Protein AF-E7NB14-F1 (afdb_monomer_lite)

Radius of gyration: 41.32 Å; chains: 1; bounding box: 110×65×131 Å

Sequence (1074 aa):
GRRSGSALALAYVPGRRSQLPILDAPDRLLNGSVAPPSTYLGAEEILRRQFLASVIDTLARENHPAIPSGGHGGGTAKTALGATGEGSLITTLCERIERDGALLAQAFTAAFQERTPALDRLSAWVTQDSGAGPREMLQRAAAEHRAESEQLHRQERQIREALPDLKVAAERPNATEEDLRAHRSAEGARKAAESRIFDLDREHWVSALERHGVLPNYTLIDDSVRLSARVSWRDPDSDEFHSEPCDVDRASVHALHEFAPGATFYTRGLEMEIEGIDASDLSNQAQWWFCCKACGYIDAREPQETRPAAPTECPRCRDTDIAEVGRARRVLRLSRVFADVSQDDARIGDSSDERLRTHFEVLPLADFDPTRAVRQWNVEASGFGVTRYRGMHLRWLNTGRPLAGQSVDRISGNALSSRDFRLCEACGKLDTDTRASSAREHRPWCRYRSDSAEHVIAVDLMRELSTEALAFVLPLGFATDRVGVDSLASAILLGLEITTGGSPDHLGIASVPHPVAGGAPGETRPALLLHDTVPGGTGYLTDHDDSSRLWNLLIHTGQHLENCPCRAEGKDMCPDCLRPHAVSAEVTRAAALHAIGQLLGLETTGNQDTEGVFAELDPEVPLWEVTDEAVRAGTGESPLEVRFRAALAELLSKQMAVRTTSDPSGAPALEIDGGRWRIRPQLDARGTRPDFTCLRPGGRSPIAVFTDGRNFHASRKYNRLTDDADKRARLRAAGYRVISVSVEDLDGPWNPAWLNEDTVAQLKNGSLGASRAGGVTDQAIDAWRGGPMALLETMLSDDNEDPETSPTTAALAALADSAWGPLIVGAAGHLPLGQNASLRYSSTQGAGADPLWEALRVLRPETELPEPAGAADAAGAPAASTHSGSVFAIPHLALAVQLTGTSTTGMALVLDDSDEALGSPEHSEAWLAWLRLSNVLALTQVPVDITTTSRALAELRARAQAEVTVADVAGSPAAMSDLGWDDVDQDLTPEPILTLLPHLAAAGLPHEGDGVEVGGIMTDLSWAAPKVAVLAEPLDGDEEALTAAGWRVIVTGDDPARTATDICALIPELLEGH

Foldseek 3Di:
DVVVPPDDDDDDQPPAPLRVQVVVCVCCRRVNDDQDFQDDPLALLQLQQVLLVLLLVVCVVVVQQQNQPNDDDFDWQCQAQVDDDPSHNLVVSLVCLLVCQLVSLVVSQVVDPDDDVSSVVNNCCSPPPSNPNLSVLSNQLSVVLNVVLVLLVVVLVLLVVLLVVLVVLCPDPPRDPVSVVQNVLSVLSNVASVVVNVCSGGHRNQVSCCQSSNHDDPVLLNAWAKEFEKEWEADPPPRDIDIDTDIDIDRPVCCLQQQAQQHWHDDPQFTWHFFFAQDFQLQQQWWKWQFDQFFGDTDIGGRDPDDDQFDCADPFQRARCSRPPVRIFGEHERRYTYTYHYPVPTGDDPPPPDDPRQDWDKDKRKDPDPVQWDFKKAQLLLLKIKTKGFQIKIKIKTQGHFDPDAQPGGGLNDGDRHHFFKAQSGRGGGDPDPDWQALVSHRSSGPCSPPRDGRIDGHIYMDIAGFIKMKTFGGQLCVPVPQLVLQQQLLLQQLCCVVSVHHPVQKDKDWGWHHAAADDRSDTTIIIMITGSRHRYRCPCVVVNDPLSVLLSLLVSLVQLLPPPCVVVVDQDHPSHRSVRRPDPSHGSVSNNVSSCLRLLHFDDDDDDPHCSSVPDDSRDRPGDMDRDHSHPNRHDDPLLSLLVVLLQVVLVVPWDWDWGHDSSSDIWIATRRQQWIWHAQDDDQNDTARIKIAGVVRAAIEGEHEDECVQDQALVHPCFFVVLVRVVSCLVVRYQYAYHYPVLSVWWQQFPLLDPVLLVCLCVCVLVAPLSVLADPLLSVLLRSFRSSVVSLVSPFPDPDLVPGSSLSNLQSCLFRVVSSLVVQQVVQGDLGHPWGKHKDKFADPQLDQLQVFLCVQCVPDDFDGDPPPVVCPPDPDGGQKMKMWIDTHQWIKMFIDRRNGTAEIEIEGESDNVLSPDPCNVRRVVSLSRSVSRNSSHPHYYHSRYNVVSRVVRVVVVVVVVVLVVLQPDPVLCVVQVVVVDDPVPADPLVVSLSSLLSSLNHHADDAQDQDQNDGFRGADVVLQEGEAADDDVCRCVRSVVSVHHYDYRDPDSNVSSVVVCVSPVVRVVPD

Secondary structure (DSSP, 8-state):
-GGGT-----------TTTGGGGG-HHHHHH---PPP---TT-HHHHHHHHHHHHHHHHHHTT-TTSTTSSSS--BHIIIII--STT-HHHHHHHHHHHHHHHHHHHHHTT-SSPPHHHHHHHHHHHGGGTHHHHHHHHHHHHHHHHHHHHHHHHHHHHHHHHHHHHHHHTSTT--HHHHHHHHHHHHHHHHHHHHHHHHHHSBHHHHHHHTTSS--TT---SEEEEEEEEEEE-TTT--EEEEEEEEEEEHHHHHHHSSTT-EEEETTEEEE--EE--S-GGGT-EEEEE-TTT--EEEE---SSPPPPPSS-TTT--GGGGSGGGEEEEEE--EEEEEEETTT-BPPTT-SS-------EEEEE---GGGEEEEEEETTTTEEEEEEEEEEEEEEE--SB-SS---EEETTEEE-B--EEEETTT-BB---SSS--TTSS-TT-TTTT-SS--EEEEEEEEEEEEEEEEEE--GGGGG-HHHHHHHHHHHHHHHHHHHSS--TTEEEEEEEEEPBTPPTT-EEEEEEEEESSTT--SGGGGGG-HHHHHHHHHHHHHHHHT-GGGTTT-S--TTTTGGG-SSTT--HHHHHHHHHHHHT----SSS-S-STTTTS-TTS-----BSS--BTTSS--HHHHHHHHHHHHHHTTTS-EEEE--TTSSPEEEETTTTEEEEET--BTTB--SEEEE-TT--S-EEEEE--HHHHBSSS-B-HHHHHHHHHHHHHTT-EEEEE-GGGGTS----GGG-HHHHHHHHTTTT--TTGGG--HHHHHHHHHHHHHHHHHHHS---SSGGG-HHHHHHHHHHHTTHHHHHHHHHTT-BSSSSSB-EEEEEESTT--HHHHHHHHH-TTS-PPPPTTTTGGGS-----SEEEEEEEETTEEEEEEEETTEEEEEEEEE--SHHHHTSTTHHHHHHHHHHHHHHHTT-SS-EEEEEHHHHHHHHHHHHHHHHHHHHHS--HHHHHHTTGGGS-TTTS-HHHHTTHHHHHHTTPPP-BSSEEETTEEESEEETTTTEEEESS--TTHHHHHHHTT-EEEE--S-HHHHHHHHHHH-HHHHTT-

pLDDT: mean 84.0, std 12.17, range [32.53, 98.25]

Structure (mmCIF, N/CA/C/O backbone):
data_AF-E7NB14-F1
#
_entry.id   AF-E7NB14-F1
#
loop_
_atom_site.group_PDB
_atom_site.id
_atom_site.type_symbol
_atom_site.label_atom_id
_atom_site.label_alt_id
_atom_site.label_comp_id
_atom_site.label_asym_id
_atom_site.label_entity_id
_atom_site.label_seq_id
_atom_site.pdbx_PDB_ins_code
_atom_site.Cartn_x
_atom_site.Cartn_y
_atom_site.Cartn_z
_atom_site.occupancy
_atom_site.B_iso_or_equiv
_atom_site.auth_seq_id
_atom_site.auth_comp_id
_atom_site.auth_asym_id
_atom_site.auth_atom_id
_atom_site.pdbx_PDB_model_num
ATOM 1 N N . GLY A 1 1 ? -46.573 4.011 6.810 1.00 56.25 1 GLY A N 1
ATOM 2 C CA . GLY A 1 1 ? -45.987 5.328 7.109 1.00 56.25 1 GLY A CA 1
ATOM 3 C C . GLY A 1 1 ? -45.936 6.188 5.862 1.00 56.25 1 GLY A C 1
ATOM 4 O O . GLY A 1 1 ? -46.963 6.748 5.504 1.00 56.25 1 GLY A O 1
ATOM 5 N N . ARG A 1 2 ? -44.785 6.236 5.167 1.00 61.09 2 ARG A N 1
ATOM 6 C CA . ARG A 1 2 ? -44.580 7.046 3.944 1.00 61.09 2 ARG A CA 1
ATOM 7 C C . ARG A 1 2 ? -45.608 6.750 2.835 1.00 61.09 2 ARG A C 1
ATOM 9 O O . ARG A 1 2 ? -46.317 7.648 2.409 1.00 61.09 2 ARG A O 1
ATOM 16 N N . ARG A 1 3 ? -45.792 5.475 2.458 1.00 52.41 3 ARG A N 1
ATOM 17 C CA . ARG A 1 3 ? -46.753 5.054 1.407 1.00 52.41 3 ARG A CA 1
ATOM 18 C C . ARG A 1 3 ? -48.233 5.298 1.752 1.00 52.41 3 ARG A C 1
ATOM 20 O O . ARG A 1 3 ? -49.060 5.391 0.860 1.00 52.41 3 ARG A O 1
ATOM 27 N N . SER A 1 4 ? -48.574 5.360 3.040 1.00 71.44 4 SER A N 1
ATOM 28 C CA . SER A 1 4 ? -49.952 5.520 3.533 1.00 71.44 4 SER A CA 1
ATOM 29 C C . SER A 1 4 ? -50.303 6.967 3.901 1.00 71.44 4 SER A C 1
ATOM 31 O O . SER A 1 4 ? -51.386 7.196 4.428 1.00 71.44 4 SER A O 1
ATOM 33 N N . GLY A 1 5 ? -49.385 7.923 3.694 1.00 66.62 5 GLY A N 1
ATOM 34 C CA . GLY A 1 5 ? -49.571 9.340 4.040 1.00 66.62 5 GLY A CA 1
ATOM 35 C C . GLY A 1 5 ? -49.633 9.642 5.543 1.00 66.62 5 GLY A C 1
ATOM 36 O O . GLY A 1 5 ? -49.941 10.760 5.932 1.00 66.62 5 GLY A O 1
ATOM 37 N N . SER A 1 6 ? -49.349 8.657 6.400 1.00 78.12 6 SER A N 1
ATOM 38 C CA . SER A 1 6 ? -49.509 8.755 7.858 1.00 78.12 6 SER A CA 1
ATOM 39 C C . SER A 1 6 ? -48.197 8.985 8.616 1.00 78.12 6 SER A C 1
ATOM 41 O O . SER A 1 6 ? -48.172 8.875 9.838 1.00 78.12 6 SER A O 1
ATOM 43 N N . ALA A 1 7 ? -47.097 9.260 7.908 1.00 73.19 7 ALA A N 1
ATOM 44 C CA . ALA A 1 7 ? -45.797 9.545 8.510 1.00 73.19 7 ALA A CA 1
ATOM 45 C C . ALA A 1 7 ? -45.381 10.996 8.255 1.00 73.19 7 ALA A C 1
ATOM 47 O O . ALA A 1 7 ? -45.379 11.447 7.113 1.00 73.19 7 ALA A O 1
ATOM 48 N N . LEU A 1 8 ? -44.967 11.683 9.319 1.00 79.19 8 LEU A N 1
ATOM 49 C CA . LEU A 1 8 ? -44.209 12.926 9.243 1.00 79.19 8 LEU A CA 1
ATOM 50 C C . LEU A 1 8 ? -42.723 12.563 9.111 1.00 79.19 8 LEU A C 1
ATOM 52 O O . LEU A 1 8 ? -42.175 11.906 9.994 1.00 79.19 8 LEU A O 1
ATOM 56 N N . ALA A 1 9 ? -42.087 12.958 8.008 1.00 67.31 9 ALA A N 1
ATOM 57 C CA . ALA A 1 9 ? -40.650 12.798 7.810 1.00 67.31 9 ALA A CA 1
ATOM 58 C C . ALA A 1 9 ? -39.963 14.144 8.062 1.00 67.31 9 ALA A C 1
ATOM 60 O O . ALA A 1 9 ? -40.207 15.111 7.345 1.00 67.31 9 ALA A O 1
ATOM 61 N N . LEU A 1 10 ? -39.123 14.197 9.093 1.00 74.44 10 LEU A N 1
ATOM 62 C CA . LEU A 1 10 ? -38.267 15.339 9.396 1.00 74.44 10 LEU A CA 1
ATOM 63 C C . LEU A 1 10 ? -36.828 14.900 9.163 1.00 74.44 10 LEU A C 1
ATOM 65 O O . LEU A 1 10 ? -36.425 13.840 9.640 1.00 74.44 10 LEU A O 1
ATOM 69 N N . ALA A 1 11 ? -36.069 15.703 8.429 1.00 68.06 11 ALA A N 1
ATOM 70 C CA . ALA A 1 11 ? -34.672 15.432 8.158 1.00 68.06 11 ALA A CA 1
ATOM 71 C C . ALA A 1 11 ? -33.842 16.628 8.626 1.00 68.06 11 ALA A C 1
ATOM 73 O O . ALA A 1 11 ? -34.057 17.760 8.195 1.00 68.06 11 ALA A O 1
ATOM 74 N N . TYR A 1 12 ? -32.933 16.370 9.562 1.00 68.62 12 TYR A N 1
ATOM 75 C CA . TYR A 1 12 ? -32.076 17.381 10.164 1.00 68.62 12 TYR A CA 1
ATOM 76 C C . TYR A 1 12 ? -30.683 17.236 9.569 1.00 68.62 12 TYR A C 1
ATOM 78 O O . TYR A 1 12 ? -30.005 16.242 9.822 1.00 68.62 12 TYR A O 1
ATOM 86 N N . VAL A 1 13 ? -30.258 18.219 8.778 1.00 61.84 13 VAL A N 1
ATOM 87 C CA . VAL A 1 13 ? -28.885 18.286 8.273 1.00 61.84 13 VAL A CA 1
ATOM 88 C C . VAL A 1 13 ? -28.084 19.166 9.229 1.00 61.84 13 VAL A C 1
ATOM 90 O O . VAL A 1 13 ? -28.411 20.344 9.383 1.00 61.84 13 VAL A O 1
ATOM 93 N N . PRO A 1 14 ? -27.057 18.631 9.908 1.00 52.34 14 PRO A N 1
ATOM 94 C CA . PRO A 1 14 ? -26.165 19.456 10.707 1.00 52.34 14 PRO A CA 1
ATOM 95 C C . PRO A 1 14 ? -25.468 20.485 9.805 1.00 52.34 14 PRO A C 1
ATOM 97 O O . PRO A 1 14 ? -25.011 20.134 8.720 1.00 52.34 14 PRO A O 1
ATOM 100 N N . GLY A 1 15 ? -25.336 21.738 10.254 1.00 51.84 15 GLY A N 1
ATOM 101 C CA . GLY A 1 15 ? -24.670 22.829 9.521 1.00 51.84 15 GLY A CA 1
ATOM 102 C C . GLY A 1 15 ? -23.146 22.674 9.401 1.00 51.84 15 GLY A C 1
ATOM 103 O O . GLY A 1 15 ? -22.404 23.607 9.676 1.00 51.84 15 GLY A O 1
ATOM 104 N N . ARG A 1 16 ? -22.652 21.481 9.055 1.00 53.53 16 ARG A N 1
ATOM 105 C CA . ARG A 1 16 ? -21.227 21.192 8.859 1.00 53.53 16 ARG A CA 1
ATOM 106 C C . ARG A 1 16 ? -20.858 21.433 7.404 1.00 53.53 16 ARG A C 1
ATOM 108 O O . ARG A 1 16 ? -21.546 20.939 6.516 1.00 53.53 16 ARG A O 1
ATOM 115 N N . ARG A 1 17 ? -19.717 22.073 7.143 1.00 45.81 17 ARG A N 1
ATOM 116 C CA . ARG A 1 17 ? -19.237 22.389 5.783 1.00 45.81 17 ARG A CA 1
ATOM 117 C C . ARG A 1 17 ? -19.176 21.176 4.836 1.00 45.81 17 ARG A C 1
ATOM 119 O O . ARG A 1 17 ? -19.467 21.315 3.655 1.00 45.81 17 ARG A O 1
ATOM 126 N N . SER A 1 18 ? -18.881 19.979 5.352 1.00 46.56 18 SER A N 1
ATOM 127 C CA . SER A 1 18 ? -18.876 18.721 4.582 1.00 46.56 18 SER A CA 1
ATOM 128 C C . SER A 1 18 ? -20.270 18.174 4.245 1.00 46.56 18 SER A C 1
ATOM 130 O O . SER A 1 18 ? -20.413 17.434 3.270 1.00 46.56 18 SER A O 1
ATOM 132 N N . GLN A 1 19 ? -21.284 18.548 5.031 1.00 52.44 19 GLN A N 1
ATOM 133 C CA . GLN A 1 19 ? -22.680 18.120 4.908 1.00 52.44 19 GLN A CA 1
ATOM 134 C C . GLN A 1 19 ? -23.566 19.185 4.251 1.00 52.44 19 GLN A C 1
ATOM 136 O O . GLN A 1 19 ? -24.655 18.854 3.798 1.00 52.44 19 GLN A O 1
ATOM 141 N N . LEU A 1 20 ? -23.096 20.434 4.132 1.00 63.34 20 LEU A N 1
ATOM 142 C CA . LEU A 1 20 ? -23.796 21.493 3.398 1.00 63.34 20 LEU A CA 1
ATOM 143 C C . LEU A 1 20 ? -24.161 21.082 1.963 1.00 63.34 20 LEU A C 1
ATOM 145 O O . LEU A 1 20 ? -25.287 21.360 1.574 1.00 63.34 20 LEU A O 1
ATOM 149 N N . PRO A 1 21 ? -23.329 20.339 1.206 1.00 64.19 21 PRO A N 1
ATOM 150 C CA . PRO A 1 21 ? -23.711 19.914 -0.145 1.00 64.19 21 PRO A CA 1
ATOM 151 C C . PRO A 1 21 ? -24.853 18.890 -0.197 1.00 64.19 21 PRO A C 1
ATOM 153 O O . PRO A 1 21 ? -25.400 18.630 -1.260 1.00 64.19 21 PRO A O 1
ATOM 156 N N . ILE A 1 22 ? -25.260 18.314 0.942 1.00 63.72 22 ILE A N 1
ATOM 157 C CA . ILE A 1 22 ? -26.489 17.508 1.037 1.00 63.72 22 ILE A CA 1
ATOM 158 C C . ILE A 1 22 ? -27.731 18.410 0.890 1.00 63.72 22 ILE A C 1
ATOM 160 O O . ILE A 1 22 ? -28.777 17.962 0.423 1.00 63.72 22 ILE A O 1
ATOM 164 N N . LEU A 1 23 ? -27.616 19.698 1.241 1.00 68.81 23 LEU A N 1
ATOM 165 C CA . LEU A 1 23 ? -28.669 20.699 1.052 1.00 68.81 23 LEU A CA 1
ATOM 166 C C . LEU A 1 23 ? -28.837 21.125 -0.410 1.00 68.81 23 LEU A C 1
ATOM 168 O O . LEU A 1 23 ? -29.846 21.750 -0.722 1.00 68.81 23 LEU A O 1
ATOM 172 N N . ASP A 1 24 ? -27.908 20.764 -1.299 1.00 67.94 24 ASP A N 1
ATOM 173 C CA . ASP A 1 24 ? -28.032 21.048 -2.732 1.00 67.94 24 ASP A CA 1
ATOM 174 C C . ASP A 1 24 ? -29.129 20.181 -3.393 1.00 67.94 24 ASP A C 1
ATOM 176 O O . ASP A 1 24 ? -29.610 20.518 -4.472 1.00 67.94 24 ASP A O 1
ATOM 180 N N . ALA A 1 25 ? -29.566 19.091 -2.738 1.00 66.12 25 ALA A N 1
ATOM 181 C CA . ALA A 1 25 ? -30.616 18.180 -3.217 1.00 66.12 25 ALA A CA 1
ATOM 182 C C . ALA A 1 25 ? -31.580 17.723 -2.087 1.00 66.12 25 ALA A C 1
ATOM 184 O O . ALA A 1 25 ? -31.650 16.533 -1.756 1.00 66.12 25 ALA A O 1
ATOM 185 N N . PRO A 1 26 ? -32.368 18.638 -1.486 1.00 71.00 26 PRO A N 1
ATOM 186 C CA . PRO A 1 26 ? -33.194 18.350 -0.307 1.00 71.00 26 PRO A CA 1
ATOM 187 C C . PRO A 1 26 ? -34.323 17.343 -0.581 1.00 71.00 26 PRO A C 1
ATOM 189 O O . PRO A 1 26 ? -34.709 16.587 0.314 1.00 71.00 26 PRO A O 1
ATOM 192 N N . ASP A 1 27 ? -34.814 17.263 -1.822 1.00 70.50 27 ASP A N 1
ATOM 193 C CA . ASP A 1 27 ? -35.806 16.262 -2.227 1.00 70.50 27 ASP A CA 1
ATOM 194 C C . ASP A 1 27 ? -35.282 14.833 -2.072 1.00 70.50 27 ASP A C 1
ATOM 196 O O . ASP A 1 27 ? -36.045 13.938 -1.720 1.00 70.50 27 ASP A O 1
ATOM 200 N N . ARG A 1 28 ? -33.978 14.602 -2.250 1.00 65.81 28 ARG A N 1
ATOM 201 C CA . ARG A 1 28 ? -33.374 13.276 -2.068 1.00 65.81 28 ARG A CA 1
ATOM 202 C C . ARG A 1 28 ? -33.299 12.888 -0.589 1.00 65.81 28 ARG A C 1
ATOM 204 O O . ARG A 1 28 ? -33.490 11.728 -0.245 1.00 65.81 28 ARG A O 1
ATOM 211 N N . LEU A 1 29 ? -33.120 13.859 0.303 1.00 68.62 29 LEU A N 1
ATOM 212 C CA . LEU A 1 29 ? -33.138 13.649 1.753 1.00 68.62 29 LEU A CA 1
ATOM 213 C C . LEU A 1 29 ? -34.545 13.271 2.262 1.00 68.62 29 LEU A C 1
ATOM 215 O O . LEU A 1 29 ? -34.706 12.430 3.149 1.00 68.62 29 LEU A O 1
ATOM 219 N N . LEU A 1 30 ? -35.579 13.896 1.692 1.00 72.44 30 LEU A N 1
ATOM 220 C CA . LEU A 1 30 ? -36.971 13.738 2.126 1.00 72.44 30 LEU A CA 1
ATOM 221 C C . LEU A 1 30 ? -37.693 12.585 1.413 1.00 72.44 30 LEU A C 1
ATOM 223 O O . LEU A 1 30 ? -38.384 11.796 2.064 1.00 72.44 30 LEU A O 1
ATOM 227 N N . ASN A 1 31 ? -37.501 12.471 0.098 1.00 66.31 31 ASN A N 1
ATOM 228 C CA . ASN A 1 31 ? -38.183 11.536 -0.801 1.00 66.31 31 ASN A CA 1
ATOM 229 C C . ASN A 1 31 ? -37.259 10.455 -1.387 1.00 66.31 31 ASN A C 1
ATOM 231 O O . ASN A 1 31 ? -37.726 9.634 -2.175 1.00 66.31 31 ASN A O 1
ATOM 235 N N . GLY A 1 32 ? -35.976 10.422 -1.013 1.00 63.91 32 GLY A N 1
ATOM 236 C CA . GLY A 1 32 ? -35.043 9.394 -1.469 1.00 63.91 32 GLY A CA 1
ATOM 237 C C . GLY A 1 32 ? -35.474 7.984 -1.073 1.00 63.91 32 GLY A C 1
ATOM 238 O O . GLY A 1 32 ? -36.121 7.761 -0.037 1.00 63.91 32 GLY A O 1
ATOM 239 N N . SER A 1 33 ? -35.107 7.024 -1.920 1.00 58.66 33 SER A N 1
ATOM 240 C CA . SER A 1 33 ? -35.269 5.601 -1.650 1.00 58.66 33 SER A CA 1
ATOM 241 C C . SER A 1 33 ? -34.450 5.219 -0.421 1.00 58.66 33 SER A C 1
ATOM 243 O O . SER A 1 33 ? -33.235 5.378 -0.403 1.00 58.66 33 SER A O 1
ATOM 245 N N . VAL A 1 34 ? -35.118 4.699 0.607 1.00 58.88 34 VAL A N 1
ATOM 246 C CA . VAL A 1 34 ? -34.434 4.005 1.701 1.00 58.88 34 VAL A CA 1
ATOM 247 C C . VAL A 1 34 ? -34.209 2.585 1.207 1.00 58.88 34 VAL A C 1
ATOM 249 O O . VAL A 1 34 ? -35.164 1.805 1.155 1.00 58.88 34 VAL A O 1
ATOM 252 N N . ALA A 1 35 ? -32.987 2.279 0.778 1.00 52.00 35 ALA A N 1
ATOM 253 C CA . ALA A 1 35 ? -32.615 0.908 0.468 1.00 52.00 35 ALA A CA 1
ATOM 254 C C . ALA A 1 35 ? -32.636 0.106 1.782 1.00 52.00 35 ALA A C 1
ATOM 256 O O . ALA A 1 35 ? -32.053 0.554 2.775 1.00 52.00 35 ALA A O 1
ATOM 257 N N . PRO A 1 36 ? -33.362 -1.022 1.856 1.00 48.84 36 PRO A N 1
ATOM 258 C CA . PRO A 1 36 ? -33.254 -1.896 3.012 1.00 48.84 36 PRO A CA 1
ATOM 259 C C . PRO A 1 36 ? -31.812 -2.426 3.097 1.00 48.84 36 PRO A C 1
ATOM 261 O O . PRO A 1 36 ? -31.196 -2.650 2.054 1.00 48.84 36 PRO A O 1
ATOM 264 N N . PRO A 1 37 ? -31.265 -2.647 4.305 1.00 52.16 37 PRO A N 1
ATOM 265 C CA . PRO A 1 37 ? -29.973 -3.309 4.432 1.00 52.16 37 PRO A CA 1
ATOM 266 C C . PRO A 1 37 ? -30.040 -4.676 3.742 1.00 52.16 37 PRO A C 1
ATOM 268 O O . PRO A 1 37 ? -31.024 -5.412 3.898 1.00 52.16 37 PRO A O 1
ATOM 271 N N . SER A 1 38 ? -29.011 -5.011 2.965 1.00 51.97 38 SER A N 1
ATOM 272 C CA . SER A 1 38 ? -28.899 -6.322 2.333 1.00 51.97 38 SER A CA 1
ATOM 273 C C . SER A 1 38 ? -28.796 -7.382 3.436 1.00 51.97 38 SER A C 1
ATOM 275 O O . SER A 1 38 ? -27.882 -7.388 4.255 1.00 51.97 38 SER A O 1
ATOM 277 N N . THR A 1 39 ? -29.798 -8.258 3.532 1.00 51.19 39 THR A N 1
ATOM 278 C CA . THR A 1 39 ? -29.815 -9.349 4.516 1.00 51.19 39 THR A CA 1
ATOM 279 C C . THR A 1 39 ? -29.269 -10.602 3.851 1.00 51.19 39 THR A C 1
ATOM 281 O O . THR A 1 39 ? -29.949 -11.238 3.050 1.00 51.19 39 THR A O 1
ATOM 284 N N . TYR A 1 40 ? -28.020 -10.950 4.162 1.00 59.69 40 TYR A N 1
ATOM 285 C CA . TYR A 1 40 ? -27.358 -12.121 3.595 1.00 59.69 40 TYR A CA 1
ATOM 286 C C . TYR A 1 40 ? -27.550 -13.344 4.502 1.00 59.69 40 TYR A C 1
ATOM 288 O O . TYR A 1 40 ? -27.015 -13.415 5.609 1.00 59.69 40 TYR A O 1
ATOM 296 N N . LEU A 1 41 ? -28.307 -14.342 4.031 1.00 57.94 41 LEU A N 1
ATOM 297 C CA . LEU A 1 41 ? -28.562 -15.605 4.750 1.00 57.94 41 LEU A CA 1
ATOM 298 C C . LEU A 1 41 ? -27.297 -16.477 4.933 1.00 57.94 41 LEU A C 1
ATOM 300 O O . LEU A 1 41 ? -27.351 -17.513 5.596 1.00 57.94 41 LEU A O 1
ATOM 304 N N . GLY A 1 42 ? -26.160 -16.076 4.355 1.00 60.59 42 GLY A N 1
ATOM 305 C CA . GLY A 1 42 ? -24.861 -16.742 4.483 1.00 60.59 42 GLY A CA 1
ATOM 306 C C . GLY A 1 42 ? -23.974 -16.242 5.632 1.00 60.59 42 GLY A C 1
ATOM 307 O O . GLY A 1 42 ? -22.838 -16.703 5.739 1.00 60.59 42 GLY A O 1
ATOM 308 N N . ALA A 1 43 ? -24.463 -15.335 6.484 1.00 68.56 43 ALA A N 1
ATOM 309 C CA . ALA A 1 43 ? -23.691 -14.779 7.594 1.00 68.56 43 ALA A CA 1
ATOM 310 C C . ALA A 1 43 ? -23.442 -15.785 8.719 1.00 68.56 43 ALA A C 1
ATOM 312 O O . ALA A 1 43 ? -24.288 -16.002 9.587 1.00 68.56 43 ALA A O 1
ATOM 313 N N . GLU A 1 44 ? -22.249 -16.386 8.708 1.00 75.12 44 GLU A N 1
ATOM 314 C CA . GLU A 1 44 ? -21.855 -17.454 9.629 1.00 75.12 44 GLU A CA 1
ATOM 315 C C . GLU A 1 44 ? -21.986 -17.019 11.095 1.00 75.12 44 GLU A C 1
ATOM 317 O O . GLU A 1 44 ? -22.570 -17.745 11.896 1.00 75.12 44 GLU A O 1
ATOM 322 N N . GLU A 1 45 ? -21.532 -15.816 11.446 1.00 75.62 45 GLU A N 1
ATOM 323 C CA . GLU A 1 45 ? -21.597 -15.328 12.826 1.00 75.62 45 GLU A CA 1
ATOM 324 C C . GLU A 1 45 ? -23.038 -15.043 13.292 1.00 75.62 45 GLU A C 1
ATOM 326 O O . GLU A 1 45 ? -23.416 -15.385 14.415 1.00 75.62 45 GLU A O 1
ATOM 331 N N . ILE A 1 46 ? -23.893 -14.524 12.403 1.00 77.75 46 ILE A N 1
ATOM 332 C CA . ILE A 1 46 ? -25.325 -14.349 12.693 1.00 77.75 46 ILE A CA 1
ATOM 333 C C . ILE A 1 46 ? -25.975 -15.715 12.936 1.00 77.75 46 ILE A C 1
ATOM 335 O O . ILE A 1 46 ? -26.715 -15.886 13.908 1.00 77.75 46 ILE A O 1
ATOM 339 N N . LEU A 1 47 ? -25.666 -16.709 12.099 1.00 83.69 47 LEU A N 1
ATOM 340 C CA . LEU A 1 47 ? -26.171 -18.072 12.251 1.00 83.69 47 LEU A CA 1
ATOM 341 C C . LEU A 1 47 ? -25.719 -18.715 13.570 1.00 83.69 47 LEU A C 1
ATOM 343 O O . LEU A 1 47 ? -26.531 -19.372 14.221 1.00 83.69 47 LEU A O 1
ATOM 347 N N . ARG A 1 48 ? -24.473 -18.494 14.008 1.00 88.31 48 ARG A N 1
ATOM 348 C CA . ARG A 1 48 ? -23.956 -18.990 15.300 1.00 88.31 48 ARG A CA 1
ATOM 349 C C . ARG A 1 48 ? -24.724 -18.416 16.491 1.00 88.31 48 ARG A C 1
ATOM 351 O O . ARG A 1 48 ? -25.122 -19.168 17.381 1.00 88.31 48 ARG A O 1
ATOM 358 N N . ARG A 1 49 ? -24.997 -17.109 16.485 1.00 87.94 49 ARG A N 1
ATOM 359 C CA . ARG A 1 49 ? -25.770 -16.440 17.548 1.00 87.94 49 ARG A CA 1
ATOM 360 C C . ARG A 1 49 ? -27.229 -16.881 17.560 1.00 87.94 49 ARG A C 1
ATOM 362 O O . ARG A 1 49 ? -27.782 -17.163 18.620 1.00 87.94 49 ARG A O 1
ATOM 369 N N . GLN A 1 50 ? -27.846 -17.002 16.384 1.00 90.06 50 GLN A N 1
ATOM 370 C CA . GLN A 1 50 ? -29.208 -17.532 16.245 1.00 90.06 50 GLN A CA 1
ATOM 371 C C . GLN A 1 50 ? -29.294 -18.995 16.703 1.00 90.06 50 GLN A C 1
ATOM 373 O O . GLN A 1 50 ? -30.264 -19.386 17.355 1.00 90.06 50 GLN A O 1
ATOM 378 N N . PHE A 1 51 ? -28.258 -19.795 16.439 1.00 93.81 51 PHE A N 1
ATOM 379 C CA . PHE A 1 51 ? -28.156 -21.152 16.959 1.00 93.81 51 PHE A CA 1
ATOM 380 C C . PHE A 1 51 ? -28.122 -21.158 18.494 1.00 93.81 51 PHE A C 1
ATOM 382 O O . PHE A 1 51 ? -28.952 -21.832 19.103 1.00 93.81 51 PHE A O 1
ATOM 389 N N . LEU A 1 52 ? -27.250 -20.373 19.137 1.00 95.25 52 LEU A N 1
ATOM 390 C CA . LEU A 1 52 ? -27.196 -20.289 20.606 1.00 95.25 52 LEU A CA 1
ATOM 391 C C . LEU A 1 52 ? -28.517 -19.790 21.212 1.00 95.25 52 LEU A C 1
ATOM 393 O O . LEU A 1 52 ? -28.993 -20.361 22.198 1.00 95.25 52 LEU A O 1
ATOM 397 N N . ALA A 1 53 ? -29.163 -18.806 20.581 1.00 93.75 53 ALA A N 1
ATOM 398 C CA . ALA A 1 53 ? -30.504 -18.363 20.954 1.00 93.75 53 ALA A CA 1
ATOM 399 C C . ALA A 1 53 ? -31.528 -19.512 20.881 1.00 93.75 53 ALA A C 1
ATOM 401 O O . ALA A 1 53 ? -32.335 -19.676 21.795 1.00 93.75 53 ALA A O 1
ATOM 402 N N . SER A 1 54 ? -31.458 -20.361 19.849 1.00 95.00 54 SER A N 1
ATOM 403 C CA . SER A 1 54 ? -32.342 -21.527 19.702 1.00 95.00 54 SER A CA 1
ATOM 404 C C . SER A 1 54 ? -32.112 -22.606 20.772 1.00 95.00 54 SER A C 1
ATOM 406 O O . SER A 1 54 ? -33.065 -23.258 21.212 1.00 95.00 54 SER A O 1
ATOM 408 N N . VAL A 1 55 ? -30.868 -22.773 21.242 1.00 95.44 55 VAL A N 1
ATOM 409 C CA . VAL A 1 55 ? -30.541 -23.682 22.353 1.00 95.44 55 VAL A CA 1
ATOM 410 C C . VAL A 1 55 ? -31.130 -23.149 23.660 1.00 95.44 55 VAL A C 1
ATOM 412 O O . VAL A 1 55 ? -31.768 -23.904 24.397 1.00 95.44 55 VAL A O 1
ATOM 415 N N . ILE A 1 56 ? -30.990 -21.846 23.917 1.00 93.81 56 ILE A N 1
ATOM 416 C CA . ILE A 1 56 ? -31.598 -21.172 25.074 1.00 93.81 56 ILE A CA 1
ATOM 417 C C . ILE A 1 56 ? -33.127 -21.291 25.031 1.00 93.81 56 ILE A C 1
ATOM 419 O O . ILE A 1 56 ? -33.734 -21.647 26.039 1.00 93.81 56 ILE A O 1
ATOM 423 N N . ASP A 1 57 ? -33.749 -21.066 23.872 1.00 92.00 57 ASP A N 1
ATOM 424 C CA . ASP A 1 57 ? -35.202 -21.191 23.700 1.00 92.00 57 ASP A CA 1
ATOM 425 C C . ASP A 1 57 ? -35.683 -22.635 23.929 1.00 92.00 57 ASP A C 1
ATOM 427 O O . ASP A 1 57 ? -36.728 -22.872 24.535 1.00 92.00 57 ASP A O 1
ATOM 431 N N . THR A 1 58 ? -34.883 -23.629 23.531 1.00 92.12 58 THR A N 1
ATOM 432 C CA . THR A 1 58 ? -35.166 -25.044 23.819 1.00 92.12 58 THR A CA 1
ATOM 433 C C . THR A 1 58 ? -35.160 -25.320 25.324 1.00 92.12 58 THR A C 1
ATOM 435 O O . THR A 1 58 ? -36.116 -25.896 25.841 1.00 92.12 58 THR A O 1
ATOM 438 N N . LEU A 1 59 ? -34.140 -24.853 26.051 1.00 91.31 59 LEU A N 1
ATOM 439 C CA . LEU A 1 59 ? -34.072 -24.993 27.512 1.00 91.31 59 LEU A CA 1
ATOM 440 C C . LEU A 1 59 ? -35.192 -24.220 28.229 1.00 91.31 59 LEU A C 1
ATOM 442 O O . LEU A 1 59 ? -35.723 -24.693 29.236 1.00 91.31 59 LEU A O 1
ATOM 446 N N . ALA A 1 60 ? -35.580 -23.053 27.709 1.00 89.50 60 ALA A N 1
ATOM 447 C CA . ALA A 1 60 ? -36.689 -22.267 28.241 1.00 89.50 60 ALA A CA 1
ATOM 448 C C . ALA A 1 60 ? -38.028 -23.006 28.075 1.00 89.50 60 ALA A C 1
ATOM 450 O O . ALA A 1 60 ? -38.807 -23.083 29.024 1.00 89.50 60 ALA A O 1
ATOM 451 N N . ARG A 1 61 ? -38.268 -23.628 26.911 1.00 89.38 61 ARG A N 1
ATOM 452 C CA . ARG A 1 61 ? -39.446 -24.483 26.664 1.00 89.38 61 ARG A CA 1
ATOM 453 C C . ARG A 1 61 ? -39.471 -25.732 27.551 1.00 89.38 61 ARG A C 1
ATOM 455 O O . ARG A 1 61 ? -40.550 -26.186 27.926 1.00 89.38 61 ARG A O 1
ATOM 462 N N . GLU A 1 62 ? -38.304 -26.258 27.920 1.00 90.19 62 GLU A N 1
ATOM 463 C CA . GLU A 1 62 ? -38.149 -27.355 28.889 1.00 90.19 62 GLU A CA 1
ATOM 464 C C . GLU A 1 62 ? -38.368 -26.906 30.354 1.00 90.19 62 GLU A C 1
ATOM 466 O O . GLU A 1 62 ? -38.371 -27.749 31.251 1.00 90.19 62 GLU A O 1
ATOM 471 N N . ASN A 1 63 ? -38.585 -25.607 30.619 1.00 85.19 63 ASN A N 1
ATOM 472 C CA . ASN A 1 63 ? -38.604 -25.007 31.962 1.00 85.19 63 ASN A CA 1
ATOM 473 C C . ASN A 1 63 ? -37.352 -25.367 32.787 1.00 85.19 63 ASN A C 1
ATOM 475 O O . ASN A 1 63 ? -37.439 -25.642 33.987 1.00 85.19 63 ASN A O 1
ATOM 479 N N . HIS A 1 64 ? -36.182 -25.403 32.141 1.00 88.25 64 HIS A N 1
ATOM 480 C CA . HIS A 1 64 ? -34.938 -25.794 32.795 1.00 88.25 64 HIS A CA 1
ATOM 481 C C . HIS A 1 64 ? -34.558 -24.790 33.907 1.00 88.25 64 HIS A C 1
ATOM 483 O O . HIS A 1 64 ? -34.557 -23.584 33.652 1.00 88.25 64 HIS A O 1
ATOM 489 N N . PRO A 1 65 ? -34.169 -25.239 35.120 1.00 84.38 65 PRO A N 1
ATOM 490 C CA . PRO A 1 65 ? -33.930 -24.355 36.271 1.00 84.38 65 PRO A CA 1
ATOM 491 C C . PRO A 1 65 ? -32.773 -23.364 36.083 1.00 84.38 65 PRO A C 1
ATOM 493 O O . PRO A 1 65 ? -32.719 -22.348 36.767 1.00 84.38 65 PRO A O 1
ATOM 496 N N . ALA A 1 66 ? -31.857 -23.644 35.152 1.00 86.81 66 ALA A N 1
ATOM 497 C CA . ALA A 1 66 ? -30.766 -22.734 34.798 1.00 86.81 66 ALA A CA 1
ATOM 498 C C . ALA A 1 66 ? -31.224 -21.502 33.989 1.00 86.81 66 ALA A C 1
ATOM 500 O O . ALA A 1 66 ? -30.460 -20.546 33.858 1.00 86.81 66 ALA A O 1
ATOM 501 N N . ILE A 1 67 ? -32.444 -21.511 33.427 1.00 87.62 67 ILE A N 1
ATOM 502 C CA . ILE A 1 67 ? -32.995 -20.365 32.698 1.00 87.62 67 ILE A CA 1
ATOM 503 C C . ILE A 1 67 ? -33.569 -19.349 33.699 1.00 87.62 67 ILE A C 1
ATOM 505 O O . ILE A 1 67 ? -34.469 -19.694 34.467 1.00 87.62 67 ILE A O 1
ATOM 509 N N . PRO A 1 68 ? -33.126 -18.077 33.682 1.00 77.06 68 PRO A N 1
ATOM 510 C CA . PRO A 1 68 ? -33.474 -17.111 34.729 1.00 77.06 68 PRO A CA 1
ATOM 511 C C . PRO A 1 68 ? -34.939 -16.606 34.815 1.00 77.06 68 PRO A C 1
ATOM 513 O O . PRO A 1 68 ? -35.176 -15.595 35.473 1.00 77.06 68 PRO A O 1
ATOM 516 N N . SER A 1 69 ? -35.929 -17.230 34.163 1.00 66.06 69 SER A N 1
ATOM 517 C CA . SER A 1 69 ? -37.303 -16.694 34.003 1.00 66.06 69 SER A CA 1
ATOM 518 C C . SER A 1 69 ? -38.416 -17.409 34.798 1.00 66.06 69 SER A C 1
ATOM 520 O O . SER A 1 69 ? -39.591 -17.073 34.657 1.00 66.06 69 SER A O 1
ATOM 522 N N . GLY A 1 70 ? -38.091 -18.357 35.678 1.00 49.84 70 GLY A N 1
ATOM 523 C CA . GLY A 1 70 ? -39.063 -19.276 36.295 1.00 49.84 70 GLY A CA 1
ATOM 524 C C . GLY A 1 70 ? -39.780 -18.853 37.592 1.00 49.84 70 GLY A C 1
ATOM 525 O O . GLY A 1 70 ? -40.179 -19.742 38.338 1.00 49.84 70 GLY A O 1
ATOM 526 N N . GLY A 1 71 ? -39.956 -17.559 37.900 1.00 49.00 71 GLY A N 1
ATOM 527 C CA . GLY A 1 71 ? -40.823 -17.119 39.014 1.00 49.00 71 GLY A CA 1
ATOM 528 C C . GLY A 1 71 ? -40.265 -15.989 39.892 1.00 49.00 71 GLY A C 1
ATOM 529 O O . GLY A 1 71 ? -39.369 -16.187 40.698 1.00 49.00 71 GLY A O 1
ATOM 530 N N . HIS A 1 72 ? -40.862 -14.799 39.778 1.00 42.41 72 HIS A N 1
ATOM 531 C CA . HIS A 1 72 ? -40.758 -13.654 40.707 1.00 42.41 72 HIS A CA 1
ATOM 532 C C . HIS A 1 72 ? -39.399 -12.953 40.920 1.00 42.41 72 HIS A C 1
ATOM 534 O O . HIS A 1 72 ? -39.294 -12.096 41.797 1.00 42.41 72 HIS A O 1
ATOM 540 N N . GLY A 1 73 ? -38.415 -13.172 40.050 1.00 55.31 73 GLY A N 1
ATOM 541 C CA . GLY A 1 73 ? -37.270 -12.273 39.870 1.00 55.31 73 GLY A CA 1
ATOM 542 C C . GLY A 1 73 ? -36.822 -12.282 38.411 1.00 55.31 73 GLY A C 1
ATOM 543 O O . GLY A 1 73 ? -36.751 -13.347 37.809 1.00 55.31 73 GLY A O 1
ATOM 544 N N . GLY A 1 74 ? -36.574 -11.110 37.821 1.00 66.38 74 GLY A N 1
ATOM 545 C CA . GLY A 1 74 ? -35.951 -11.027 36.499 1.00 66.38 74 GLY A CA 1
ATOM 546 C C . GLY A 1 74 ? -34.483 -11.429 36.607 1.00 66.38 74 GLY A C 1
ATOM 547 O O . GLY A 1 74 ? -33.768 -10.883 37.445 1.00 66.38 74 GLY A O 1
ATOM 548 N N . GLY A 1 75 ? -34.043 -12.397 35.803 1.00 78.75 75 GLY A N 1
ATOM 549 C CA . GLY A 1 75 ? -32.637 -12.786 35.730 1.00 78.75 75 GLY A CA 1
ATOM 550 C C . GLY A 1 75 ? -31.711 -11.621 35.411 1.00 78.75 75 GLY A C 1
ATOM 551 O O . GLY A 1 75 ? -32.042 -10.775 34.578 1.00 78.75 75 GLY A O 1
ATOM 552 N N . THR A 1 76 ? -30.534 -11.606 36.031 1.00 88.75 76 THR A N 1
ATOM 553 C CA . THR A 1 76 ? -29.543 -10.548 35.817 1.00 88.75 76 THR A CA 1
ATOM 554 C C . THR A 1 76 ? -28.261 -11.091 35.195 1.00 88.75 76 THR A C 1
ATOM 556 O O . THR A 1 76 ? -28.000 -12.300 35.205 1.00 88.75 76 THR A O 1
ATOM 559 N N . ALA A 1 77 ? -27.434 -10.198 34.656 1.00 88.75 77 ALA A N 1
ATOM 560 C CA . ALA A 1 77 ? -26.123 -10.529 34.110 1.00 88.75 77 ALA A CA 1
ATOM 561 C C . ALA A 1 77 ? -25.257 -11.278 35.134 1.00 88.75 77 ALA A C 1
ATOM 563 O O . ALA A 1 77 ? -24.674 -12.313 34.813 1.00 88.75 77 ALA A O 1
ATOM 564 N N . LYS A 1 78 ? -25.291 -10.852 36.405 1.00 87.75 78 LYS A N 1
ATOM 565 C CA . LYS A 1 78 ? -24.597 -11.534 37.504 1.00 87.75 78 LYS A CA 1
ATOM 566 C C . LYS A 1 78 ? -24.993 -13.004 37.641 1.00 87.75 78 LYS A C 1
ATOM 568 O O . LYS A 1 78 ? -24.127 -13.850 37.846 1.00 87.75 78 LYS A O 1
ATOM 573 N N . THR A 1 79 ? -26.282 -13.329 37.530 1.00 87.31 79 THR A N 1
ATOM 574 C CA . THR A 1 79 ? -26.749 -14.719 37.666 1.00 87.31 79 THR A CA 1
ATOM 575 C C . THR A 1 79 ? -26.470 -15.557 36.420 1.00 87.31 79 THR A C 1
ATOM 577 O O . THR A 1 79 ? -26.277 -16.762 36.536 1.00 87.31 79 THR A O 1
ATOM 580 N N . ALA A 1 80 ? -26.439 -14.937 35.237 1.00 88.69 80 ALA A N 1
ATOM 581 C CA . ALA A 1 80 ? -26.231 -15.631 33.968 1.00 88.69 80 ALA A CA 1
ATOM 582 C C . ALA A 1 80 ? -24.749 -15.833 33.611 1.00 88.69 80 ALA A C 1
ATOM 584 O O . ALA A 1 80 ? -24.368 -16.933 33.223 1.00 88.69 80 ALA A O 1
ATOM 585 N N . LEU A 1 81 ? -23.923 -14.792 33.751 1.00 89.50 81 LEU A N 1
ATOM 586 C CA . LEU A 1 81 ? -22.510 -14.757 33.344 1.00 89.50 81 LEU A CA 1
ATOM 587 C C . LEU A 1 81 ? -21.538 -14.785 34.533 1.00 89.50 81 LEU A C 1
ATOM 589 O O . LEU A 1 81 ? -20.421 -15.295 34.415 1.00 89.50 81 LEU A O 1
ATOM 593 N N . GLY A 1 82 ? -21.952 -14.241 35.681 1.00 83.94 82 GLY A N 1
ATOM 594 C CA . GLY A 1 82 ? -21.128 -14.181 36.892 1.00 83.94 82 GLY A CA 1
ATOM 595 C C . GLY A 1 82 ? -21.118 -15.474 37.716 1.00 83.94 82 GLY A C 1
ATOM 596 O O . GLY A 1 82 ? -20.118 -15.770 38.368 1.00 83.94 82 GLY A O 1
ATOM 597 N N . ALA A 1 83 ? -22.202 -16.256 37.690 1.00 83.56 83 ALA A N 1
ATOM 598 C CA . ALA A 1 83 ? -22.307 -17.508 38.438 1.00 83.56 83 ALA A CA 1
ATOM 599 C C . ALA A 1 83 ? -21.392 -18.601 37.857 1.00 83.56 83 ALA A C 1
ATOM 601 O O . ALA A 1 83 ? -21.345 -18.809 36.646 1.00 83.56 83 ALA A O 1
ATOM 602 N N . THR A 1 84 ? -20.693 -19.329 38.730 1.00 80.12 84 THR A N 1
ATOM 603 C CA . THR A 1 84 ? -19.823 -20.455 38.366 1.00 80.12 84 THR A CA 1
ATOM 604 C C . THR A 1 84 ? -20.298 -21.743 39.039 1.00 80.12 84 THR A C 1
ATOM 606 O O . THR A 1 84 ? -20.839 -21.714 40.143 1.00 80.12 84 THR A O 1
ATOM 609 N N . GLY A 1 85 ? -20.094 -22.880 38.370 1.00 79.31 85 GLY A N 1
ATOM 610 C CA . GLY A 1 85 ? -20.435 -24.207 38.890 1.00 79.31 85 GLY A CA 1
ATOM 611 C C . GLY A 1 85 ? -21.657 -24.855 38.235 1.00 79.31 85 GLY A C 1
ATOM 612 O O . GLY A 1 85 ? -22.273 -24.298 37.318 1.00 79.31 85 GLY A O 1
ATOM 613 N N . GLU A 1 86 ? -21.969 -26.067 38.703 1.00 78.50 86 GLU A N 1
ATOM 614 C CA . GLU A 1 86 ? -23.107 -26.870 38.243 1.00 78.50 86 GLU A CA 1
ATOM 615 C C . GLU A 1 86 ? -24.426 -26.097 38.395 1.00 78.50 86 GLU A C 1
ATOM 617 O O . GLU A 1 86 ? -24.676 -25.445 39.410 1.00 78.50 86 GLU A O 1
ATOM 622 N N . GLY A 1 87 ? -25.275 -26.154 37.365 1.00 80.06 87 GLY A N 1
ATOM 623 C CA . GLY A 1 87 ? -26.571 -25.468 37.343 1.00 80.06 87 GLY A CA 1
ATOM 624 C C . GLY A 1 87 ? -26.534 -23.986 36.945 1.00 80.06 87 GLY A C 1
ATOM 625 O O . GLY A 1 87 ? -27.599 -23.382 36.815 1.00 80.06 87 GLY A O 1
ATOM 626 N N . SER A 1 88 ? -25.357 -23.394 36.699 1.00 89.94 88 SER A N 1
ATOM 627 C CA . SER A 1 88 ? -25.264 -22.069 36.062 1.00 89.94 88 SER A CA 1
ATOM 628 C C . SER A 1 88 ? -25.707 -22.122 34.590 1.00 89.94 88 SER A C 1
ATOM 630 O O . SER A 1 88 ? -25.633 -23.176 33.948 1.00 89.94 88 SER A O 1
ATOM 632 N N . LEU A 1 89 ? -26.151 -20.987 34.033 1.00 91.75 89 LEU A N 1
ATOM 633 C CA . LEU A 1 89 ? -26.611 -20.909 32.639 1.00 91.75 89 LEU A CA 1
ATOM 634 C C . LEU A 1 89 ? -25.514 -21.346 31.656 1.00 91.75 89 LEU A C 1
ATOM 636 O O . LEU A 1 89 ? -25.758 -22.194 30.802 1.00 91.75 89 LEU A O 1
ATOM 640 N N . ILE A 1 90 ? -24.304 -20.800 31.801 1.00 94.19 90 ILE A N 1
ATOM 641 C CA . ILE A 1 90 ? -23.176 -21.072 30.899 1.00 94.19 90 ILE A CA 1
ATOM 642 C C . ILE A 1 90 ? -22.734 -22.535 30.969 1.00 94.19 90 ILE A C 1
ATOM 644 O O . ILE A 1 90 ? -22.542 -23.157 29.925 1.00 94.19 90 ILE A O 1
ATOM 648 N N . THR A 1 91 ? -22.620 -23.112 32.171 1.00 93.56 91 THR A N 1
ATOM 649 C CA . THR A 1 91 ? -22.286 -24.537 32.327 1.00 93.56 91 THR A CA 1
ATOM 650 C C . THR A 1 91 ? -23.365 -25.425 31.707 1.00 93.56 91 THR A C 1
ATOM 652 O O . THR A 1 91 ? -23.038 -26.306 30.918 1.00 93.56 91 THR A O 1
ATOM 655 N N . THR A 1 92 ? -24.644 -25.131 31.962 1.00 94.31 92 THR A N 1
ATOM 656 C CA . THR A 1 92 ? -25.777 -25.891 31.402 1.00 94.31 92 THR A CA 1
ATOM 657 C C . THR A 1 92 ? -25.803 -25.840 29.873 1.00 94.31 92 THR A C 1
ATOM 659 O O . THR A 1 92 ? -26.038 -26.856 29.219 1.00 94.31 92 THR A O 1
ATOM 662 N N . LEU A 1 93 ? -25.566 -24.664 29.280 1.00 95.12 93 LEU A N 1
ATOM 663 C CA . LEU A 1 93 ? -25.496 -24.516 27.825 1.00 95.12 93 LEU A CA 1
ATOM 664 C C . LEU A 1 93 ? -24.332 -25.324 27.247 1.00 95.12 93 LEU A C 1
ATOM 666 O O . LEU A 1 93 ? -24.526 -26.042 26.268 1.00 95.12 93 LEU A O 1
ATOM 670 N N . CYS A 1 94 ? -23.154 -25.260 27.875 1.00 95.25 94 CYS A N 1
ATOM 671 C CA . CYS A 1 94 ? -21.997 -26.045 27.456 1.00 95.25 94 CYS A CA 1
ATOM 672 C C . CYS A 1 94 ? -22.274 -27.556 27.503 1.00 95.25 94 CYS A C 1
ATOM 674 O O . CYS A 1 94 ? -22.032 -28.240 26.512 1.00 95.25 94 CYS A O 1
ATOM 676 N N . GLU A 1 95 ? -22.831 -28.063 28.606 1.00 94.50 95 GLU A N 1
ATOM 677 C CA . GLU A 1 95 ? -23.195 -29.478 28.771 1.00 94.50 95 GLU A CA 1
ATOM 678 C C . GLU A 1 95 ? -24.250 -29.922 27.749 1.00 94.50 95 GLU A C 1
ATOM 680 O O . GLU A 1 95 ? -24.164 -31.013 27.179 1.00 94.50 95 GLU A O 1
ATOM 685 N N . ARG A 1 96 ? -25.247 -29.067 27.477 1.00 95.12 96 ARG A N 1
ATOM 686 C CA . ARG A 1 96 ? -26.295 -29.359 26.493 1.00 95.12 96 ARG A CA 1
ATOM 687 C C . ARG A 1 96 ? -25.730 -29.443 25.077 1.00 95.12 96 ARG A C 1
ATOM 689 O O . ARG A 1 96 ? -26.138 -30.322 24.320 1.00 95.12 96 ARG A O 1
ATOM 696 N N . ILE A 1 97 ? -24.803 -28.555 24.728 1.00 95.88 97 ILE A N 1
ATOM 697 C CA . ILE A 1 97 ? -24.127 -28.552 23.425 1.00 95.88 97 ILE A CA 1
ATOM 698 C C . ILE A 1 97 ? -23.212 -29.772 23.289 1.00 95.88 97 ILE A C 1
ATOM 700 O O . ILE A 1 97 ? -23.233 -30.426 22.251 1.00 95.88 97 ILE A O 1
ATOM 704 N N . GLU A 1 98 ? -22.463 -30.119 24.334 1.00 95.25 98 GLU A N 1
ATOM 705 C CA . GLU A 1 98 ? -21.579 -31.287 24.334 1.00 95.25 98 GLU A CA 1
ATOM 706 C C . GLU A 1 98 ? -22.360 -32.598 24.146 1.00 95.25 98 GLU A C 1
ATOM 708 O O . GLU A 1 98 ? -21.944 -33.466 23.378 1.00 95.25 98 GLU A O 1
ATOM 713 N N . ARG A 1 99 ? -23.523 -32.727 24.800 1.00 94.88 99 ARG A N 1
ATOM 714 C CA . ARG A 1 99 ? -24.363 -33.931 24.727 1.00 94.88 99 ARG A CA 1
ATOM 715 C C . ARG A 1 99 ? -25.188 -34.023 23.441 1.00 94.88 99 ARG A C 1
ATOM 717 O O . ARG A 1 99 ? -25.226 -35.082 22.820 1.00 94.88 99 ARG A O 1
ATOM 724 N N . ASP A 1 100 ? -25.869 -32.938 23.064 1.00 95.06 100 ASP A N 1
ATOM 725 C CA . ASP A 1 100 ? -26.929 -32.951 22.043 1.00 95.06 100 ASP A CA 1
ATOM 726 C C . ASP A 1 100 ? -26.609 -32.077 20.813 1.00 95.06 100 ASP A C 1
ATOM 728 O O . ASP A 1 100 ? -27.474 -31.883 19.956 1.00 95.06 100 ASP A O 1
ATOM 732 N N . GLY A 1 101 ? -25.386 -31.546 20.690 1.00 93.44 101 GLY A N 1
ATOM 733 C CA . GLY A 1 101 ? -25.007 -30.557 19.672 1.00 93.44 101 GLY A CA 1
ATOM 734 C C . GLY A 1 101 ? -25.359 -30.956 18.237 1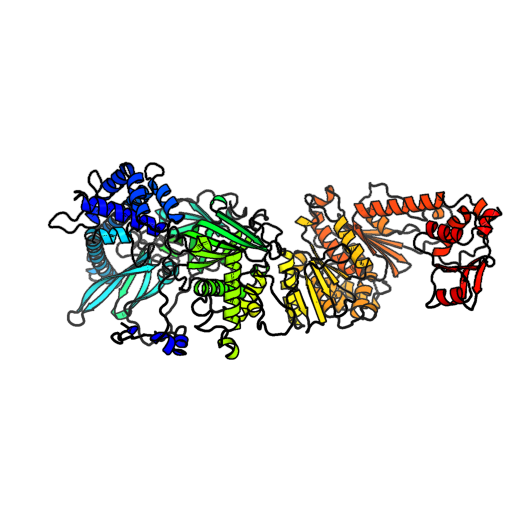.00 93.44 101 GLY A C 1
ATOM 735 O O . GLY A 1 101 ? -25.943 -30.158 17.507 1.00 93.44 101 GLY A O 1
ATOM 736 N N . ALA A 1 102 ? -25.102 -32.210 17.846 1.00 93.56 102 ALA A N 1
ATOM 737 C CA . ALA A 1 102 ? -25.442 -32.708 16.510 1.00 93.56 102 ALA A CA 1
ATOM 738 C C . ALA A 1 102 ? -26.956 -32.683 16.228 1.00 93.56 102 ALA A C 1
ATOM 740 O O . ALA A 1 102 ? -27.379 -32.283 15.143 1.00 93.56 102 ALA A O 1
ATOM 741 N N . LEU A 1 103 ? -27.778 -33.064 17.212 1.00 94.88 103 LEU A N 1
ATOM 742 C CA . LEU A 1 103 ? -29.239 -33.051 17.093 1.00 94.88 103 LEU A CA 1
ATOM 743 C C . LEU A 1 103 ? -29.778 -31.617 17.055 1.00 94.88 103 LEU A C 1
ATOM 745 O O . LEU A 1 103 ? -30.660 -31.310 16.254 1.00 94.88 103 LEU A O 1
ATOM 749 N N . LEU A 1 104 ? -29.224 -30.732 17.888 1.00 94.94 104 LEU A N 1
ATOM 750 C CA . LEU A 1 104 ? -29.589 -29.316 17.927 1.00 94.94 104 LEU A CA 1
ATOM 751 C C . LEU A 1 104 ? -29.243 -28.617 16.606 1.00 94.94 104 LEU A C 1
ATOM 753 O O . LEU A 1 104 ? -30.083 -27.905 16.058 1.00 94.94 104 LEU A O 1
ATOM 757 N N . ALA A 1 105 ? -28.048 -28.857 16.056 1.00 94.38 105 ALA A N 1
ATOM 758 C CA . ALA A 1 105 ? -27.631 -28.302 14.768 1.00 94.38 105 ALA A CA 1
ATOM 759 C C . ALA A 1 105 ? -28.505 -28.819 13.619 1.00 94.38 105 ALA A C 1
ATOM 761 O O . ALA A 1 105 ? -28.933 -28.040 12.764 1.00 94.38 105 ALA A O 1
ATOM 762 N N . GLN A 1 106 ? -28.834 -30.114 13.614 1.00 94.31 106 GLN A N 1
ATOM 763 C CA . GLN A 1 106 ? -29.734 -30.690 12.617 1.00 94.31 106 GLN A CA 1
ATOM 764 C C . GLN A 1 106 ? -31.132 -30.060 12.685 1.00 94.31 106 GLN A C 1
ATOM 766 O O . GLN A 1 106 ? -31.686 -29.690 11.651 1.00 94.31 106 GLN A O 1
ATOM 771 N N . ALA A 1 107 ? -31.695 -29.908 13.887 1.00 94.12 107 ALA A N 1
ATOM 772 C CA . ALA A 1 107 ? -33.004 -29.289 14.075 1.00 94.12 107 ALA A CA 1
ATOM 773 C C . ALA A 1 107 ? -33.012 -27.813 13.645 1.00 94.12 107 ALA A C 1
ATOM 775 O O . ALA A 1 107 ? -33.949 -27.376 12.979 1.00 94.12 107 ALA A O 1
ATOM 776 N N . PHE A 1 108 ? -31.958 -27.065 13.981 1.00 93.81 108 PHE A N 1
ATOM 777 C CA . PHE A 1 108 ? -31.813 -25.660 13.606 1.00 93.81 108 PHE A CA 1
ATOM 778 C C . PHE A 1 108 ? -31.672 -25.482 12.088 1.00 93.81 108 PHE A C 1
ATOM 780 O O . PHE A 1 108 ? -32.411 -24.714 11.479 1.00 93.81 108 PHE A O 1
ATOM 787 N N . THR A 1 109 ? -30.768 -26.231 11.452 1.00 92.25 109 THR A N 1
ATOM 788 C CA . THR A 1 109 ? -30.525 -26.129 10.002 1.00 92.25 109 THR A CA 1
ATOM 789 C C . THR A 1 109 ? -31.713 -26.605 9.165 1.00 92.25 109 THR A C 1
ATOM 791 O O . THR A 1 109 ? -31.941 -26.075 8.081 1.00 92.25 109 THR A O 1
ATOM 794 N N . ALA A 1 110 ? -32.521 -27.544 9.669 1.00 92.06 110 ALA A N 1
ATOM 795 C CA . ALA A 1 110 ? -33.742 -27.996 9.002 1.00 92.06 110 ALA A CA 1
ATOM 796 C C . ALA A 1 110 ? -34.848 -26.924 8.923 1.00 92.06 110 ALA A C 1
ATOM 798 O O . ALA A 1 110 ? -35.785 -27.087 8.143 1.00 92.06 110 ALA A O 1
ATOM 799 N N . ALA A 1 111 ? -34.756 -25.837 9.699 1.00 89.31 111 ALA A N 1
ATOM 800 C CA . ALA A 1 111 ? -35.711 -24.730 9.636 1.00 89.31 111 ALA A CA 1
ATOM 801 C C . ALA A 1 111 ? -35.528 -23.833 8.393 1.00 89.31 111 ALA A C 1
ATOM 803 O O . ALA A 1 111 ? -36.423 -23.050 8.070 1.00 89.31 111 ALA A O 1
ATOM 804 N N . PHE A 1 112 ? -34.397 -23.945 7.686 1.00 86.19 112 PHE A N 1
ATOM 805 C CA . PHE A 1 112 ? -34.078 -23.135 6.510 1.00 86.19 112 PHE A CA 1
ATOM 806 C C . PHE A 1 112 ? -34.544 -23.830 5.223 1.00 86.19 112 PHE A C 1
ATOM 808 O O . PHE A 1 112 ? -34.215 -24.990 4.978 1.00 86.19 112 PHE A O 1
ATOM 815 N N . GLN A 1 113 ? -35.308 -23.112 4.391 1.00 81.00 113 GLN A N 1
ATOM 816 C CA . GLN A 1 113 ? -35.806 -23.632 3.108 1.00 81.00 113 GLN A CA 1
ATOM 817 C C . GLN A 1 113 ? -34.690 -23.770 2.062 1.00 81.00 113 GLN A C 1
ATOM 819 O O . GLN A 1 113 ? -34.673 -24.739 1.307 1.00 81.00 113 GLN A O 1
ATOM 824 N N . GLU A 1 114 ? -33.748 -22.825 2.044 1.00 78.00 114 GLU A N 1
ATOM 825 C CA . GLU A 1 114 ? -32.580 -22.832 1.164 1.00 78.00 114 GLU A CA 1
ATOM 826 C C . GLU A 1 114 ? -31.331 -23.254 1.938 1.00 78.00 114 GLU A C 1
ATOM 828 O O . GLU A 1 114 ? -31.029 -22.723 3.009 1.00 78.00 114 GLU A O 1
ATOM 833 N N . ARG A 1 115 ? -30.585 -24.217 1.388 1.00 76.19 115 ARG A N 1
ATOM 834 C CA . ARG A 1 115 ? -29.312 -24.654 1.962 1.00 76.19 115 ARG A CA 1
ATOM 835 C C . ARG A 1 115 ? -28.176 -23.792 1.431 1.00 76.19 115 ARG A C 1
ATOM 837 O O . ARG A 1 115 ? -27.871 -23.843 0.244 1.00 76.19 115 ARG A O 1
ATOM 844 N N . THR A 1 116 ? -27.525 -23.054 2.323 1.00 73.88 116 THR A N 1
ATOM 845 C CA . THR A 1 116 ? -26.300 -22.304 2.023 1.00 73.88 116 THR A CA 1
ATOM 846 C C . THR A 1 116 ? -25.074 -23.037 2.588 1.00 73.88 116 THR A C 1
ATOM 848 O O . THR A 1 116 ? -25.191 -23.711 3.617 1.00 73.88 116 THR A O 1
ATOM 851 N N . PRO A 1 117 ? -23.871 -22.873 2.001 1.00 74.81 117 PRO A N 1
ATOM 852 C CA . PRO A 1 117 ? -22.633 -23.437 2.556 1.00 74.81 117 PRO A CA 1
ATOM 853 C C . PRO A 1 117 ? -22.340 -23.009 4.006 1.00 74.81 117 PRO A C 1
ATOM 855 O O . PRO A 1 117 ? -21.613 -23.689 4.728 1.00 74.81 117 PRO A O 1
ATOM 858 N N . ALA A 1 118 ? -22.902 -21.881 4.454 1.00 76.00 118 ALA A N 1
ATOM 859 C CA . ALA A 1 118 ? -22.768 -21.401 5.826 1.00 76.00 118 ALA A CA 1
ATOM 860 C C . ALA A 1 118 ? -23.457 -22.322 6.853 1.00 76.00 118 ALA A C 1
ATOM 862 O O . ALA A 1 118 ? -22.957 -22.463 7.968 1.00 76.00 118 ALA A O 1
ATOM 863 N N . LEU A 1 119 ? -24.549 -23.003 6.483 1.00 85.75 119 LEU A N 1
ATOM 864 C CA . LEU A 1 119 ? -25.238 -23.956 7.365 1.00 85.75 119 LEU A CA 1
ATOM 865 C C . LEU A 1 119 ? -24.411 -25.228 7.603 1.00 85.75 119 LEU A C 1
ATOM 867 O O . LEU A 1 119 ? -24.417 -25.774 8.710 1.00 85.75 119 LEU A O 1
ATOM 871 N N . ASP A 1 120 ? -23.664 -25.679 6.594 1.00 84.81 120 ASP A N 1
ATOM 872 C CA . ASP A 1 120 ? -22.754 -26.820 6.737 1.00 84.81 120 ASP A CA 1
ATOM 873 C C . ASP A 1 120 ? -21.569 -26.454 7.641 1.00 84.81 120 ASP A C 1
ATOM 875 O O . ASP A 1 120 ? -21.192 -27.229 8.523 1.00 84.81 120 ASP A O 1
ATOM 879 N N . ARG A 1 121 ? -21.037 -25.230 7.506 1.00 83.19 121 ARG A N 1
ATOM 880 C CA . ARG A 1 121 ? -19.994 -24.704 8.404 1.00 83.19 121 ARG A CA 1
ATOM 881 C C . ARG A 1 121 ? -20.483 -24.530 9.837 1.00 83.19 121 ARG A C 1
ATOM 883 O O . ARG A 1 121 ? -19.765 -24.911 10.758 1.00 83.19 121 ARG A O 1
ATOM 890 N N . LEU A 1 122 ? -21.700 -24.022 10.036 1.00 89.06 122 LEU A N 1
ATOM 891 C CA . LEU A 1 122 ? -22.333 -23.964 11.355 1.00 89.06 122 LEU A CA 1
ATOM 892 C C . LEU A 1 122 ? -22.425 -25.366 11.965 1.00 89.06 122 LEU A C 1
ATOM 894 O O . LEU A 1 122 ? -22.046 -25.566 13.116 1.00 89.06 122 LEU A O 1
ATOM 898 N N . SER A 1 123 ? -22.888 -26.346 11.187 1.00 91.44 123 SER A N 1
ATOM 899 C CA . SER A 1 123 ? -22.997 -27.734 11.643 1.00 91.44 123 SER A CA 1
ATOM 900 C C . SER A 1 123 ? -21.635 -28.303 12.043 1.00 91.44 123 SER A C 1
ATOM 902 O O . SER A 1 123 ? -21.523 -28.928 13.098 1.00 91.44 123 SER A O 1
ATOM 904 N N . ALA A 1 124 ? -20.588 -28.041 11.255 1.00 89.69 124 ALA A N 1
ATOM 905 C CA . ALA A 1 124 ? -19.218 -28.418 11.594 1.00 89.69 124 ALA A CA 1
ATOM 906 C C . ALA A 1 124 ? -18.747 -27.742 12.894 1.00 89.69 124 ALA A C 1
ATOM 908 O O . ALA A 1 124 ? -18.273 -28.430 13.790 1.00 89.69 124 ALA A O 1
ATOM 909 N N . TRP A 1 125 ? -18.963 -26.432 13.053 1.00 90.12 125 TRP A N 1
ATOM 910 C CA . TRP A 1 125 ? -18.607 -25.681 14.265 1.00 90.12 125 TRP A CA 1
ATOM 911 C C . TRP A 1 125 ? -19.284 -26.224 15.535 1.00 90.12 125 TRP A C 1
ATOM 913 O O . TRP A 1 125 ? -18.651 -26.293 16.588 1.00 90.12 125 TRP A O 1
ATOM 923 N N . VAL A 1 126 ? -20.548 -26.655 15.443 1.00 94.00 126 VAL A N 1
ATOM 924 C CA . VAL A 1 126 ? -21.290 -27.233 16.579 1.00 94.00 126 VAL A CA 1
ATOM 925 C C . VAL A 1 126 ? -20.871 -28.673 16.886 1.00 94.00 126 VAL A C 1
ATOM 927 O O . VAL A 1 126 ? -20.948 -29.097 18.035 1.00 94.00 126 VAL A O 1
ATOM 930 N N . THR A 1 127 ? -20.467 -29.453 15.883 1.00 91.62 127 THR A N 1
ATOM 931 C CA . THR A 1 127 ? -20.204 -30.895 16.053 1.00 91.62 127 THR A CA 1
ATOM 932 C C . THR A 1 127 ? -18.732 -31.228 16.265 1.00 91.62 127 THR A C 1
ATOM 934 O O . THR A 1 127 ? -18.424 -32.262 16.861 1.00 91.62 127 THR A O 1
ATOM 937 N N . GLN A 1 128 ? -17.822 -30.358 15.829 1.00 90.50 128 GLN A N 1
ATOM 938 C CA . GLN A 1 128 ? -16.386 -30.530 15.999 1.00 90.50 128 GLN A CA 1
ATOM 939 C C . GLN A 1 128 ? -15.999 -30.533 17.485 1.00 90.50 128 GLN A C 1
ATOM 941 O O . GLN A 1 128 ? -16.455 -29.688 18.260 1.00 90.50 128 GLN A O 1
ATOM 946 N N . ASP A 1 129 ? -15.154 -31.495 17.871 1.00 88.06 129 ASP A N 1
ATOM 947 C CA . ASP A 1 129 ? -14.592 -31.646 19.221 1.00 88.06 129 ASP A CA 1
ATOM 948 C C . ASP A 1 129 ? -15.652 -31.528 20.335 1.00 88.06 129 ASP A C 1
ATOM 950 O O . ASP A 1 129 ? -15.489 -30.814 21.330 1.00 88.06 129 ASP A O 1
ATOM 954 N N . SER A 1 130 ? -16.788 -32.204 20.127 1.00 85.75 130 SER A N 1
ATOM 955 C CA . SER A 1 130 ? -17.956 -32.170 21.018 1.00 85.75 130 SER A CA 1
ATOM 956 C C . SER A 1 130 ? -18.445 -30.738 21.294 1.00 85.75 130 SER A C 1
ATOM 958 O O . SER A 1 130 ? -18.649 -30.325 22.438 1.00 85.75 130 SER A O 1
ATOM 960 N N . GLY A 1 131 ? -18.561 -29.936 20.235 1.00 86.56 131 GLY A N 1
ATOM 961 C CA . GLY A 1 131 ? -19.027 -28.553 20.293 1.00 86.56 131 GLY A CA 1
ATOM 962 C C . GLY A 1 131 ? -18.063 -27.604 20.989 1.00 86.56 131 GLY A C 1
ATOM 963 O O . GLY A 1 131 ? -18.499 -26.742 21.751 1.00 86.56 131 GLY A O 1
ATOM 964 N N . ALA A 1 132 ? -16.757 -27.758 20.757 1.00 89.94 132 ALA A N 1
ATOM 965 C CA . ALA A 1 132 ? -15.740 -26.870 21.324 1.00 89.94 132 ALA A CA 1
ATOM 966 C C . ALA A 1 132 ? -15.989 -25.393 20.973 1.00 89.94 132 ALA A C 1
ATOM 968 O O . ALA A 1 132 ? -15.935 -24.542 21.856 1.00 89.94 132 ALA A O 1
ATOM 969 N N . GLY A 1 133 ? -16.356 -25.101 19.722 1.00 88.81 133 GLY A N 1
ATOM 970 C CA . GLY A 1 133 ? -16.581 -23.736 19.245 1.00 88.81 133 GLY A CA 1
ATOM 971 C C . GLY A 1 133 ? -17.666 -22.961 20.015 1.00 88.81 133 GLY A C 1
ATOM 972 O O . GLY A 1 133 ? -17.371 -21.906 20.581 1.00 88.81 133 GLY A O 1
ATOM 973 N N . PRO A 1 134 ? -18.916 -23.458 20.095 1.00 93.19 134 PRO A N 1
ATOM 974 C CA . PRO A 1 134 ? -19.962 -22.804 20.881 1.00 93.19 134 PRO A CA 1
ATOM 975 C C . PRO A 1 134 ? -19.615 -22.678 22.371 1.00 93.19 134 PRO A C 1
ATOM 977 O O . PRO A 1 134 ? -19.939 -21.670 23.001 1.00 93.19 134 PRO A O 1
ATOM 980 N N . ARG A 1 135 ? -18.945 -23.689 22.942 1.00 94.06 135 ARG A N 1
ATOM 981 C CA . ARG A 1 135 ? -18.524 -23.683 24.351 1.00 94.06 135 ARG A CA 1
ATOM 982 C C . ARG A 1 135 ? -17.485 -22.599 24.623 1.00 94.06 135 ARG A C 1
ATOM 984 O O . ARG A 1 135 ? -17.618 -21.878 25.607 1.00 94.06 135 ARG A O 1
ATOM 991 N N . GLU A 1 136 ? -16.507 -22.436 23.737 1.00 91.19 136 GLU A N 1
ATOM 992 C CA . GLU A 1 136 ? -15.494 -21.383 23.831 1.00 91.19 136 GLU A CA 1
ATOM 993 C C . GLU A 1 136 ? -16.131 -19.986 23.794 1.00 91.19 136 GLU A C 1
ATOM 995 O O . GLU A 1 136 ? -15.817 -19.144 24.636 1.00 91.19 136 GLU A O 1
ATOM 1000 N N . MET A 1 137 ? -17.097 -19.757 22.894 1.00 89.62 137 MET A N 1
ATOM 1001 C CA . MET A 1 137 ? -17.830 -18.486 22.809 1.00 89.62 137 MET A CA 1
ATOM 1002 C C . MET A 1 137 ? -18.556 -18.149 24.123 1.00 89.62 137 MET A C 1
ATOM 1004 O O . MET A 1 137 ? -18.445 -17.027 24.623 1.00 89.62 137 MET A O 1
ATOM 1008 N N . LEU A 1 138 ? -19.250 -19.124 24.719 1.00 93.75 138 LEU A N 1
ATOM 1009 C CA . LEU A 1 138 ? -19.951 -18.959 25.998 1.00 93.75 138 LEU A CA 1
ATOM 1010 C C . LEU A 1 138 ? -18.984 -18.720 27.170 1.00 93.75 138 LEU A C 1
ATOM 1012 O O . LEU A 1 138 ? -19.222 -17.861 28.023 1.00 93.75 138 LEU A O 1
ATOM 1016 N N . GLN A 1 139 ? -17.881 -19.468 27.218 1.00 92.81 139 GLN A N 1
ATOM 1017 C CA . GLN A 1 139 ? -16.869 -19.348 28.269 1.00 92.81 139 GLN A CA 1
ATOM 1018 C C . GLN A 1 139 ? -16.137 -18.005 28.209 1.00 92.81 139 GLN A C 1
ATOM 1020 O O . GLN A 1 139 ? -15.910 -17.398 29.260 1.00 92.81 139 GLN A O 1
ATOM 1025 N N . ARG A 1 140 ? -15.821 -17.522 27.000 1.00 89.56 140 ARG A N 1
ATOM 1026 C CA . ARG A 1 140 ? -15.212 -16.208 26.770 1.00 89.56 140 ARG A CA 1
ATOM 1027 C C . ARG A 1 140 ? -16.111 -15.086 27.279 1.00 89.56 140 ARG A C 1
ATOM 1029 O O . ARG A 1 140 ? -15.655 -14.296 28.099 1.00 89.56 140 ARG A O 1
ATOM 1036 N N . ALA A 1 141 ? -17.389 -15.077 26.893 1.00 88.81 141 ALA A N 1
ATOM 1037 C CA . ALA A 1 141 ? -18.359 -14.084 27.365 1.00 88.81 141 ALA A CA 1
ATOM 1038 C C . ALA A 1 141 ? -18.433 -14.031 28.902 1.00 88.81 141 ALA A C 1
ATOM 1040 O O . ALA A 1 141 ? -18.414 -12.963 29.515 1.00 88.81 141 ALA A O 1
ATOM 1041 N N . ALA A 1 142 ? -18.452 -15.199 29.549 1.00 91.75 142 ALA A N 1
ATOM 1042 C CA . ALA A 1 142 ? -18.473 -15.284 31.004 1.00 91.75 142 ALA A CA 1
ATOM 1043 C C . ALA A 1 142 ? -17.156 -14.794 31.644 1.00 91.75 142 ALA A C 1
ATOM 1045 O O . ALA A 1 142 ? -17.178 -14.160 32.700 1.00 91.75 142 ALA A O 1
ATOM 1046 N N . ALA A 1 143 ? -16.005 -15.084 31.030 1.00 89.56 143 ALA A N 1
ATOM 1047 C CA . ALA A 1 143 ? -14.699 -14.627 31.505 1.00 89.56 143 ALA A CA 1
ATOM 1048 C C . ALA A 1 143 ? -14.539 -13.104 31.387 1.00 89.56 143 ALA A C 1
ATOM 1050 O O . ALA A 1 143 ? -14.101 -12.472 32.346 1.00 89.56 143 ALA A O 1
ATOM 1051 N N . GLU A 1 144 ? -14.955 -12.518 30.264 1.00 85.25 144 GLU A N 1
ATOM 1052 C CA . GLU A 1 144 ? -14.942 -11.069 30.035 1.00 85.25 144 GLU A CA 1
ATOM 1053 C C . GLU A 1 144 ? -15.821 -10.326 31.046 1.00 85.25 144 GLU A C 1
ATOM 1055 O O . GLU A 1 144 ? -15.365 -9.367 31.668 1.00 85.25 144 GLU A O 1
ATOM 1060 N N . HIS A 1 145 ? -17.049 -10.806 31.276 1.00 88.62 145 HIS A N 1
ATOM 1061 C CA . HIS A 1 145 ? -17.956 -10.218 32.263 1.00 88.62 145 HIS A CA 1
ATOM 1062 C C . HIS A 1 145 ? -17.355 -10.225 33.679 1.00 88.62 145 HIS A C 1
ATOM 1064 O O . HIS A 1 145 ? -17.427 -9.232 34.408 1.00 88.62 145 HIS A O 1
ATOM 1070 N N . ARG A 1 146 ? -16.721 -11.338 34.076 1.00 89.75 146 ARG A N 1
ATOM 1071 C CA . ARG A 1 146 ? -16.047 -11.443 35.379 1.00 89.75 146 ARG A CA 1
ATOM 1072 C C . ARG A 1 146 ? -14.853 -10.501 35.482 1.00 89.75 146 ARG A C 1
ATOM 1074 O O . ARG A 1 146 ? -14.727 -9.818 36.494 1.00 89.75 146 ARG A O 1
ATOM 1081 N N . ALA A 1 147 ? -14.025 -10.422 34.443 1.00 85.50 147 ALA A N 1
ATOM 1082 C CA . ALA A 1 147 ? -12.881 -9.517 34.413 1.00 85.50 147 ALA A CA 1
ATOM 1083 C C . ALA A 1 147 ? -13.314 -8.043 34.540 1.00 85.50 147 ALA A C 1
ATOM 1085 O O . ALA A 1 147 ? -12.706 -7.292 35.307 1.00 85.50 147 ALA A O 1
ATOM 1086 N N . GLU A 1 148 ? -14.397 -7.643 33.860 1.00 85.06 148 GLU A N 1
ATOM 1087 C CA . GLU A 1 148 ? -14.981 -6.298 33.975 1.00 85.06 148 GLU A CA 1
ATOM 1088 C C . GLU A 1 148 ? -15.472 -6.018 35.405 1.00 85.06 148 GLU A C 1
ATOM 1090 O O . GLU A 1 148 ? -15.144 -4.978 35.988 1.00 85.06 148 GLU A O 1
ATOM 1095 N N . SER A 1 149 ? -16.197 -6.967 36.006 1.00 89.44 149 SER A N 1
ATOM 1096 C CA . SER A 1 149 ? -16.672 -6.851 37.389 1.00 89.44 149 SER A CA 1
ATOM 1097 C C . SER A 1 149 ? -15.508 -6.730 38.380 1.00 89.44 149 SER A C 1
ATOM 1099 O O . SER A 1 149 ? -15.488 -5.819 39.213 1.00 89.44 149 SER A O 1
ATOM 1101 N N . GLU A 1 150 ? -14.490 -7.585 38.272 1.00 89.31 150 GLU A N 1
ATOM 1102 C CA . GLU A 1 150 ? -13.299 -7.546 39.128 1.00 89.31 150 GLU A CA 1
ATOM 1103 C C . GLU A 1 150 ? -12.513 -6.239 38.975 1.00 89.31 150 GLU A C 1
ATOM 1105 O O . GLU A 1 150 ? -12.003 -5.700 39.962 1.00 89.31 150 GLU A O 1
ATOM 1110 N N . GLN A 1 151 ? -12.414 -5.697 37.759 1.00 84.31 151 GLN A N 1
ATOM 1111 C CA . GLN A 1 151 ? -11.765 -4.413 37.506 1.00 84.31 151 GLN A CA 1
ATOM 1112 C C . GLN A 1 151 ? -12.501 -3.258 38.199 1.00 84.31 151 GLN A C 1
ATOM 1114 O O . GLN A 1 151 ? -11.859 -2.480 38.910 1.00 84.31 151 GLN A O 1
ATOM 1119 N N . LEU A 1 152 ? -13.828 -3.166 38.056 1.00 86.44 152 LEU A N 1
ATOM 1120 C CA . LEU A 1 152 ? -14.625 -2.114 38.699 1.00 86.44 152 LEU A CA 1
ATOM 1121 C C . LEU A 1 152 ? -14.546 -2.191 40.231 1.00 86.44 152 LEU A C 1
ATOM 1123 O O . LEU A 1 152 ? -14.353 -1.170 40.892 1.00 86.44 152 LEU A O 1
ATOM 1127 N N . HIS A 1 153 ? -14.611 -3.395 40.807 1.00 90.94 153 HIS A N 1
ATOM 1128 C CA . HIS A 1 153 ? -14.474 -3.584 42.256 1.00 90.94 153 HIS A CA 1
ATOM 1129 C C . HIS A 1 153 ? -13.069 -3.236 42.771 1.00 90.94 153 HIS A C 1
ATOM 1131 O O . HIS A 1 153 ? -12.924 -2.722 43.884 1.00 90.94 153 HIS A O 1
ATOM 1137 N N . ARG A 1 154 ? -12.016 -3.506 41.987 1.00 88.44 154 ARG A N 1
ATOM 1138 C CA . ARG A 1 154 ? -10.653 -3.060 42.320 1.00 88.44 154 ARG A CA 1
ATOM 1139 C C . ARG A 1 154 ? -10.545 -1.537 42.291 1.00 88.44 154 ARG A C 1
ATOM 1141 O O . ARG A 1 154 ? -9.972 -0.965 43.215 1.00 88.44 154 ARG A O 1
ATOM 1148 N N . GLN A 1 155 ? -11.123 -0.889 41.282 1.00 87.06 155 GLN A N 1
ATOM 1149 C CA . GLN A 1 155 ? -11.136 0.569 41.158 1.00 87.06 155 GLN A CA 1
ATOM 1150 C C . GLN A 1 155 ? -11.900 1.239 42.311 1.00 87.06 155 GLN A C 1
ATOM 1152 O O . GLN A 1 155 ? -11.364 2.156 42.929 1.00 87.06 155 GLN A O 1
ATOM 1157 N N . GLU A 1 156 ? -13.106 0.764 42.652 1.00 92.62 156 GLU A N 1
ATOM 1158 C CA . GLU A 1 156 ? -13.879 1.272 43.801 1.00 92.62 156 GLU A CA 1
ATOM 1159 C C . GLU A 1 156 ? -13.062 1.190 45.090 1.00 92.62 156 GLU A C 1
ATOM 1161 O O . GLU A 1 156 ? -12.973 2.171 45.829 1.00 92.62 156 GLU A O 1
ATOM 1166 N N . ARG A 1 157 ? -12.399 0.052 45.318 1.00 92.81 157 ARG A N 1
ATOM 1167 C CA . ARG A 1 157 ? -11.559 -0.152 46.498 1.00 92.81 157 ARG A CA 1
ATOM 1168 C C . ARG A 1 157 ? -10.404 0.846 46.559 1.00 92.81 157 ARG A C 1
ATOM 1170 O O . ARG A 1 157 ? -10.206 1.447 47.609 1.00 92.81 157 ARG A O 1
ATOM 1177 N N . GLN A 1 158 ? -9.690 1.051 45.451 1.00 90.12 158 GLN A N 1
ATOM 1178 C CA . GLN A 1 158 ? -8.592 2.023 45.374 1.00 90.12 158 GLN A CA 1
ATOM 1179 C C . GLN A 1 158 ? -9.070 3.445 45.692 1.00 90.12 158 GLN A C 1
ATOM 1181 O O . GLN A 1 158 ? -8.431 4.156 46.466 1.00 90.12 158 GLN A O 1
ATOM 1186 N N . ILE A 1 159 ? -10.217 3.852 45.137 1.00 91.25 159 ILE A N 1
ATOM 1187 C CA . ILE A 1 159 ? -10.799 5.172 45.408 1.00 91.25 159 ILE A CA 1
ATOM 1188 C C . ILE A 1 159 ? -11.186 5.284 46.887 1.00 91.25 159 ILE A C 1
ATOM 1190 O O . ILE A 1 159 ? -10.865 6.277 47.541 1.00 91.25 159 ILE A O 1
ATOM 1194 N N . ARG A 1 160 ? -11.849 4.259 47.435 1.00 94.56 160 ARG A N 1
ATOM 1195 C CA . ARG A 1 160 ? -12.276 4.220 48.838 1.00 94.56 160 ARG A CA 1
ATOM 1196 C C . ARG A 1 160 ? -11.100 4.302 49.808 1.00 94.56 160 ARG A C 1
ATOM 1198 O O . ARG A 1 160 ? -11.222 4.964 50.834 1.00 94.56 160 ARG A O 1
ATOM 1205 N N . GLU A 1 161 ? -9.990 3.645 49.494 1.00 93.88 161 GLU A N 1
ATOM 1206 C CA . GLU A 1 161 ? -8.773 3.663 50.310 1.00 93.88 161 GLU A CA 1
ATOM 1207 C C . GLU A 1 161 ? -8.058 5.025 50.265 1.00 93.88 161 GLU A C 1
ATOM 1209 O O . GLU A 1 161 ? -7.545 5.456 51.293 1.00 93.88 161 GLU A O 1
ATOM 1214 N N . ALA A 1 162 ? -8.080 5.736 49.130 1.00 91.81 162 ALA A N 1
ATOM 1215 C CA . ALA A 1 162 ? -7.443 7.053 48.982 1.00 91.81 162 ALA A CA 1
ATOM 1216 C C . ALA A 1 162 ? -8.286 8.234 49.513 1.00 91.81 162 ALA A C 1
ATOM 1218 O O . ALA A 1 162 ? -7.748 9.292 49.849 1.00 91.81 162 ALA A O 1
ATOM 1219 N N . LEU A 1 163 ? -9.613 8.082 49.582 1.00 93.62 163 LEU A N 1
ATOM 1220 C CA . LEU A 1 163 ? -10.548 9.148 49.966 1.00 93.62 163 LEU A CA 1
ATOM 1221 C C . LEU A 1 163 ? -10.257 9.828 51.320 1.00 93.62 163 LEU A C 1
ATOM 1223 O O . LEU A 1 163 ? -10.344 11.057 51.370 1.00 93.62 163 LEU A O 1
ATOM 1227 N N . PRO A 1 164 ? -9.916 9.107 52.411 1.00 94.69 164 PRO A N 1
ATOM 1228 C CA . PRO A 1 164 ? -9.638 9.731 53.705 1.00 94.69 164 PRO A CA 1
ATOM 1229 C C . PRO A 1 164 ? -8.505 10.761 53.652 1.00 94.69 164 PRO A C 1
ATOM 1231 O O . PRO A 1 164 ? -8.652 11.858 54.190 1.00 94.69 164 PRO A O 1
ATOM 1234 N N . ASP A 1 165 ? -7.409 10.446 52.960 1.00 91.44 165 ASP A N 1
ATOM 1235 C CA . ASP A 1 165 ? -6.246 11.334 52.859 1.00 91.44 165 ASP A CA 1
ATOM 1236 C C . ASP A 1 165 ? -6.557 12.574 52.010 1.00 91.44 165 ASP A C 1
ATOM 1238 O O . ASP A 1 165 ? -6.179 13.693 52.372 1.00 91.44 165 ASP A O 1
ATOM 1242 N N . LEU A 1 166 ? -7.315 12.397 50.922 1.00 91.69 166 LEU A N 1
ATOM 1243 C CA . LEU A 1 166 ? -7.790 13.500 50.080 1.00 91.69 166 LEU A CA 1
ATOM 1244 C C . LEU A 1 166 ? -8.730 14.437 50.846 1.00 91.69 166 LEU A C 1
ATOM 1246 O O . LEU A 1 166 ? -8.619 15.657 50.721 1.00 91.69 166 LEU A O 1
ATOM 1250 N N . LYS A 1 167 ? -9.617 13.884 51.681 1.00 92.94 167 LYS A N 1
ATOM 1251 C CA . LYS A 1 167 ? -10.502 14.670 52.545 1.00 92.94 167 LYS A CA 1
ATOM 1252 C C . LYS A 1 167 ? -9.708 15.497 53.553 1.00 92.94 167 LYS A C 1
ATOM 1254 O O . LYS A 1 167 ? -9.934 16.698 53.681 1.00 92.94 167 LYS A O 1
ATOM 1259 N N . VAL A 1 168 ? -8.732 14.876 54.219 1.00 92.94 168 VAL A N 1
ATOM 1260 C CA . VAL A 1 168 ? -7.846 15.578 55.158 1.00 92.94 168 VAL A CA 1
ATOM 1261 C C . VAL A 1 168 ? -7.077 16.696 54.458 1.00 92.94 168 VAL A C 1
ATOM 1263 O O . VAL A 1 168 ? -6.900 17.750 55.059 1.00 92.94 168 VAL A O 1
ATOM 1266 N N . ALA A 1 169 ? -6.618 16.502 53.217 1.00 88.94 169 ALA A N 1
ATOM 1267 C CA . ALA A 1 169 ? -5.942 17.543 52.441 1.00 88.94 169 ALA A CA 1
ATOM 1268 C C . ALA A 1 169 ? -6.871 18.724 52.099 1.00 88.94 169 ALA A C 1
ATOM 1270 O O . ALA A 1 169 ? -6.470 19.876 52.267 1.00 88.94 169 ALA A O 1
ATOM 1271 N N . ALA A 1 170 ? -8.112 18.440 51.696 1.00 90.44 170 ALA A N 1
ATOM 1272 C CA . ALA A 1 170 ? -9.128 19.435 51.353 1.00 90.44 170 ALA A CA 1
ATOM 1273 C C . ALA A 1 170 ? -9.607 20.279 52.553 1.00 90.44 170 ALA A C 1
ATOM 1275 O O . ALA A 1 170 ? -9.972 21.438 52.379 1.00 90.44 170 ALA A O 1
ATOM 1276 N N . GLU A 1 171 ? -9.587 19.727 53.770 1.00 92.25 171 GLU A N 1
ATOM 1277 C CA . GLU A 1 171 ? -10.019 20.418 54.998 1.00 92.25 171 GLU A CA 1
ATOM 1278 C C . GLU A 1 171 ? -8.901 21.248 55.670 1.00 92.25 171 GLU A C 1
ATOM 1280 O O . GLU A 1 171 ? -9.126 21.881 56.706 1.00 92.25 171 GLU A O 1
ATOM 1285 N N . ARG A 1 172 ? -7.679 21.273 55.112 1.00 91.50 172 ARG A N 1
ATOM 1286 C CA . ARG A 1 172 ? -6.566 22.056 55.681 1.00 91.50 172 ARG A CA 1
ATOM 1287 C C . ARG A 1 172 ? -6.848 23.564 55.599 1.00 91.50 172 ARG A C 1
ATOM 1289 O O . ARG A 1 172 ? -7.383 24.028 54.596 1.00 91.50 172 ARG A O 1
ATOM 1296 N N . PRO A 1 173 ? -6.383 24.375 56.575 1.00 86.12 173 PRO A N 1
ATOM 1297 C CA . PRO A 1 173 ? -6.565 25.833 56.553 1.00 86.12 173 PRO A CA 1
ATOM 1298 C C . PRO A 1 173 ? -6.000 26.534 55.307 1.00 86.12 173 PRO A C 1
ATOM 1300 O O . PRO A 1 173 ? -6.410 27.643 54.983 1.00 86.12 173 PRO A O 1
ATOM 1303 N N . ASN A 1 174 ? -5.034 25.905 54.636 1.00 88.69 174 ASN A N 1
ATOM 1304 C CA . ASN A 1 174 ? -4.374 26.376 53.423 1.00 88.69 174 ASN A CA 1
ATOM 1305 C C . ASN A 1 174 ? -4.540 25.391 52.249 1.00 88.69 174 ASN A C 1
ATOM 1307 O O . ASN A 1 174 ? -3.623 25.265 51.437 1.00 88.69 174 ASN A O 1
ATOM 1311 N N . ALA A 1 175 ? -5.662 24.664 52.192 1.00 87.44 175 ALA A N 1
ATOM 1312 C CA . ALA A 1 175 ? -5.964 23.754 51.091 1.00 87.44 175 ALA A CA 1
ATOM 1313 C C . ALA A 1 175 ? -5.881 24.481 49.741 1.00 87.44 175 ALA A C 1
ATOM 1315 O O . ALA A 1 175 ? -6.401 25.589 49.575 1.00 87.44 175 ALA A O 1
ATOM 1316 N N . THR A 1 176 ? -5.209 23.859 48.776 1.00 87.62 176 THR A N 1
ATOM 1317 C CA . THR A 1 176 ? -5.144 24.392 47.416 1.00 87.62 176 THR A CA 1
ATOM 1318 C C . THR A 1 176 ? -6.445 24.093 46.669 1.00 87.62 176 THR A C 1
ATOM 1320 O O . THR A 1 176 ? -7.191 23.177 47.016 1.00 87.62 176 THR A O 1
ATOM 1323 N N . GLU A 1 177 ? -6.719 24.830 45.591 1.00 83.94 177 GLU A N 1
ATOM 1324 C CA . GLU A 1 177 ? -7.858 24.527 44.711 1.00 83.94 177 GLU A CA 1
ATOM 1325 C C . GLU A 1 177 ? -7.768 23.104 44.126 1.00 83.94 177 GLU A C 1
ATOM 1327 O O . GLU A 1 177 ? -8.780 22.439 43.913 1.00 83.94 177 GLU A O 1
ATOM 1332 N N . GLU A 1 178 ? -6.543 22.615 43.926 1.00 84.12 178 GLU A N 1
ATOM 1333 C CA . GLU A 1 178 ? -6.260 21.255 43.478 1.00 84.12 178 GLU A CA 1
ATOM 1334 C C . GLU A 1 178 ? -6.613 20.204 44.542 1.00 84.12 178 GLU A C 1
ATOM 1336 O O . GLU A 1 178 ? -7.163 19.165 44.192 1.00 84.12 178 GLU A O 1
ATOM 1341 N N . ASP A 1 179 ? -6.386 20.471 45.833 1.00 87.12 179 ASP A N 1
ATOM 1342 C CA . ASP A 1 179 ? -6.799 19.563 46.917 1.00 87.12 179 ASP A CA 1
ATOM 1343 C C . ASP A 1 179 ? -8.331 19.444 46.986 1.00 87.12 179 ASP A C 1
ATOM 1345 O O . ASP A 1 179 ? -8.883 18.342 47.059 1.00 87.12 179 ASP A O 1
ATOM 1349 N N . LEU A 1 180 ? -9.032 20.580 46.874 1.00 86.19 180 LEU A N 1
ATOM 1350 C CA . LEU A 1 180 ? -10.497 20.627 46.827 1.00 86.19 180 LEU A CA 1
ATOM 1351 C C . LEU A 1 180 ? -11.055 19.927 45.578 1.00 86.19 180 LEU A C 1
ATOM 1353 O O . LEU A 1 180 ? -12.086 19.251 45.644 1.00 86.19 180 LEU A O 1
ATOM 1357 N N . ARG A 1 181 ? -10.405 20.091 44.419 1.00 83.88 181 ARG A N 1
ATOM 1358 C CA . ARG A 1 181 ? -10.768 19.415 43.163 1.00 83.88 181 ARG A CA 1
ATOM 1359 C C . ARG A 1 181 ? -10.538 17.907 43.263 1.00 83.88 181 ARG A C 1
ATOM 1361 O O . ARG A 1 181 ? -11.432 17.145 42.905 1.00 83.88 181 ARG A O 1
ATOM 1368 N N . ALA A 1 182 ? -9.397 17.477 43.797 1.00 86.88 182 ALA A N 1
ATOM 1369 C CA . ALA A 1 182 ? -9.034 16.070 43.928 1.00 86.88 182 ALA A CA 1
ATOM 1370 C C . ALA A 1 182 ? -9.991 15.304 44.853 1.00 86.88 182 ALA A C 1
ATOM 1372 O O . ALA A 1 182 ? -10.460 14.228 44.479 1.00 86.88 182 ALA A O 1
ATOM 1373 N N . HIS A 1 183 ? -10.342 15.871 46.015 1.00 89.88 183 HIS A N 1
ATOM 1374 C CA . HIS A 1 183 ? -11.320 15.268 46.927 1.00 89.88 183 HIS A CA 1
ATOM 1375 C C . HIS A 1 183 ? -12.697 15.106 46.263 1.00 89.88 183 HIS A C 1
ATOM 1377 O O . HIS A 1 183 ? -13.238 13.999 46.234 1.00 89.88 183 HIS A O 1
ATOM 1383 N N . ARG A 1 184 ? -13.226 16.173 45.643 1.00 85.19 184 ARG A N 1
ATOM 1384 C CA . ARG A 1 184 ? -14.516 16.129 44.927 1.00 85.19 184 ARG A CA 1
ATOM 1385 C C . ARG A 1 184 ? -14.503 15.134 43.767 1.00 85.19 184 ARG A C 1
ATOM 1387 O O . ARG A 1 184 ? -15.446 14.361 43.607 1.00 85.19 184 ARG A O 1
ATOM 1394 N N . SER A 1 185 ? -13.423 15.124 42.986 1.00 84.88 185 SER A N 1
ATOM 1395 C CA . SER A 1 185 ? -13.266 14.220 41.846 1.00 84.88 185 SER A CA 1
ATOM 1396 C C . SER A 1 185 ? -13.237 12.753 42.289 1.00 84.88 185 SER A C 1
ATOM 1398 O O . SER A 1 185 ? -13.905 11.919 41.672 1.00 84.88 185 SER A O 1
ATOM 1400 N N . ALA A 1 186 ? -12.559 12.442 43.401 1.00 89.38 186 ALA A N 1
ATOM 1401 C CA . ALA A 1 186 ? -12.544 11.106 43.998 1.00 89.38 186 ALA A CA 1
ATOM 1402 C C . ALA A 1 186 ? -13.913 10.681 44.559 1.00 89.38 186 ALA A C 1
ATOM 1404 O O . ALA A 1 186 ? -14.335 9.547 44.333 1.00 89.38 186 ALA A O 1
ATOM 1405 N N . GLU A 1 187 ? -14.643 11.567 45.247 1.00 88.62 187 GLU A N 1
ATOM 1406 C CA . GLU A 1 187 ? -15.990 11.249 45.747 1.00 88.62 187 GLU A CA 1
ATOM 1407 C C . GLU A 1 187 ? -16.971 10.967 44.604 1.00 88.62 187 GLU A C 1
ATOM 1409 O O . GLU A 1 187 ? -17.707 9.975 44.649 1.00 88.62 187 GLU A O 1
ATOM 1414 N N . GLY A 1 188 ? -16.951 11.804 43.562 1.00 84.31 188 GLY A N 1
ATOM 1415 C CA . GLY A 1 188 ? -17.747 11.600 42.354 1.00 84.31 188 GLY A CA 1
ATOM 1416 C C . GLY A 1 188 ? -17.379 10.297 41.639 1.00 84.31 188 GLY A C 1
ATOM 1417 O O . GLY A 1 188 ? -18.264 9.536 41.247 1.00 84.31 188 GLY A O 1
ATOM 1418 N N . ALA A 1 189 ? -16.083 9.989 41.530 1.00 85.50 189 ALA A N 1
ATOM 1419 C CA . ALA A 1 189 ? -15.607 8.742 40.936 1.00 85.50 189 ALA A CA 1
ATOM 1420 C C . ALA A 1 189 ? -16.043 7.500 41.730 1.00 85.50 189 ALA A C 1
ATOM 1422 O O . ALA A 1 189 ? -16.420 6.503 41.114 1.00 85.50 189 ALA A O 1
ATOM 1423 N N . ARG A 1 190 ? -16.060 7.555 43.072 1.00 90.38 190 ARG A N 1
ATOM 1424 C CA . ARG A 1 190 ? -16.575 6.453 43.903 1.00 90.38 190 ARG A CA 1
ATOM 1425 C C . ARG A 1 190 ? -18.053 6.198 43.628 1.00 90.38 190 ARG A C 1
ATOM 1427 O O . ARG A 1 190 ? -18.422 5.063 43.351 1.00 90.38 190 ARG A O 1
ATOM 1434 N N . LYS A 1 191 ? -18.885 7.248 43.660 1.00 87.31 191 LYS A N 1
ATOM 1435 C CA . LYS A 1 191 ? -20.330 7.133 43.384 1.00 87.31 191 LYS A CA 1
ATOM 1436 C C . LYS A 1 191 ? -20.589 6.576 41.980 1.00 87.31 191 LYS A C 1
ATOM 1438 O O . LYS A 1 191 ? -21.440 5.707 41.813 1.00 87.31 191 LYS A O 1
ATOM 1443 N N . ALA A 1 192 ? -19.827 7.033 40.984 1.00 84.25 192 ALA A N 1
ATOM 1444 C CA . ALA A 1 192 ? -19.913 6.519 39.619 1.00 84.25 192 ALA A CA 1
ATOM 1445 C C . ALA A 1 192 ? -19.506 5.037 39.529 1.00 84.25 192 ALA A C 1
ATOM 1447 O O . ALA A 1 192 ? -20.198 4.256 38.880 1.00 84.25 192 ALA A O 1
ATOM 1448 N N . ALA A 1 193 ? -18.425 4.627 40.202 1.00 86.88 193 ALA A N 1
ATOM 1449 C CA . ALA A 1 193 ? -18.003 3.227 40.251 1.00 86.88 193 ALA A CA 1
ATOM 1450 C C . ALA A 1 193 ? -19.055 2.331 40.931 1.00 86.88 193 ALA A C 1
ATOM 1452 O O . ALA A 1 193 ? -19.380 1.271 40.402 1.00 86.88 193 ALA A O 1
ATOM 1453 N N . GLU A 1 194 ? -19.638 2.774 42.050 1.00 90.38 194 GLU A N 1
ATOM 1454 C CA . GLU A 1 194 ? -20.727 2.071 42.746 1.00 90.38 194 GLU A CA 1
ATOM 1455 C C . GLU A 1 194 ? -21.971 1.917 41.854 1.00 90.38 194 GLU A C 1
ATOM 1457 O O . GLU A 1 194 ? -22.531 0.822 41.773 1.00 90.38 194 GLU A O 1
ATOM 1462 N N . SER A 1 195 ? -22.366 2.977 41.135 1.00 86.94 195 SER A N 1
ATOM 1463 C CA . SER A 1 195 ? -23.471 2.924 40.166 1.00 86.94 195 SER A CA 1
ATOM 1464 C C . SER A 1 195 ? -23.188 1.928 39.043 1.00 86.94 195 SER A C 1
ATOM 1466 O O . SER A 1 195 ? -24.030 1.092 38.740 1.00 86.94 195 SER A O 1
ATOM 1468 N N . ARG A 1 196 ? -21.979 1.946 38.468 1.00 85.62 196 ARG A N 1
ATOM 1469 C CA . ARG A 1 196 ? -21.597 1.023 37.387 1.00 85.62 196 ARG A CA 1
ATOM 1470 C C . ARG A 1 196 ? -21.582 -0.432 37.834 1.00 85.62 196 ARG A C 1
ATOM 1472 O O . ARG A 1 196 ? -22.021 -1.295 37.085 1.00 85.62 196 ARG A O 1
ATOM 1479 N N . ILE A 1 197 ? -21.087 -0.712 39.041 1.00 90.44 197 ILE A N 1
ATOM 1480 C CA . ILE A 1 197 ? -21.143 -2.061 39.620 1.00 90.44 197 ILE A CA 1
ATOM 1481 C C . ILE A 1 197 ? -22.603 -2.509 39.744 1.00 90.44 197 ILE A C 1
ATOM 1483 O O . ILE A 1 197 ? -22.932 -3.639 39.390 1.00 90.44 197 ILE A O 1
ATOM 1487 N N . PHE A 1 198 ? -23.484 -1.621 40.212 1.00 89.69 198 PHE A N 1
ATOM 1488 C CA . PHE A 1 198 ? -24.911 -1.907 40.324 1.00 89.69 198 PHE A CA 1
ATOM 1489 C C . PHE A 1 198 ? -25.561 -2.183 38.961 1.00 89.69 198 PHE A C 1
ATOM 1491 O O . PHE A 1 198 ? -26.294 -3.167 38.838 1.00 89.69 198 PHE A O 1
ATOM 1498 N N . ASP A 1 199 ? -25.269 -1.362 37.951 1.00 87.44 199 ASP A N 1
ATOM 1499 C CA . ASP A 1 199 ? -25.804 -1.509 36.596 1.00 87.44 199 ASP A CA 1
ATOM 1500 C C . ASP A 1 199 ? -25.293 -2.792 35.928 1.00 87.44 199 ASP A C 1
ATOM 1502 O O . ASP A 1 199 ? -26.096 -3.558 35.402 1.00 87.44 199 ASP A O 1
ATOM 1506 N N . LEU A 1 200 ? -23.992 -3.093 36.032 1.00 86.56 200 LEU A N 1
ATOM 1507 C CA . LEU A 1 200 ? -23.393 -4.328 35.512 1.00 86.56 200 LEU A CA 1
ATOM 1508 C C . LEU A 1 200 ? -24.012 -5.578 36.157 1.00 86.56 200 LEU A C 1
ATOM 1510 O O . LEU A 1 200 ? -24.301 -6.551 35.465 1.00 86.56 200 LEU A O 1
ATOM 1514 N N . ASP A 1 201 ? -24.239 -5.559 37.473 1.00 87.88 201 ASP A N 1
ATOM 1515 C CA . ASP A 1 201 ? -24.789 -6.705 38.204 1.00 87.88 201 ASP A CA 1
ATOM 1516 C C . ASP A 1 201 ? -26.287 -6.929 37.924 1.00 87.88 201 ASP A C 1
ATOM 1518 O O . ASP A 1 201 ? -26.759 -8.075 37.977 1.00 87.88 201 ASP A O 1
ATOM 1522 N N . ARG A 1 202 ? -27.044 -5.846 37.685 1.00 88.12 202 ARG A N 1
ATOM 1523 C CA . ARG A 1 202 ? -28.510 -5.855 37.516 1.00 88.12 202 ARG A CA 1
ATOM 1524 C C . ARG A 1 202 ? -28.990 -5.731 36.075 1.00 88.12 202 ARG A C 1
ATOM 1526 O O . ARG A 1 202 ? -30.195 -5.861 35.855 1.00 88.12 202 ARG A O 1
ATOM 1533 N N . GLU A 1 203 ? -28.083 -5.525 35.122 1.00 88.44 203 GLU A N 1
ATOM 1534 C CA . GLU A 1 203 ? -28.362 -5.593 33.689 1.00 88.44 203 GLU A CA 1
ATOM 1535 C C . GLU A 1 203 ? -29.175 -6.858 33.385 1.00 88.44 203 GLU A C 1
ATOM 1537 O O . GLU A 1 203 ? -28.915 -7.938 33.930 1.00 88.44 203 GLU A O 1
ATOM 1542 N N . HIS A 1 204 ? -30.197 -6.729 32.537 1.00 88.88 204 HIS A N 1
ATOM 1543 C CA . HIS A 1 204 ? -31.007 -7.876 32.151 1.00 88.88 204 HIS A CA 1
ATOM 1544 C C . HIS A 1 204 ? -30.127 -8.900 31.425 1.00 88.88 204 HIS A C 1
ATOM 1546 O O . HIS A 1 204 ? -29.394 -8.555 30.500 1.00 88.88 204 HIS A O 1
ATOM 1552 N N . TRP A 1 205 ? -30.205 -10.170 31.826 1.00 89.31 205 TRP A N 1
ATOM 1553 C CA . TRP A 1 205 ? -29.268 -11.200 31.364 1.00 89.31 205 TRP A CA 1
ATOM 1554 C C . TRP A 1 205 ? -29.211 -11.372 29.835 1.00 89.31 205 TRP A C 1
ATOM 1556 O O . TRP A 1 205 ? -28.146 -11.671 29.305 1.00 89.31 205 TRP A O 1
ATOM 1566 N N . VAL A 1 206 ? -30.327 -11.150 29.124 1.00 89.44 206 VAL A N 1
ATOM 1567 C CA . VAL A 1 206 ? -30.360 -11.178 27.648 1.00 89.44 206 VAL A CA 1
ATOM 1568 C C . VAL A 1 206 ? -29.510 -10.051 27.066 1.00 89.44 206 VAL A C 1
ATOM 1570 O O . VAL A 1 206 ? -28.675 -10.320 26.214 1.00 89.44 206 VAL A O 1
ATOM 1573 N N . SER A 1 207 ? -29.649 -8.825 27.579 1.00 86.19 207 SER A N 1
ATOM 1574 C CA . SER A 1 207 ? -28.873 -7.668 27.115 1.00 86.19 207 SER A CA 1
ATOM 1575 C C . SER A 1 207 ? -27.378 -7.844 27.380 1.00 86.19 207 SER A C 1
ATOM 1577 O O . SER A 1 207 ? -26.556 -7.506 26.534 1.00 86.19 207 SER A O 1
ATOM 1579 N N . ALA A 1 208 ? -27.015 -8.482 28.496 1.00 87.62 208 ALA A N 1
ATOM 1580 C CA . ALA A 1 208 ? -25.624 -8.829 28.766 1.00 87.62 208 ALA A CA 1
ATOM 1581 C C . ALA A 1 208 ? -25.076 -9.868 27.767 1.00 87.62 208 ALA A C 1
ATOM 1583 O O . ALA A 1 208 ? -23.955 -9.731 27.283 1.00 87.62 208 ALA A O 1
ATOM 1584 N N . LEU A 1 209 ? -25.859 -10.894 27.415 1.00 89.56 209 LEU A N 1
ATOM 1585 C CA . LEU A 1 209 ? -25.463 -11.876 26.398 1.00 89.56 209 LEU A CA 1
ATOM 1586 C C . LEU A 1 209 ? -25.389 -11.276 24.986 1.00 89.56 209 LEU A C 1
ATOM 1588 O O . LEU A 1 209 ? -24.531 -11.687 24.207 1.00 89.56 209 LEU A O 1
ATOM 1592 N N . GLU A 1 210 ? -26.249 -10.311 24.656 1.00 85.81 210 GLU A N 1
ATOM 1593 C CA . GLU A 1 210 ? -26.163 -9.523 23.418 1.00 85.81 210 GLU A CA 1
ATOM 1594 C C . GLU A 1 210 ? -24.870 -8.697 23.393 1.00 85.81 210 GLU A C 1
ATOM 1596 O O . GLU A 1 210 ? -24.121 -8.753 22.421 1.00 85.81 210 GLU A O 1
ATOM 1601 N N . ARG A 1 211 ? -24.556 -7.995 24.491 1.00 81.94 211 ARG A N 1
ATOM 1602 C CA . ARG A 1 211 ? -23.340 -7.178 24.629 1.00 81.94 211 ARG A CA 1
ATOM 1603 C C . ARG A 1 211 ? -22.049 -7.991 24.518 1.00 81.94 211 ARG A C 1
ATOM 1605 O O . ARG A 1 211 ? -21.068 -7.486 23.987 1.00 81.94 211 ARG A O 1
ATOM 1612 N N . HIS A 1 212 ? -22.044 -9.232 25.004 1.00 82.88 212 HIS A N 1
ATOM 1613 C CA . HIS A 1 212 ? -20.905 -10.150 24.879 1.00 82.88 212 HIS A CA 1
ATOM 1614 C C . HIS A 1 212 ? -20.942 -11.009 23.595 1.00 82.88 212 HIS A C 1
ATOM 1616 O O . HIS A 1 212 ? -20.190 -11.978 23.478 1.00 82.88 212 HIS A O 1
ATOM 1622 N N . GLY A 1 213 ? -21.818 -10.693 22.632 1.00 80.75 213 GLY A N 1
ATOM 1623 C CA . GLY A 1 213 ? -21.848 -11.327 21.308 1.00 80.75 213 GLY A CA 1
ATOM 1624 C C . GLY A 1 213 ? -22.347 -12.778 21.281 1.00 80.75 213 GLY A C 1
ATOM 1625 O O . GLY A 1 213 ? -22.153 -13.468 20.281 1.00 80.75 213 GLY A O 1
ATOM 1626 N N . VAL A 1 214 ? -22.984 -13.256 22.356 1.00 89.12 214 VAL A N 1
ATOM 1627 C CA . VAL A 1 214 ? -23.588 -14.600 22.433 1.00 89.12 214 VAL A CA 1
ATOM 1628 C C . VAL A 1 214 ? -24.950 -14.620 21.743 1.00 89.12 214 VAL A C 1
ATOM 1630 O O . VAL A 1 214 ? -25.282 -15.580 21.045 1.00 89.12 214 VAL A O 1
ATOM 1633 N N . LEU A 1 215 ? -25.747 -13.567 21.947 1.00 88.75 215 LEU A N 1
ATOM 1634 C CA . LEU A 1 215 ? -27.073 -13.416 21.352 1.00 88.75 215 LEU A CA 1
ATOM 1635 C C . LEU A 1 215 ? -27.072 -12.373 20.223 1.00 88.75 215 LEU A C 1
ATOM 1637 O O . LEU A 1 215 ? -26.232 -11.473 20.220 1.00 88.75 215 LEU A O 1
ATOM 1641 N N . PRO A 1 216 ? -27.996 -12.478 19.250 1.00 78.38 216 PRO A N 1
ATOM 1642 C CA . PRO A 1 216 ? -28.104 -11.504 18.170 1.00 78.38 216 PRO A CA 1
ATOM 1643 C C . PRO A 1 216 ? -28.453 -10.105 18.692 1.00 78.38 216 PRO A C 1
ATOM 1645 O O . PRO A 1 216 ? -29.429 -9.949 19.417 1.00 78.38 216 PRO A O 1
ATOM 1648 N N . ASN A 1 217 ? -27.715 -9.086 18.247 1.00 71.06 217 ASN A N 1
ATOM 1649 C CA . ASN A 1 217 ? -28.025 -7.679 18.491 1.00 71.06 217 ASN A CA 1
ATOM 1650 C C . ASN A 1 217 ? -28.336 -6.976 17.160 1.00 71.06 217 ASN A C 1
ATOM 1652 O O . ASN A 1 217 ? -27.545 -7.037 16.220 1.00 71.06 217 ASN A O 1
ATOM 1656 N N . TYR A 1 218 ? -29.472 -6.277 17.083 1.00 57.38 218 TYR A N 1
ATOM 1657 C CA . TYR A 1 218 ? -29.887 -5.536 15.886 1.00 57.38 218 TYR A CA 1
ATOM 1658 C C . TYR A 1 218 ? -28.969 -4.358 15.534 1.00 57.38 218 TYR A C 1
ATOM 1660 O O . TYR A 1 218 ? -29.023 -3.886 14.401 1.00 57.38 218 TYR A O 1
ATOM 1668 N N . THR A 1 219 ? -28.139 -3.873 16.466 1.00 54.00 219 THR A N 1
ATOM 1669 C CA . THR A 1 219 ? -27.174 -2.806 16.164 1.00 54.00 219 THR A CA 1
ATOM 1670 C C . THR A 1 219 ? -25.889 -3.318 15.513 1.00 54.00 219 THR A C 1
ATOM 1672 O O . THR A 1 219 ? -25.164 -2.496 14.964 1.00 54.00 219 THR A O 1
ATOM 1675 N N . LEU A 1 220 ? -25.603 -4.631 15.556 1.00 55.38 220 LEU A N 1
ATOM 1676 C CA . LEU A 1 220 ? -24.381 -5.269 15.022 1.00 55.38 220 LEU A CA 1
ATOM 1677 C C . LEU A 1 220 ? -23.051 -4.643 15.504 1.00 55.38 220 LEU A C 1
ATOM 1679 O O . LEU A 1 220 ? -21.990 -4.922 14.950 1.00 55.38 220 LEU A O 1
ATOM 1683 N N . ILE A 1 221 ? -23.077 -3.804 16.547 1.00 52.84 221 ILE A N 1
ATOM 1684 C CA . ILE A 1 221 ? -21.869 -3.243 17.162 1.00 52.84 221 ILE A CA 1
ATOM 1685 C C . ILE A 1 221 ? -21.337 -4.288 18.142 1.00 52.84 221 ILE A C 1
ATOM 1687 O O . ILE A 1 221 ? -21.619 -4.231 19.335 1.00 52.84 221 ILE A O 1
ATOM 1691 N N . ASP A 1 222 ? -20.596 -5.260 17.621 1.00 54.75 222 ASP A N 1
ATOM 1692 C CA . ASP A 1 222 ? -20.046 -6.357 18.428 1.00 54.75 222 ASP A CA 1
ATOM 1693 C C . ASP A 1 222 ? -18.745 -5.974 19.148 1.00 54.75 222 ASP A C 1
ATOM 1695 O O . ASP A 1 222 ? -18.270 -6.707 20.012 1.00 54.75 222 ASP A O 1
ATOM 1699 N N . ASP A 1 223 ? -18.152 -4.829 18.794 1.00 68.81 223 ASP A N 1
ATOM 1700 C CA . ASP A 1 223 ? -16.870 -4.399 19.335 1.00 68.81 223 ASP A CA 1
ATOM 1701 C C . ASP A 1 223 ? -16.786 -2.872 19.514 1.00 68.81 223 ASP A C 1
ATOM 1703 O O . ASP A 1 223 ? -16.631 -2.109 18.550 1.00 68.81 223 ASP A O 1
ATOM 1707 N N . SER A 1 224 ? -16.859 -2.399 20.762 1.00 77.62 224 SER A N 1
ATOM 1708 C CA . SER A 1 224 ? -16.876 -0.972 21.115 1.00 77.62 224 SER A CA 1
ATOM 1709 C C . SER A 1 224 ? -15.806 -0.583 22.134 1.00 77.62 224 SER A C 1
ATOM 1711 O O . SER A 1 224 ? -15.381 -1.388 22.962 1.00 77.62 224 SER A O 1
ATOM 1713 N N . VAL A 1 225 ? -15.431 0.693 22.124 1.00 85.62 225 VAL A N 1
ATOM 1714 C CA . VAL A 1 225 ? -14.650 1.337 23.184 1.00 85.62 225 VAL A CA 1
ATOM 1715 C C . VAL A 1 225 ? -15.588 2.186 24.024 1.00 85.62 225 VAL A C 1
ATOM 1717 O O . VAL A 1 225 ? -16.421 2.914 23.478 1.00 85.62 225 VAL A O 1
ATOM 1720 N N . ARG A 1 226 ? -15.435 2.110 25.345 1.00 87.50 226 ARG A N 1
ATOM 1721 C CA . ARG A 1 226 ? -16.252 2.871 26.292 1.00 87.50 226 ARG A CA 1
ATOM 1722 C C . ARG A 1 226 ? -15.525 4.117 26.777 1.00 87.50 226 ARG A C 1
ATOM 1724 O O . ARG A 1 226 ? -14.456 4.011 27.380 1.00 87.50 226 ARG A O 1
ATOM 1731 N N . LEU A 1 227 ? -16.137 5.281 26.592 1.00 90.88 227 LEU A N 1
ATOM 1732 C CA . LEU A 1 227 ? -15.779 6.506 27.296 1.00 90.88 227 LEU A CA 1
ATOM 1733 C C . LEU A 1 227 ? -16.541 6.555 28.619 1.00 90.88 227 LEU A C 1
ATOM 1735 O O . LEU A 1 227 ? -17.760 6.692 28.643 1.00 90.88 227 LEU A O 1
ATOM 1739 N N . SER A 1 228 ? -15.798 6.460 29.714 1.00 88.44 228 SER A N 1
ATOM 1740 C CA . SER A 1 228 ? -16.270 6.648 31.081 1.00 88.44 228 SER A CA 1
ATOM 1741 C C . SER A 1 228 ? -16.133 8.118 31.478 1.00 88.44 228 SER A C 1
ATOM 1743 O O . SER A 1 228 ? -15.181 8.480 32.176 1.00 88.44 228 SER A O 1
ATOM 1745 N N . ALA A 1 229 ? -17.045 8.977 31.016 1.00 87.62 229 ALA A N 1
ATOM 1746 C CA . ALA A 1 229 ? -17.013 10.393 31.372 1.00 87.62 229 ALA A CA 1
ATOM 1747 C C . ALA A 1 229 ? -17.747 10.657 32.694 1.00 87.62 229 ALA A C 1
ATOM 1749 O O . ALA A 1 229 ? -18.756 10.019 33.008 1.00 87.62 229 ALA A O 1
ATOM 1750 N N . ARG A 1 230 ? -17.263 11.629 33.465 1.00 85.69 230 ARG A N 1
ATOM 1751 C CA . ARG A 1 230 ? -17.996 12.202 34.598 1.00 85.69 230 ARG A CA 1
ATOM 1752 C C . ARG A 1 230 ? -18.285 13.662 34.300 1.00 85.69 230 ARG A C 1
ATOM 1754 O O . ARG A 1 230 ? -17.359 14.413 34.022 1.00 85.69 230 ARG A O 1
ATOM 1761 N N . VAL A 1 231 ? -19.551 14.053 34.392 1.00 85.50 231 VAL A N 1
ATOM 1762 C CA . VAL A 1 231 ? -19.971 15.445 34.210 1.00 85.50 231 VAL A CA 1
ATOM 1763 C C . VAL A 1 231 ? -20.316 16.020 35.575 1.00 85.50 231 VAL A C 1
ATOM 1765 O O . VAL A 1 231 ? -21.134 15.444 36.292 1.00 85.50 231 VAL A O 1
ATOM 1768 N N . SER A 1 232 ? -19.680 17.125 35.952 1.00 83.75 232 SER A N 1
ATOM 1769 C CA . SER A 1 232 ? -19.967 17.856 37.188 1.00 83.75 232 SER A CA 1
ATOM 1770 C C . SER A 1 232 ? -20.454 19.268 36.906 1.00 83.75 232 SER A C 1
ATOM 1772 O O . SER A 1 232 ? -19.917 19.926 36.022 1.00 83.75 232 SER A O 1
ATOM 1774 N N . TRP A 1 233 ? -21.419 19.749 37.679 1.00 84.75 233 TRP A N 1
ATOM 1775 C CA . TRP A 1 233 ? -21.939 21.113 37.590 1.00 84.75 233 TRP A CA 1
ATOM 1776 C C . TRP A 1 233 ? -22.204 21.667 38.981 1.00 84.75 233 TRP A C 1
ATOM 1778 O O . TRP A 1 233 ? -22.321 20.913 39.956 1.00 84.75 233 TRP A O 1
ATOM 1788 N N . ARG A 1 234 ? -22.290 22.991 39.073 1.00 82.06 234 ARG A N 1
ATOM 1789 C CA . ARG A 1 234 ? -22.660 23.667 40.311 1.00 82.06 234 ARG A CA 1
ATOM 1790 C C . ARG A 1 234 ? -24.126 24.077 40.260 1.00 82.06 234 ARG A C 1
ATOM 1792 O O . ARG A 1 234 ? -24.551 24.737 39.315 1.00 82.06 234 ARG A O 1
ATOM 1799 N N . ASP A 1 235 ? -24.895 23.677 41.265 1.00 77.31 235 ASP A N 1
ATOM 1800 C CA . ASP A 1 235 ? -26.274 24.127 41.423 1.00 77.31 235 ASP A CA 1
ATOM 1801 C C . ASP A 1 235 ? -26.280 25.648 41.701 1.00 77.31 235 ASP A C 1
ATOM 1803 O O . ASP A 1 235 ? -25.653 26.090 42.669 1.00 77.31 235 ASP A O 1
ATOM 1807 N N . PRO A 1 236 ? -26.947 26.468 40.865 1.00 74.69 236 PRO A N 1
ATOM 1808 C CA . PRO A 1 236 ? -26.976 27.920 41.036 1.00 74.69 236 PRO A CA 1
ATOM 1809 C C . PRO A 1 236 ? -27.653 28.391 42.331 1.00 74.69 236 PRO A C 1
ATOM 1811 O O . PRO A 1 236 ? -27.337 29.484 42.805 1.00 74.69 236 PRO A O 1
ATOM 1814 N N . ASP A 1 237 ? -28.586 27.606 42.875 1.00 81.25 237 ASP A N 1
ATOM 1815 C CA . ASP A 1 237 ? -29.422 27.992 44.014 1.00 81.25 237 ASP A CA 1
ATOM 1816 C C . ASP A 1 237 ? -28.827 27.527 45.351 1.00 81.25 237 ASP A C 1
ATOM 1818 O O . ASP A 1 237 ? -28.919 28.241 46.354 1.00 81.25 237 ASP A O 1
ATOM 1822 N N . SER A 1 238 ? -28.217 26.338 45.380 1.00 80.00 238 SER A N 1
ATOM 1823 C CA . SER A 1 238 ? -27.640 25.746 46.597 1.00 80.00 238 SER A CA 1
ATOM 1824 C C . SER A 1 238 ? -26.117 25.896 46.708 1.00 80.00 238 SER A C 1
ATOM 1826 O O . SER A 1 238 ? -25.568 25.671 47.786 1.00 80.00 238 SER A O 1
ATOM 1828 N N . ASP A 1 239 ? -25.434 26.292 45.624 1.00 71.50 239 ASP A N 1
ATOM 1829 C CA . ASP A 1 239 ? -23.966 26.273 45.474 1.00 71.50 239 ASP A CA 1
ATOM 1830 C C . ASP A 1 239 ? -23.352 24.870 45.709 1.00 71.50 239 ASP A C 1
ATOM 1832 O O . ASP A 1 239 ? -22.133 24.721 45.839 1.00 71.50 239 ASP A O 1
ATOM 1836 N N . GLU A 1 240 ? -24.185 23.817 45.738 1.00 77.25 240 GLU A N 1
ATOM 1837 C CA . GLU A 1 240 ? -23.752 22.427 45.863 1.00 77.25 240 GLU A CA 1
ATOM 1838 C C . GLU A 1 240 ? -23.256 21.887 44.515 1.00 77.25 240 GLU A C 1
ATOM 1840 O O . GLU A 1 240 ? -23.805 22.160 43.446 1.00 77.25 240 GLU A O 1
ATOM 1845 N N . PHE A 1 241 ? -22.187 21.091 44.557 1.00 71.38 241 PHE A N 1
ATOM 1846 C CA . PHE A 1 241 ? -21.651 20.430 43.371 1.00 71.38 241 PHE A CA 1
ATOM 1847 C C . PHE A 1 241 ? -22.337 19.085 43.157 1.00 71.38 241 PHE A C 1
ATOM 1849 O O . PHE A 1 241 ? -22.270 18.194 44.007 1.00 71.38 241 PHE A O 1
ATOM 1856 N N . HIS A 1 242 ? -22.914 18.914 41.976 1.00 78.88 242 HIS A N 1
ATOM 1857 C CA . HIS A 1 242 ? -23.471 17.652 41.519 1.00 78.88 242 HIS A CA 1
ATOM 1858 C C . HIS A 1 242 ? -22.534 17.002 40.501 1.00 78.88 242 HIS A C 1
ATOM 1860 O O . HIS A 1 242 ? -21.798 17.677 39.782 1.00 78.88 242 HIS A O 1
ATOM 1866 N N . SER A 1 243 ? -22.538 15.670 40.458 1.00 79.25 243 SER A N 1
ATOM 1867 C CA . SER A 1 243 ? -21.788 14.906 39.464 1.00 79.25 243 SER A CA 1
ATOM 1868 C C . SER A 1 243 ? -22.553 13.659 39.059 1.00 79.25 243 SER A C 1
ATOM 1870 O O . SER A 1 243 ? -22.988 12.910 39.938 1.00 79.25 243 SER A O 1
ATOM 1872 N N . GLU A 1 244 ? -22.621 13.388 37.763 1.00 80.44 244 GLU A N 1
ATOM 1873 C CA . GLU A 1 244 ? -23.254 12.189 37.218 1.00 80.44 244 GLU A CA 1
ATOM 1874 C C . GLU A 1 244 ? -22.335 11.484 36.207 1.00 80.44 244 GLU A C 1
ATOM 1876 O O . GLU A 1 244 ? -21.562 12.140 35.494 1.00 80.44 244 GLU A O 1
ATOM 1881 N N . PRO A 1 245 ? -22.376 10.139 36.144 1.00 81.50 245 PRO A N 1
ATOM 1882 C CA . PRO A 1 245 ? -21.695 9.392 35.097 1.00 81.50 245 PRO A CA 1
ATOM 1883 C C . PRO A 1 245 ? -22.376 9.628 33.741 1.00 81.50 245 PRO A C 1
ATOM 1885 O O . PRO A 1 245 ? -23.601 9.623 33.625 1.00 81.50 245 PRO A O 1
ATOM 1888 N N . CYS A 1 246 ? -21.575 9.805 32.694 1.00 83.19 246 CYS A N 1
ATOM 1889 C CA . CYS A 1 246 ? -22.031 9.937 31.316 1.00 83.19 246 CYS A CA 1
ATOM 1890 C C . CYS A 1 246 ? -21.227 8.988 30.426 1.00 83.19 246 CYS A C 1
ATOM 1892 O O . CYS A 1 246 ? -20.294 9.397 29.737 1.00 83.19 246 CYS A O 1
ATOM 1894 N N . ASP A 1 247 ? -21.599 7.712 30.439 1.00 83.44 247 ASP A N 1
ATOM 1895 C CA . ASP A 1 247 ? -20.897 6.705 29.651 1.00 83.44 247 ASP A CA 1
ATOM 1896 C C . ASP A 1 247 ? -21.356 6.745 28.184 1.00 83.44 247 ASP A C 1
ATOM 1898 O O . ASP A 1 247 ? -22.546 6.904 27.882 1.00 83.44 247 ASP A O 1
ATOM 1902 N N . VAL A 1 248 ? -20.396 6.639 27.264 1.00 85.88 248 VAL A N 1
ATOM 1903 C CA . VAL A 1 248 ? -20.645 6.624 25.818 1.00 85.88 248 VAL A CA 1
ATOM 1904 C C . VAL A 1 248 ? -19.853 5.496 25.181 1.00 85.88 248 VAL A C 1
ATOM 1906 O O . VAL A 1 248 ? -18.628 5.467 25.266 1.00 85.88 248 VAL A O 1
ATOM 1909 N N . ASP A 1 249 ? -20.554 4.595 24.501 1.00 83.62 249 ASP A N 1
ATOM 1910 C CA . ASP A 1 249 ? -19.933 3.535 23.715 1.00 83.62 249 ASP A CA 1
ATOM 1911 C C . ASP A 1 249 ? -19.766 3.993 22.259 1.00 83.62 249 ASP A C 1
ATOM 1913 O O . ASP A 1 249 ? -20.654 4.619 21.666 1.00 83.62 249 ASP A O 1
ATOM 1917 N N . ARG A 1 250 ? -18.604 3.693 21.675 1.00 82.75 250 ARG A N 1
ATOM 1918 C CA . ARG A 1 250 ? -18.277 4.027 20.286 1.00 82.75 250 ARG A CA 1
ATOM 1919 C C . ARG A 1 250 ? -17.710 2.812 19.573 1.00 82.75 250 ARG A C 1
ATOM 1921 O O . ARG A 1 250 ? -16.883 2.100 20.133 1.00 82.75 250 ARG A O 1
ATOM 1928 N N . ALA A 1 251 ? -18.138 2.583 18.333 1.00 76.94 251 ALA A N 1
ATOM 1929 C CA . ALA A 1 251 ? -17.615 1.495 17.513 1.00 76.94 251 ALA A CA 1
ATOM 1930 C C . ALA A 1 251 ? -16.085 1.589 17.392 1.00 76.94 251 ALA A C 1
ATOM 1932 O O . ALA A 1 251 ? -15.537 2.679 17.185 1.00 76.94 251 ALA A O 1
ATOM 1933 N N . SER A 1 252 ? -15.407 0.445 17.505 1.00 73.25 252 SER A N 1
ATOM 1934 C CA . SER A 1 252 ? -13.941 0.374 17.582 1.00 73.25 252 SER A CA 1
ATOM 1935 C C . SER A 1 252 ? -13.229 1.042 16.404 1.00 73.25 252 SER A C 1
ATOM 1937 O O . SER A 1 252 ? -12.185 1.660 16.602 1.00 73.25 252 SER A O 1
ATOM 1939 N N . VAL A 1 253 ? -13.834 0.998 15.211 1.00 68.62 253 VAL A N 1
ATOM 1940 C CA . VAL A 1 253 ? -13.315 1.622 13.981 1.00 68.62 253 VAL A CA 1
ATOM 1941 C C . VAL A 1 253 ? -13.126 3.139 14.133 1.00 68.62 253 VAL A C 1
ATOM 1943 O O . VAL A 1 253 ? -12.167 3.702 13.617 1.00 68.62 253 VAL A O 1
ATOM 1946 N N . HIS A 1 254 ? -13.999 3.820 14.880 1.00 78.88 254 HIS A N 1
ATOM 1947 C CA . HIS A 1 254 ? -13.896 5.268 15.103 1.00 78.88 254 HIS A CA 1
ATOM 1948 C C . HIS A 1 254 ? -13.172 5.624 16.400 1.00 78.88 254 HIS A C 1
ATOM 1950 O O . HIS A 1 254 ? -12.560 6.690 16.503 1.00 78.88 254 HIS A O 1
ATOM 1956 N N . ALA A 1 255 ? -13.234 4.739 17.393 1.00 85.94 255 ALA A N 1
ATOM 1957 C CA . ALA A 1 255 ? -12.718 5.005 18.725 1.00 85.94 255 ALA A CA 1
ATOM 1958 C C . ALA A 1 255 ? -11.206 5.265 18.755 1.00 85.94 255 ALA A C 1
ATOM 1960 O O . ALA A 1 255 ? -10.759 6.098 19.536 1.00 85.94 255 ALA A O 1
ATOM 1961 N N . LEU A 1 256 ? -10.419 4.630 17.878 1.00 87.88 256 LEU A N 1
ATOM 1962 C CA . LEU A 1 256 ? -8.982 4.916 17.800 1.00 87.88 256 LEU A CA 1
ATOM 1963 C C . LEU A 1 256 ? -8.673 6.368 17.434 1.00 87.88 256 LEU A C 1
ATOM 1965 O O . LEU A 1 256 ? -7.594 6.832 17.769 1.00 87.88 256 LEU A O 1
ATOM 1969 N N . HIS A 1 257 ? -9.589 7.088 16.787 1.00 86.62 257 HIS A N 1
ATOM 1970 C CA . HIS A 1 257 ? -9.412 8.506 16.477 1.00 86.62 257 HIS A CA 1
ATOM 1971 C C . HIS A 1 257 ? -10.120 9.408 17.491 1.00 86.62 257 HIS A C 1
ATOM 1973 O O . HIS A 1 257 ? -9.552 10.391 17.954 1.00 86.62 257 HIS A O 1
ATOM 1979 N N . GLU A 1 258 ? -11.376 9.094 17.813 1.00 88.75 258 GLU A N 1
ATOM 1980 C CA . GLU A 1 258 ? -12.242 9.968 18.614 1.00 88.75 258 GLU A CA 1
ATOM 1981 C C . GLU A 1 258 ? -12.022 9.811 20.124 1.00 88.75 258 GLU A C 1
ATOM 1983 O O . GLU A 1 258 ? -12.236 10.763 20.867 1.00 88.75 258 GLU A O 1
ATOM 1988 N N . PHE A 1 259 ? -11.614 8.620 20.574 1.00 92.81 259 PHE A N 1
ATOM 1989 C CA . PHE A 1 259 ? -11.406 8.263 21.982 1.00 92.81 259 PHE A CA 1
ATOM 1990 C C . PHE A 1 259 ? -9.921 8.081 22.325 1.00 92.81 259 PHE A C 1
ATOM 1992 O O . PHE A 1 259 ? -9.601 7.570 23.391 1.00 92.81 259 PHE A O 1
ATOM 1999 N N . ALA A 1 260 ? -8.990 8.477 21.455 1.00 93.19 260 ALA A N 1
ATOM 2000 C CA . ALA A 1 260 ? -7.575 8.486 21.819 1.00 93.19 260 ALA A CA 1
ATOM 2001 C C . ALA A 1 260 ? -7.306 9.532 22.924 1.00 93.19 260 ALA A C 1
ATOM 2003 O O . ALA A 1 260 ? -7.923 10.597 22.906 1.00 93.19 260 ALA A O 1
ATOM 2004 N N . PRO A 1 261 ? -6.383 9.286 23.871 1.00 93.56 261 PRO A N 1
ATOM 2005 C CA . PRO A 1 261 ? -5.965 10.287 24.848 1.00 93.56 261 PRO A CA 1
ATOM 2006 C C . PRO A 1 261 ? -5.542 11.607 24.184 1.00 93.56 261 PRO A C 1
ATOM 2008 O O . PRO A 1 261 ? -4.798 11.623 23.199 1.00 93.56 261 PRO A O 1
ATOM 2011 N N . GLY A 1 262 ? -6.053 12.721 24.706 1.00 90.31 262 GLY A N 1
ATOM 2012 C CA . GLY A 1 262 ? -5.913 14.060 24.134 1.00 90.31 262 GLY A CA 1
ATOM 2013 C C . GLY A 1 262 ? -6.839 14.336 22.941 1.00 90.31 262 GLY A C 1
ATOM 2014 O O . GLY A 1 262 ? -6.739 15.392 22.321 1.00 90.31 262 GLY A O 1
ATOM 2015 N N . ALA A 1 263 ? -7.711 13.416 22.534 1.00 90.88 263 ALA A N 1
ATOM 2016 C CA . ALA A 1 263 ? -8.782 13.745 21.600 1.00 90.88 263 ALA A CA 1
ATOM 2017 C C . ALA A 1 263 ? -9.867 14.566 22.307 1.00 90.88 263 ALA A C 1
ATOM 2019 O O . ALA A 1 263 ? -10.076 14.431 23.511 1.00 90.88 263 ALA A O 1
ATOM 2020 N N . THR A 1 264 ? -10.603 15.361 21.535 1.00 88.62 264 THR A N 1
ATOM 2021 C CA . THR A 1 264 ? -11.801 16.048 22.015 1.00 88.62 264 THR A CA 1
ATOM 2022 C C . THR A 1 264 ? -13.032 15.399 21.397 1.00 88.62 264 THR A C 1
ATOM 2024 O O . THR A 1 264 ? -13.210 15.400 20.175 1.00 88.62 264 THR A O 1
ATOM 2027 N N . PHE A 1 265 ? -13.896 14.839 22.239 1.00 86.94 265 PHE A N 1
ATOM 2028 C CA . PHE A 1 265 ? -15.125 14.177 21.831 1.00 86.94 265 PHE A CA 1
ATOM 2029 C C . PHE A 1 265 ? -16.351 15.035 22.149 1.00 86.94 265 PHE A C 1
ATOM 2031 O O . PHE A 1 265 ? -16.571 15.453 23.282 1.00 86.94 265 PHE A O 1
ATOM 2038 N N . TYR A 1 266 ? -17.187 15.273 21.140 1.00 82.62 266 TYR A N 1
ATOM 2039 C CA . TYR A 1 266 ? -18.362 16.132 21.263 1.00 82.62 266 TYR A CA 1
ATOM 2040 C C . TYR A 1 266 ? -19.639 15.296 21.348 1.00 82.62 266 TYR A C 1
ATOM 2042 O O . TYR A 1 266 ? -20.034 14.652 20.371 1.00 82.62 266 TYR A O 1
ATOM 2050 N N . THR A 1 267 ? -20.330 15.346 22.485 1.00 82.81 267 THR A N 1
ATOM 2051 C CA . THR A 1 267 ? -21.583 14.609 22.703 1.00 82.81 267 THR A CA 1
ATOM 2052 C C . THR A 1 267 ? -22.500 15.344 23.672 1.00 82.81 267 THR A C 1
ATOM 2054 O O . THR A 1 267 ? -22.036 16.047 24.561 1.00 82.81 267 THR A O 1
ATOM 2057 N N . ARG A 1 268 ? -23.822 15.208 23.502 1.00 76.81 268 ARG A N 1
ATOM 2058 C CA . ARG A 1 268 ? -24.845 15.815 24.385 1.00 76.81 268 ARG A CA 1
ATOM 2059 C C . ARG A 1 268 ? -24.678 17.329 24.637 1.00 76.81 268 ARG A C 1
ATOM 2061 O O . ARG A 1 268 ? -25.075 17.825 25.683 1.00 76.81 268 ARG A O 1
ATOM 2068 N N . GLY A 1 269 ? -24.111 18.069 23.681 1.00 75.38 269 GLY A N 1
ATOM 2069 C CA . GLY A 1 269 ? -23.856 19.508 23.837 1.00 75.38 269 GLY A CA 1
ATOM 2070 C C . GLY A 1 269 ? -22.631 19.853 24.695 1.00 75.38 269 GLY A C 1
ATOM 2071 O O . GLY A 1 269 ? -22.474 21.015 25.066 1.00 75.38 269 GLY A O 1
ATOM 2072 N N . LEU A 1 270 ? -21.792 18.861 25.005 1.00 81.44 270 LEU A N 1
ATOM 2073 C CA . LEU A 1 270 ? -20.575 18.986 25.799 1.00 81.44 270 LEU A CA 1
ATOM 2074 C C . LEU A 1 270 ? -19.338 18.680 24.955 1.00 81.44 270 LEU A C 1
ATOM 2076 O O . LEU A 1 270 ? -19.354 17.790 24.097 1.00 81.44 270 LEU A O 1
ATOM 2080 N N . GLU A 1 271 ? -18.271 19.407 25.250 1.00 85.44 271 GLU A N 1
ATOM 2081 C CA . GLU A 1 271 ? -16.910 19.132 24.812 1.00 85.44 271 GLU A CA 1
ATOM 2082 C C . GLU A 1 271 ? -16.196 18.275 25.868 1.00 85.44 271 GLU A C 1
ATOM 2084 O O . GLU A 1 271 ? -16.024 18.699 27.007 1.00 85.44 271 GLU A O 1
ATOM 2089 N N . MET A 1 272 ? -15.828 17.040 25.521 1.00 87.88 272 MET A N 1
ATOM 2090 C CA . MET A 1 272 ? -15.181 16.102 26.442 1.00 87.88 272 MET A CA 1
ATOM 2091 C C . MET A 1 272 ? -13.754 15.817 25.976 1.00 87.88 272 MET A C 1
ATOM 2093 O O . MET A 1 272 ? -13.555 15.081 25.009 1.00 87.88 272 MET A O 1
ATOM 2097 N N . GLU A 1 273 ? -12.757 16.378 26.659 1.00 90.94 273 GLU A N 1
ATOM 2098 C CA . GLU A 1 273 ? -11.359 16.006 26.433 1.00 90.94 273 GLU A CA 1
ATOM 2099 C C . GLU A 1 273 ? -11.080 14.627 27.044 1.00 90.94 273 GLU A C 1
ATOM 2101 O O . GLU A 1 273 ? -11.359 14.369 28.218 1.00 90.94 273 GLU A O 1
ATOM 2106 N N . ILE A 1 274 ? -10.545 13.719 26.233 1.00 93.19 274 ILE A N 1
ATOM 2107 C CA . ILE A 1 274 ? -10.185 12.375 26.670 1.00 93.19 274 ILE A CA 1
ATOM 2108 C C . ILE A 1 274 ? -8.885 12.457 27.473 1.00 93.19 274 ILE A C 1
ATOM 2110 O O . ILE A 1 274 ? -7.802 12.602 26.908 1.00 93.19 274 ILE A O 1
ATOM 2114 N N . GLU A 1 275 ? -8.977 12.323 28.793 1.00 92.44 275 GLU A N 1
ATOM 2115 C CA . GLU A 1 275 ? -7.828 12.487 29.690 1.00 92.44 275 GLU A CA 1
ATOM 2116 C C . GLU A 1 275 ? -6.871 11.286 29.687 1.00 92.44 275 GLU A C 1
ATOM 2118 O O . GLU A 1 275 ? -5.719 11.420 30.093 1.00 92.44 275 GLU A O 1
ATOM 2123 N N . GLY A 1 276 ? -7.323 10.093 29.291 1.00 93.44 276 GLY A N 1
ATOM 2124 C CA . GLY A 1 276 ? -6.493 8.890 29.343 1.00 93.44 276 GLY A CA 1
ATOM 2125 C C . GLY A 1 276 ? -7.262 7.577 29.238 1.00 93.44 276 GLY A C 1
ATOM 2126 O O . GLY A 1 276 ? -8.453 7.545 28.924 1.00 93.44 276 GLY A O 1
ATOM 2127 N N . ILE A 1 277 ? -6.566 6.477 29.521 1.00 93.12 277 ILE A N 1
ATOM 2128 C CA . ILE A 1 277 ? -7.084 5.105 29.452 1.00 93.12 277 ILE A CA 1
ATOM 2129 C C . ILE A 1 277 ? -7.538 4.652 30.836 1.00 93.12 277 ILE A C 1
ATOM 2131 O O . ILE A 1 277 ? -6.799 4.754 31.814 1.00 93.12 277 ILE A O 1
ATOM 2135 N N . ASP A 1 278 ? -8.752 4.111 30.926 1.00 87.00 278 ASP A N 1
ATOM 2136 C CA . ASP A 1 278 ? -9.326 3.629 32.187 1.00 87.00 278 ASP A CA 1
ATOM 2137 C C . ASP A 1 278 ? -8.885 2.185 32.468 1.00 87.00 278 ASP A C 1
ATOM 2139 O O . ASP A 1 278 ? -9.682 1.245 32.454 1.00 87.00 278 ASP A O 1
ATOM 2143 N N . ALA A 1 279 ? -7.585 2.012 32.696 1.00 80.44 279 ALA A N 1
ATOM 2144 C CA . ALA A 1 279 ? -6.963 0.737 33.023 1.00 80.44 279 ALA A CA 1
ATOM 2145 C C . ALA A 1 279 ? -5.912 0.915 34.130 1.00 80.44 279 ALA A C 1
ATOM 2147 O O . ALA A 1 279 ? -5.292 1.967 34.268 1.00 80.44 279 ALA A O 1
ATOM 2148 N N . SER A 1 280 ? -5.740 -0.120 34.951 1.00 75.81 280 SER A N 1
ATOM 2149 C CA . SER A 1 280 ? -4.759 -0.151 36.040 1.00 75.81 280 SER A CA 1
ATOM 2150 C C . SER A 1 280 ? -3.578 -1.036 35.670 1.00 75.81 280 SER A C 1
ATOM 2152 O O . SER A 1 280 ? -3.812 -2.116 35.138 1.00 75.81 280 SER A O 1
ATOM 2154 N N . ASP A 1 281 ? -2.358 -0.659 36.054 1.00 80.06 281 ASP A N 1
ATOM 2155 C CA . ASP A 1 281 ? -1.154 -1.469 35.805 1.00 80.06 281 ASP A CA 1
ATOM 2156 C C . ASP A 1 281 ? -0.910 -1.695 34.302 1.00 80.06 281 ASP A C 1
ATOM 2158 O O . ASP A 1 281 ? -0.910 -2.814 33.784 1.00 80.06 281 ASP A O 1
ATOM 2162 N N . LEU A 1 282 ? -0.759 -0.581 33.580 1.00 85.25 282 LEU A N 1
ATOM 2163 C CA . LEU A 1 282 ? -0.590 -0.569 32.126 1.00 85.25 282 LEU A CA 1
ATOM 2164 C C . LEU A 1 282 ? 0.650 -1.346 31.683 1.00 85.25 282 LEU A C 1
ATOM 2166 O O . LEU A 1 282 ? 0.650 -1.954 30.613 1.00 85.25 282 LEU A O 1
ATOM 2170 N N . SER A 1 283 ? 1.693 -1.368 32.514 1.00 82.25 283 SER A N 1
ATOM 2171 C CA . SER A 1 283 ? 2.939 -2.061 32.198 1.00 82.25 283 SER A CA 1
ATOM 2172 C C . SER A 1 283 ? 2.758 -3.566 32.002 1.00 82.25 283 SER A C 1
ATOM 2174 O O . SER A 1 283 ? 3.385 -4.119 31.101 1.00 82.25 283 SER A O 1
ATOM 2176 N N . ASN A 1 284 ? 1.850 -4.190 32.758 1.00 85.50 284 ASN A N 1
ATOM 2177 C CA . ASN A 1 284 ? 1.514 -5.613 32.650 1.00 85.50 284 ASN A CA 1
ATOM 2178 C C . ASN A 1 284 ? 0.406 -5.913 31.626 1.00 85.50 284 ASN A C 1
ATOM 2180 O O . ASN A 1 284 ? 0.010 -7.064 31.471 1.00 85.50 284 ASN A O 1
ATOM 2184 N N . GLN A 1 285 ? -0.098 -4.894 30.926 1.00 87.25 285 GLN A N 1
ATOM 2185 C CA . GLN A 1 285 ? -1.076 -5.041 29.842 1.00 87.25 285 GLN A CA 1
ATOM 2186 C C . GLN A 1 285 ? -0.488 -4.708 28.469 1.00 87.25 285 GLN A C 1
ATOM 2188 O O . GLN A 1 285 ? -0.989 -5.186 27.454 1.00 87.25 285 GLN A O 1
ATOM 2193 N N . ALA A 1 286 ? 0.556 -3.877 28.428 1.00 92.44 286 ALA A N 1
ATOM 2194 C CA . ALA A 1 286 ? 1.197 -3.462 27.191 1.00 92.44 286 ALA A CA 1
ATOM 2195 C C . ALA A 1 286 ? 1.949 -4.637 26.557 1.00 92.44 286 ALA A C 1
ATOM 2197 O O . ALA A 1 286 ? 2.949 -5.114 27.095 1.00 92.44 286 ALA A O 1
ATOM 2198 N N . GLN A 1 287 ? 1.467 -5.076 25.398 1.00 95.44 287 GLN A N 1
ATOM 2199 C CA . GLN A 1 287 ? 2.097 -6.110 24.588 1.00 95.44 287 GLN A CA 1
ATOM 2200 C C . GLN A 1 287 ? 3.338 -5.562 23.886 1.00 95.44 287 GLN A C 1
ATOM 2202 O O . GLN A 1 287 ? 3.456 -4.357 23.649 1.00 95.44 287 GLN A O 1
ATOM 2207 N N . TRP A 1 288 ? 4.237 -6.461 23.496 1.00 95.25 288 TRP A N 1
ATOM 2208 C CA . TRP A 1 288 ? 5.342 -6.133 22.599 1.00 95.25 288 TRP A CA 1
ATOM 2209 C C . TRP A 1 288 ? 4.982 -6.531 21.175 1.00 95.25 288 TRP A C 1
ATOM 2211 O O . TRP A 1 288 ? 4.719 -7.702 20.911 1.00 95.25 288 TRP A O 1
ATOM 2221 N N . TRP A 1 289 ? 4.967 -5.572 20.257 1.00 95.62 289 TRP A N 1
ATOM 2222 C CA . TRP A 1 289 ? 4.740 -5.820 18.835 1.00 95.62 289 TRP A CA 1
ATOM 2223 C C . TRP A 1 289 ? 6.029 -5.585 18.059 1.00 95.62 289 TRP A C 1
ATOM 2225 O O . TRP A 1 289 ? 6.636 -4.523 18.191 1.00 95.62 289 TRP A O 1
ATOM 2235 N N . PHE A 1 290 ? 6.428 -6.556 17.238 1.00 95.44 290 PHE A N 1
ATOM 2236 C CA . PHE A 1 290 ? 7.453 -6.358 16.214 1.00 95.44 290 PHE A CA 1
ATOM 2237 C C . PHE A 1 290 ? 6.770 -6.108 14.874 1.00 95.44 290 PHE A C 1
ATOM 2239 O O . PHE A 1 290 ? 6.159 -7.017 14.306 1.00 95.44 290 PHE A O 1
ATOM 2246 N N . CYS A 1 291 ? 6.853 -4.869 14.393 1.00 94.12 291 CYS A N 1
ATOM 2247 C CA . CYS A 1 291 ? 6.152 -4.431 13.190 1.00 94.12 291 CYS A CA 1
ATOM 2248 C C . CYS A 1 291 ? 7.061 -4.516 11.959 1.00 94.12 291 CYS A C 1
ATOM 2250 O O . CYS A 1 291 ? 8.109 -3.870 11.909 1.00 94.12 291 CYS A O 1
ATOM 2252 N N . CYS A 1 292 ? 6.652 -5.261 10.933 1.00 94.88 292 CYS A N 1
ATOM 2253 C CA . CYS A 1 292 ? 7.359 -5.279 9.657 1.00 94.88 292 CYS A CA 1
ATOM 2254 C C . CYS A 1 292 ? 7.236 -3.920 8.949 1.00 94.88 292 CYS A C 1
ATOM 2256 O O . CYS A 1 292 ? 6.131 -3.427 8.700 1.00 94.88 292 CYS A O 1
ATOM 2258 N N . LYS A 1 293 ? 8.378 -3.339 8.561 1.00 92.81 293 LYS A N 1
ATOM 2259 C CA . LYS A 1 293 ? 8.417 -2.059 7.842 1.00 92.81 293 LYS A CA 1
ATOM 2260 C C . LYS A 1 293 ? 7.794 -2.125 6.444 1.00 92.81 293 LYS A C 1
ATOM 2262 O O . LYS A 1 293 ? 7.287 -1.114 5.974 1.00 92.81 293 LYS A O 1
ATOM 2267 N N . ALA A 1 294 ? 7.834 -3.291 5.793 1.00 92.56 294 ALA A N 1
ATOM 2268 C CA . ALA A 1 294 ? 7.404 -3.475 4.409 1.00 92.56 294 ALA A CA 1
ATOM 2269 C C . ALA A 1 294 ? 5.917 -3.841 4.304 1.00 92.56 294 ALA A C 1
ATOM 2271 O O . ALA A 1 294 ? 5.135 -3.044 3.807 1.00 92.56 294 ALA A O 1
ATOM 2272 N N . CYS A 1 295 ? 5.513 -5.015 4.806 1.00 93.62 295 CYS A N 1
ATOM 2273 C CA . CYS A 1 295 ? 4.151 -5.544 4.617 1.00 93.62 295 CYS A CA 1
ATOM 2274 C C . CYS A 1 295 ? 3.193 -5.313 5.799 1.00 93.62 295 CYS A C 1
ATOM 2276 O O . CYS A 1 295 ? 2.038 -5.712 5.735 1.00 93.62 295 CYS A O 1
ATOM 2278 N N . GLY A 1 296 ? 3.667 -4.739 6.911 1.00 93.25 296 GLY A N 1
ATOM 2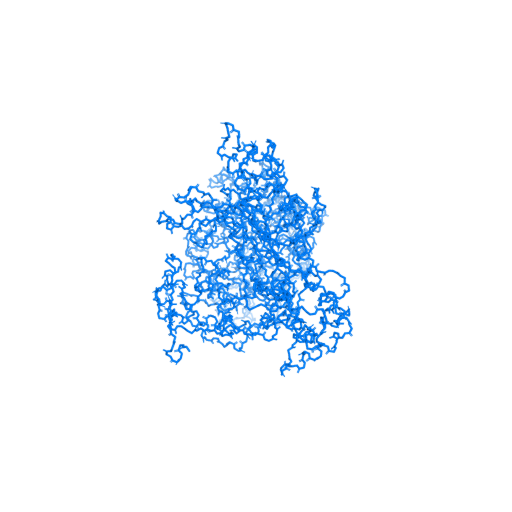279 C CA . GLY A 1 296 ? 2.820 -4.475 8.079 1.00 93.25 296 GLY A CA 1
ATOM 2280 C C . GLY A 1 296 ? 2.497 -5.692 8.958 1.00 93.25 296 GLY A C 1
ATOM 2281 O O . GLY A 1 296 ? 1.740 -5.545 9.913 1.00 93.25 296 GLY A O 1
ATOM 2282 N N . TYR A 1 297 ? 3.086 -6.869 8.701 1.00 96.06 297 TYR A N 1
ATOM 2283 C CA . TYR A 1 297 ? 2.981 -8.028 9.601 1.00 96.06 297 TYR A CA 1
ATOM 2284 C C . TYR A 1 297 ? 3.400 -7.679 11.038 1.00 96.06 297 TYR A C 1
ATOM 2286 O O . TYR A 1 297 ? 4.395 -6.979 11.248 1.00 96.06 297 TYR A O 1
ATOM 2294 N N . ILE A 1 298 ? 2.674 -8.232 12.014 1.00 95.94 298 ILE A N 1
ATOM 2295 C CA . ILE A 1 298 ? 2.912 -8.041 13.445 1.00 95.94 298 ILE A CA 1
ATOM 2296 C C . ILE A 1 298 ? 3.184 -9.385 14.118 1.00 95.94 298 ILE A C 1
ATOM 2298 O O . ILE A 1 298 ? 2.315 -10.257 14.135 1.00 95.94 298 ILE A O 1
ATOM 2302 N N . ASP A 1 299 ? 4.348 -9.502 14.755 1.00 95.62 299 ASP A N 1
ATOM 2303 C CA . ASP A 1 299 ? 4.616 -10.537 15.756 1.00 95.62 299 ASP A CA 1
ATOM 2304 C C . ASP A 1 299 ? 4.309 -9.976 17.152 1.00 95.62 299 ASP A C 1
ATOM 2306 O O . ASP A 1 299 ? 5.067 -9.161 17.685 1.00 95.62 299 ASP A O 1
ATOM 2310 N N . ALA A 1 300 ? 3.161 -10.362 17.715 1.00 94.88 300 ALA A N 1
ATOM 2311 C CA . ALA A 1 300 ? 2.701 -9.905 19.024 1.00 94.88 300 ALA A CA 1
ATOM 2312 C C . ALA A 1 300 ? 3.178 -10.853 20.135 1.00 94.88 300 ALA A C 1
ATOM 2314 O O . ALA A 1 300 ? 3.015 -12.071 20.051 1.00 94.88 300 ALA A O 1
ATOM 2315 N N . ARG A 1 301 ? 3.748 -10.290 21.200 1.00 94.75 301 ARG A N 1
ATOM 2316 C CA . ARG A 1 301 ? 4.223 -11.003 22.388 1.00 94.75 301 ARG A CA 1
ATOM 2317 C C . ARG A 1 301 ? 3.510 -10.490 23.631 1.00 94.75 301 ARG A C 1
ATOM 2319 O O . ARG A 1 301 ? 3.175 -9.307 23.723 1.00 94.75 301 ARG A O 1
ATOM 2326 N N . GLU A 1 302 ? 3.313 -11.396 24.583 1.00 92.75 302 GLU A N 1
ATOM 2327 C CA . GLU A 1 302 ? 2.673 -11.093 25.861 1.00 92.75 302 GLU A CA 1
ATOM 2328 C C . GLU A 1 302 ? 3.405 -9.979 26.632 1.00 92.75 302 GLU A C 1
ATOM 2330 O O . GLU A 1 302 ? 4.607 -9.764 26.423 1.00 92.75 302 GLU A O 1
ATOM 2335 N N . PRO A 1 303 ? 2.705 -9.263 27.529 1.00 91.50 303 PRO A N 1
ATOM 2336 C CA . PRO A 1 303 ? 3.312 -8.233 28.360 1.00 91.50 303 PRO A CA 1
ATOM 2337 C C . PRO A 1 303 ? 4.452 -8.781 29.223 1.00 91.50 303 PRO A C 1
ATOM 2339 O O . PRO A 1 303 ? 4.301 -9.757 29.957 1.00 91.50 303 PRO A O 1
ATOM 2342 N N . GLN A 1 304 ? 5.604 -8.119 29.151 1.00 90.06 304 GLN A N 1
ATOM 2343 C CA . GLN A 1 304 ? 6.769 -8.386 29.991 1.00 90.06 304 GLN A CA 1
ATOM 2344 C C . GLN A 1 304 ? 7.641 -7.131 30.093 1.00 90.06 304 GLN A C 1
ATOM 2346 O O . GLN A 1 304 ? 7.663 -6.300 29.183 1.00 90.06 304 GLN A O 1
ATOM 2351 N N . GLU A 1 305 ? 8.368 -6.995 31.202 1.00 85.31 305 GLU A N 1
ATOM 2352 C CA . GLU A 1 305 ? 9.169 -5.803 31.507 1.00 85.31 305 GLU A CA 1
ATOM 2353 C C . GLU A 1 305 ? 10.329 -5.607 30.519 1.00 85.31 305 GLU A C 1
ATOM 2355 O O . GLU A 1 305 ? 10.583 -4.500 30.046 1.00 85.31 305 GLU A O 1
ATOM 2360 N N . THR A 1 306 ? 11.013 -6.695 30.163 1.00 88.69 306 THR A N 1
ATOM 2361 C CA . THR A 1 306 ? 12.119 -6.673 29.205 1.00 88.69 306 THR A CA 1
ATOM 2362 C C . THR A 1 306 ? 11.628 -6.965 27.796 1.00 88.69 306 THR A C 1
ATOM 2364 O O . THR A 1 306 ? 10.750 -7.799 27.582 1.00 88.69 306 THR A O 1
ATOM 2367 N N . ARG A 1 307 ? 12.231 -6.309 26.803 1.00 90.00 307 ARG A N 1
ATOM 2368 C CA . ARG A 1 307 ? 11.948 -6.576 25.389 1.00 90.00 307 ARG A CA 1
ATOM 2369 C C . ARG A 1 307 ? 12.240 -8.056 25.052 1.00 90.00 307 ARG A C 1
ATOM 2371 O O . ARG A 1 307 ? 13.363 -8.503 25.297 1.00 90.00 307 ARG A O 1
ATOM 2378 N N . PRO A 1 308 ? 11.286 -8.800 24.459 1.00 93.06 308 PRO A N 1
ATOM 2379 C CA . PRO A 1 308 ? 11.520 -10.154 23.955 1.00 93.06 308 PRO A CA 1
ATOM 2380 C C . PRO A 1 308 ? 12.563 -10.208 22.825 1.00 93.06 308 PRO A C 1
ATOM 2382 O O . PRO A 1 308 ? 12.889 -9.195 22.201 1.00 93.06 308 PRO A O 1
ATOM 2385 N N . ALA A 1 309 ? 13.053 -11.409 22.507 1.00 92.06 309 ALA A N 1
ATOM 2386 C CA . ALA A 1 309 ? 13.855 -11.623 21.304 1.00 92.06 309 ALA A CA 1
ATOM 2387 C C . ALA A 1 309 ? 12.999 -11.401 20.044 1.00 92.06 309 ALA A C 1
ATOM 2389 O O . ALA A 1 309 ? 11.893 -11.932 19.947 1.00 92.06 309 ALA A O 1
ATOM 2390 N N . ALA A 1 310 ? 13.516 -10.615 19.096 1.00 91.19 310 ALA A N 1
ATOM 2391 C CA . ALA A 1 310 ? 12.837 -10.337 17.835 1.00 91.19 310 ALA A CA 1
ATOM 2392 C C . ALA A 1 310 ? 12.938 -11.536 16.870 1.00 91.19 310 ALA A C 1
ATOM 2394 O O . ALA A 1 310 ? 13.940 -12.259 16.910 1.00 91.19 310 ALA A O 1
ATOM 2395 N N . PRO A 1 311 ? 11.952 -11.740 15.978 1.00 94.19 311 PRO A N 1
ATOM 2396 C CA . PRO A 1 311 ? 12.110 -12.657 14.853 1.00 94.19 311 PRO A CA 1
ATOM 2397 C C . PRO A 1 311 ? 13.243 -12.182 13.929 1.00 94.19 311 PRO A C 1
ATOM 2399 O O . PRO A 1 311 ? 13.447 -10.982 13.762 1.00 94.19 311 PRO A O 1
ATOM 2402 N N . THR A 1 312 ? 13.982 -13.117 13.326 1.00 94.25 312 THR A N 1
ATOM 2403 C CA . THR A 1 312 ? 15.114 -12.802 12.430 1.00 94.25 312 THR A CA 1
ATOM 2404 C C . THR A 1 312 ? 14.675 -12.303 11.057 1.00 94.25 312 THR A C 1
ATOM 2406 O O . THR A 1 312 ? 15.410 -11.568 10.409 1.00 94.25 312 THR A O 1
ATOM 2409 N N . GLU A 1 313 ? 13.491 -12.714 10.608 1.00 95.25 313 GLU A N 1
ATOM 2410 C CA . GLU A 1 313 ? 12.884 -12.286 9.351 1.00 95.25 313 GLU A CA 1
ATOM 2411 C C . GLU A 1 313 ? 11.357 -12.305 9.459 1.00 95.25 313 GLU A C 1
ATOM 2413 O O . GLU A 1 313 ? 10.773 -13.017 10.281 1.00 95.25 313 GLU A O 1
ATOM 2418 N N . CYS A 1 314 ? 10.697 -11.501 8.630 1.00 95.31 314 CYS A N 1
ATOM 2419 C CA . CYS A 1 314 ? 9.246 -11.470 8.547 1.00 95.31 314 CYS A CA 1
ATOM 2420 C C . CYS A 1 314 ? 8.718 -12.746 7.857 1.00 95.31 314 CYS A C 1
ATOM 2422 O O . CYS A 1 314 ? 9.086 -13.003 6.712 1.00 95.31 314 CYS A O 1
ATOM 2424 N N . PRO A 1 315 ? 7.773 -13.498 8.451 1.00 94.69 315 PRO A N 1
ATOM 2425 C CA . PRO A 1 315 ? 7.236 -14.721 7.847 1.00 94.69 315 PRO A CA 1
ATOM 2426 C C . PRO A 1 315 ? 6.330 -14.474 6.629 1.00 94.69 315 PRO A C 1
ATOM 2428 O O . PRO A 1 315 ? 5.856 -15.432 6.023 1.00 94.69 315 PRO A O 1
ATOM 2431 N N . ARG A 1 316 ? 6.037 -13.209 6.287 1.00 93.94 316 ARG A N 1
ATOM 2432 C CA . ARG A 1 316 ? 5.198 -12.835 5.137 1.00 93.94 316 ARG A CA 1
ATOM 2433 C C . ARG A 1 316 ? 6.037 -12.411 3.938 1.00 93.94 316 ARG A C 1
ATOM 2435 O O . ARG A 1 316 ? 6.012 -13.081 2.915 1.00 93.94 316 ARG A O 1
ATOM 2442 N N . CYS A 1 317 ? 6.813 -11.336 4.074 1.00 93.38 317 CYS A N 1
ATOM 2443 C CA . CYS A 1 317 ? 7.636 -10.798 2.984 1.00 93.38 317 CYS A CA 1
ATOM 2444 C C . CYS A 1 317 ? 9.135 -11.116 3.102 1.00 93.38 317 CYS A C 1
ATOM 2446 O O . CYS A 1 317 ? 9.902 -10.688 2.247 1.00 93.38 317 CYS A O 1
ATOM 2448 N N . ARG A 1 318 ? 9.579 -11.835 4.144 1.00 93.88 318 ARG A N 1
ATOM 2449 C CA . ARG A 1 318 ? 10.993 -12.187 4.406 1.00 93.88 318 ARG A CA 1
ATOM 2450 C C . ARG A 1 318 ? 11.929 -11.007 4.677 1.00 93.88 318 ARG A C 1
ATOM 2452 O O . ARG A 1 318 ? 13.139 -11.180 4.693 1.00 93.88 318 ARG A O 1
ATOM 2459 N N . ASP A 1 319 ? 11.384 -9.815 4.912 1.00 93.06 319 ASP A N 1
ATOM 2460 C CA . ASP A 1 319 ? 12.162 -8.643 5.324 1.00 93.06 319 ASP A CA 1
ATOM 2461 C C . ASP A 1 319 ? 12.866 -8.915 6.667 1.00 93.06 319 ASP A C 1
ATOM 2463 O O . ASP A 1 319 ? 12.220 -9.308 7.646 1.00 93.06 319 ASP A O 1
ATOM 2467 N N . THR A 1 320 ? 14.185 -8.736 6.703 1.00 94.00 320 THR A N 1
ATOM 2468 C CA . THR A 1 320 ? 15.035 -8.985 7.878 1.00 94.00 320 THR A CA 1
ATOM 2469 C C . THR A 1 320 ? 15.034 -7.833 8.877 1.00 94.00 320 THR A C 1
ATOM 2471 O O . THR A 1 320 ? 15.369 -8.024 10.046 1.00 94.00 320 THR A O 1
ATOM 2474 N N . ASP A 1 321 ? 14.603 -6.642 8.464 1.00 91.56 321 ASP A N 1
ATOM 2475 C CA . ASP A 1 321 ? 14.678 -5.439 9.290 1.00 91.56 321 ASP A CA 1
ATOM 2476 C C . ASP A 1 321 ? 13.622 -5.443 10.393 1.00 91.56 321 ASP A C 1
ATOM 2478 O O . ASP A 1 321 ? 13.691 -4.619 11.298 1.00 91.56 321 ASP A O 1
ATOM 2482 N N . ILE A 1 322 ? 12.692 -6.410 10.394 1.00 91.94 322 ILE A N 1
ATOM 2483 C CA . ILE A 1 322 ? 11.802 -6.684 11.534 1.00 91.94 322 ILE A CA 1
ATOM 2484 C C . ILE A 1 322 ? 12.584 -6.951 12.836 1.00 91.94 322 ILE A C 1
ATOM 2486 O O . ILE A 1 322 ? 12.067 -6.706 13.928 1.00 91.94 322 ILE A O 1
ATOM 2490 N N . ALA A 1 323 ? 13.836 -7.411 12.728 1.00 90.25 323 ALA A N 1
ATOM 2491 C CA . ALA A 1 323 ? 14.720 -7.657 13.861 1.00 90.25 323 ALA A CA 1
ATOM 2492 C C . ALA A 1 323 ? 15.308 -6.369 14.475 1.00 90.25 323 ALA A C 1
ATOM 2494 O O . ALA A 1 323 ? 15.835 -6.406 15.592 1.00 90.25 323 ALA A O 1
ATOM 2495 N N . GLU A 1 324 ? 15.237 -5.229 13.775 1.00 88.31 324 GLU A N 1
ATOM 2496 C CA . GLU A 1 324 ? 15.837 -3.972 14.222 1.00 88.31 324 GLU A CA 1
ATOM 2497 C C . GLU A 1 324 ? 15.250 -3.473 15.551 1.00 88.31 324 GLU A C 1
ATOM 2499 O O . GLU A 1 324 ? 14.103 -3.732 15.937 1.00 88.31 324 GLU A O 1
ATOM 2504 N N . VAL A 1 325 ? 16.044 -2.683 16.280 1.00 79.44 325 VAL A N 1
ATOM 2505 C CA . VAL A 1 325 ? 15.636 -2.179 17.595 1.00 79.44 325 VAL A CA 1
ATOM 2506 C C . VAL A 1 325 ? 14.392 -1.282 17.492 1.00 79.44 325 VAL A C 1
ATOM 2508 O O . VAL A 1 325 ? 13.490 -1.420 18.315 1.00 79.44 325 VAL A O 1
ATOM 2511 N N . GLY A 1 326 ? 14.280 -0.445 16.458 1.00 78.50 326 GLY A N 1
ATOM 2512 C CA . GLY A 1 326 ? 13.136 0.459 16.268 1.00 78.50 326 GLY A CA 1
ATOM 2513 C C . GLY A 1 326 ? 11.791 -0.231 15.996 1.00 78.50 326 GLY A C 1
ATOM 2514 O O . GLY A 1 326 ? 10.750 0.400 16.132 1.00 78.50 326 GLY A O 1
ATOM 2515 N N . ARG A 1 327 ? 11.783 -1.530 15.661 1.00 86.94 327 ARG A N 1
ATOM 2516 C CA . ARG A 1 327 ? 10.556 -2.264 15.297 1.00 86.94 327 ARG A CA 1
ATOM 2517 C C . ARG A 1 327 ? 9.759 -2.783 16.478 1.00 86.94 327 ARG A C 1
ATOM 2519 O O . ARG A 1 327 ? 8.606 -3.156 16.286 1.00 86.94 327 ARG A O 1
ATOM 2526 N N . ALA A 1 328 ? 10.370 -2.852 17.661 1.00 91.25 328 ALA A N 1
ATOM 2527 C CA . ALA A 1 328 ? 9.688 -3.303 18.864 1.00 91.25 328 ALA A CA 1
ATOM 2528 C C . ALA A 1 328 ? 8.956 -2.138 19.516 1.00 91.25 328 ALA A C 1
ATOM 2530 O O . ALA A 1 328 ? 9.578 -1.167 19.950 1.00 91.25 328 ALA A O 1
ATOM 2531 N N . ARG A 1 329 ? 7.641 -2.269 19.618 1.00 92.06 329 ARG A N 1
ATOM 2532 C CA . ARG A 1 329 ? 6.751 -1.231 20.123 1.00 92.06 329 ARG A CA 1
ATOM 2533 C C . ARG A 1 329 ? 5.956 -1.783 21.293 1.00 92.06 329 ARG A C 1
ATOM 2535 O O . ARG A 1 329 ? 5.562 -2.950 21.278 1.00 92.06 329 ARG A O 1
ATOM 2542 N N . ARG A 1 330 ? 5.742 -0.956 22.316 1.00 94.44 330 ARG A N 1
ATOM 2543 C CA . ARG A 1 330 ? 4.806 -1.280 23.395 1.00 94.44 330 ARG A CA 1
ATOM 2544 C C . ARG A 1 330 ? 3.425 -0.838 22.954 1.00 94.44 330 ARG A C 1
ATOM 254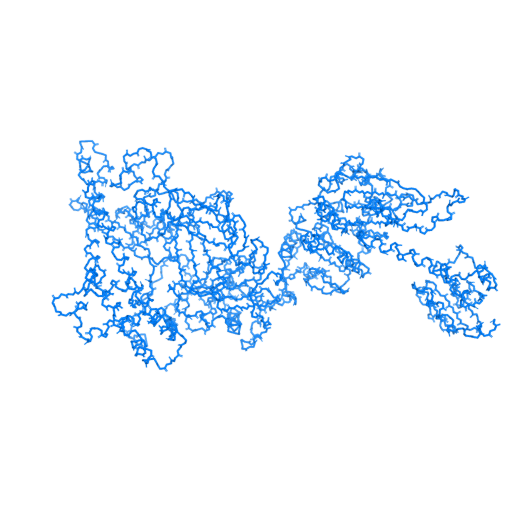6 O O . ARG A 1 330 ? 3.242 0.324 22.607 1.00 94.44 330 ARG A O 1
ATOM 2553 N N . VAL A 1 331 ? 2.469 -1.755 22.947 1.00 95.31 331 VAL A N 1
ATOM 2554 C CA . VAL A 1 331 ? 1.150 -1.511 22.361 1.00 95.31 331 VAL A CA 1
ATOM 2555 C C . VAL A 1 331 ? 0.057 -1.905 23.348 1.00 95.31 331 VAL A C 1
ATOM 2557 O O . VAL A 1 331 ? 0.092 -2.988 23.933 1.00 95.31 331 VAL A O 1
ATOM 2560 N N . LEU A 1 332 ? -0.924 -1.022 23.536 1.00 94.12 332 LEU A N 1
ATOM 2561 C CA . LEU A 1 332 ? -2.079 -1.242 24.405 1.00 94.12 332 LEU A CA 1
ATOM 2562 C C . LEU A 1 332 ? -3.371 -1.362 23.601 1.00 94.12 332 LEU A C 1
ATOM 2564 O O . LEU A 1 332 ? -3.670 -0.538 22.737 1.00 94.12 332 LEU A O 1
ATOM 2568 N N . ARG A 1 333 ? -4.187 -2.369 23.930 1.00 91.25 333 ARG A N 1
ATOM 2569 C CA . ARG A 1 333 ? -5.534 -2.501 23.367 1.00 91.25 333 ARG A CA 1
ATOM 2570 C C . ARG A 1 333 ? -6.428 -1.396 23.923 1.00 91.25 333 ARG A C 1
ATOM 2572 O O . ARG A 1 333 ? -6.661 -1.340 25.130 1.00 91.25 333 ARG A O 1
ATOM 2579 N N . LEU A 1 334 ? -6.973 -0.546 23.057 1.00 91.50 334 LEU A N 1
ATOM 2580 C CA . LEU A 1 334 ? -7.875 0.522 23.485 1.00 91.50 334 LEU A CA 1
ATOM 2581 C C . LEU A 1 334 ? -9.270 -0.051 23.759 1.00 91.50 334 LEU A C 1
ATOM 2583 O O . LEU A 1 334 ? -10.023 -0.296 22.822 1.00 91.50 334 LEU A O 1
ATOM 2587 N N . SER A 1 335 ? -9.621 -0.275 25.025 1.00 86.38 335 SER A N 1
ATOM 2588 C CA . SER A 1 335 ? -10.933 -0.809 25.434 1.00 86.38 335 SER A CA 1
ATOM 2589 C C . SER A 1 335 ? -11.790 0.212 26.183 1.00 86.38 335 SER A C 1
ATOM 2591 O O . SER A 1 335 ? -13.000 0.290 25.966 1.00 86.38 335 SER A O 1
ATOM 2593 N N . ARG A 1 336 ? -11.172 1.014 27.054 1.00 88.94 336 ARG A N 1
ATOM 2594 C CA . ARG A 1 336 ? -11.856 1.987 27.909 1.00 88.94 336 ARG A CA 1
ATOM 2595 C C . ARG A 1 336 ? -11.020 3.241 28.087 1.00 88.94 336 ARG A C 1
ATOM 2597 O O . ARG A 1 336 ? -9.823 3.160 28.352 1.00 88.94 336 ARG A O 1
ATOM 2604 N N . VAL A 1 337 ? -11.669 4.391 28.022 1.00 93.50 337 VAL A N 1
ATOM 2605 C CA . VAL A 1 337 ? -11.065 5.701 28.284 1.00 93.50 337 VAL A CA 1
ATOM 2606 C C . VAL A 1 337 ? -11.905 6.484 29.273 1.00 93.50 337 VAL A C 1
ATOM 2608 O O . VAL A 1 337 ? -13.040 6.102 29.561 1.00 93.50 337 VAL A O 1
ATOM 2611 N N . PHE A 1 338 ? -11.365 7.563 29.825 1.00 92.06 338 PHE A N 1
ATOM 2612 C CA . PHE A 1 338 ? -12.098 8.409 30.762 1.00 92.06 338 PHE A CA 1
ATOM 2613 C C . PHE A 1 338 ? -11.932 9.894 30.449 1.00 92.06 338 PHE A C 1
ATOM 2615 O O . PHE A 1 338 ? -10.952 10.313 29.835 1.00 92.06 338 PHE A O 1
ATOM 2622 N N . ALA A 1 339 ? -12.909 10.671 30.908 1.00 91.56 339 ALA A N 1
ATOM 2623 C CA . ALA A 1 339 ? -12.900 12.128 30.872 1.00 91.56 339 ALA A CA 1
ATOM 2624 C C . ALA A 1 339 ? -13.549 12.678 32.151 1.00 91.56 339 ALA A C 1
ATOM 2626 O O . ALA A 1 339 ? -14.516 12.102 32.661 1.00 91.56 339 ALA A O 1
ATOM 2627 N N . ASP A 1 340 ? -13.032 13.790 32.663 1.00 86.00 340 ASP A N 1
ATOM 2628 C CA . ASP A 1 340 ? -13.602 14.532 33.790 1.00 86.00 340 ASP A CA 1
ATOM 2629 C C . ASP A 1 340 ? -14.007 15.920 33.291 1.00 86.00 340 ASP A C 1
ATOM 2631 O O . ASP A 1 340 ? -13.163 16.702 32.863 1.00 86.00 340 ASP A O 1
ATOM 2635 N N . VAL A 1 341 ? -15.310 16.195 33.260 1.00 83.88 341 VAL A N 1
ATOM 2636 C CA . VAL A 1 341 ? -15.886 17.321 32.520 1.00 83.88 341 VAL A CA 1
ATOM 2637 C C . VAL A 1 341 ? -16.667 18.222 33.471 1.00 83.88 341 VAL A C 1
ATOM 2639 O O . VAL A 1 341 ? -17.631 17.796 34.108 1.00 83.88 341 VAL A O 1
ATOM 2642 N N . SER A 1 342 ? -16.292 19.496 33.528 1.00 82.00 342 SER A N 1
ATOM 2643 C CA . SER A 1 342 ? -17.078 20.549 34.176 1.00 82.00 342 SER A CA 1
ATOM 2644 C C . SER A 1 342 ? -18.129 21.068 33.192 1.00 82.00 342 SER A C 1
ATOM 2646 O O . SER A 1 342 ? -17.777 21.623 32.155 1.00 82.00 342 SER A O 1
ATOM 2648 N N . GLN A 1 343 ? -19.421 20.876 33.472 1.00 78.31 343 GLN A N 1
ATOM 2649 C CA . GLN A 1 343 ? -20.516 21.291 32.586 1.00 78.31 343 GLN A CA 1
ATOM 2650 C C . GLN A 1 343 ? -20.496 22.798 32.318 1.00 78.31 343 GLN A C 1
ATOM 2652 O O . GLN A 1 343 ? -20.825 23.216 31.212 1.00 78.31 343 GLN A O 1
ATOM 2657 N N . ASP A 1 344 ? -20.116 23.599 33.311 1.00 73.06 344 ASP A N 1
ATOM 2658 C CA . ASP A 1 344 ? -20.081 25.057 33.197 1.00 73.06 344 ASP A CA 1
ATOM 2659 C C . ASP A 1 344 ? -18.983 25.528 32.228 1.00 73.06 344 ASP A C 1
ATOM 2661 O O . ASP A 1 344 ? -19.186 26.503 31.505 1.00 73.06 344 ASP A O 1
ATOM 2665 N N . ASP A 1 345 ? -17.876 24.782 32.143 1.00 69.88 345 ASP A N 1
ATOM 2666 C CA . ASP A 1 345 ? -16.727 25.094 31.283 1.00 69.88 345 ASP A CA 1
ATOM 2667 C C . ASP A 1 345 ? -16.814 24.421 29.899 1.00 69.88 345 ASP A C 1
ATOM 2669 O O . ASP A 1 345 ? -16.239 24.908 28.930 1.00 69.88 345 ASP A O 1
ATOM 2673 N N . ALA A 1 346 ? -17.545 23.306 29.792 1.00 63.59 346 ALA A N 1
ATOM 2674 C CA . ALA A 1 346 ? -17.562 22.428 28.618 1.00 63.59 346 ALA A CA 1
ATOM 2675 C C . ALA A 1 346 ? -18.766 22.621 27.677 1.00 63.59 346 ALA A C 1
ATOM 2677 O O . ALA A 1 346 ? -18.953 21.834 26.741 1.00 63.59 346 ALA A O 1
ATOM 2678 N N . ARG A 1 347 ? -19.633 23.615 27.919 1.00 70.31 347 ARG A N 1
ATOM 2679 C CA . ARG A 1 347 ? -20.759 23.911 27.016 1.00 70.31 347 ARG A CA 1
ATOM 2680 C C . ARG A 1 347 ? -20.238 24.427 25.680 1.00 70.31 347 ARG A C 1
ATOM 2682 O O . ARG A 1 347 ? -19.481 25.389 25.631 1.00 70.31 347 ARG A O 1
ATOM 2689 N N . ILE A 1 348 ? -20.717 23.819 24.596 1.00 62.00 348 ILE A N 1
ATOM 2690 C CA . ILE A 1 348 ? -20.397 24.252 23.231 1.00 62.00 348 ILE A CA 1
ATOM 2691 C C . ILE A 1 348 ? -20.857 25.708 23.049 1.00 62.00 348 ILE A C 1
ATOM 2693 O O . ILE A 1 348 ? -22.053 25.992 23.134 1.00 62.00 348 ILE A O 1
ATOM 2697 N N . GLY A 1 349 ? -19.912 26.619 22.813 1.00 57.81 349 GLY A N 1
ATOM 2698 C CA . GLY A 1 349 ? -20.182 28.016 22.469 1.00 57.81 349 GLY A CA 1
ATOM 2699 C C . GLY A 1 349 ? -20.178 28.256 20.956 1.00 57.81 349 GLY A C 1
ATOM 2700 O O . GLY A 1 349 ? -19.492 27.554 20.218 1.00 57.81 349 GLY A O 1
ATOM 2701 N N . ASP A 1 350 ? -20.880 29.299 20.502 1.00 55.59 350 ASP A N 1
ATOM 2702 C CA . ASP A 1 350 ? -20.900 29.747 19.092 1.00 55.59 350 ASP A CA 1
ATOM 2703 C C . ASP A 1 350 ? -19.540 30.307 18.608 1.00 55.59 350 ASP A C 1
ATOM 2705 O O . ASP A 1 350 ? -19.390 30.691 17.453 1.00 55.59 350 ASP A O 1
ATOM 2709 N N . SER A 1 351 ? -18.530 30.397 19.481 1.00 50.19 351 SER A N 1
ATOM 2710 C CA . SER A 1 351 ? -17.231 31.009 19.171 1.00 50.19 351 SER A CA 1
ATOM 2711 C C . SER A 1 351 ? -16.241 30.087 18.449 1.00 50.19 351 SER A C 1
ATOM 2713 O O . SER A 1 351 ? -15.189 30.565 18.030 1.00 50.19 351 SER A O 1
ATOM 2715 N N . SER A 1 352 ? -16.546 28.793 18.301 1.00 46.06 352 SER A N 1
ATOM 2716 C CA . SER A 1 352 ? -15.704 27.832 17.573 1.00 46.06 352 SER A CA 1
ATOM 2717 C C . SER A 1 352 ? -16.527 27.115 16.504 1.00 46.06 352 SER A C 1
ATOM 2719 O O . SER A 1 352 ? -16.950 25.974 16.682 1.00 46.06 352 SER A O 1
ATOM 2721 N N . ASP A 1 353 ? -16.754 27.791 15.373 1.00 43.09 353 ASP A N 1
ATOM 2722 C CA . ASP A 1 353 ? -17.417 27.204 14.193 1.00 43.09 353 ASP A CA 1
ATOM 2723 C C . ASP A 1 353 ? -16.645 25.991 13.622 1.00 43.09 353 ASP A C 1
ATOM 2725 O O . ASP A 1 353 ? -17.214 25.149 12.920 1.00 43.09 353 ASP A O 1
ATOM 2729 N N . GLU A 1 354 ? -15.363 25.837 13.974 1.00 47.69 354 GLU A N 1
ATOM 2730 C CA . GLU A 1 354 ? -14.577 24.629 13.726 1.00 47.69 354 GLU A CA 1
ATOM 2731 C C . GLU A 1 354 ? -14.465 23.793 15.005 1.00 47.69 354 GLU A C 1
ATOM 2733 O O . GLU A 1 354 ? -13.871 24.194 16.003 1.00 47.69 354 GLU A O 1
ATOM 2738 N N . ARG A 1 355 ? -15.044 22.589 14.976 1.00 59.72 355 ARG A N 1
ATOM 2739 C CA . ARG A 1 355 ? -14.800 21.569 16.001 1.00 59.72 355 ARG A CA 1
ATOM 2740 C C . ARG A 1 355 ? -13.329 21.175 15.922 1.00 59.72 355 ARG A C 1
ATOM 2742 O O . ARG A 1 355 ? -12.898 20.717 14.861 1.00 59.72 355 ARG A O 1
ATOM 2749 N N . LEU A 1 356 ? -12.584 21.320 17.016 1.00 57.56 356 LEU A N 1
ATOM 2750 C CA . LEU A 1 356 ? -11.185 20.904 17.093 1.00 57.56 356 LEU A CA 1
ATOM 2751 C C . LEU A 1 356 ? -11.121 19.386 16.893 1.00 57.56 356 LEU A C 1
ATOM 2753 O O . LEU A 1 356 ? -11.433 18.605 17.790 1.00 57.56 356 LEU A O 1
ATOM 2757 N N . ARG A 1 357 ? -10.773 18.945 15.682 1.00 65.00 357 ARG A N 1
ATOM 2758 C CA . ARG A 1 357 ? -10.569 17.528 15.387 1.00 65.00 357 ARG A CA 1
ATOM 2759 C C . ARG A 1 357 ? -9.082 17.238 15.494 1.00 65.00 357 ARG A C 1
ATOM 2761 O O . ARG A 1 357 ? -8.325 17.522 14.569 1.00 65.00 357 ARG A O 1
ATOM 2768 N N . THR A 1 358 ? -8.672 16.678 16.625 1.00 76.62 358 THR A N 1
ATOM 2769 C CA . THR A 1 358 ? -7.301 16.198 16.808 1.00 76.62 358 THR A CA 1
ATOM 2770 C C . THR A 1 358 ? -7.004 15.122 15.765 1.00 76.62 358 THR A C 1
ATOM 2772 O O . THR A 1 358 ? -7.720 14.123 15.672 1.00 76.62 358 THR A O 1
ATOM 2775 N N . HIS A 1 359 ? -5.976 15.341 14.948 1.00 82.44 359 HIS A N 1
ATOM 2776 C CA . HIS A 1 359 ? -5.538 14.368 13.955 1.00 82.44 359 HIS A CA 1
ATOM 2777 C C . HIS A 1 359 ? -4.531 13.398 14.582 1.00 82.44 359 HIS A C 1
ATOM 2779 O O . HIS A 1 359 ? -3.581 13.820 15.243 1.00 82.44 359 HIS A O 1
ATOM 2785 N N . PHE A 1 360 ? -4.757 12.104 14.366 1.00 88.69 360 PHE A N 1
ATOM 2786 C CA . PHE A 1 360 ? -3.892 11.015 14.810 1.00 88.69 360 PHE A CA 1
ATOM 2787 C C . PHE A 1 360 ? -3.468 10.185 13.602 1.00 88.69 360 PHE A C 1
ATOM 2789 O O . PHE A 1 360 ? -4.275 9.972 12.692 1.00 88.69 360 PHE A O 1
ATOM 2796 N N . GLU A 1 361 ? -2.230 9.702 13.626 1.00 89.69 361 GLU A N 1
ATOM 2797 C CA . GLU A 1 361 ? -1.698 8.775 12.630 1.00 89.69 361 GLU A CA 1
ATOM 2798 C C . GLU A 1 361 ? -2.141 7.348 12.998 1.00 89.69 361 GLU A C 1
ATOM 2800 O O . GLU A 1 361 ? -1.755 6.818 14.039 1.00 89.69 361 GLU A O 1
ATOM 2805 N N . VAL A 1 362 ? -3.022 6.750 12.183 1.00 91.19 362 VAL A N 1
ATOM 2806 C CA . VAL A 1 362 ? -3.568 5.400 12.407 1.00 91.19 362 VAL A CA 1
ATOM 2807 C C . VAL A 1 362 ? -3.313 4.534 11.183 1.00 91.19 362 VAL A C 1
ATOM 2809 O O . VAL A 1 362 ? -3.790 4.839 10.092 1.00 91.19 362 VAL A O 1
ATOM 2812 N N . LEU A 1 363 ? -2.578 3.442 11.377 1.00 91.44 363 LEU A N 1
ATOM 2813 C CA . LEU A 1 363 ? -2.156 2.546 10.306 1.00 91.44 363 LEU A CA 1
ATOM 2814 C C . LEU A 1 363 ? -2.967 1.243 10.314 1.00 91.44 363 LEU A C 1
ATOM 2816 O O . LEU A 1 363 ? -2.984 0.569 11.348 1.00 91.44 363 LEU A O 1
ATOM 2820 N N . PRO A 1 364 ? -3.595 0.847 9.191 1.00 92.94 364 PRO A N 1
ATOM 2821 C CA . PRO A 1 364 ? -4.124 -0.499 9.013 1.00 92.94 364 PRO A CA 1
ATOM 2822 C C . PRO A 1 364 ? -2.979 -1.482 8.722 1.00 92.94 364 PRO A C 1
ATOM 2824 O O . PRO A 1 364 ? -2.158 -1.273 7.829 1.00 92.94 364 PRO A O 1
ATOM 2827 N N . LEU A 1 365 ? -2.927 -2.565 9.490 1.00 95.00 365 LEU A N 1
ATOM 2828 C CA . LEU A 1 365 ? -1.889 -3.591 9.478 1.00 95.00 365 LEU A CA 1
ATOM 2829 C C . LEU A 1 365 ? -2.557 -4.952 9.268 1.00 95.00 365 LEU A C 1
ATOM 2831 O O . LEU A 1 365 ? -3.142 -5.527 10.190 1.00 95.00 365 LEU A O 1
ATOM 2835 N N . ALA A 1 366 ? -2.515 -5.433 8.029 1.00 95.38 366 ALA A N 1
ATOM 2836 C CA . ALA A 1 366 ? -3.156 -6.673 7.616 1.00 95.38 366 ALA A CA 1
ATOM 2837 C C . ALA A 1 366 ? -2.178 -7.852 7.681 1.00 95.38 366 ALA A C 1
ATOM 2839 O O . ALA A 1 366 ? -1.073 -7.788 7.144 1.00 95.38 366 ALA A O 1
ATOM 2840 N N . ASP A 1 367 ? -2.591 -8.949 8.316 1.00 95.81 367 ASP A N 1
ATOM 2841 C CA . ASP A 1 367 ? -1.817 -10.187 8.326 1.00 95.81 367 ASP A CA 1
ATOM 2842 C C . ASP A 1 367 ? -2.201 -11.101 7.150 1.00 95.81 367 ASP A C 1
ATOM 2844 O O . ASP A 1 367 ? -3.147 -11.889 7.229 1.00 95.81 367 ASP A O 1
ATOM 2848 N N . PHE A 1 368 ? -1.436 -11.010 6.062 1.00 95.19 368 PHE A N 1
ATOM 2849 C CA . PHE A 1 368 ? -1.596 -11.832 4.858 1.00 95.19 368 PHE A CA 1
ATOM 2850 C C . PHE A 1 368 ? -1.042 -13.251 5.034 1.00 95.19 368 PHE A C 1
ATOM 2852 O O . PHE A 1 368 ? -0.087 -13.646 4.367 1.00 95.19 368 PHE A O 1
ATOM 2859 N N . ASP A 1 369 ? -1.626 -14.024 5.948 1.00 93.94 369 ASP A N 1
ATOM 2860 C CA . ASP A 1 369 ? -1.244 -15.417 6.181 1.00 93.94 369 ASP A CA 1
ATOM 2861 C C . ASP A 1 369 ? -1.623 -16.311 4.983 1.00 93.94 369 ASP A C 1
ATOM 2863 O O . ASP A 1 369 ? -2.818 -16.520 4.738 1.00 93.94 369 ASP A O 1
ATOM 2867 N N . PRO A 1 370 ? -0.649 -16.902 4.260 1.00 90.69 370 PRO A N 1
ATOM 2868 C CA . PRO A 1 370 ? -0.944 -17.773 3.123 1.00 90.69 370 PRO A CA 1
ATOM 2869 C C . PRO A 1 370 ? -1.785 -18.999 3.501 1.00 90.69 370 PRO A C 1
ATOM 2871 O O . PRO A 1 370 ? -2.519 -19.517 2.667 1.00 90.69 370 PRO A O 1
ATOM 2874 N N . THR A 1 371 ? -1.731 -19.452 4.759 1.00 90.94 371 THR A N 1
ATOM 2875 C CA . THR A 1 371 ? -2.522 -20.600 5.240 1.00 90.94 371 THR A CA 1
ATOM 2876 C C . THR A 1 371 ? -4.011 -20.285 5.394 1.00 90.94 371 THR A C 1
ATOM 2878 O O . THR A 1 371 ? -4.829 -21.201 5.483 1.00 90.94 371 THR A O 1
ATOM 2881 N N . ARG A 1 372 ? -4.372 -18.995 5.418 1.00 90.56 372 ARG A N 1
ATOM 2882 C CA . ARG A 1 372 ? -5.755 -18.506 5.516 1.00 90.56 372 ARG A CA 1
ATOM 2883 C C . ARG A 1 372 ? -6.340 -18.083 4.171 1.00 90.56 372 ARG A C 1
ATOM 2885 O O . ARG A 1 372 ? -7.519 -17.723 4.123 1.00 90.56 372 ARG A O 1
ATOM 2892 N N . ALA A 1 373 ? -5.544 -18.112 3.101 1.00 92.12 373 ALA A N 1
ATOM 2893 C CA . ALA A 1 373 ? -6.017 -17.859 1.748 1.00 92.12 373 ALA A CA 1
ATOM 2894 C C . ALA A 1 373 ? -6.937 -19.006 1.300 1.00 92.12 373 ALA A C 1
ATOM 2896 O O . ALA A 1 373 ? -6.578 -20.179 1.387 1.00 92.12 373 ALA A O 1
ATOM 2897 N N . VAL A 1 374 ? -8.146 -18.666 0.851 1.00 89.62 374 VAL A N 1
ATOM 2898 C CA . VAL A 1 374 ? -9.168 -19.645 0.441 1.00 89.62 374 VAL A CA 1
ATOM 2899 C C . VAL A 1 374 ? -9.298 -19.720 -1.077 1.00 89.62 374 VAL A C 1
ATOM 2901 O O . VAL A 1 374 ? -9.509 -20.800 -1.620 1.00 89.62 374 VAL A O 1
ATOM 2904 N N . ARG A 1 375 ? -9.180 -18.578 -1.759 1.00 90.44 375 ARG A N 1
ATOM 2905 C CA . ARG A 1 375 ? -9.190 -18.466 -3.221 1.00 90.44 375 ARG A CA 1
ATOM 2906 C C . ARG A 1 375 ? -8.240 -17.349 -3.626 1.00 90.44 375 ARG A C 1
ATOM 2908 O O . ARG A 1 375 ? -8.175 -16.329 -2.937 1.00 90.44 375 ARG A O 1
ATOM 2915 N N . GLN A 1 376 ? -7.524 -17.546 -4.723 1.00 94.25 376 GLN A N 1
ATOM 2916 C CA . GLN A 1 376 ? -6.610 -16.559 -5.280 1.00 94.25 376 GLN A CA 1
ATOM 2917 C C . GLN A 1 376 ? -6.543 -16.702 -6.793 1.00 94.25 376 GLN A C 1
ATOM 2919 O O . GLN A 1 376 ? -6.573 -17.823 -7.299 1.00 94.25 376 GLN A O 1
ATOM 2924 N N . TRP A 1 377 ? -6.458 -15.575 -7.484 1.00 94.88 377 TRP A N 1
ATOM 2925 C CA . TRP A 1 377 ? -6.247 -15.529 -8.920 1.00 94.88 377 TRP A CA 1
ATOM 2926 C C . TRP A 1 377 ? -5.596 -14.208 -9.328 1.00 94.88 377 TRP A C 1
ATOM 2928 O O . TRP A 1 377 ? -5.650 -13.221 -8.586 1.00 94.88 377 TRP A O 1
ATOM 2938 N N . ASN A 1 378 ? -4.985 -14.174 -10.509 1.00 93.81 378 ASN A N 1
ATOM 2939 C CA . ASN A 1 378 ? -4.383 -12.967 -11.066 1.00 93.81 378 ASN A CA 1
ATOM 2940 C C . ASN A 1 378 ? -4.577 -12.860 -12.585 1.00 93.81 378 ASN A C 1
ATOM 2942 O O . ASN A 1 378 ? -4.847 -13.851 -13.263 1.00 93.81 378 ASN A O 1
ATOM 2946 N N . VAL A 1 379 ? -4.411 -11.641 -13.093 1.00 90.38 379 VAL A N 1
ATOM 2947 C CA . VAL A 1 379 ? -4.302 -11.301 -14.512 1.00 90.38 379 VAL A CA 1
ATOM 2948 C C . VAL A 1 379 ? -2.835 -10.972 -14.778 1.00 90.38 379 VAL A C 1
ATOM 2950 O O . VAL A 1 379 ? -2.363 -9.888 -14.429 1.00 90.38 379 VAL A O 1
ATOM 2953 N N . GLU A 1 380 ? -2.089 -11.913 -15.365 1.00 82.38 380 GLU A N 1
ATOM 2954 C CA . GLU A 1 380 ? -0.623 -11.806 -15.477 1.00 82.38 380 GLU A CA 1
ATOM 2955 C C . GLU A 1 380 ? -0.177 -10.546 -16.236 1.00 82.38 380 GLU A C 1
ATOM 2957 O O . GLU A 1 380 ? 0.815 -9.922 -15.850 1.00 82.38 380 GLU A O 1
ATOM 2962 N N . ALA A 1 381 ? -0.937 -10.150 -17.265 1.00 74.19 381 ALA A N 1
ATOM 2963 C CA . ALA A 1 381 ? -0.638 -9.004 -18.122 1.00 74.19 381 ALA A CA 1
ATOM 2964 C C . ALA A 1 381 ? -0.654 -7.663 -17.368 1.00 74.19 381 ALA A C 1
ATOM 2966 O O . ALA A 1 381 ? 0.265 -6.865 -17.520 1.00 74.19 381 ALA A O 1
ATOM 2967 N N . SER A 1 382 ? -1.666 -7.416 -16.528 1.00 75.88 382 SER A N 1
ATOM 2968 C CA . SER A 1 382 ? -1.760 -6.173 -15.748 1.00 75.88 382 SER A CA 1
ATOM 2969 C C . SER A 1 382 ? -1.062 -6.271 -14.389 1.00 75.88 382 SER A C 1
ATOM 2971 O O . SER A 1 382 ? -0.768 -5.258 -13.759 1.00 75.88 382 SER A O 1
ATOM 2973 N N . GLY A 1 383 ? -0.797 -7.486 -13.899 1.00 83.06 383 GLY A N 1
ATOM 2974 C CA . GLY A 1 383 ? -0.308 -7.716 -12.541 1.00 83.06 383 GLY A CA 1
ATOM 2975 C C . GLY A 1 383 ? -1.369 -7.477 -11.458 1.00 83.06 383 GLY A C 1
ATOM 2976 O O . GLY A 1 383 ? -1.015 -7.462 -10.275 1.00 83.06 383 GLY A O 1
ATOM 2977 N N . PHE A 1 384 ? -2.638 -7.302 -11.852 1.00 92.19 384 PHE A N 1
ATOM 2978 C CA . PHE A 1 384 ? -3.789 -7.259 -10.956 1.00 92.19 384 PHE A CA 1
ATOM 2979 C C . PHE A 1 384 ? -4.119 -8.660 -10.438 1.00 92.19 384 PHE A C 1
ATOM 2981 O O . PHE A 1 384 ? -4.015 -9.645 -11.169 1.00 92.19 384 PHE A O 1
ATOM 2988 N N . GLY A 1 385 ? -4.572 -8.772 -9.196 1.00 94.06 385 GLY A N 1
ATOM 2989 C CA . GLY A 1 385 ? -5.092 -10.033 -8.690 1.00 94.06 385 GLY A CA 1
ATOM 2990 C C . GLY A 1 385 ? -5.955 -9.880 -7.457 1.00 94.06 385 GLY A C 1
ATOM 2991 O O . GLY A 1 385 ? -6.037 -8.816 -6.844 1.00 94.06 385 GLY A O 1
ATOM 2992 N N . VAL A 1 386 ? -6.606 -10.974 -7.088 1.00 96.19 386 VAL A N 1
ATOM 2993 C CA . VAL A 1 386 ? -7.512 -11.031 -5.946 1.00 96.19 386 VAL A CA 1
ATOM 2994 C C . VAL A 1 386 ? -7.147 -12.216 -5.081 1.00 96.19 386 VAL A C 1
ATOM 2996 O O . VAL A 1 386 ? -6.881 -13.311 -5.570 1.00 96.19 386 VAL A O 1
ATOM 2999 N N . THR A 1 387 ? -7.129 -12.013 -3.769 1.00 95.56 387 THR A N 1
ATOM 3000 C CA . THR A 1 387 ? -7.001 -13.102 -2.798 1.00 95.56 387 THR A CA 1
ATOM 3001 C C . THR A 1 387 ? -8.026 -12.936 -1.690 1.00 95.56 387 THR A C 1
ATOM 3003 O O . THR A 1 387 ? -8.089 -11.885 -1.049 1.00 95.56 387 THR A O 1
ATOM 3006 N N . ARG A 1 388 ? -8.816 -13.984 -1.437 1.00 94.19 388 ARG A N 1
ATOM 3007 C CA . ARG A 1 388 ? -9.749 -14.036 -0.310 1.00 94.19 388 ARG A CA 1
ATOM 3008 C C . ARG A 1 388 ? -9.120 -14.741 0.878 1.00 94.19 388 ARG A C 1
ATOM 3010 O O . ARG A 1 388 ? -8.684 -15.887 0.767 1.00 94.19 388 ARG A O 1
ATOM 3017 N N . TYR A 1 389 ? -9.176 -14.088 2.030 1.00 92.88 389 TYR A N 1
ATOM 3018 C CA . TYR A 1 389 ? -8.717 -14.620 3.305 1.00 92.88 389 TYR A CA 1
ATOM 3019 C C . TYR A 1 389 ? -9.898 -14.884 4.234 1.00 92.88 389 TYR A C 1
ATOM 3021 O O . TYR A 1 389 ? -10.811 -14.062 4.357 1.00 92.88 389 TYR A O 1
ATOM 3029 N N . ARG A 1 390 ? -9.858 -16.021 4.934 1.00 84.44 390 ARG A N 1
ATOM 3030 C CA . ARG A 1 390 ? -10.801 -16.326 6.015 1.00 84.44 390 ARG A CA 1
ATOM 3031 C C . ARG A 1 390 ? -10.156 -16.063 7.369 1.00 84.44 390 ARG A C 1
ATOM 3033 O O . ARG A 1 390 ? -9.079 -16.578 7.656 1.00 84.44 390 ARG A O 1
ATOM 3040 N N . GLY A 1 391 ? -10.844 -15.306 8.223 1.00 83.44 391 GLY A N 1
ATOM 3041 C CA . GLY A 1 391 ? -10.351 -14.986 9.562 1.00 83.44 391 GLY A CA 1
ATOM 3042 C C . GLY A 1 391 ? -9.017 -14.239 9.530 1.00 83.44 391 GLY A C 1
ATOM 3043 O O . GLY A 1 391 ? -8.141 -14.530 10.332 1.00 83.44 391 GLY A O 1
ATOM 3044 N N . MET A 1 392 ? -8.818 -13.328 8.583 1.00 91.94 392 MET A N 1
ATOM 3045 C CA . MET A 1 392 ? -7.641 -12.467 8.541 1.00 91.94 392 MET A CA 1
ATOM 3046 C C . MET A 1 392 ? -7.572 -11.609 9.808 1.00 91.94 392 MET A C 1
ATOM 3048 O O . MET A 1 392 ? -8.582 -11.038 10.221 1.00 91.94 392 MET A O 1
ATOM 3052 N N . HIS A 1 393 ? -6.383 -11.503 10.404 1.00 93.00 393 HIS A N 1
ATOM 3053 C CA . HIS A 1 393 ? -6.134 -10.575 11.505 1.00 93.00 393 HIS A CA 1
ATOM 3054 C C . HIS A 1 393 ? -5.827 -9.191 10.926 1.00 93.00 393 HIS A C 1
ATOM 3056 O O . HIS A 1 393 ? -4.772 -8.979 10.328 1.00 93.00 393 HIS A O 1
ATOM 3062 N N . LEU A 1 394 ? -6.756 -8.254 11.099 1.00 93.31 394 LEU A N 1
ATOM 3063 C CA . LEU A 1 394 ? -6.590 -6.850 10.747 1.00 93.31 394 LEU A CA 1
ATOM 3064 C C . LEU A 1 394 ? -6.418 -6.033 12.025 1.00 93.31 394 LEU A C 1
ATOM 3066 O O . LEU A 1 394 ? -7.282 -6.035 12.905 1.00 93.31 394 LEU A O 1
ATOM 3070 N N . ARG A 1 395 ? -5.284 -5.348 12.140 1.00 93.62 395 ARG A N 1
ATOM 3071 C CA . ARG A 1 395 ? -4.945 -4.518 13.295 1.00 93.62 395 ARG A CA 1
ATOM 3072 C C . ARG A 1 395 ? -4.862 -3.065 12.870 1.00 93.62 395 ARG A C 1
ATOM 3074 O O . ARG A 1 395 ? -4.307 -2.765 11.825 1.00 93.62 395 ARG A O 1
ATOM 3081 N N . TRP A 1 396 ? -5.366 -2.160 13.692 1.00 93.25 396 TRP A N 1
ATOM 3082 C CA . TRP A 1 396 ? -5.135 -0.728 13.520 1.00 93.25 396 TRP A CA 1
ATOM 3083 C C . TRP A 1 396 ? -4.225 -0.254 14.631 1.00 93.25 396 TRP A C 1
ATOM 3085 O O . TRP A 1 396 ? -4.499 -0.533 15.799 1.00 93.25 396 TRP A O 1
ATOM 3095 N N . LEU A 1 397 ? -3.162 0.450 14.263 1.00 93.81 397 LEU A N 1
ATOM 3096 C CA . LEU A 1 397 ? -2.179 0.995 15.187 1.00 93.81 397 LEU A CA 1
ATOM 3097 C C . LEU A 1 397 ? -2.253 2.519 15.148 1.00 93.81 397 LEU A C 1
ATOM 3099 O O . LEU A 1 397 ? -1.896 3.121 14.141 1.00 93.81 397 LEU A O 1
ATOM 3103 N N . ASN A 1 398 ? -2.719 3.134 16.231 1.00 94.25 398 ASN A N 1
ATOM 3104 C CA . ASN A 1 398 ? -2.622 4.570 16.442 1.00 94.25 398 ASN A CA 1
ATOM 3105 C C . ASN A 1 398 ? -1.275 4.878 17.100 1.00 94.25 398 ASN A C 1
ATOM 3107 O O . ASN A 1 398 ? -1.056 4.536 18.267 1.00 94.25 398 ASN A O 1
ATOM 3111 N N . THR A 1 399 ? -0.401 5.534 16.345 1.00 91.50 399 THR A N 1
ATOM 3112 C CA . THR A 1 399 ? 0.955 5.898 16.762 1.00 91.50 399 THR A CA 1
ATOM 3113 C C . THR A 1 399 ? 1.034 7.302 17.359 1.00 91.50 399 THR A C 1
ATOM 3115 O O . THR A 1 399 ? 2.132 7.817 17.547 1.00 91.50 399 THR A O 1
ATOM 3118 N N . GLY A 1 400 ? -0.111 7.937 17.630 1.00 91.12 400 GLY A N 1
ATOM 3119 C CA . GLY A 1 400 ? -0.243 9.232 18.287 1.00 91.12 400 GLY A CA 1
ATOM 3120 C C . GLY A 1 400 ? -0.349 10.422 17.335 1.00 91.12 400 GLY A C 1
ATOM 3121 O O . GLY A 1 400 ? -0.770 10.307 16.181 1.00 91.12 400 GLY A O 1
ATOM 3122 N N . ARG A 1 401 ? -0.043 11.616 17.853 1.00 87.88 401 ARG A N 1
ATOM 3123 C CA . ARG A 1 401 ? -0.168 12.873 17.098 1.00 87.88 401 ARG A CA 1
ATOM 3124 C C . ARG A 1 401 ? 1.050 13.074 16.184 1.00 87.88 401 ARG A C 1
ATOM 3126 O O . ARG A 1 401 ? 2.173 12.925 16.675 1.00 87.88 401 ARG A O 1
ATOM 3133 N N . PRO A 1 402 ? 0.863 13.454 14.906 1.00 84.25 402 PRO A N 1
ATOM 3134 C CA . PRO A 1 402 ? 1.969 13.799 14.015 1.00 84.25 402 PRO A CA 1
ATOM 3135 C C . PRO A 1 402 ? 2.785 14.980 14.547 1.00 84.25 402 PRO A C 1
ATOM 3137 O O . PRO A 1 402 ? 2.226 15.938 15.090 1.00 84.25 402 PRO A O 1
ATOM 3140 N N . LEU A 1 403 ? 4.102 14.939 14.361 1.00 78.75 403 LEU A N 1
ATOM 3141 C CA . LEU A 1 403 ? 5.004 16.042 14.680 1.00 78.75 403 LEU A CA 1
ATOM 3142 C C . LEU A 1 403 ? 5.495 16.730 13.408 1.00 78.75 403 LEU A C 1
ATOM 3144 O O . LEU A 1 403 ? 5.772 16.088 12.399 1.00 78.75 403 LEU A O 1
ATOM 3148 N N . ALA A 1 404 ? 5.669 18.051 13.474 1.00 69.44 404 ALA A N 1
ATOM 3149 C CA . ALA A 1 404 ? 6.336 18.797 12.414 1.00 69.44 404 ALA A CA 1
ATOM 3150 C C . ALA A 1 404 ? 7.841 18.455 12.404 1.00 69.44 404 ALA A C 1
ATOM 3152 O O . ALA A 1 404 ? 8.566 18.819 13.332 1.00 69.44 404 ALA A O 1
ATOM 3153 N N . GLY A 1 405 ? 8.313 17.741 11.378 1.00 66.06 405 GLY A N 1
ATOM 3154 C CA . GLY A 1 405 ? 9.707 17.298 11.253 1.00 66.06 405 GLY A CA 1
ATOM 3155 C C . GLY A 1 405 ? 9.890 16.165 10.236 1.00 66.06 405 GLY A C 1
ATOM 3156 O O . GLY A 1 405 ? 8.943 15.780 9.556 1.00 66.06 405 GLY A O 1
ATOM 3157 N N . GLN A 1 406 ? 11.116 15.646 10.108 1.00 58.31 406 GLN A N 1
ATOM 3158 C CA . GLN A 1 406 ? 11.417 14.511 9.223 1.00 58.31 406 GLN A CA 1
ATOM 3159 C C . GLN A 1 406 ? 10.902 13.187 9.807 1.00 58.31 406 GLN A C 1
ATOM 3161 O O . GLN A 1 406 ? 11.004 12.955 11.011 1.00 58.31 406 GLN A O 1
ATOM 3166 N N . SER A 1 407 ? 10.391 12.319 8.927 1.00 61.44 407 SER A N 1
ATOM 3167 C CA . SER A 1 407 ? 10.003 10.939 9.241 1.00 61.44 407 SER A CA 1
ATOM 3168 C C . SER A 1 407 ? 11.168 10.184 9.878 1.00 61.44 407 SER A C 1
ATOM 3170 O O . SER A 1 407 ? 12.255 10.134 9.303 1.00 61.44 407 SER A O 1
ATOM 3172 N N . VAL A 1 408 ? 10.936 9.576 11.042 1.00 64.38 408 VAL A N 1
ATOM 3173 C CA . VAL A 1 408 ? 11.979 8.860 11.805 1.00 64.38 408 VAL A CA 1
ATOM 3174 C C . VAL A 1 408 ? 11.914 7.349 11.562 1.00 64.38 408 VAL A C 1
ATOM 3176 O O . VAL A 1 408 ? 12.887 6.643 11.811 1.00 64.38 408 VAL A O 1
ATOM 3179 N N . ASP A 1 409 ? 10.782 6.843 11.059 1.00 76.56 409 ASP A N 1
ATOM 3180 C CA . ASP A 1 409 ? 10.535 5.406 10.926 1.00 76.56 409 ASP A CA 1
ATOM 3181 C C . ASP A 1 409 ? 9.582 5.070 9.757 1.00 76.56 409 ASP A C 1
ATOM 3183 O O . ASP A 1 409 ? 9.022 5.965 9.122 1.00 76.56 409 ASP A O 1
ATOM 3187 N N . ARG A 1 410 ? 9.402 3.779 9.453 1.00 86.38 410 ARG A N 1
ATOM 3188 C CA . ARG A 1 410 ? 8.428 3.250 8.488 1.00 86.38 410 ARG A CA 1
ATOM 3189 C C . ARG A 1 410 ? 7.704 2.013 9.020 1.00 86.38 410 ARG A C 1
ATOM 3191 O O . ARG A 1 410 ? 8.345 1.071 9.474 1.00 86.38 410 ARG A O 1
ATOM 3198 N N . ILE A 1 411 ? 6.382 1.957 8.884 1.00 89.62 411 ILE A N 1
ATOM 3199 C CA . ILE A 1 411 ? 5.579 0.756 9.169 1.00 89.62 411 ILE A CA 1
ATOM 3200 C C . ILE A 1 411 ? 4.601 0.533 8.021 1.00 89.62 411 ILE A C 1
ATOM 3202 O O . ILE A 1 411 ? 3.907 1.462 7.615 1.00 89.62 411 ILE A O 1
ATOM 3206 N N . SER A 1 412 ? 4.514 -0.705 7.520 1.00 89.31 412 SER A N 1
ATOM 3207 C CA . SER A 1 412 ? 3.597 -1.049 6.422 1.00 89.31 412 SER A CA 1
ATOM 3208 C C . SER A 1 412 ? 3.775 -0.123 5.203 1.00 89.31 412 SER A C 1
ATOM 3210 O O . SER A 1 412 ? 2.816 0.444 4.687 1.00 89.31 412 SER A O 1
ATOM 3212 N N . GLY A 1 413 ? 5.026 0.137 4.807 1.00 84.06 413 GLY A N 1
ATOM 3213 C CA . GLY A 1 413 ? 5.391 1.038 3.705 1.00 84.06 413 GLY A CA 1
ATOM 3214 C C . GLY A 1 413 ? 5.235 2.540 3.999 1.00 84.06 413 GLY A C 1
ATOM 3215 O O . GLY A 1 413 ? 5.838 3.364 3.305 1.00 84.06 413 GLY A O 1
ATOM 3216 N N . ASN A 1 414 ? 4.502 2.909 5.052 1.00 84.38 414 ASN A N 1
ATOM 3217 C CA . ASN A 1 414 ? 4.187 4.292 5.399 1.00 84.38 414 ASN A CA 1
ATOM 3218 C C . ASN A 1 414 ? 5.269 4.915 6.279 1.00 84.38 414 ASN A C 1
ATOM 3220 O O . ASN A 1 414 ? 5.706 4.315 7.259 1.00 84.38 414 ASN A O 1
ATOM 3224 N N . ALA A 1 415 ? 5.695 6.123 5.915 1.00 83.94 415 ALA A N 1
ATOM 3225 C CA . ALA A 1 415 ? 6.592 6.958 6.707 1.00 83.94 415 ALA A CA 1
ATOM 3226 C C . ALA A 1 415 ? 5.869 7.448 7.970 1.00 83.94 415 ALA A C 1
ATOM 3228 O O . ALA A 1 415 ? 4.795 8.028 7.853 1.00 83.94 415 ALA A O 1
ATOM 3229 N N . LEU A 1 416 ? 6.451 7.210 9.146 1.00 84.50 416 LEU A N 1
ATOM 3230 C CA . LEU A 1 416 ? 5.881 7.596 10.434 1.00 84.50 416 LEU A CA 1
ATOM 3231 C C . LEU A 1 416 ? 6.421 8.943 10.904 1.00 84.50 416 LEU A C 1
ATOM 3233 O O . LEU A 1 416 ? 7.639 9.161 10.972 1.00 84.50 416 LEU A O 1
ATOM 3237 N N . SER A 1 417 ? 5.502 9.816 11.307 1.00 83.81 417 SER A N 1
ATOM 3238 C CA . SER A 1 417 ? 5.804 11.175 11.774 1.00 83.81 417 SER A CA 1
ATOM 3239 C C . SER A 1 417 ? 5.328 11.455 13.203 1.00 83.81 417 SER A C 1
ATOM 3241 O O . SER A 1 417 ? 5.611 12.525 13.748 1.00 83.81 417 SER A O 1
ATOM 3243 N N . SER A 1 418 ? 4.611 10.522 13.826 1.00 82.94 418 SER A N 1
ATOM 3244 C CA . SER A 1 418 ? 4.035 10.683 15.160 1.00 82.94 418 SER A CA 1
ATOM 3245 C C . SER A 1 418 ? 4.915 10.163 16.309 1.00 82.94 418 SER A C 1
ATOM 3247 O O . SER A 1 418 ? 5.934 9.496 16.108 1.00 82.94 418 SER A O 1
ATOM 3249 N N . ARG A 1 419 ? 4.501 10.473 17.546 1.00 77.56 419 ARG A N 1
ATOM 3250 C CA . ARG A 1 419 ? 5.040 9.895 18.790 1.00 77.56 419 ARG A CA 1
ATOM 3251 C C . ARG A 1 419 ? 3.980 9.132 19.563 1.00 77.56 419 ARG A C 1
ATOM 3253 O O . ARG A 1 419 ? 2.821 9.534 19.574 1.00 77.56 419 ARG A O 1
ATOM 3260 N N . ASP A 1 420 ? 4.452 8.123 20.278 1.00 88.69 420 ASP A N 1
ATOM 3261 C CA . ASP A 1 420 ? 3.727 7.334 21.264 1.00 88.69 420 ASP A CA 1
ATOM 3262 C C . ASP A 1 420 ? 2.933 8.184 22.274 1.00 88.69 420 ASP A C 1
ATOM 3264 O O . ASP A 1 420 ? 3.249 9.340 22.575 1.00 88.69 420 ASP A O 1
ATOM 3268 N N . PHE A 1 421 ? 1.895 7.573 22.838 1.00 92.69 421 PHE A N 1
ATOM 3269 C CA . PHE A 1 421 ? 1.149 8.114 23.961 1.00 92.69 421 PHE A CA 1
ATOM 3270 C C . PHE A 1 421 ? 1.938 7.897 25.251 1.00 92.69 421 PHE A C 1
ATOM 3272 O O . PHE A 1 421 ? 2.216 6.763 25.648 1.00 92.69 421 PHE A O 1
ATOM 3279 N N . ARG A 1 422 ? 2.243 8.997 25.938 1.00 92.75 422 ARG A N 1
ATOM 3280 C CA . ARG A 1 422 ? 2.849 8.992 27.270 1.00 92.75 422 ARG A CA 1
ATOM 3281 C C . ARG A 1 422 ? 1.753 8.915 28.323 1.00 92.75 422 ARG A C 1
ATOM 3283 O O . ARG A 1 422 ? 1.024 9.880 28.528 1.00 92.75 422 ARG A O 1
ATOM 3290 N N . LEU A 1 423 ? 1.605 7.769 28.976 1.00 93.19 423 LEU A N 1
ATOM 3291 C CA . LEU A 1 423 ? 0.567 7.551 29.987 1.00 93.19 423 LEU A CA 1
ATOM 3292 C C . LEU A 1 423 ? 1.198 7.274 31.349 1.00 93.19 423 LEU A C 1
ATOM 3294 O O . LEU A 1 423 ? 2.238 6.625 31.427 1.00 93.19 423 LEU A O 1
ATOM 3298 N N . CYS A 1 424 ? 0.551 7.682 32.439 1.00 91.69 424 CYS A N 1
ATOM 3299 C CA . CYS A 1 424 ? 0.937 7.209 33.764 1.00 91.69 424 CYS A CA 1
ATOM 3300 C C . CYS A 1 424 ? 0.785 5.680 33.838 1.00 91.69 424 CYS A C 1
ATOM 3302 O O . CYS A 1 424 ? -0.320 5.159 33.670 1.00 91.69 424 CYS A O 1
ATOM 3304 N N . GLU A 1 425 ? 1.856 4.955 34.171 1.00 91.00 425 GLU A N 1
ATOM 3305 C CA . GLU A 1 425 ? 1.864 3.483 34.189 1.00 91.00 425 GLU A CA 1
ATOM 3306 C C . GLU A 1 425 ? 0.847 2.870 35.175 1.00 91.00 425 GLU A C 1
ATOM 3308 O O . GLU A 1 425 ? 0.398 1.736 34.991 1.00 91.00 425 GLU A O 1
ATOM 3313 N N . ALA A 1 426 ? 0.457 3.619 36.216 1.00 89.69 426 ALA A N 1
ATOM 3314 C CA . ALA A 1 426 ? -0.482 3.161 37.239 1.00 89.69 426 ALA A CA 1
ATOM 3315 C C . ALA A 1 426 ? -1.938 3.560 36.972 1.00 89.69 426 ALA A C 1
ATOM 3317 O O . ALA A 1 426 ? -2.826 2.730 37.172 1.00 89.69 426 ALA A O 1
ATOM 3318 N N . CYS A 1 427 ? -2.197 4.817 36.586 1.00 88.94 427 CYS A N 1
ATOM 3319 C CA . CYS A 1 427 ? -3.562 5.355 36.488 1.00 88.94 427 CYS A CA 1
ATOM 3320 C C . CYS A 1 427 ? -4.041 5.671 35.065 1.00 88.94 427 CYS A C 1
ATOM 3322 O O . CYS A 1 427 ? -5.206 6.035 34.906 1.00 88.94 427 CYS A O 1
ATOM 3324 N N . GLY A 1 428 ? -3.163 5.557 34.063 1.00 91.75 428 GLY A N 1
ATOM 3325 C CA . GLY A 1 428 ? -3.484 5.691 32.643 1.00 91.75 428 GLY A CA 1
ATOM 3326 C C . GLY A 1 428 ? -3.846 7.091 32.155 1.00 91.75 428 GLY A C 1
ATOM 3327 O O . GLY A 1 428 ? -4.232 7.231 30.996 1.00 91.75 428 GLY A O 1
ATOM 3328 N N . LYS A 1 429 ? -3.715 8.120 33.002 1.00 92.44 429 LYS A N 1
ATOM 3329 C CA . LYS A 1 429 ? -3.871 9.524 32.605 1.00 92.44 429 LYS A CA 1
ATOM 3330 C C . LYS A 1 429 ? -2.723 9.957 31.683 1.00 92.44 429 LYS A C 1
ATOM 3332 O O . LYS A 1 429 ? -1.593 9.498 31.861 1.00 92.44 429 LYS A O 1
ATOM 3337 N N . LEU A 1 430 ? -3.043 10.777 30.685 1.00 91.88 430 LEU A N 1
ATOM 3338 C CA . LEU A 1 430 ? -2.100 11.332 29.720 1.00 91.88 430 LEU A CA 1
ATOM 3339 C C . LEU A 1 430 ? -1.126 12.282 30.421 1.00 91.88 430 LEU A C 1
ATOM 3341 O O . LEU A 1 430 ? -1.544 13.196 31.130 1.00 91.88 430 LEU A O 1
ATOM 3345 N N . ASP A 1 431 ? 0.161 12.055 30.186 1.00 88.25 431 ASP A N 1
ATOM 3346 C CA . ASP A 1 431 ? 1.245 12.937 30.596 1.00 88.25 431 ASP A CA 1
ATOM 3347 C C . ASP A 1 431 ? 1.551 13.925 29.459 1.00 88.25 431 ASP A C 1
ATOM 3349 O O . ASP A 1 431 ? 1.966 13.529 28.365 1.00 88.25 431 ASP A O 1
ATOM 3353 N N . THR A 1 432 ? 1.291 15.210 29.703 1.00 77.81 432 THR A N 1
ATOM 3354 C CA . THR A 1 432 ? 1.463 16.289 28.718 1.00 77.81 432 THR A CA 1
ATOM 3355 C C . THR A 1 432 ? 2.769 17.062 28.878 1.00 77.81 432 THR A C 1
ATOM 3357 O O . THR A 1 432 ? 3.183 17.730 27.927 1.00 77.81 432 THR A O 1
ATOM 3360 N N . ASP A 1 433 ? 3.414 16.983 30.043 1.00 70.38 433 ASP A N 1
ATOM 3361 C CA . ASP A 1 433 ? 4.639 17.718 30.350 1.00 70.38 433 ASP A CA 1
ATOM 3362 C C . ASP A 1 433 ? 5.865 16.799 30.252 1.00 70.38 433 ASP A C 1
ATOM 3364 O O . ASP A 1 433 ? 5.790 15.576 30.218 1.00 70.38 433 ASP A O 1
ATOM 3368 N N . THR A 1 434 ? 7.050 17.394 30.115 1.00 63.59 434 THR A N 1
ATOM 3369 C CA . THR A 1 434 ? 8.302 16.629 30.121 1.00 63.59 434 THR A CA 1
ATOM 3370 C C . THR A 1 434 ? 9.221 17.197 31.194 1.00 63.59 434 THR A C 1
ATOM 3372 O O . THR A 1 434 ? 9.473 18.404 31.211 1.00 63.59 434 THR A O 1
ATOM 3375 N N . ARG A 1 435 ? 9.790 16.314 32.023 1.00 64.75 435 ARG A N 1
ATOM 3376 C CA . ARG A 1 435 ? 10.816 16.502 33.072 1.00 64.75 435 ARG A CA 1
ATOM 3377 C C . ARG A 1 435 ? 10.329 16.686 34.517 1.00 64.75 435 ARG A C 1
ATOM 3379 O O . ARG A 1 435 ? 11.192 16.778 35.392 1.00 64.75 435 ARG A O 1
ATOM 3386 N N . ALA A 1 436 ? 9.027 16.749 34.799 1.00 66.44 436 ALA A N 1
ATOM 3387 C CA . ALA A 1 436 ? 8.517 16.809 36.173 1.00 66.44 436 ALA A CA 1
ATOM 3388 C C . ALA A 1 436 ? 7.083 16.271 36.268 1.00 66.44 436 ALA A C 1
ATOM 3390 O O . ALA A 1 436 ? 6.207 16.793 35.594 1.00 66.44 436 ALA A O 1
ATOM 3391 N N . SER A 1 437 ? 6.858 15.291 37.151 1.00 78.31 437 SER A N 1
ATOM 3392 C CA . SER A 1 437 ? 5.520 14.771 37.464 1.00 78.31 437 SER A CA 1
ATOM 3393 C C . SER A 1 437 ? 4.726 15.808 38.261 1.00 78.31 437 SER A C 1
ATOM 3395 O O . SER A 1 437 ? 5.183 16.282 39.312 1.00 78.31 437 SER A O 1
ATOM 3397 N N . SER A 1 438 ? 3.534 16.163 37.784 1.00 83.12 438 SER A N 1
ATOM 3398 C CA . SER A 1 438 ? 2.606 17.044 38.496 1.00 83.12 438 SER A CA 1
ATOM 3399 C C . SER A 1 438 ? 1.381 16.282 38.993 1.00 83.12 438 SER A C 1
ATOM 3401 O O . SER A 1 438 ? 0.872 15.373 38.347 1.00 83.12 438 SER A O 1
ATOM 3403 N N . ALA A 1 439 ? 0.813 16.695 40.130 1.00 83.81 439 ALA A N 1
ATOM 3404 C CA . ALA A 1 439 ? -0.377 16.045 40.689 1.00 83.81 439 ALA A CA 1
ATOM 3405 C C . ALA A 1 439 ? -1.610 16.059 39.751 1.00 83.81 439 ALA A C 1
ATOM 3407 O O . ALA A 1 439 ? -2.565 15.321 40.006 1.00 83.81 439 ALA A O 1
ATOM 3408 N N . ARG A 1 440 ? -1.591 16.889 38.693 1.00 82.44 440 ARG A N 1
ATOM 3409 C CA . ARG A 1 440 ? -2.644 17.022 37.672 1.00 82.44 440 ARG A CA 1
ATOM 3410 C C . ARG A 1 440 ? -2.550 15.972 36.562 1.00 82.44 440 ARG A C 1
ATOM 3412 O O . ARG A 1 440 ? -3.583 15.619 35.997 1.00 82.44 440 ARG A O 1
ATOM 3419 N N . GLU A 1 441 ? -1.360 15.433 36.302 1.00 86.31 441 GLU A N 1
ATOM 3420 C CA . GLU A 1 441 ? -1.119 14.317 35.365 1.00 86.31 441 GLU A CA 1
ATOM 3421 C C . GLU A 1 441 ? -1.565 12.965 35.935 1.00 86.31 441 GLU A C 1
ATOM 3423 O O . GLU A 1 441 ? -1.461 11.933 35.281 1.00 86.31 441 GLU A O 1
ATOM 3428 N N . HIS A 1 442 ? -2.093 12.948 37.160 1.00 89.62 442 HIS A N 1
ATOM 3429 C CA . HIS A 1 442 ? -2.540 11.738 37.833 1.00 89.62 442 HIS A CA 1
ATOM 3430 C C . HIS A 1 442 ? -4.012 11.820 38.207 1.00 89.62 442 HIS A C 1
ATOM 3432 O O . HIS A 1 442 ? -4.560 12.885 38.495 1.00 89.62 442 HIS A O 1
ATOM 3438 N N . ARG A 1 443 ? -4.664 10.658 38.289 1.00 90.31 443 ARG A N 1
ATOM 3439 C CA . ARG A 1 443 ? -5.967 10.573 38.958 1.00 90.31 443 ARG A CA 1
ATOM 3440 C C . ARG A 1 443 ? -5.807 10.841 40.462 1.00 90.31 443 ARG A C 1
ATOM 3442 O O . ARG A 1 443 ? -4.770 10.479 41.023 1.00 90.31 443 ARG A O 1
ATOM 3449 N N . PRO A 1 444 ? -6.825 11.397 41.149 1.00 90.50 444 PRO A N 1
ATOM 3450 C CA . PRO A 1 444 ? -6.725 11.743 42.572 1.00 90.50 444 PRO A CA 1
ATOM 3451 C C . PRO A 1 444 ? -6.276 10.594 43.487 1.00 90.50 444 PRO A C 1
ATOM 3453 O O . PRO A 1 444 ? -5.571 10.827 44.461 1.00 90.50 444 PRO A O 1
ATOM 3456 N N . TRP A 1 445 ? -6.650 9.355 43.157 1.00 90.81 445 TRP A N 1
ATOM 3457 C CA . TRP A 1 445 ? -6.308 8.134 43.899 1.00 90.81 445 TRP A CA 1
ATOM 3458 C C . TRP A 1 445 ? -5.100 7.371 43.323 1.00 90.81 445 TRP A C 1
ATOM 3460 O O . TRP A 1 445 ? -4.889 6.202 43.643 1.00 90.81 445 TRP A O 1
ATOM 3470 N N . CYS A 1 446 ? -4.314 7.985 42.434 1.00 90.88 446 CYS A N 1
ATOM 3471 C CA . CYS A 1 446 ? -3.100 7.368 41.906 1.00 90.88 446 CYS A CA 1
ATOM 3472 C C . CYS A 1 446 ? -2.009 7.298 42.983 1.00 90.88 446 CYS A C 1
ATOM 3474 O O . CYS A 1 446 ? -1.692 8.303 43.620 1.00 90.88 446 CYS A O 1
ATOM 3476 N N . ARG A 1 447 ? -1.355 6.137 43.111 1.00 89.06 447 ARG A N 1
ATOM 3477 C CA . ARG A 1 447 ? -0.241 5.933 44.055 1.00 89.06 447 ARG A CA 1
ATOM 3478 C C . ARG A 1 447 ? 0.975 6.836 43.800 1.00 89.06 447 ARG A C 1
ATOM 3480 O O . ARG A 1 447 ? 1.728 7.087 44.730 1.00 89.06 447 ARG A O 1
ATOM 3487 N N . TYR A 1 448 ? 1.158 7.313 42.567 1.00 89.94 448 TYR A N 1
ATOM 3488 C CA . TYR A 1 448 ? 2.291 8.154 42.156 1.00 89.94 448 TYR A CA 1
ATOM 3489 C C . TYR A 1 448 ? 1.978 9.653 42.149 1.00 89.94 448 TYR A C 1
ATOM 3491 O O . TYR A 1 448 ? 2.844 10.455 41.827 1.00 89.94 448 TYR A O 1
ATOM 3499 N N . ARG A 1 449 ? 0.764 10.061 42.547 1.00 87.75 449 ARG A N 1
ATOM 3500 C CA . ARG A 1 449 ? 0.327 11.466 42.481 1.00 87.75 449 ARG A CA 1
ATOM 3501 C C . ARG A 1 449 ? 1.220 12.432 43.269 1.00 87.75 449 ARG A C 1
ATOM 3503 O O . ARG A 1 449 ? 1.305 13.607 42.926 1.00 87.75 449 ARG A O 1
ATOM 3510 N N . SER A 1 450 ? 1.825 11.960 44.356 1.00 86.19 450 SER A N 1
ATOM 3511 C CA . SER A 1 450 ? 2.714 12.756 45.211 1.00 86.19 450 SER A CA 1
ATOM 3512 C C . SER A 1 450 ? 4.197 12.487 44.958 1.00 86.19 450 SER A C 1
ATOM 3514 O O . SER A 1 450 ? 5.030 13.065 45.655 1.00 86.19 450 SER A O 1
ATOM 3516 N N . ASP A 1 451 ? 4.527 11.617 44.001 1.00 87.50 451 ASP A N 1
ATOM 3517 C CA . ASP A 1 451 ? 5.906 11.368 43.604 1.00 87.50 451 ASP A CA 1
ATOM 3518 C C . ASP A 1 451 ? 6.340 12.406 42.562 1.00 87.50 451 ASP A C 1
ATOM 3520 O O . ASP A 1 451 ? 5.628 12.691 41.596 1.00 87.50 451 ASP A O 1
ATOM 3524 N N . SER A 1 452 ? 7.516 12.987 42.777 1.00 83.81 452 SER A N 1
ATOM 3525 C CA . SER A 1 452 ? 8.138 13.920 41.837 1.00 83.81 452 SER A CA 1
ATOM 3526 C C . SER A 1 452 ? 8.789 13.218 40.642 1.00 83.81 452 SER A C 1
ATOM 3528 O O . SER A 1 452 ? 9.078 13.876 39.641 1.00 83.81 452 SER A O 1
ATOM 3530 N N . ALA A 1 453 ? 9.061 11.913 40.749 1.00 86.06 453 ALA A N 1
ATOM 3531 C CA . ALA A 1 453 ? 9.593 11.113 39.655 1.00 86.06 453 ALA A CA 1
ATOM 3532 C C . ALA A 1 453 ? 8.518 10.841 38.589 1.00 86.06 453 ALA A C 1
ATOM 3534 O O . ALA A 1 453 ? 7.340 10.661 38.896 1.00 86.06 453 ALA A O 1
ATOM 3535 N N . GLU A 1 454 ? 8.933 10.793 37.322 1.00 85.00 454 GLU A N 1
ATOM 3536 C CA . GLU A 1 454 ? 8.047 10.394 36.228 1.00 85.00 454 GLU A CA 1
ATOM 3537 C C . GLU A 1 454 ? 7.781 8.885 36.270 1.00 85.00 454 GLU A C 1
ATOM 3539 O O . GLU A 1 454 ? 8.706 8.074 36.265 1.00 85.00 454 GLU A O 1
ATOM 3544 N N . HIS A 1 455 ? 6.500 8.520 36.248 1.00 88.81 455 HIS A N 1
ATOM 3545 C CA . HIS A 1 455 ? 6.016 7.139 36.194 1.00 88.81 455 HIS A CA 1
ATOM 3546 C C . HIS A 1 455 ? 5.246 6.911 34.896 1.00 88.81 455 HIS A C 1
ATOM 3548 O O . HIS A 1 455 ? 4.025 6.734 34.900 1.00 88.81 455 HIS A O 1
ATOM 3554 N N . VAL A 1 456 ? 5.966 6.995 33.776 1.00 89.75 456 VAL A N 1
ATOM 3555 C CA . VAL A 1 456 ? 5.390 7.073 32.430 1.00 89.75 456 VAL A CA 1
ATOM 3556 C C . VAL A 1 456 ? 5.694 5.812 31.635 1.00 89.75 456 VAL A C 1
ATOM 3558 O O . VAL A 1 456 ? 6.828 5.337 31.590 1.00 89.75 456 VAL A O 1
ATOM 3561 N N . ILE A 1 457 ? 4.672 5.312 30.950 1.00 90.75 457 ILE A N 1
ATOM 3562 C CA . ILE A 1 457 ? 4.786 4.302 29.911 1.00 90.75 457 ILE A CA 1
ATOM 3563 C C . ILE A 1 457 ? 4.508 4.938 28.544 1.00 90.75 457 ILE A C 1
ATOM 3565 O O . ILE A 1 457 ? 3.478 5.573 28.332 1.00 90.75 457 ILE A O 1
ATOM 3569 N N . ALA A 1 458 ? 5.454 4.741 27.632 1.00 92.38 458 ALA A N 1
ATOM 3570 C CA . ALA A 1 458 ? 5.364 5.047 26.210 1.00 92.38 458 ALA A CA 1
ATOM 3571 C C . ALA A 1 458 ? 4.635 3.910 25.480 1.00 92.38 458 ALA A C 1
ATOM 3573 O O . ALA A 1 458 ? 5.143 2.782 25.484 1.00 92.38 458 ALA A O 1
ATOM 3574 N N . VAL A 1 459 ? 3.463 4.167 24.893 1.00 94.31 459 VAL A N 1
ATOM 3575 C CA . VAL A 1 459 ? 2.679 3.149 24.171 1.00 94.31 459 VAL A CA 1
ATOM 3576 C C . VAL A 1 459 ? 2.070 3.663 22.873 1.00 94.31 459 VAL A C 1
ATOM 3578 O O . VAL A 1 459 ? 1.676 4.819 22.769 1.00 94.31 459 VAL A O 1
ATOM 3581 N N . ASP A 1 460 ? 1.869 2.766 21.918 1.00 94.69 460 ASP A N 1
ATOM 3582 C CA . ASP A 1 460 ? 0.874 2.956 20.864 1.00 94.69 460 ASP A CA 1
ATOM 3583 C C . ASP A 1 460 ? -0.459 2.321 21.271 1.00 94.69 460 ASP A C 1
ATOM 3585 O O . ASP A 1 460 ? -0.513 1.432 22.129 1.00 94.69 460 ASP A O 1
ATOM 3589 N N . LEU A 1 461 ? -1.545 2.744 20.630 1.00 95.00 461 LEU A N 1
ATOM 3590 C CA . LEU A 1 461 ? -2.874 2.185 20.874 1.00 95.00 461 LEU A CA 1
ATOM 3591 C C . LEU A 1 461 ? -3.301 1.308 19.713 1.00 95.00 461 LEU A C 1
ATOM 3593 O O . LEU A 1 461 ? -3.091 1.665 18.558 1.00 95.00 461 LEU A O 1
ATOM 3597 N N . MET A 1 462 ? -3.940 0.181 20.012 1.00 93.69 462 MET A N 1
ATOM 3598 C CA . MET A 1 462 ? -4.398 -0.738 18.979 1.00 93.69 462 MET A CA 1
ATOM 3599 C C . MET A 1 462 ? -5.827 -1.221 19.141 1.00 93.69 462 MET A C 1
ATOM 3601 O O . MET A 1 462 ? -6.396 -1.261 20.239 1.00 93.69 462 MET A O 1
ATOM 3605 N N . ARG A 1 463 ? -6.374 -1.639 18.001 1.00 90.69 463 ARG A N 1
ATOM 3606 C CA . ARG A 1 463 ? -7.556 -2.490 17.876 1.00 90.69 463 ARG A CA 1
ATOM 3607 C C . ARG A 1 463 ? -7.228 -3.649 16.946 1.00 90.69 463 ARG A C 1
ATOM 3609 O O . ARG A 1 463 ? -6.413 -3.507 16.040 1.00 90.69 463 ARG A O 1
ATOM 3616 N N . GLU A 1 464 ? -7.895 -4.774 17.160 1.00 88.81 464 GLU A N 1
ATOM 3617 C CA . GLU A 1 464 ? -7.767 -5.962 16.320 1.00 88.81 464 GLU A CA 1
ATOM 3618 C C . GLU A 1 464 ? -9.152 -6.488 15.965 1.00 88.81 464 GLU A C 1
ATOM 3620 O O . GLU A 1 464 ? -10.002 -6.612 16.849 1.00 88.81 464 GLU A O 1
ATOM 3625 N N . LEU A 1 465 ? -9.323 -6.835 14.693 1.00 86.81 465 LEU A N 1
ATOM 3626 C CA . LEU A 1 465 ? -10.487 -7.488 14.126 1.00 86.81 465 LEU A CA 1
ATOM 3627 C C . LEU A 1 465 ? -10.032 -8.756 13.399 1.00 86.81 465 LEU A C 1
ATOM 3629 O O . LEU A 1 465 ? -9.160 -8.710 12.537 1.00 86.81 465 LEU A O 1
ATOM 3633 N N . SER A 1 466 ? -10.631 -9.895 13.739 1.00 87.06 466 SER A N 1
ATOM 3634 C CA . SER A 1 466 ? -10.495 -11.127 12.956 1.00 87.06 466 SER A CA 1
ATOM 3635 C C . SER A 1 466 ? -11.719 -11.265 12.063 1.00 87.06 466 SER A C 1
ATOM 3637 O O . SER A 1 466 ? -12.820 -11.386 12.593 1.00 87.06 466 SER A O 1
ATOM 3639 N N . THR A 1 467 ? -11.559 -11.217 10.742 1.00 85.81 467 THR A N 1
ATOM 3640 C CA . THR A 1 467 ? -12.695 -11.114 9.806 1.00 85.81 467 THR A CA 1
ATOM 3641 C C . THR A 1 467 ? -12.402 -11.739 8.438 1.00 85.81 467 THR A C 1
ATOM 3643 O O . THR A 1 467 ? -11.291 -12.198 8.176 1.00 85.81 467 THR A O 1
ATOM 3646 N N . GLU A 1 468 ? -13.400 -11.807 7.566 1.00 87.50 468 GLU A N 1
ATOM 3647 C CA . GLU A 1 468 ? -13.199 -12.117 6.150 1.00 87.50 468 GLU A CA 1
ATOM 3648 C C . GLU A 1 468 ? -12.727 -10.874 5.394 1.00 87.50 468 GLU A C 1
ATOM 3650 O O . GLU A 1 468 ? -13.175 -9.756 5.667 1.00 87.50 468 GLU A O 1
ATOM 3655 N N . ALA A 1 469 ? -11.820 -11.073 4.438 1.00 93.81 469 ALA A N 1
ATOM 3656 C CA . ALA A 1 469 ? -11.296 -9.984 3.627 1.00 93.81 469 ALA A CA 1
ATOM 3657 C C . ALA A 1 469 ? -10.928 -10.428 2.207 1.00 93.81 469 ALA A C 1
ATOM 3659 O O . ALA A 1 469 ? -10.535 -11.575 1.976 1.00 93.81 469 ALA A O 1
ATOM 3660 N N . LEU A 1 470 ? -11.021 -9.486 1.274 1.00 95.88 470 LEU A N 1
ATOM 3661 C CA . LEU A 1 470 ? -10.533 -9.558 -0.096 1.00 95.88 470 LEU A CA 1
ATOM 3662 C C . LEU A 1 470 ? -9.394 -8.559 -0.262 1.00 95.88 470 LEU A C 1
ATOM 3664 O O . LEU A 1 470 ? -9.567 -7.366 -0.021 1.00 95.88 470 LEU A O 1
ATOM 3668 N N . ALA A 1 471 ? -8.236 -9.048 -0.685 1.00 96.94 471 ALA A N 1
ATOM 3669 C CA . ALA A 1 471 ? -7.129 -8.210 -1.108 1.00 96.94 471 ALA A CA 1
ATOM 3670 C C . ALA A 1 471 ? -7.160 -8.083 -2.633 1.00 96.94 471 ALA A C 1
ATOM 3672 O O . ALA A 1 471 ? -6.896 -9.061 -3.332 1.00 96.94 471 ALA A O 1
ATOM 3673 N N . PHE A 1 472 ? -7.471 -6.889 -3.130 1.00 97.06 472 PHE A N 1
ATOM 3674 C CA . PHE A 1 472 ? -7.281 -6.499 -4.523 1.00 97.06 472 PHE A CA 1
ATOM 3675 C C . PHE A 1 472 ? -5.829 -6.046 -4.689 1.00 97.06 472 PHE A C 1
ATOM 3677 O O . PHE A 1 472 ? -5.498 -4.901 -4.384 1.00 97.06 472 PHE A O 1
ATOM 3684 N N . VAL A 1 473 ? -4.947 -6.957 -5.098 1.00 95.75 473 VAL A N 1
ATOM 3685 C CA . VAL A 1 473 ? -3.533 -6.664 -5.356 1.00 95.75 473 VAL A CA 1
ATOM 3686 C C . VAL A 1 473 ? -3.450 -5.863 -6.647 1.00 95.75 473 VAL A C 1
ATOM 3688 O O . VAL A 1 473 ? -3.819 -6.359 -7.709 1.00 95.75 473 VAL A O 1
ATOM 3691 N N . LEU A 1 474 ? -3.011 -4.613 -6.547 1.00 93.19 474 LEU A N 1
ATOM 3692 C CA . LEU A 1 474 ? -3.027 -3.676 -7.660 1.00 93.19 474 LEU A CA 1
ATOM 3693 C C . LEU A 1 474 ? -1.749 -3.794 -8.509 1.00 93.19 474 LEU A C 1
ATOM 3695 O O . LEU A 1 474 ? -0.688 -4.170 -7.991 1.00 93.19 474 LEU A O 1
ATOM 3699 N N . PRO A 1 475 ? -1.826 -3.423 -9.800 1.00 86.88 475 PRO A N 1
ATOM 3700 C CA . PRO A 1 475 ? -0.651 -3.198 -10.633 1.00 86.88 475 PRO A CA 1
ATOM 3701 C C . PRO A 1 475 ? 0.361 -2.265 -9.958 1.00 86.88 475 PRO A C 1
ATOM 3703 O O . PRO A 1 475 ? -0.005 -1.340 -9.228 1.00 86.88 475 PRO A O 1
ATOM 3706 N N . LEU A 1 476 ? 1.653 -2.468 -10.223 1.00 78.75 476 LEU A N 1
ATOM 3707 C CA . LEU A 1 476 ? 2.710 -1.712 -9.547 1.00 78.75 476 LEU A CA 1
ATOM 3708 C C . LEU A 1 476 ? 2.665 -0.202 -9.843 1.00 78.75 476 LEU A C 1
ATOM 3710 O O . LEU A 1 476 ? 3.097 0.591 -9.008 1.00 78.75 476 LEU A O 1
ATOM 3714 N N . GLY A 1 477 ? 2.073 0.204 -10.973 1.00 74.31 477 GLY A N 1
ATOM 3715 C CA . GLY A 1 477 ? 1.821 1.610 -11.308 1.00 74.31 477 GLY A CA 1
ATOM 3716 C C . GLY A 1 477 ? 1.025 2.381 -10.243 1.00 74.31 477 GLY A C 1
ATOM 3717 O O . GLY A 1 477 ? 1.242 3.578 -10.072 1.00 74.31 477 GLY A O 1
ATOM 3718 N N . PHE A 1 478 ? 0.196 1.700 -9.442 1.00 83.38 478 PHE A N 1
ATOM 3719 C CA . PHE A 1 478 ? -0.554 2.317 -8.342 1.00 83.38 478 PHE A CA 1
ATOM 3720 C C . PHE A 1 478 ? 0.313 2.701 -7.134 1.00 83.38 478 PHE A C 1
ATOM 3722 O O . PHE A 1 478 ? -0.152 3.424 -6.255 1.00 83.38 478 PHE A O 1
ATOM 3729 N N . ALA A 1 479 ? 1.573 2.251 -7.057 1.00 79.81 479 ALA A N 1
ATOM 3730 C CA . ALA A 1 479 ? 2.429 2.490 -5.892 1.00 79.81 479 ALA A CA 1
ATOM 3731 C C . ALA A 1 479 ? 2.714 3.984 -5.654 1.00 79.81 479 ALA A C 1
ATOM 3733 O O . ALA A 1 479 ? 2.981 4.388 -4.522 1.00 79.81 479 ALA A O 1
ATOM 3734 N N . THR A 1 480 ? 2.642 4.800 -6.708 1.00 74.12 480 THR A N 1
ATOM 3735 C CA . THR A 1 480 ? 2.839 6.256 -6.656 1.00 74.12 480 THR A CA 1
ATOM 3736 C C . THR A 1 480 ? 1.554 7.056 -6.882 1.00 74.12 480 THR A C 1
ATOM 3738 O O . THR A 1 480 ? 1.583 8.277 -6.760 1.00 74.12 480 THR A O 1
ATOM 3741 N N . ASP A 1 481 ? 0.429 6.401 -7.186 1.00 79.81 481 ASP A N 1
ATOM 3742 C CA . ASP A 1 481 ? -0.849 7.052 -7.503 1.00 79.81 481 ASP A CA 1
ATOM 3743 C C . ASP A 1 481 ? -1.851 6.939 -6.346 1.00 79.81 481 ASP A C 1
ATOM 3745 O O . ASP A 1 481 ? -2.821 6.180 -6.377 1.00 79.81 481 ASP A O 1
ATOM 3749 N N . ARG A 1 482 ? -1.615 7.716 -5.284 1.00 84.06 482 ARG A N 1
ATOM 3750 C CA . ARG A 1 482 ? -2.499 7.724 -4.110 1.00 84.06 482 ARG A CA 1
ATOM 3751 C C . ARG A 1 482 ? -3.932 8.145 -4.460 1.00 84.06 482 ARG A C 1
ATOM 3753 O O . ARG A 1 482 ? -4.878 7.569 -3.929 1.00 84.06 482 ARG A O 1
ATOM 3760 N N . VAL A 1 483 ? -4.085 9.116 -5.364 1.00 85.31 483 VAL A N 1
ATOM 3761 C CA . VAL A 1 483 ? -5.394 9.635 -5.786 1.00 85.31 483 VAL A CA 1
ATOM 3762 C C . VAL A 1 483 ? -6.181 8.565 -6.541 1.00 85.31 483 VAL A C 1
ATOM 3764 O O . VAL A 1 483 ? -7.373 8.384 -6.274 1.00 85.31 483 VAL A O 1
ATOM 3767 N N . GLY A 1 484 ? -5.530 7.826 -7.443 1.00 88.62 484 GLY A N 1
ATOM 3768 C CA . GLY A 1 484 ? -6.118 6.687 -8.143 1.00 88.62 484 GLY A CA 1
ATOM 3769 C C . GLY A 1 484 ? -6.513 5.559 -7.197 1.00 88.62 484 GLY A C 1
ATOM 3770 O O . GLY A 1 484 ? -7.634 5.065 -7.296 1.00 88.62 484 GLY A O 1
ATOM 3771 N N . VAL A 1 485 ? -5.665 5.206 -6.222 1.00 92.19 485 VAL A N 1
ATOM 3772 C CA . VAL A 1 485 ? -5.986 4.182 -5.205 1.00 92.19 485 VAL A CA 1
ATOM 3773 C C . VAL A 1 485 ? -7.211 4.577 -4.370 1.00 92.19 485 VAL A C 1
ATOM 3775 O O . VAL A 1 485 ? -8.138 3.776 -4.231 1.00 92.19 485 VAL A O 1
ATOM 3778 N N . ASP A 1 486 ? -7.263 5.808 -3.852 1.00 92.88 486 ASP A N 1
ATOM 3779 C CA . ASP A 1 486 ? -8.399 6.297 -3.055 1.00 92.88 486 ASP A CA 1
ATOM 3780 C C . ASP A 1 486 ? -9.687 6.386 -3.897 1.00 92.88 486 ASP A C 1
ATOM 3782 O O . ASP A 1 486 ? -10.791 6.053 -3.439 1.00 92.88 486 ASP A O 1
ATOM 3786 N N . SER A 1 487 ? -9.559 6.810 -5.157 1.00 93.44 487 SER A N 1
ATOM 3787 C CA . SER A 1 487 ? -10.691 6.914 -6.082 1.00 93.44 487 SER A CA 1
ATOM 3788 C C . SER A 1 487 ? -11.225 5.541 -6.483 1.00 93.44 487 SER A C 1
ATOM 3790 O O . SER A 1 487 ? -12.441 5.351 -6.510 1.00 93.44 487 SER A O 1
ATOM 3792 N N . LEU A 1 488 ? -10.342 4.565 -6.703 1.00 96.31 488 LEU A N 1
ATOM 3793 C CA . LEU A 1 488 ? -10.697 3.170 -6.948 1.00 96.31 488 LEU A CA 1
ATOM 3794 C C . LEU A 1 488 ? -11.383 2.540 -5.734 1.00 96.31 488 LEU A C 1
ATOM 3796 O O . LEU A 1 488 ? -12.403 1.877 -5.895 1.00 96.31 488 LEU A O 1
ATOM 3800 N N . ALA A 1 489 ? -10.880 2.784 -4.521 1.00 96.75 489 ALA A N 1
ATOM 3801 C CA . ALA A 1 489 ? -11.509 2.295 -3.296 1.00 96.75 489 ALA A CA 1
ATOM 3802 C C . ALA A 1 489 ? -12.957 2.794 -3.167 1.00 96.75 489 ALA A C 1
ATOM 3804 O O . ALA A 1 489 ? -13.877 2.012 -2.920 1.00 96.75 489 ALA A O 1
ATOM 3805 N N . SER A 1 490 ? -13.160 4.090 -3.416 1.00 95.06 490 SER A N 1
ATOM 3806 C CA . SER A 1 490 ? -14.484 4.723 -3.406 1.00 95.06 490 SER A CA 1
ATOM 3807 C C . SER A 1 490 ? -15.391 4.165 -4.513 1.00 95.06 490 SER A C 1
ATOM 3809 O O . SER A 1 490 ? -16.593 3.990 -4.311 1.00 95.06 490 SER A O 1
ATOM 3811 N N . ALA A 1 491 ? -14.819 3.859 -5.681 1.00 96.25 491 ALA A N 1
ATOM 3812 C CA . ALA A 1 491 ? -15.538 3.285 -6.809 1.00 96.25 491 ALA A CA 1
ATOM 3813 C C . ALA A 1 491 ? -15.955 1.826 -6.561 1.00 96.25 491 ALA A C 1
ATOM 3815 O O . ALA A 1 491 ? -17.082 1.464 -6.879 1.00 96.25 491 ALA A O 1
ATOM 3816 N N . ILE A 1 492 ? -15.110 1.007 -5.926 1.00 96.06 492 ILE A N 1
ATOM 3817 C CA . ILE A 1 492 ? -15.456 -0.372 -5.544 1.00 96.06 492 ILE A CA 1
ATOM 3818 C C . ILE A 1 492 ? -16.652 -0.382 -4.583 1.00 96.06 492 ILE A C 1
ATOM 3820 O O . ILE A 1 492 ? -17.587 -1.153 -4.788 1.00 96.06 492 ILE A O 1
ATOM 3824 N N . LEU A 1 493 ? -16.664 0.493 -3.571 1.00 93.44 493 LEU A N 1
ATOM 3825 C CA . LEU A 1 493 ? -17.797 0.618 -2.643 1.00 93.44 493 LEU A CA 1
ATOM 3826 C C . LEU A 1 493 ? -19.094 1.024 -3.363 1.00 93.44 493 LEU A C 1
ATOM 3828 O O . LEU A 1 493 ? -20.142 0.423 -3.124 1.00 93.44 493 LEU A O 1
ATOM 3832 N N . LEU A 1 494 ? -19.016 1.980 -4.295 1.00 93.25 494 LEU A N 1
ATOM 3833 C CA . LEU A 1 494 ? -20.146 2.352 -5.151 1.00 93.25 494 LEU A CA 1
ATOM 3834 C C . LEU A 1 494 ? -20.621 1.170 -6.016 1.00 93.25 494 LEU A C 1
ATOM 3836 O O . LEU A 1 494 ? -21.821 0.921 -6.115 1.00 93.25 494 LEU A O 1
ATOM 3840 N N . GLY A 1 495 ? -19.697 0.420 -6.615 1.00 92.81 495 GLY A N 1
ATOM 3841 C CA . GLY A 1 495 ? -20.005 -0.762 -7.419 1.00 92.81 495 GLY A CA 1
ATOM 3842 C C . GLY A 1 495 ? -20.712 -1.857 -6.633 1.00 92.81 495 GLY A C 1
ATOM 3843 O O . GLY A 1 495 ? -21.652 -2.475 -7.138 1.00 92.81 495 GLY A O 1
ATOM 3844 N N . LEU A 1 496 ? -20.316 -2.067 -5.375 1.00 90.12 496 LEU A N 1
ATOM 3845 C CA . LEU A 1 496 ? -21.010 -2.976 -4.465 1.00 90.12 496 LEU A CA 1
ATOM 3846 C C . LEU A 1 496 ? -22.447 -2.507 -4.209 1.00 90.12 496 LEU A C 1
ATOM 3848 O O . LEU A 1 496 ? -23.354 -3.325 -4.308 1.00 90.12 496 LEU A O 1
ATOM 3852 N N . GLU A 1 497 ? -22.677 -1.214 -3.954 1.00 87.31 497 GLU A N 1
ATOM 3853 C CA . GLU A 1 497 ? -24.037 -0.678 -3.773 1.00 87.31 497 GLU A CA 1
ATOM 3854 C C . GLU A 1 497 ? -24.911 -0.886 -5.022 1.00 87.31 497 GLU A C 1
ATOM 3856 O O . GLU A 1 497 ? -26.059 -1.328 -4.913 1.00 87.31 497 GLU A O 1
ATOM 3861 N N . ILE A 1 498 ? -24.362 -0.609 -6.210 1.00 88.56 498 ILE A N 1
ATOM 3862 C CA . ILE A 1 498 ? -25.067 -0.754 -7.493 1.00 88.56 498 ILE A CA 1
ATOM 3863 C C . ILE A 1 498 ? -25.441 -2.219 -7.749 1.00 88.56 498 ILE A C 1
ATOM 3865 O O . ILE A 1 498 ? -26.584 -2.511 -8.099 1.00 88.56 498 ILE A O 1
ATOM 3869 N N . THR A 1 499 ? -24.489 -3.139 -7.579 1.00 85.69 499 THR A N 1
ATOM 3870 C CA . THR A 1 499 ? -24.666 -4.556 -7.944 1.00 85.69 499 THR A CA 1
ATOM 3871 C C . THR A 1 499 ? -25.491 -5.346 -6.933 1.00 85.69 499 THR A C 1
ATOM 3873 O O . THR A 1 499 ? -26.186 -6.284 -7.324 1.00 85.69 499 THR A O 1
ATOM 3876 N N . THR A 1 500 ? -25.470 -4.980 -5.647 1.00 78.38 500 THR A N 1
ATOM 3877 C CA . THR A 1 500 ? -26.242 -5.691 -4.610 1.00 78.38 500 THR A CA 1
ATOM 3878 C C . THR A 1 500 ? -27.562 -5.011 -4.248 1.00 78.38 500 THR A C 1
ATOM 3880 O O . THR A 1 500 ? -28.409 -5.626 -3.595 1.00 78.38 500 THR A O 1
ATOM 3883 N N . GLY A 1 501 ? -27.780 -3.770 -4.695 1.00 72.25 501 GLY A N 1
ATOM 3884 C CA . GLY A 1 501 ? -29.018 -3.019 -4.476 1.00 72.25 501 GLY A CA 1
ATOM 3885 C C . GLY A 1 501 ? -29.190 -2.476 -3.052 1.00 72.25 501 GLY A C 1
ATOM 3886 O O . GLY A 1 501 ? -30.306 -2.104 -2.674 1.00 72.25 501 GLY A O 1
ATOM 3887 N N . GLY A 1 502 ? -28.118 -2.433 -2.256 1.00 73.00 502 GLY A N 1
ATOM 3888 C CA . GLY A 1 502 ? -28.114 -1.901 -0.893 1.00 73.00 502 GLY A CA 1
ATOM 3889 C C . GLY A 1 502 ? -26.734 -1.406 -0.459 1.00 73.00 502 GLY A C 1
ATOM 3890 O O . GLY A 1 502 ? -25.717 -1.847 -0.984 1.00 73.00 502 GLY A O 1
ATOM 3891 N N . SER A 1 503 ? -26.696 -0.488 0.512 1.00 70.88 503 SER A N 1
ATOM 3892 C CA . SER A 1 503 ? -25.435 0.121 0.956 1.00 70.88 503 SER A CA 1
ATOM 3893 C C . SER A 1 503 ? -24.516 -0.901 1.644 1.00 70.88 503 SER A C 1
ATOM 3895 O O . SER A 1 503 ? -24.974 -1.606 2.554 1.00 70.88 503 SER A O 1
ATOM 3897 N N . PRO A 1 504 ? -23.220 -0.972 1.285 1.00 74.69 504 PRO A N 1
ATOM 3898 C CA . PRO A 1 504 ? -22.246 -1.870 1.904 1.00 74.69 504 PRO A CA 1
ATOM 3899 C C . PRO A 1 504 ? -21.724 -1.346 3.259 1.00 74.69 504 PRO A C 1
ATOM 3901 O O . PRO A 1 504 ? -20.539 -1.459 3.550 1.00 74.69 504 PRO A O 1
ATOM 3904 N N . ASP A 1 505 ? -22.589 -0.795 4.120 1.00 73.25 505 ASP A N 1
ATOM 3905 C CA . ASP A 1 505 ? -22.201 -0.073 5.354 1.00 73.25 505 ASP A CA 1
ATOM 3906 C C . ASP A 1 505 ? -21.382 -0.910 6.358 1.00 73.25 505 ASP A C 1
ATOM 3908 O O . ASP A 1 505 ? -20.705 -0.368 7.229 1.00 73.25 505 ASP A O 1
ATOM 3912 N N . HIS A 1 506 ? -21.466 -2.238 6.264 1.00 74.75 506 HIS A N 1
ATOM 3913 C CA . HIS A 1 506 ? -20.737 -3.178 7.115 1.00 74.75 506 HIS A CA 1
ATOM 3914 C C . HIS A 1 506 ? -19.350 -3.543 6.560 1.00 74.75 506 HIS A C 1
ATOM 3916 O O . HIS A 1 506 ? -18.635 -4.316 7.198 1.00 74.75 506 HIS A O 1
ATOM 3922 N N . LEU A 1 507 ? -18.948 -2.999 5.408 1.00 85.38 507 LEU A N 1
ATOM 3923 C CA . LEU A 1 507 ? -17.646 -3.234 4.791 1.00 85.38 507 LEU A CA 1
ATOM 3924 C C . LEU A 1 507 ? -16.727 -2.022 4.966 1.00 85.38 507 LEU A C 1
ATOM 3926 O O . LEU A 1 507 ? -17.125 -0.875 4.775 1.00 85.38 507 LEU A O 1
ATOM 3930 N N . GLY A 1 508 ? -15.471 -2.289 5.309 1.00 88.00 508 GLY A N 1
ATOM 3931 C CA . GLY A 1 508 ? -14.387 -1.315 5.294 1.00 88.00 508 GLY A CA 1
ATOM 3932 C C . GLY A 1 508 ? -13.439 -1.585 4.132 1.00 88.00 508 GLY A C 1
ATOM 3933 O O . GLY A 1 508 ? -13.253 -2.732 3.730 1.00 88.00 508 GLY A O 1
ATOM 3934 N N . ILE A 1 509 ? -12.816 -0.535 3.600 1.00 93.19 509 ILE A N 1
ATOM 3935 C CA . ILE A 1 509 ? -11.762 -0.650 2.591 1.00 93.19 509 ILE A CA 1
ATOM 3936 C C . ILE A 1 509 ? -10.534 0.147 3.033 1.00 93.19 509 ILE A C 1
ATOM 3938 O O . ILE A 1 509 ? -10.657 1.279 3.502 1.00 93.19 509 ILE A O 1
ATOM 3942 N N . ALA A 1 510 ? -9.350 -0.452 2.921 1.00 92.44 510 ALA A N 1
ATOM 3943 C CA . ALA A 1 510 ? -8.090 0.168 3.320 1.00 92.44 510 ALA A CA 1
ATOM 3944 C C . ALA A 1 510 ? -6.988 -0.100 2.292 1.00 92.44 510 ALA A C 1
ATOM 3946 O O . ALA A 1 510 ? -6.866 -1.214 1.789 1.00 92.44 510 ALA A O 1
ATOM 3947 N N . SER A 1 511 ? -6.154 0.903 2.015 1.00 92.88 511 SER A N 1
ATOM 3948 C CA . SER A 1 511 ? -4.929 0.716 1.232 1.00 92.88 511 SER A CA 1
ATOM 3949 C C . SER A 1 511 ? -3.831 0.123 2.115 1.00 92.88 511 SER A C 1
ATOM 3951 O O . SER A 1 511 ? -3.541 0.653 3.191 1.00 92.88 511 SER A O 1
ATOM 3953 N N . VAL A 1 512 ? -3.247 -0.994 1.683 1.00 94.44 512 VAL A N 1
ATOM 3954 C CA . VAL A 1 512 ? -2.224 -1.744 2.423 1.00 94.44 512 VAL A CA 1
ATOM 3955 C C . VAL A 1 512 ? -1.192 -2.358 1.466 1.00 94.44 512 VAL A C 1
ATOM 3957 O O . VAL A 1 512 ? -1.536 -2.719 0.342 1.00 94.44 512 VAL A O 1
ATOM 3960 N N . PRO A 1 513 ? 0.074 -2.517 1.883 1.00 94.25 513 PRO A N 1
ATOM 3961 C CA . PRO A 1 513 ? 1.077 -3.240 1.106 1.00 94.25 513 PRO A CA 1
ATOM 3962 C C . PRO A 1 513 ? 0.881 -4.758 1.225 1.00 94.25 513 PRO A C 1
ATOM 3964 O O . PRO A 1 513 ? 0.974 -5.334 2.309 1.00 94.25 513 PRO A O 1
ATOM 3967 N N . HIS A 1 514 ? 0.656 -5.430 0.101 1.00 95.06 514 HIS A N 1
ATOM 3968 C CA . HIS A 1 514 ? 0.502 -6.880 0.016 1.00 95.06 514 HIS A CA 1
ATOM 3969 C C . HIS A 1 514 ? 1.844 -7.563 -0.319 1.00 95.06 514 HIS A C 1
ATOM 3971 O O . HIS A 1 514 ? 2.521 -7.130 -1.252 1.00 95.06 514 HIS A O 1
ATOM 3977 N N . PRO A 1 515 ? 2.284 -8.589 0.436 1.00 93.62 515 PRO A N 1
ATOM 3978 C CA . PRO A 1 515 ? 3.547 -9.288 0.195 1.00 93.62 515 PRO A CA 1
ATOM 3979 C C . PRO A 1 515 ? 3.506 -10.130 -1.087 1.00 93.62 515 PRO A C 1
ATOM 3981 O O . PRO A 1 515 ? 2.621 -10.962 -1.273 1.00 93.62 515 PRO A O 1
ATOM 3984 N N . VAL A 1 516 ? 4.516 -9.972 -1.946 1.00 89.00 516 VAL A N 1
ATOM 3985 C CA . VAL A 1 516 ? 4.568 -10.668 -3.241 1.00 89.00 516 VAL A CA 1
ATOM 3986 C C . VAL A 1 516 ? 5.110 -12.089 -3.083 1.00 89.00 516 VAL A C 1
ATOM 3988 O O . VAL A 1 516 ? 6.220 -12.302 -2.583 1.00 89.00 516 VAL A O 1
ATOM 3991 N N . ALA A 1 517 ? 4.361 -13.083 -3.568 1.00 83.12 517 ALA A N 1
ATOM 3992 C CA . ALA A 1 517 ? 4.795 -14.476 -3.538 1.00 83.12 517 ALA A CA 1
ATOM 3993 C C . ALA A 1 517 ? 6.064 -14.678 -4.389 1.00 83.12 517 ALA A C 1
ATOM 3995 O O . ALA A 1 517 ? 6.131 -14.282 -5.553 1.00 83.12 517 ALA A O 1
ATOM 3996 N N . GLY A 1 518 ? 7.100 -15.287 -3.802 1.00 80.88 518 GLY A N 1
ATOM 3997 C CA . GLY A 1 518 ? 8.387 -15.505 -4.476 1.00 80.88 518 GLY A CA 1
ATOM 3998 C C . GLY A 1 518 ? 9.226 -14.238 -4.720 1.00 80.88 518 GLY A C 1
ATOM 3999 O O . GLY A 1 518 ? 10.320 -14.360 -5.272 1.00 80.88 518 GLY A O 1
ATOM 4000 N N . GLY A 1 519 ? 8.758 -13.059 -4.289 1.00 81.25 519 GLY A N 1
ATOM 4001 C CA . GLY A 1 519 ? 9.473 -11.780 -4.398 1.00 81.25 519 GLY A CA 1
ATOM 4002 C C . GLY A 1 519 ? 10.676 -11.683 -3.472 1.00 81.25 519 GLY A C 1
ATOM 4003 O O . GLY A 1 519 ? 10.808 -12.474 -2.537 1.00 81.25 519 GLY A O 1
ATOM 4004 N N . ALA A 1 520 ? 11.580 -10.742 -3.732 1.00 80.69 520 ALA A N 1
ATOM 4005 C CA . ALA A 1 520 ? 12.737 -10.472 -2.883 1.00 80.69 520 ALA A CA 1
ATOM 4006 C C . ALA A 1 520 ? 12.316 -10.140 -1.430 1.00 80.69 520 ALA A C 1
ATOM 4008 O O . ALA A 1 520 ? 11.175 -9.741 -1.193 1.00 80.69 520 ALA A O 1
ATOM 4009 N N . PRO A 1 521 ? 13.208 -10.303 -0.433 1.00 85.25 521 PRO A N 1
ATOM 4010 C CA . PRO A 1 521 ? 12.945 -9.858 0.937 1.00 85.25 521 PRO A CA 1
ATOM 4011 C C . PRO A 1 521 ? 12.399 -8.422 0.993 1.00 85.25 521 PRO A C 1
ATOM 4013 O O . PRO A 1 521 ? 13.043 -7.496 0.507 1.00 85.25 521 PRO A O 1
ATOM 4016 N N . GLY A 1 522 ? 11.208 -8.245 1.570 1.00 86.12 522 GLY A N 1
ATOM 4017 C CA . GLY A 1 522 ? 10.528 -6.948 1.677 1.00 86.12 522 GLY A CA 1
ATOM 4018 C C . GLY A 1 522 ? 9.731 -6.507 0.444 1.00 86.12 522 GLY A C 1
ATOM 4019 O O . GLY A 1 522 ? 9.123 -5.438 0.479 1.00 86.12 522 GLY A O 1
ATOM 4020 N N . GLU A 1 523 ? 9.676 -7.308 -0.623 1.00 87.25 523 GLU A N 1
ATOM 4021 C CA . GLU A 1 523 ? 8.914 -6.975 -1.831 1.00 87.25 523 GLU A CA 1
ATOM 4022 C C . GLU A 1 523 ? 7.399 -7.012 -1.568 1.00 87.25 523 GLU A C 1
ATOM 4024 O O . GLU A 1 523 ? 6.843 -8.002 -1.080 1.00 87.25 523 GLU A O 1
ATOM 4029 N N . THR A 1 524 ? 6.727 -5.905 -1.887 1.00 90.62 524 THR A N 1
ATOM 4030 C CA . THR A 1 524 ? 5.284 -5.718 -1.694 1.00 90.62 524 THR A CA 1
ATOM 4031 C C . THR A 1 524 ? 4.666 -4.993 -2.889 1.00 90.62 524 THR A C 1
ATOM 4033 O O . THR A 1 524 ? 5.371 -4.309 -3.633 1.00 90.62 524 THR A O 1
ATOM 4036 N N . ARG A 1 525 ? 3.349 -5.128 -3.064 1.00 88.56 525 ARG A N 1
ATOM 4037 C CA . ARG A 1 525 ? 2.538 -4.346 -4.009 1.00 88.56 525 ARG A CA 1
ATOM 4038 C C . ARG A 1 525 ? 1.455 -3.558 -3.287 1.00 88.56 525 ARG A C 1
ATOM 4040 O O . ARG A 1 525 ? 0.986 -4.014 -2.245 1.00 88.56 525 ARG A O 1
ATOM 4047 N N . PRO A 1 526 ? 1.028 -2.401 -3.819 1.00 92.19 526 PRO A N 1
ATOM 4048 C CA . PRO A 1 526 ? -0.169 -1.741 -3.316 1.00 92.19 526 PRO A CA 1
ATOM 4049 C C . PRO A 1 526 ? -1.374 -2.679 -3.447 1.00 92.19 526 PRO A C 1
ATOM 4051 O O . PRO A 1 526 ? -1.531 -3.367 -4.454 1.00 92.19 526 PRO A O 1
ATOM 4054 N N . ALA A 1 527 ? -2.226 -2.715 -2.431 1.00 95.56 527 ALA A N 1
ATOM 4055 C CA . ALA A 1 527 ? -3.471 -3.460 -2.468 1.00 95.56 527 ALA A CA 1
ATOM 4056 C C . ALA A 1 527 ? -4.597 -2.684 -1.788 1.00 95.56 527 ALA A C 1
ATOM 4058 O O . ALA A 1 527 ? -4.379 -1.986 -0.797 1.00 95.56 527 ALA A O 1
ATOM 4059 N N . LEU A 1 528 ? -5.814 -2.855 -2.297 1.00 97.56 528 LEU A N 1
ATOM 4060 C CA . LEU A 1 528 ? -7.027 -2.456 -1.594 1.00 97.56 528 LEU A CA 1
ATOM 4061 C C . LEU A 1 528 ? -7.578 -3.661 -0.845 1.00 97.56 528 LEU A C 1
ATOM 4063 O O . LEU A 1 528 ? -7.952 -4.670 -1.438 1.00 97.56 528 LEU A O 1
ATOM 4067 N N . LEU A 1 529 ? -7.615 -3.553 0.474 1.00 96.88 529 LEU A N 1
ATOM 4068 C CA . LEU A 1 529 ? -8.156 -4.563 1.359 1.00 96.88 529 LEU A CA 1
ATOM 4069 C C . LEU A 1 529 ? -9.598 -4.215 1.705 1.00 96.88 529 LEU A C 1
ATOM 4071 O O . LEU A 1 529 ? -9.844 -3.355 2.550 1.00 96.88 529 LEU A O 1
ATOM 4075 N N . LEU A 1 530 ? -10.538 -4.905 1.071 1.00 95.69 530 LEU A N 1
ATOM 4076 C CA . LEU A 1 530 ? -11.948 -4.871 1.430 1.00 95.69 530 LEU A CA 1
ATOM 4077 C C . LEU A 1 530 ? -12.194 -5.912 2.521 1.00 95.69 530 LEU A C 1
ATOM 4079 O O . LEU A 1 530 ? -11.910 -7.091 2.330 1.00 95.69 530 LEU A O 1
ATOM 4083 N N . HIS A 1 531 ? -12.709 -5.498 3.667 1.00 92.06 531 HIS A N 1
ATOM 4084 C CA . HIS A 1 531 ? -12.932 -6.375 4.807 1.00 92.06 531 HIS A CA 1
ATOM 4085 C C . HIS A 1 531 ? -14.306 -6.137 5.414 1.00 92.06 531 HIS A C 1
ATOM 4087 O O . HIS A 1 531 ? -14.858 -5.041 5.356 1.00 92.06 531 HIS A O 1
ATOM 4093 N N . ASP A 1 532 ? -14.842 -7.162 6.054 1.00 85.81 532 ASP A N 1
ATOM 4094 C CA . ASP A 1 532 ? -16.051 -7.008 6.847 1.00 85.81 532 ASP A CA 1
ATOM 4095 C C . ASP A 1 532 ? -15.705 -6.398 8.212 1.00 85.81 532 ASP A C 1
ATOM 4097 O O . ASP A 1 532 ? -14.686 -6.746 8.813 1.00 85.81 532 ASP A O 1
ATOM 4101 N N . THR A 1 533 ? -16.509 -5.454 8.692 1.00 81.00 533 THR A N 1
ATOM 4102 C CA . THR A 1 533 ? -16.324 -4.795 9.996 1.00 81.00 533 THR A CA 1
ATOM 4103 C C . THR A 1 533 ? -16.839 -5.634 11.168 1.00 81.00 533 THR A C 1
ATOM 4105 O O . THR A 1 533 ? -16.496 -5.349 12.318 1.00 81.00 533 THR A O 1
ATOM 4108 N N . VAL A 1 534 ? -17.611 -6.688 10.893 1.00 75.44 534 VAL A N 1
ATOM 4109 C CA . VAL A 1 534 ? -18.146 -7.616 11.891 1.00 75.44 534 VAL A CA 1
ATOM 4110 C C . VAL A 1 534 ? -17.112 -8.707 12.204 1.00 75.44 534 VAL A C 1
ATOM 4112 O O . VAL A 1 534 ? -16.618 -9.369 11.286 1.00 75.44 534 VAL A O 1
ATOM 4115 N N . PRO A 1 535 ? -16.783 -8.956 13.488 1.00 75.56 535 PRO A N 1
ATOM 4116 C CA . PRO A 1 535 ? -15.917 -10.065 13.875 1.00 75.56 535 PRO A CA 1
ATOM 4117 C C . PRO A 1 535 ? -16.400 -11.408 13.312 1.00 75.56 535 PRO A C 1
ATOM 4119 O O . PRO A 1 535 ? -17.569 -11.763 13.422 1.00 75.56 535 PRO A O 1
ATOM 4122 N N . GLY A 1 536 ? -15.486 -12.169 12.713 1.00 69.19 536 GLY A N 1
ATOM 4123 C CA . GLY A 1 536 ? -15.763 -13.439 12.039 1.00 69.19 536 GLY A CA 1
ATOM 4124 C C . GLY A 1 536 ? -16.248 -13.309 10.590 1.00 69.19 536 GLY A C 1
ATOM 4125 O O . GLY A 1 536 ? -16.107 -14.277 9.845 1.00 69.19 536 GLY A O 1
ATOM 4126 N N . GLY A 1 537 ? -16.728 -12.131 10.179 1.00 73.81 537 GLY A N 1
ATOM 4127 C CA . GLY A 1 537 ? -17.292 -11.861 8.857 1.00 73.81 537 GLY A CA 1
ATOM 4128 C C . GLY A 1 537 ? -18.764 -12.274 8.709 1.00 73.81 537 GLY A C 1
ATOM 4129 O O . GLY A 1 537 ? -19.251 -13.226 9.326 1.00 73.81 537 GLY A O 1
ATOM 4130 N N . THR A 1 538 ? -19.490 -11.556 7.854 1.00 69.25 538 THR A N 1
ATOM 4131 C CA . THR A 1 538 ? -20.894 -11.820 7.501 1.00 69.25 538 THR A CA 1
ATOM 4132 C C . THR A 1 538 ? -21.042 -12.729 6.279 1.00 69.25 538 THR A C 1
ATOM 4134 O O . THR A 1 538 ? -22.155 -12.930 5.796 1.00 69.25 538 THR A O 1
ATOM 4137 N N . GLY A 1 539 ? -19.962 -13.285 5.724 1.00 70.12 539 GLY A N 1
ATOM 4138 C CA . GLY A 1 539 ? -20.041 -14.094 4.507 1.00 70.12 539 GLY A CA 1
ATOM 4139 C C . GLY A 1 539 ? -20.281 -13.286 3.230 1.00 70.12 539 GLY A C 1
ATOM 4140 O O . GLY A 1 539 ? -20.222 -13.877 2.151 1.00 70.12 539 GLY A O 1
ATOM 4141 N N . TYR A 1 540 ? -20.518 -11.971 3.320 1.00 74.88 540 TYR A N 1
ATOM 4142 C CA . TYR A 1 540 ? -20.833 -11.106 2.179 1.00 74.88 540 TYR A CA 1
ATOM 4143 C C . TYR A 1 540 ? -19.749 -11.164 1.096 1.00 74.88 540 TYR A C 1
ATOM 4145 O O . TYR A 1 540 ? -20.044 -11.257 -0.089 1.00 74.88 540 TYR A O 1
ATOM 4153 N N . LEU A 1 541 ? -18.479 -11.219 1.502 1.00 80.56 541 LEU A N 1
ATOM 4154 C CA . LEU A 1 541 ? -17.333 -11.255 0.588 1.00 80.56 541 LEU A CA 1
ATOM 4155 C C . LEU A 1 541 ? -17.128 -12.607 -0.118 1.00 80.56 541 LEU A C 1
ATOM 4157 O O . LEU A 1 541 ? -16.280 -12.693 -1.004 1.00 80.56 541 LEU A O 1
ATOM 4161 N N . THR A 1 542 ? -17.874 -13.657 0.248 1.00 74.50 542 THR A N 1
ATOM 4162 C CA . THR A 1 542 ? -17.702 -15.010 -0.323 1.00 74.50 542 THR A CA 1
ATOM 4163 C C . THR A 1 542 ? -17.893 -15.017 -1.836 1.00 74.50 542 THR A C 1
ATOM 4165 O O . THR A 1 542 ? -17.152 -15.691 -2.538 1.00 74.50 542 THR A O 1
ATOM 4168 N N . ASP A 1 543 ? -18.860 -14.244 -2.323 1.00 71.44 543 ASP A N 1
ATOM 4169 C CA . ASP A 1 543 ? -19.264 -14.217 -3.727 1.00 71.44 543 ASP A CA 1
ATOM 4170 C C . ASP A 1 543 ? -18.487 -13.181 -4.559 1.00 71.44 543 ASP A C 1
ATOM 4172 O O . ASP A 1 543 ? -18.605 -13.153 -5.782 1.00 71.44 543 ASP A O 1
ATOM 4176 N N . HIS A 1 544 ? -17.700 -12.318 -3.913 1.00 81.44 544 HIS A N 1
ATOM 4177 C CA . HIS A 1 544 ? -16.955 -11.233 -4.559 1.00 81.44 544 HIS A CA 1
ATOM 4178 C C . HIS A 1 544 ? -15.491 -11.602 -4.854 1.00 81.44 544 HIS A C 1
ATOM 4180 O O . HIS A 1 544 ? -14.725 -10.763 -5.321 1.00 81.44 544 HIS A O 1
ATOM 4186 N N . ASP A 1 545 ? -15.103 -12.860 -4.610 1.00 82.88 545 ASP A N 1
ATOM 4187 C CA . ASP A 1 545 ? -13.803 -13.412 -5.004 1.00 82.88 545 ASP A CA 1
ATOM 4188 C C . ASP A 1 545 ? -13.791 -13.973 -6.438 1.00 82.88 545 ASP A C 1
ATOM 4190 O O . ASP A 1 545 ? -12.771 -14.504 -6.873 1.00 82.88 545 ASP A O 1
ATOM 4194 N N . ASP A 1 546 ? -14.906 -13.881 -7.168 1.00 89.25 546 ASP A N 1
ATOM 4195 C CA . ASP A 1 546 ? -15.040 -14.367 -8.538 1.00 89.25 546 ASP A CA 1
ATOM 4196 C C . ASP A 1 546 ? -14.661 -13.303 -9.573 1.00 89.25 546 ASP A C 1
ATOM 4198 O O . ASP A 1 546 ? -15.162 -12.177 -9.533 1.00 89.25 546 ASP A O 1
ATOM 4202 N N . SER A 1 547 ? -13.801 -13.670 -10.528 1.00 92.62 547 SER A N 1
ATOM 4203 C CA . SER A 1 547 ? -13.304 -12.744 -11.550 1.00 92.62 547 SER A CA 1
ATOM 4204 C C . SER A 1 547 ? -14.414 -12.201 -12.451 1.00 92.62 547 SER A C 1
ATOM 4206 O O . SER A 1 547 ? -14.388 -11.018 -12.782 1.00 92.62 547 SER A O 1
ATOM 4208 N N . SER A 1 548 ? -15.430 -13.004 -12.785 1.00 91.38 548 SER A N 1
ATOM 4209 C CA . SER A 1 548 ? -16.534 -12.563 -13.650 1.00 91.38 548 SER A CA 1
ATOM 4210 C C . SER A 1 548 ? -17.449 -11.579 -12.924 1.00 91.38 548 SER A C 1
ATOM 4212 O O . SER A 1 548 ? -17.872 -10.575 -13.492 1.00 91.38 548 SER A O 1
ATOM 4214 N N . ARG A 1 549 ? -17.714 -11.820 -11.634 1.00 90.31 549 ARG A N 1
ATOM 4215 C CA . ARG A 1 549 ? -18.501 -10.892 -10.805 1.00 90.31 549 ARG A CA 1
ATOM 4216 C C . ARG A 1 549 ? -17.767 -9.584 -10.538 1.00 90.31 549 ARG A C 1
ATOM 4218 O O . ARG A 1 549 ? -18.398 -8.531 -10.531 1.00 90.31 549 ARG A O 1
ATOM 4225 N N . LEU A 1 550 ? -16.452 -9.634 -10.328 1.00 92.88 550 LEU A N 1
ATOM 4226 C CA . LEU A 1 550 ? -15.661 -8.419 -10.154 1.00 92.88 550 LEU A CA 1
ATOM 4227 C C . LEU A 1 550 ? -15.576 -7.610 -11.453 1.00 92.88 550 LEU A C 1
ATOM 4229 O O . LEU A 1 550 ? -15.711 -6.390 -11.405 1.00 92.88 550 LEU A O 1
ATOM 4233 N N . TRP A 1 551 ? -15.416 -8.277 -12.599 1.00 93.25 551 TRP A N 1
ATOM 4234 C CA . TRP A 1 551 ? -15.513 -7.644 -13.914 1.00 93.25 551 TRP A CA 1
ATOM 4235 C C . TRP A 1 551 ? -16.842 -6.895 -14.064 1.00 93.25 551 TRP A C 1
ATOM 4237 O O . TRP A 1 551 ? -16.851 -5.684 -14.280 1.00 93.25 551 TRP A O 1
ATOM 4247 N N . ASN A 1 552 ? -17.960 -7.593 -13.843 1.00 94.06 552 ASN A N 1
ATOM 4248 C CA . ASN A 1 552 ? -19.306 -7.024 -13.895 1.00 94.06 552 ASN A CA 1
ATOM 4249 C C . ASN A 1 552 ? -19.451 -5.782 -12.992 1.00 94.06 552 ASN A C 1
ATOM 4251 O O . ASN A 1 552 ? -19.933 -4.736 -13.434 1.00 94.06 552 ASN A O 1
ATOM 4255 N N . LEU A 1 553 ? -18.952 -5.865 -11.754 1.00 94.62 553 LEU A N 1
ATOM 4256 C CA . LEU A 1 553 ? -18.957 -4.760 -10.796 1.00 94.62 553 LEU A CA 1
ATOM 4257 C C . LEU A 1 553 ? -18.187 -3.540 -11.310 1.00 94.62 553 LEU A C 1
ATOM 4259 O O . LEU A 1 553 ? -18.704 -2.420 -11.252 1.00 94.62 553 LEU A O 1
ATOM 4263 N N . LEU A 1 554 ? -16.966 -3.735 -11.811 1.00 94.81 554 LEU A N 1
ATOM 4264 C CA . LEU A 1 554 ? -16.119 -2.648 -12.307 1.00 94.81 554 LEU A CA 1
ATOM 4265 C C . LEU A 1 554 ? -16.740 -1.960 -13.531 1.00 94.81 554 LEU A C 1
ATOM 4267 O O . LEU A 1 554 ? -16.764 -0.729 -13.582 1.00 94.81 554 LEU A O 1
ATOM 4271 N N . ILE A 1 555 ? -17.313 -2.726 -14.465 1.00 94.25 555 ILE A N 1
ATOM 4272 C CA . ILE A 1 555 ? -17.978 -2.180 -15.657 1.00 94.25 555 ILE A CA 1
ATOM 4273 C C . ILE A 1 555 ? -19.217 -1.368 -15.278 1.00 94.25 555 ILE A C 1
ATOM 4275 O O . ILE A 1 555 ? -19.340 -0.219 -15.703 1.00 94.25 555 ILE A O 1
ATOM 4279 N N . HIS A 1 556 ? -20.108 -1.902 -14.437 1.00 95.19 556 HIS A N 1
ATOM 4280 C CA . HIS A 1 556 ? -21.291 -1.157 -13.996 1.00 95.19 556 HIS A CA 1
ATOM 4281 C C . HIS A 1 556 ? -20.929 0.122 -13.239 1.00 95.19 556 HIS A C 1
ATOM 4283 O O . HIS A 1 556 ? -21.588 1.152 -13.403 1.00 95.19 556 HIS A O 1
ATOM 4289 N N . THR A 1 557 ? -19.852 0.083 -12.455 1.00 95.69 557 THR A N 1
ATOM 4290 C CA . THR A 1 557 ? -19.324 1.274 -11.786 1.00 95.69 557 THR A CA 1
ATOM 4291 C C . THR A 1 557 ? -18.843 2.303 -12.804 1.00 95.69 557 THR A C 1
ATOM 4293 O O . THR A 1 557 ? -19.252 3.462 -12.735 1.00 95.69 557 THR A O 1
ATOM 4296 N N . GLY A 1 558 ? -18.023 1.890 -13.776 1.00 93.44 558 GLY A N 1
ATOM 4297 C CA . GLY A 1 558 ? -17.540 2.757 -14.852 1.00 93.44 558 GLY A CA 1
ATOM 4298 C C . GLY A 1 558 ? -18.685 3.394 -15.643 1.00 93.44 558 GLY A C 1
ATOM 4299 O O . GLY A 1 558 ? -18.735 4.617 -15.773 1.00 93.44 558 GLY A O 1
ATOM 4300 N N . GLN A 1 559 ? -19.675 2.597 -16.055 1.00 93.44 559 GLN A N 1
ATOM 4301 C CA . GLN A 1 559 ? -20.879 3.063 -16.756 1.00 93.44 559 GLN A CA 1
ATOM 4302 C C . GLN A 1 559 ? -21.673 4.085 -15.933 1.00 93.44 559 GLN A C 1
ATOM 4304 O O . GLN A 1 559 ? -22.140 5.092 -16.468 1.00 93.44 559 GLN A O 1
ATOM 4309 N N . HIS A 1 560 ? -21.838 3.857 -14.627 1.00 94.00 560 HIS A N 1
ATOM 4310 C CA . HIS A 1 560 ? -22.532 4.802 -13.749 1.00 94.00 560 HIS A CA 1
ATOM 4311 C C . HIS A 1 560 ? -21.774 6.126 -13.624 1.00 94.00 560 HIS A C 1
ATOM 4313 O O . HIS A 1 560 ? -22.380 7.199 -13.648 1.00 94.00 560 HIS A O 1
ATOM 4319 N N . LEU A 1 561 ? -20.446 6.068 -13.514 1.00 92.00 561 LEU A N 1
ATOM 4320 C CA . LEU A 1 561 ? -19.597 7.253 -13.435 1.00 92.00 561 LEU A CA 1
ATOM 4321 C C . LEU A 1 561 ? -19.598 8.047 -14.749 1.00 92.00 561 LEU A C 1
ATOM 4323 O O . LEU A 1 561 ? -19.756 9.267 -14.696 1.00 92.00 561 LEU A O 1
ATOM 4327 N N . GLU A 1 562 ? -19.489 7.390 -15.905 1.00 89.06 562 GLU A N 1
ATOM 4328 C CA . GLU A 1 562 ? -19.560 8.037 -17.226 1.00 89.06 562 GLU A CA 1
ATOM 4329 C C . GLU A 1 562 ? -20.891 8.766 -17.445 1.00 89.06 562 GLU A C 1
ATOM 4331 O O . GLU A 1 562 ? -20.911 9.909 -17.908 1.00 89.06 562 GLU A O 1
ATOM 4336 N N . ASN A 1 563 ? -21.999 8.125 -17.062 1.00 89.44 563 ASN A N 1
ATOM 4337 C CA . ASN A 1 563 ? -23.351 8.651 -17.253 1.00 89.44 563 ASN A CA 1
ATOM 4338 C C . ASN A 1 563 ? -23.787 9.644 -16.162 1.00 89.44 563 ASN A C 1
ATOM 4340 O O . ASN A 1 563 ? -24.904 10.167 -16.206 1.00 89.44 563 ASN A O 1
ATOM 4344 N N . CYS A 1 564 ? -22.937 9.914 -15.167 1.00 89.50 564 CYS A N 1
ATOM 4345 C CA . CYS A 1 564 ? -23.311 10.764 -14.047 1.00 89.50 564 CYS A CA 1
ATOM 4346 C C . CYS A 1 564 ? -23.458 12.242 -14.480 1.00 89.50 564 CYS A C 1
ATOM 4348 O O . CYS A 1 564 ? -22.497 12.835 -14.987 1.00 89.50 564 CYS A O 1
ATOM 4350 N N . PRO A 1 565 ? -24.603 12.904 -14.199 1.00 86.56 565 PRO A N 1
ATOM 4351 C CA . PRO A 1 565 ? -24.851 14.291 -14.611 1.00 86.56 565 PRO A CA 1
ATOM 4352 C C . PRO A 1 565 ? -23.820 15.305 -14.098 1.00 86.56 565 PRO A C 1
ATOM 4354 O O . PRO A 1 565 ? -23.571 16.321 -14.747 1.00 86.56 565 PRO A O 1
ATOM 4357 N N . CYS A 1 566 ? -23.171 15.021 -12.960 1.00 83.38 566 CYS A N 1
ATOM 4358 C CA . CYS A 1 566 ? -22.204 15.934 -12.343 1.00 83.38 566 CYS A CA 1
ATOM 4359 C C . CYS A 1 566 ? -20.955 16.187 -13.199 1.00 83.38 566 CYS A C 1
ATOM 4361 O O . CYS A 1 566 ? -20.219 17.145 -12.949 1.00 83.38 566 CYS A O 1
ATOM 4363 N N . ARG A 1 567 ? -20.737 15.372 -14.236 1.00 81.25 567 ARG A N 1
ATOM 4364 C CA . ARG A 1 567 ? -19.705 15.602 -15.241 1.00 81.25 567 ARG A CA 1
ATOM 4365 C C . ARG A 1 567 ? -19.919 16.907 -16.006 1.00 81.25 567 ARG A C 1
ATOM 4367 O O . ARG A 1 567 ? -18.975 17.679 -16.140 1.00 81.25 567 ARG A O 1
ATOM 4374 N N . ALA A 1 568 ? -21.150 17.180 -16.441 1.00 78.81 568 ALA A N 1
ATOM 4375 C CA . ALA A 1 568 ? -21.491 18.404 -17.171 1.00 78.81 568 ALA A CA 1
ATOM 4376 C C . ALA A 1 568 ? -21.415 19.662 -16.284 1.00 78.81 568 ALA A C 1
ATOM 4378 O O . ALA A 1 568 ? -21.308 20.778 -16.784 1.00 78.81 568 ALA A O 1
ATOM 4379 N N . GLU A 1 569 ? -21.450 19.479 -14.963 1.00 80.12 569 GLU A N 1
ATOM 4380 C CA . GLU A 1 569 ? -21.362 20.549 -13.967 1.00 80.12 569 GLU A CA 1
ATOM 4381 C C . GLU A 1 569 ? -19.916 20.882 -13.557 1.00 80.12 569 GLU A C 1
ATOM 4383 O O . GLU A 1 569 ? -19.712 21.775 -12.736 1.00 80.12 569 GLU A O 1
ATOM 4388 N N . GLY A 1 570 ? -18.912 20.163 -14.081 1.00 71.56 570 GLY A N 1
ATOM 4389 C CA . GLY A 1 570 ? -17.502 20.367 -13.728 1.00 71.56 570 GLY A CA 1
ATOM 4390 C C . GLY A 1 570 ? -17.150 19.978 -12.287 1.00 71.56 570 GLY A C 1
ATOM 4391 O O . GLY A 1 570 ? -16.176 20.485 -11.740 1.00 71.56 570 GLY A O 1
ATOM 4392 N N . LYS A 1 571 ? -17.948 19.110 -11.649 1.00 78.69 571 LYS A N 1
ATOM 4393 C CA . LYS A 1 571 ? -17.696 18.619 -10.284 1.00 78.69 571 LYS A CA 1
ATOM 4394 C C . LYS A 1 571 ? -16.856 17.342 -10.317 1.00 78.69 571 LYS A C 1
ATOM 4396 O O . LYS A 1 571 ? -17.122 16.454 -11.132 1.00 78.69 571 LYS A O 1
ATOM 4401 N N . ASP A 1 572 ? -15.923 17.202 -9.374 1.00 82.00 572 ASP A N 1
ATOM 4402 C CA . ASP A 1 572 ? -15.102 15.988 -9.226 1.00 82.00 572 ASP A CA 1
ATOM 4403 C C . ASP A 1 572 ? -15.925 14.774 -8.785 1.00 82.00 572 ASP A C 1
ATOM 4405 O O . ASP A 1 572 ? -15.661 13.648 -9.197 1.00 82.00 572 ASP A O 1
ATOM 4409 N N . MET A 1 573 ? -16.955 15.000 -7.969 1.00 85.75 573 MET A N 1
ATOM 4410 C CA . MET A 1 573 ? -17.897 13.988 -7.493 1.00 85.75 573 MET A CA 1
ATOM 4411 C C . MET A 1 573 ? -19.217 14.645 -7.066 1.00 85.75 573 MET A C 1
ATOM 4413 O O . MET A 1 573 ? -19.266 15.842 -6.767 1.00 85.75 573 MET A O 1
ATOM 4417 N N . CYS A 1 574 ? -20.288 13.863 -6.957 1.00 84.75 574 CYS A N 1
ATOM 4418 C CA . CYS A 1 574 ? -21.574 14.308 -6.421 1.00 84.75 574 CYS A CA 1
ATOM 4419 C C . CYS A 1 574 ? -22.184 13.260 -5.474 1.00 84.75 574 CYS A C 1
ATOM 4421 O O . CYS A 1 574 ? -21.703 12.124 -5.423 1.00 84.75 574 CYS A O 1
ATOM 4423 N N . PRO A 1 575 ? -23.250 13.615 -4.729 1.00 82.50 575 PRO A N 1
ATOM 4424 C CA . PRO A 1 575 ? -23.978 12.674 -3.877 1.00 82.50 575 PRO A CA 1
ATOM 4425 C C . PRO A 1 575 ? -24.561 11.456 -4.614 1.00 82.50 575 PRO A C 1
ATOM 4427 O O . PRO A 1 575 ? -24.895 10.472 -3.964 1.00 82.50 575 PRO A O 1
ATOM 4430 N N . ASP A 1 576 ? -24.748 11.512 -5.937 1.00 81.06 576 ASP A N 1
ATOM 4431 C CA . ASP A 1 576 ? -25.260 10.397 -6.756 1.00 81.06 576 ASP A CA 1
ATOM 4432 C C . ASP A 1 576 ? -24.156 9.471 -7.299 1.00 81.06 576 ASP A C 1
ATOM 4434 O O . ASP A 1 576 ? -24.475 8.440 -7.883 1.00 81.06 576 ASP A O 1
ATOM 4438 N N . CYS A 1 577 ? -22.873 9.814 -7.128 1.00 89.00 577 CYS A N 1
ATOM 4439 C CA . CYS A 1 577 ? -21.746 8.959 -7.513 1.00 89.00 577 CYS A CA 1
ATOM 4440 C C . CYS A 1 577 ? -20.823 8.649 -6.325 1.00 89.00 577 CYS A C 1
ATOM 4442 O O . CYS A 1 577 ? -21.241 7.975 -5.396 1.00 89.00 577 CYS A O 1
ATOM 4444 N N . LEU A 1 578 ? -19.572 9.115 -6.332 1.00 90.69 578 LEU A N 1
ATOM 4445 C CA . LEU A 1 578 ? -18.535 8.695 -5.382 1.00 90.69 578 LEU A CA 1
ATOM 4446 C C . LEU A 1 578 ? -18.653 9.326 -3.990 1.00 90.69 578 LEU A C 1
ATOM 4448 O O . LEU A 1 578 ? -18.084 8.801 -3.041 1.00 90.69 578 LEU A O 1
ATOM 4452 N N . ARG A 1 579 ? -19.361 10.453 -3.835 1.00 87.75 579 ARG A N 1
ATOM 4453 C CA . ARG A 1 579 ? -19.311 11.237 -2.588 1.00 87.75 579 ARG A CA 1
ATOM 4454 C C . ARG A 1 579 ? -19.774 10.492 -1.327 1.00 87.75 579 ARG A C 1
ATOM 4456 O O . ARG A 1 579 ? -19.156 10.722 -0.289 1.00 87.75 579 ARG A O 1
ATOM 4463 N N . PRO A 1 580 ? -20.822 9.647 -1.358 1.00 84.50 580 PRO A N 1
ATOM 4464 C CA . PRO A 1 580 ? -21.211 8.848 -0.195 1.00 84.50 580 PRO A CA 1
ATOM 4465 C C . PRO A 1 580 ? -20.112 7.887 0.282 1.00 84.50 580 PRO A C 1
ATOM 4467 O O . PRO A 1 580 ? -20.035 7.610 1.474 1.00 84.50 580 PRO A O 1
ATOM 4470 N N . HIS A 1 581 ? -19.243 7.453 -0.636 1.00 89.50 581 HIS A N 1
ATOM 4471 C CA . HIS A 1 581 ? -18.221 6.422 -0.426 1.00 89.50 581 HIS A CA 1
ATOM 4472 C C . HIS A 1 581 ? -16.787 6.963 -0.457 1.00 89.50 581 HIS A C 1
ATOM 4474 O O . HIS A 1 581 ? -15.834 6.189 -0.490 1.00 89.50 581 HIS A O 1
ATOM 4480 N N . ALA A 1 582 ? -16.617 8.289 -0.478 1.00 88.81 582 ALA A N 1
ATOM 4481 C CA . ALA A 1 582 ? -15.312 8.921 -0.623 1.00 88.81 582 ALA A CA 1
ATOM 4482 C C . ALA A 1 582 ? -14.422 8.638 0.598 1.00 88.81 582 ALA A C 1
ATOM 4484 O O . ALA A 1 582 ? -14.703 9.098 1.708 1.00 88.81 582 ALA A O 1
ATOM 4485 N N . VAL A 1 583 ? -13.325 7.910 0.378 1.00 86.88 583 VAL A N 1
ATOM 4486 C CA . VAL A 1 583 ? -12.366 7.543 1.437 1.00 86.88 583 VAL A CA 1
ATOM 4487 C C . VAL A 1 583 ? -11.406 8.682 1.802 1.00 86.88 583 VAL A C 1
ATOM 4489 O O . VAL A 1 583 ? -10.855 8.700 2.902 1.00 86.88 583 VAL A O 1
ATOM 4492 N N . SER A 1 584 ? -11.233 9.664 0.911 1.00 85.94 584 SER A N 1
ATOM 4493 C CA . SER A 1 584 ? -10.412 10.857 1.136 1.00 85.94 584 SER A CA 1
ATOM 4494 C C . SER A 1 584 ? -10.969 12.083 0.402 1.00 85.94 584 SER A C 1
ATOM 4496 O O . SER A 1 584 ? -11.912 11.993 -0.385 1.00 85.94 584 SER A O 1
ATOM 4498 N N . ALA A 1 585 ? -10.403 13.259 0.688 1.00 81.31 585 ALA A N 1
ATOM 4499 C CA . ALA A 1 585 ? -10.796 14.510 0.036 1.00 81.31 585 ALA A CA 1
ATOM 4500 C C . ALA A 1 585 ? -10.268 14.640 -1.406 1.00 81.31 585 ALA A C 1
ATOM 4502 O O . ALA A 1 585 ? -10.753 15.496 -2.139 1.00 81.31 585 ALA A O 1
ATOM 4503 N N . GLU A 1 586 ? -9.289 13.817 -1.793 1.00 82.69 586 GLU A N 1
ATOM 4504 C CA . GLU A 1 586 ? -8.630 13.864 -3.106 1.00 82.69 586 GLU A CA 1
ATOM 4505 C C . GLU A 1 586 ? -9.340 12.999 -4.157 1.00 82.69 586 GLU A C 1
ATOM 4507 O O . GLU A 1 586 ? -8.985 13.043 -5.329 1.00 82.69 586 GLU A O 1
ATOM 4512 N N . VAL A 1 587 ? -10.351 12.221 -3.755 1.00 86.94 587 VAL A N 1
ATOM 4513 C CA . VAL A 1 587 ? -11.114 11.343 -4.649 1.00 86.94 587 VAL A CA 1
ATOM 4514 C C . VAL A 1 587 ? -11.709 12.141 -5.812 1.00 86.94 587 VAL A C 1
ATOM 4516 O O . VAL A 1 587 ? -12.325 13.187 -5.613 1.00 86.94 587 VAL A O 1
ATOM 4519 N N . THR A 1 588 ? -11.593 11.627 -7.037 1.00 86.25 588 THR A N 1
ATOM 4520 C CA . THR A 1 588 ? -12.246 12.227 -8.210 1.00 86.25 588 THR A CA 1
ATOM 4521 C C . THR A 1 588 ? -12.850 11.165 -9.122 1.00 86.25 588 THR A C 1
ATOM 4523 O O . THR A 1 588 ? -12.357 10.041 -9.226 1.00 86.25 588 THR A O 1
ATOM 4526 N N . ARG A 1 589 ? -13.915 11.532 -9.843 1.00 88.25 589 ARG A N 1
ATOM 4527 C CA . ARG A 1 589 ? -14.522 10.685 -10.880 1.00 88.25 589 ARG A CA 1
ATOM 4528 C C . ARG A 1 589 ? -13.518 10.324 -11.975 1.00 88.25 589 ARG A C 1
ATOM 4530 O O . ARG A 1 589 ? -13.519 9.189 -12.432 1.00 88.25 589 ARG A O 1
ATOM 4537 N N . ALA A 1 590 ? -12.682 11.276 -12.394 1.00 82.88 590 ALA A N 1
ATOM 4538 C CA . ALA A 1 590 ? -11.698 11.054 -13.451 1.00 82.88 590 ALA A CA 1
ATOM 4539 C C . ALA A 1 590 ? -10.642 10.019 -13.032 1.00 82.88 590 ALA A C 1
ATOM 4541 O O . ALA A 1 590 ? -10.396 9.072 -13.774 1.00 82.88 590 ALA A O 1
ATOM 4542 N N . ALA A 1 591 ? -10.090 10.149 -11.822 1.00 83.69 591 ALA A N 1
ATOM 4543 C CA . ALA A 1 591 ? -9.133 9.184 -11.288 1.00 83.69 591 ALA A CA 1
ATOM 4544 C C . ALA A 1 591 ? -9.767 7.803 -11.047 1.00 83.69 591 ALA A C 1
ATOM 4546 O O . ALA A 1 591 ? -9.113 6.795 -11.278 1.00 83.69 591 ALA A O 1
ATOM 4547 N N . ALA A 1 592 ? -11.044 7.735 -10.646 1.00 89.44 592 ALA A N 1
ATOM 4548 C CA . ALA A 1 592 ? -11.761 6.463 -10.522 1.00 89.44 592 ALA A CA 1
ATOM 4549 C C . ALA A 1 592 ? -11.924 5.750 -11.874 1.00 89.44 592 ALA A C 1
ATOM 4551 O O . ALA A 1 592 ? -11.631 4.563 -11.969 1.00 89.44 592 ALA A O 1
ATOM 4552 N N . LEU A 1 593 ? -12.364 6.465 -12.917 1.00 86.44 593 LEU A N 1
ATOM 4553 C CA . LEU A 1 593 ? -12.501 5.909 -14.269 1.00 86.44 593 LEU A CA 1
ATOM 4554 C C . LEU A 1 593 ? -11.153 5.414 -14.809 1.00 86.44 593 LEU A C 1
ATOM 4556 O O . LEU A 1 593 ? -11.086 4.306 -15.331 1.00 86.44 593 LEU A O 1
ATOM 4560 N N . HIS A 1 594 ? -10.090 6.201 -14.616 1.00 81.94 594 HIS A N 1
ATOM 4561 C CA . HIS A 1 594 ? -8.722 5.822 -14.973 1.00 81.94 594 HIS A CA 1
ATOM 4562 C C . HIS A 1 594 ? -8.271 4.563 -14.216 1.00 81.94 594 HIS A C 1
ATOM 4564 O O . HIS A 1 594 ? -7.878 3.565 -14.806 1.00 81.94 594 HIS A O 1
ATOM 4570 N N . ALA A 1 595 ? -8.420 4.535 -12.892 1.00 87.25 595 ALA A N 1
ATOM 4571 C CA . ALA A 1 595 ? -8.025 3.373 -12.106 1.00 87.25 595 ALA A CA 1
ATOM 4572 C C . ALA A 1 595 ? -8.781 2.091 -12.507 1.00 87.25 595 ALA A C 1
ATOM 4574 O O . ALA A 1 595 ? -8.176 1.023 -12.590 1.00 87.25 595 ALA A O 1
ATOM 4575 N N . ILE A 1 596 ? -10.087 2.185 -12.788 1.00 90.88 596 ILE A N 1
ATOM 4576 C CA . ILE A 1 596 ? -10.879 1.051 -13.286 1.00 90.88 596 ILE A CA 1
ATOM 4577 C C . ILE A 1 596 ? -10.377 0.609 -14.672 1.00 90.88 596 ILE A C 1
ATOM 4579 O O . ILE A 1 596 ? -10.207 -0.590 -14.898 1.00 90.88 596 ILE A O 1
ATOM 4583 N N . GLY A 1 597 ? -10.111 1.554 -15.579 1.00 84.12 597 GLY A N 1
ATOM 4584 C CA . GLY A 1 597 ? -9.561 1.282 -16.910 1.00 84.12 597 GLY A CA 1
ATOM 4585 C C . GLY A 1 597 ? -8.238 0.520 -16.842 1.00 84.12 597 GLY A C 1
ATOM 4586 O O . GLY A 1 597 ? -8.099 -0.524 -17.485 1.00 84.12 597 GLY A O 1
ATOM 4587 N N . GLN A 1 598 ? -7.315 0.959 -15.980 1.00 79.75 598 GLN A N 1
ATOM 4588 C CA . GLN A 1 598 ? -6.049 0.265 -15.721 1.00 79.75 598 GLN A CA 1
ATOM 4589 C C . GLN A 1 598 ? -6.249 -1.186 -15.254 1.00 79.75 598 GLN A C 1
ATOM 4591 O O . GLN A 1 598 ? -5.574 -2.086 -15.754 1.00 79.75 598 GLN A O 1
ATOM 4596 N N . LEU A 1 599 ? -7.182 -1.449 -14.327 1.00 87.44 599 LEU A N 1
ATOM 4597 C CA . LEU A 1 599 ? -7.446 -2.819 -13.858 1.00 87.44 599 LEU A CA 1
ATOM 4598 C C . LEU A 1 599 ? -7.998 -3.730 -14.959 1.00 87.44 599 LEU A C 1
ATOM 4600 O O . LEU A 1 599 ? -7.684 -4.923 -15.006 1.00 87.44 599 LEU A O 1
ATOM 4604 N N . LEU A 1 600 ? -8.837 -3.180 -15.833 1.00 84.62 600 LEU A N 1
ATOM 4605 C CA . LEU A 1 600 ? -9.482 -3.930 -16.905 1.00 84.62 600 LEU A CA 1
ATOM 4606 C C . LEU A 1 600 ? -8.600 -4.066 -18.158 1.00 84.62 600 LEU A C 1
ATOM 4608 O O . LEU A 1 600 ? -8.953 -4.823 -19.058 1.00 84.62 600 LEU A O 1
ATOM 4612 N N . GLY A 1 601 ? -7.466 -3.359 -18.224 1.00 75.00 601 GLY A N 1
ATOM 4613 C CA . GLY A 1 601 ? -6.639 -3.275 -19.433 1.00 75.00 601 GLY A CA 1
ATOM 4614 C C . GLY A 1 601 ? -7.309 -2.471 -20.555 1.00 75.00 601 GLY A C 1
ATOM 4615 O O . GLY A 1 601 ? -7.034 -2.693 -21.732 1.00 75.00 601 GLY A O 1
ATOM 4616 N N . LEU A 1 602 ? -8.219 -1.564 -20.190 1.00 67.50 602 LEU A N 1
ATOM 4617 C CA . LEU A 1 602 ? -9.088 -0.801 -21.080 1.00 67.50 602 LEU A CA 1
ATOM 4618 C C . LEU A 1 602 ? -8.749 0.680 -20.988 1.00 67.50 602 LEU A C 1
ATOM 4620 O O . LEU A 1 602 ? -9.455 1.443 -20.337 1.00 67.50 602 LEU A O 1
ATOM 4624 N N . GLU A 1 603 ? -7.674 1.118 -21.625 1.00 55.06 603 GLU A N 1
ATOM 4625 C CA . GLU A 1 603 ? -7.450 2.554 -21.771 1.00 55.06 603 GLU A CA 1
ATOM 4626 C C . GLU A 1 603 ? -7.132 2.877 -23.227 1.00 55.06 603 GLU A C 1
ATOM 4628 O O . GLU A 1 603 ? -6.386 2.159 -23.897 1.00 55.06 603 GLU A O 1
ATOM 4633 N N . THR A 1 604 ? -7.753 3.931 -23.752 1.00 39.50 604 THR A N 1
ATOM 4634 C CA . THR A 1 604 ? -7.693 4.356 -25.154 1.00 39.50 604 THR A CA 1
ATOM 4635 C C . THR A 1 604 ? -6.679 5.477 -25.372 1.00 39.50 604 THR A C 1
ATOM 4637 O O . THR A 1 604 ? -6.372 6.292 -24.506 1.00 39.50 604 THR A O 1
ATOM 4640 N N . THR A 1 605 ? -6.136 5.495 -26.585 1.00 32.53 605 THR A N 1
ATOM 4641 C CA . THR A 1 605 ? -5.229 6.504 -27.123 1.00 32.53 605 THR A CA 1
ATOM 4642 C C . THR A 1 605 ? -5.889 7.869 -27.278 1.00 32.53 605 THR A C 1
ATOM 4644 O O . THR A 1 605 ? -6.865 7.993 -28.014 1.00 32.53 605 THR A O 1
ATOM 4647 N N . GLY A 1 606 ? -5.237 8.905 -26.756 1.00 32.91 606 GLY A N 1
ATOM 4648 C CA . GLY A 1 606 ? -5.379 10.263 -27.266 1.00 32.91 606 GLY A CA 1
ATOM 4649 C C . GLY A 1 606 ? -6.443 11.127 -26.594 1.00 32.91 606 GLY A C 1
ATOM 4650 O O . GLY A 1 606 ? -7.269 10.700 -25.805 1.00 32.91 606 GLY A O 1
ATOM 4651 N N . ASN A 1 607 ? -6.357 12.402 -26.944 1.00 33.00 607 ASN A N 1
ATOM 4652 C CA . ASN A 1 607 ? -7.007 13.586 -26.388 1.00 33.00 607 ASN A CA 1
ATOM 4653 C C . ASN A 1 607 ? -8.548 13.656 -26.556 1.00 33.00 607 ASN A C 1
ATOM 4655 O O . ASN A 1 607 ? -9.089 14.754 -26.697 1.00 33.00 607 ASN A O 1
ATOM 4659 N N . GLN A 1 608 ? -9.243 12.519 -26.616 1.00 36.59 608 GLN A N 1
ATOM 4660 C CA . GLN A 1 608 ? -10.703 12.441 -26.597 1.00 36.59 608 GLN A CA 1
ATOM 4661 C C . GLN A 1 608 ? -11.157 12.047 -25.194 1.00 36.59 608 GLN A C 1
ATOM 4663 O O . GLN A 1 608 ? -10.508 11.243 -24.530 1.00 36.59 608 GLN A O 1
ATOM 4668 N N . ASP A 1 609 ? -12.234 12.684 -24.739 1.00 44.00 609 ASP A N 1
ATOM 4669 C CA . ASP A 1 609 ? -12.928 12.375 -23.497 1.00 44.00 609 ASP A CA 1
ATOM 4670 C C . ASP A 1 609 ? -12.968 10.860 -23.232 1.00 44.00 609 ASP A C 1
ATOM 4672 O O . ASP A 1 609 ? -13.198 10.068 -24.145 1.00 44.00 609 ASP A O 1
ATOM 4676 N N . THR A 1 610 ? -12.823 10.459 -21.967 1.00 47.06 610 THR A N 1
ATOM 4677 C CA . THR A 1 610 ? -13.176 9.127 -21.435 1.00 47.06 610 THR A CA 1
ATOM 4678 C C . THR A 1 610 ? -14.688 8.842 -21.560 1.00 47.06 610 THR A C 1
ATOM 4680 O O . THR A 1 610 ? -15.312 8.280 -20.668 1.00 47.06 610 THR A O 1
ATOM 4683 N N . GLU A 1 611 ? -15.318 9.307 -22.637 1.00 54.41 611 GLU A N 1
ATOM 4684 C CA . GLU A 1 611 ? -16.735 9.195 -22.929 1.00 54.41 611 GLU A CA 1
ATOM 4685 C C . GLU A 1 611 ? -17.043 7.861 -23.593 1.00 54.41 611 GLU A C 1
ATOM 4687 O O . GLU A 1 611 ? -16.683 7.629 -24.744 1.00 54.41 611 GLU A O 1
ATOM 4692 N N . GLY A 1 612 ? -17.798 7.023 -22.887 1.00 63.38 612 GLY A N 1
ATOM 4693 C CA . GLY A 1 612 ? -18.480 5.871 -23.466 1.00 63.38 612 GLY A CA 1
ATOM 4694 C C . GLY A 1 612 ? -17.627 4.614 -23.614 1.00 63.38 612 GLY A C 1
ATOM 4695 O O . GLY A 1 612 ? -18.132 3.631 -24.149 1.00 63.38 612 GLY A O 1
ATOM 4696 N N . VAL A 1 613 ? -16.388 4.597 -23.110 1.00 76.38 613 VAL A N 1
ATOM 4697 C CA . VAL A 1 613 ? -15.546 3.388 -23.099 1.00 76.38 613 VAL A CA 1
ATOM 4698 C C . VAL A 1 613 ? -16.234 2.293 -22.292 1.00 76.38 613 VAL A C 1
ATOM 4700 O O . VAL A 1 613 ? -16.324 1.150 -22.737 1.00 76.38 613 VAL A O 1
ATOM 4703 N N . PHE A 1 614 ? -16.776 2.643 -21.125 1.00 84.38 614 PHE A N 1
ATOM 4704 C CA . PHE A 1 614 ? -17.502 1.688 -20.294 1.00 84.38 614 PHE A CA 1
ATOM 4705 C C . PHE A 1 614 ? -18.886 1.354 -20.860 1.00 84.38 614 PHE A C 1
ATOM 4707 O O . PHE A 1 614 ? -19.375 0.239 -20.666 1.00 84.38 614 PHE A O 1
ATOM 4714 N N . ALA A 1 615 ? -19.515 2.287 -21.578 1.00 81.94 615 ALA A N 1
ATOM 4715 C CA . ALA A 1 615 ? -20.808 2.073 -22.229 1.00 81.94 615 ALA A CA 1
ATOM 4716 C C . ALA A 1 615 ? -20.779 1.012 -23.348 1.00 81.94 615 ALA A C 1
ATOM 4718 O O . ALA A 1 615 ? -21.806 0.382 -23.602 1.00 81.94 615 ALA A O 1
ATOM 4719 N N . GLU A 1 616 ? -19.635 0.801 -24.004 1.00 82.56 616 GLU A N 1
ATOM 4720 C CA . GLU A 1 616 ? -19.481 -0.178 -25.093 1.00 82.56 616 GLU A CA 1
ATOM 4721 C C . GLU A 1 616 ? -19.193 -1.610 -24.613 1.00 82.56 616 GLU A C 1
ATOM 4723 O O . GLU A 1 616 ? -19.262 -2.556 -25.401 1.00 82.56 616 GLU A O 1
ATOM 4728 N N . LEU A 1 617 ? -18.884 -1.791 -23.329 1.00 85.44 617 LEU A N 1
ATOM 4729 C CA . LEU A 1 617 ? -18.488 -3.081 -22.769 1.00 85.44 617 LEU A CA 1
ATOM 4730 C C . LEU A 1 617 ? -19.682 -3.849 -22.219 1.00 85.44 617 LEU A C 1
ATOM 4732 O O . LEU A 1 617 ? -20.541 -3.288 -21.537 1.00 85.44 617 LEU A O 1
ATOM 4736 N N . ASP A 1 618 ? -19.689 -5.158 -22.466 1.00 86.81 618 ASP A N 1
ATOM 4737 C CA . ASP A 1 618 ? -20.669 -6.075 -21.894 1.00 86.81 618 ASP A CA 1
ATOM 4738 C C . ASP A 1 618 ? -20.221 -6.522 -20.484 1.00 86.81 618 ASP A C 1
ATOM 4740 O O . ASP A 1 618 ? -19.185 -7.189 -20.352 1.00 86.81 618 ASP A O 1
ATOM 4744 N N . PRO A 1 619 ? -20.972 -6.185 -19.415 1.00 88.56 619 PRO A N 1
ATOM 4745 C CA . PRO A 1 619 ? -20.665 -6.625 -18.053 1.00 88.56 619 PRO A CA 1
ATOM 4746 C C . PRO A 1 619 ? -20.684 -8.152 -17.871 1.00 88.56 619 PRO A C 1
ATOM 4748 O O . PRO A 1 619 ? -20.092 -8.648 -16.913 1.00 88.56 619 PRO A O 1
ATOM 4751 N N . GLU A 1 620 ? -21.357 -8.899 -18.753 1.00 89.50 620 GLU A N 1
ATOM 4752 C CA . GLU A 1 620 ? -21.507 -10.360 -18.665 1.00 89.50 620 GLU A CA 1
ATOM 4753 C C . GLU A 1 620 ? -20.412 -11.136 -19.420 1.00 89.50 620 GLU A C 1
ATOM 4755 O O . GLU A 1 620 ? -20.371 -12.366 -19.352 1.00 89.50 620 GLU A O 1
ATOM 4760 N N . VAL A 1 621 ? -19.512 -10.445 -20.135 1.00 87.62 621 VAL A N 1
ATOM 4761 C CA . VAL A 1 621 ? -18.439 -11.064 -20.932 1.00 87.62 621 VAL A CA 1
ATOM 4762 C C . VAL A 1 621 ? -17.070 -10.581 -20.436 1.00 87.62 621 VAL A C 1
ATOM 4764 O O . VAL A 1 621 ? -16.567 -9.561 -20.912 1.00 87.62 621 VAL A O 1
ATOM 4767 N N . PRO A 1 622 ? -16.439 -11.298 -19.486 1.00 86.06 622 PRO A N 1
ATOM 4768 C CA . PRO A 1 622 ? -15.116 -10.941 -18.986 1.00 86.06 622 PRO A CA 1
ATOM 4769 C C . PRO A 1 622 ? -14.049 -11.059 -20.078 1.00 86.06 622 PRO A C 1
ATOM 4771 O O . PRO A 1 622 ? -13.973 -12.085 -20.755 1.00 86.06 622 PRO A O 1
ATOM 4774 N N . LEU A 1 623 ? -13.193 -10.040 -20.216 1.00 86.00 623 LEU A N 1
ATOM 4775 C CA . LEU A 1 623 ? -12.054 -10.061 -21.152 1.00 86.00 623 LEU A CA 1
ATOM 4776 C C . LEU A 1 623 ? -10.725 -10.441 -20.483 1.00 86.00 623 LEU A C 1
ATOM 4778 O O . LEU A 1 623 ? -9.700 -10.528 -21.153 1.00 86.00 623 LEU A O 1
ATOM 4782 N N . TRP A 1 624 ? -10.717 -10.654 -19.166 1.00 88.50 624 TRP A N 1
ATOM 4783 C CA . TRP A 1 624 ? -9.515 -11.066 -18.450 1.00 88.50 624 TRP A CA 1
ATOM 4784 C C . TRP A 1 624 ? -9.105 -12.501 -18.782 1.00 88.50 624 TRP A C 1
ATOM 4786 O O . TRP A 1 624 ? -9.892 -13.438 -18.642 1.00 88.50 624 TRP A O 1
ATOM 4796 N N . GLU A 1 625 ? -7.823 -12.684 -19.093 1.00 88.00 625 GLU A N 1
ATOM 4797 C CA . GLU A 1 625 ? -7.163 -13.985 -19.014 1.00 88.00 625 GLU A CA 1
ATOM 4798 C C . GLU A 1 625 ? -6.645 -14.186 -17.585 1.00 88.00 625 GLU A C 1
ATOM 4800 O O . GLU A 1 625 ? -5.711 -13.517 -17.140 1.00 88.00 625 GLU A O 1
ATOM 4805 N N . VAL A 1 626 ? -7.308 -15.073 -16.840 1.00 91.56 626 VAL A N 1
ATOM 4806 C CA . VAL A 1 626 ? -7.069 -15.280 -15.407 1.00 91.56 626 VAL A CA 1
ATOM 4807 C C . VAL A 1 626 ? -6.290 -16.570 -15.167 1.00 91.56 626 VAL A C 1
ATOM 4809 O O . VAL A 1 626 ? -6.589 -17.607 -15.759 1.00 91.56 626 VAL A O 1
ATOM 4812 N N . THR A 1 627 ? -5.334 -16.520 -14.241 1.00 91.56 627 THR A N 1
ATOM 4813 C CA . THR A 1 627 ? -4.658 -17.698 -13.686 1.00 91.56 627 THR A CA 1
ATOM 4814 C C . THR A 1 627 ? -5.049 -17.887 -12.220 1.00 91.56 627 THR A C 1
ATOM 4816 O O . THR A 1 627 ? -5.102 -16.918 -11.464 1.00 91.56 627 THR A O 1
ATOM 4819 N N . ASP A 1 628 ? -5.305 -19.127 -11.789 1.00 92.56 628 ASP A N 1
ATOM 4820 C CA . ASP A 1 628 ? -5.672 -19.474 -10.400 1.00 92.56 628 ASP A CA 1
ATOM 4821 C C . ASP A 1 628 ? -4.448 -19.505 -9.454 1.00 92.56 628 ASP A C 1
ATOM 4823 O O . ASP A 1 628 ? -4.261 -20.416 -8.642 1.00 92.56 628 ASP A O 1
ATOM 4827 N N . GLU A 1 629 ? -3.572 -18.509 -9.575 1.00 90.31 629 GLU A N 1
ATOM 4828 C CA . GLU A 1 629 ? -2.378 -18.341 -8.750 1.00 90.31 629 GLU A CA 1
ATOM 4829 C C . GLU A 1 629 ? -2.372 -16.967 -8.074 1.00 90.31 629 GLU A C 1
ATOM 4831 O O . GLU A 1 629 ? -2.949 -15.994 -8.565 1.00 90.31 629 GLU A O 1
ATOM 4836 N N . ALA A 1 630 ? -1.688 -16.867 -6.931 1.00 87.94 630 ALA A N 1
ATOM 4837 C CA . ALA A 1 630 ? -1.413 -15.571 -6.326 1.00 87.94 630 ALA A CA 1
ATOM 4838 C C . ALA A 1 630 ? -0.538 -14.720 -7.249 1.00 87.94 630 ALA A C 1
ATOM 4840 O O . ALA A 1 630 ? 0.293 -15.229 -8.002 1.00 87.94 630 ALA A O 1
ATOM 4841 N N . VAL A 1 631 ? -0.657 -13.406 -7.096 1.00 86.88 631 VAL A N 1
ATOM 4842 C CA . VAL A 1 631 ? 0.294 -12.467 -7.678 1.00 86.88 631 VAL A CA 1
ATOM 4843 C C . VAL A 1 631 ? 1.717 -12.793 -7.200 1.00 86.88 631 VAL A C 1
ATOM 4845 O O . VAL A 1 631 ? 1.996 -12.840 -5.997 1.00 86.88 631 VAL A O 1
ATOM 4848 N N . ARG A 1 632 ? 2.626 -13.009 -8.155 1.00 84.44 632 ARG A N 1
ATOM 4849 C CA . ARG A 1 632 ? 4.017 -13.420 -7.918 1.00 84.44 632 ARG A CA 1
ATOM 4850 C C . ARG A 1 632 ? 5.014 -12.411 -8.477 1.00 84.44 632 ARG A C 1
ATOM 4852 O O . ARG A 1 632 ? 4.668 -11.532 -9.268 1.00 84.44 632 ARG A O 1
ATOM 4859 N N . ALA A 1 633 ? 6.267 -12.543 -8.064 1.00 76.94 633 ALA A N 1
ATOM 4860 C CA . ALA A 1 633 ? 7.352 -11.732 -8.603 1.00 76.94 633 ALA A CA 1
ATOM 4861 C C . ALA A 1 633 ? 7.417 -11.866 -10.133 1.00 76.94 633 ALA A C 1
ATOM 4863 O O . ALA A 1 633 ? 7.347 -12.976 -10.660 1.00 76.94 633 ALA A O 1
ATOM 4864 N N . GLY A 1 634 ? 7.539 -10.738 -10.834 1.00 67.69 634 GLY A N 1
ATOM 4865 C CA . GLY A 1 634 ? 7.605 -10.699 -12.298 1.00 67.69 634 GLY A CA 1
ATOM 4866 C C . GLY A 1 634 ? 6.264 -10.721 -13.048 1.00 67.69 634 GLY A C 1
ATOM 4867 O O . GLY A 1 634 ? 6.290 -10.740 -14.270 1.00 67.69 634 GLY A O 1
ATOM 4868 N N . THR A 1 635 ? 5.105 -10.713 -12.374 1.00 72.50 635 THR A N 1
ATOM 4869 C CA . THR A 1 635 ? 3.810 -10.424 -13.038 1.00 72.50 635 THR A CA 1
ATOM 4870 C C . THR A 1 635 ? 3.598 -8.910 -13.150 1.00 72.50 635 THR A C 1
ATOM 4872 O O . THR A 1 635 ? 3.751 -8.225 -12.135 1.00 72.50 635 THR A O 1
ATOM 4875 N N . GLY A 1 636 ? 3.145 -8.401 -14.293 1.00 72.50 636 GLY A N 1
ATOM 4876 C CA . GLY A 1 636 ? 3.061 -6.957 -14.538 1.00 72.50 636 GLY A CA 1
ATOM 4877 C C . GLY A 1 636 ? 4.438 -6.278 -14.614 1.00 72.50 636 GLY A C 1
ATOM 4878 O O . GLY A 1 636 ? 5.462 -6.938 -14.779 1.00 72.50 636 GLY A O 1
ATOM 4879 N N . GLU A 1 637 ? 4.460 -4.950 -14.496 1.00 75.00 637 GLU A N 1
ATOM 4880 C CA . GLU A 1 637 ? 5.677 -4.136 -14.650 1.00 75.00 637 GLU A CA 1
ATOM 4881 C C . GLU A 1 637 ? 6.694 -4.316 -13.513 1.00 75.00 637 GLU A C 1
ATOM 4883 O O . GLU A 1 637 ? 6.324 -4.483 -12.343 1.00 75.00 637 GLU A O 1
ATOM 4888 N N . SER A 1 638 ? 7.990 -4.202 -13.829 1.00 77.94 638 SER A N 1
ATOM 4889 C CA . SER A 1 638 ? 9.035 -4.204 -12.801 1.00 77.94 638 SER A CA 1
ATOM 4890 C C . SER A 1 638 ? 9.087 -2.881 -12.009 1.00 77.94 638 SER A C 1
ATOM 4892 O O . SER A 1 638 ? 8.744 -1.814 -12.528 1.00 77.94 638 SER A O 1
ATOM 4894 N N . PRO A 1 639 ? 9.571 -2.886 -10.747 1.00 79.12 639 PRO A N 1
ATOM 4895 C CA . PRO A 1 639 ? 9.740 -1.652 -9.972 1.00 79.12 639 PRO A CA 1
ATOM 4896 C C . PRO A 1 639 ? 10.651 -0.621 -10.632 1.00 79.12 639 PRO A C 1
ATOM 4898 O O . PRO A 1 639 ? 10.455 0.581 -10.445 1.00 79.12 639 PRO A O 1
ATOM 4901 N N . LEU A 1 640 ? 11.644 -1.081 -11.397 1.00 85.12 640 LEU A N 1
ATOM 4902 C CA . LEU A 1 640 ? 12.562 -0.195 -12.097 1.00 85.12 640 LEU A CA 1
ATOM 4903 C C . LEU A 1 640 ? 11.885 0.469 -13.303 1.00 85.12 640 LEU A C 1
ATOM 4905 O O . LEU A 1 640 ? 12.073 1.667 -13.487 1.00 85.12 640 LEU A O 1
ATOM 4909 N N . GLU A 1 641 ? 11.044 -0.255 -14.049 1.00 87.06 641 GLU A N 1
ATOM 4910 C CA . GLU A 1 641 ? 10.236 0.290 -15.153 1.00 87.06 641 GLU A CA 1
ATOM 4911 C C . GLU A 1 641 ? 9.282 1.391 -14.675 1.00 87.06 641 GLU A C 1
ATOM 4913 O O . GLU A 1 641 ? 9.271 2.496 -15.225 1.00 87.06 641 GLU A O 1
ATOM 4918 N N . VAL A 1 642 ? 8.532 1.130 -13.597 1.00 83.81 642 VAL A N 1
ATOM 4919 C CA . VAL A 1 642 ? 7.602 2.112 -13.014 1.00 83.81 642 VAL A CA 1
ATOM 4920 C C . VAL A 1 642 ? 8.356 3.358 -12.548 1.00 83.81 642 VAL A C 1
ATOM 4922 O O . VAL A 1 642 ? 7.948 4.485 -12.849 1.00 83.81 642 VAL A O 1
ATOM 4925 N N . ARG A 1 643 ? 9.483 3.169 -11.847 1.00 86.06 643 ARG A N 1
ATOM 4926 C CA . ARG A 1 643 ? 10.313 4.273 -11.353 1.00 86.06 643 ARG A CA 1
ATOM 4927 C C . ARG A 1 643 ? 10.927 5.076 -12.501 1.00 86.06 643 ARG A C 1
ATOM 4929 O O . ARG A 1 643 ? 10.914 6.303 -12.440 1.00 86.06 643 ARG A O 1
ATOM 4936 N N . PHE A 1 644 ? 11.431 4.407 -13.537 1.00 92.62 644 PHE A N 1
ATOM 4937 C CA . PHE A 1 644 ? 11.971 5.048 -14.734 1.00 92.62 644 PHE A CA 1
ATOM 4938 C C . PHE A 1 644 ? 10.909 5.906 -15.424 1.00 92.62 644 PHE A C 1
ATOM 4940 O O . PHE A 1 644 ? 11.161 7.083 -15.679 1.00 92.62 644 PHE A O 1
ATOM 4947 N N . ARG A 1 645 ? 9.706 5.364 -15.666 1.00 90.00 645 ARG A N 1
ATOM 4948 C CA . ARG A 1 645 ? 8.618 6.115 -16.307 1.00 90.00 645 ARG A CA 1
ATOM 4949 C C . ARG A 1 645 ? 8.238 7.353 -15.498 1.00 90.00 645 ARG A C 1
ATOM 4951 O O . ARG A 1 645 ? 8.104 8.427 -16.080 1.00 90.00 645 ARG A O 1
ATOM 4958 N N . ALA A 1 646 ? 8.081 7.215 -14.181 1.00 85.44 646 ALA A N 1
ATOM 4959 C CA . ALA A 1 646 ? 7.750 8.338 -13.305 1.00 85.44 646 ALA A CA 1
ATOM 4960 C C . ALA A 1 646 ? 8.846 9.418 -13.329 1.00 85.44 646 ALA A C 1
ATOM 4962 O O . ALA A 1 646 ? 8.545 10.592 -13.539 1.00 85.44 646 ALA A O 1
ATOM 4963 N N . ALA A 1 647 ? 10.116 9.017 -13.200 1.00 90.94 647 ALA A N 1
ATOM 4964 C CA . ALA A 1 647 ? 11.255 9.931 -13.244 1.00 90.94 647 ALA A CA 1
ATOM 4965 C C . ALA A 1 647 ? 11.385 10.630 -14.607 1.00 90.94 647 ALA A C 1
ATOM 4967 O O . ALA A 1 647 ? 11.656 11.828 -14.661 1.00 90.94 647 ALA A O 1
ATOM 4968 N N . LEU A 1 648 ? 11.155 9.910 -15.709 1.00 93.06 648 LEU A N 1
ATOM 4969 C CA . LEU A 1 648 ? 11.186 10.477 -17.054 1.00 93.06 648 LEU A CA 1
ATOM 4970 C C . LEU A 1 648 ? 10.046 11.476 -17.268 1.00 93.06 648 LEU A C 1
ATOM 4972 O O . LEU A 1 648 ? 10.277 12.559 -17.802 1.00 93.06 648 LEU A O 1
ATOM 4976 N N . ALA A 1 649 ? 8.830 11.135 -16.832 1.00 89.44 649 ALA A N 1
ATOM 4977 C CA . ALA A 1 649 ? 7.685 12.032 -16.923 1.00 89.44 649 ALA A CA 1
ATOM 4978 C C . ALA A 1 649 ? 7.923 13.318 -16.120 1.00 89.44 649 ALA A C 1
ATOM 4980 O O . ALA A 1 649 ? 7.682 14.408 -16.638 1.00 89.44 649 ALA A O 1
ATOM 4981 N N . GLU A 1 650 ? 8.445 13.213 -14.894 1.00 89.75 650 GLU A N 1
ATOM 4982 C CA . GLU A 1 650 ? 8.787 14.377 -14.069 1.00 89.75 650 GLU A CA 1
ATOM 4983 C C . GLU A 1 650 ? 9.892 15.231 -14.707 1.00 89.75 650 GLU A C 1
ATOM 4985 O O . GLU A 1 650 ? 9.780 16.459 -14.746 1.00 89.75 650 GLU A O 1
ATOM 4990 N N . LEU A 1 651 ? 10.945 14.592 -15.225 1.00 91.00 651 LEU A N 1
ATOM 4991 C CA . LEU A 1 651 ? 12.060 15.266 -15.885 1.00 91.00 651 LEU A CA 1
ATOM 4992 C C . LEU A 1 651 ? 11.574 16.082 -17.089 1.00 91.00 651 LEU A C 1
ATOM 4994 O O . LEU A 1 651 ? 11.790 17.292 -17.136 1.00 91.00 651 LEU A O 1
ATOM 4998 N N . LEU A 1 652 ? 10.845 15.441 -18.003 1.00 92.12 652 LEU A N 1
ATOM 4999 C CA . LEU A 1 652 ? 10.355 16.060 -19.236 1.00 92.12 652 LEU A CA 1
ATOM 5000 C C . LEU A 1 652 ? 9.275 17.121 -18.982 1.00 92.12 652 LEU A C 1
ATOM 5002 O O . LEU A 1 652 ? 9.237 18.133 -19.681 1.00 92.12 652 LEU A O 1
ATOM 5006 N N . SER A 1 653 ? 8.436 16.945 -17.954 1.00 90.38 653 SER A N 1
ATOM 5007 C CA . SER A 1 653 ? 7.354 17.889 -17.615 1.00 90.38 653 SER A CA 1
ATOM 5008 C C . SER A 1 653 ? 7.853 19.280 -17.209 1.00 90.38 653 SER A C 1
ATOM 5010 O O . SER A 1 653 ? 7.074 20.232 -17.171 1.00 90.38 653 SER A O 1
ATOM 5012 N N . LYS A 1 654 ? 9.152 19.431 -16.918 1.00 90.94 654 LYS A N 1
ATOM 5013 C CA . LYS A 1 654 ? 9.778 20.736 -16.650 1.00 90.94 654 LYS A CA 1
ATOM 5014 C C . LYS A 1 654 ? 9.866 21.617 -17.897 1.00 90.94 654 LYS A C 1
ATOM 5016 O O . LYS A 1 654 ? 9.946 22.836 -17.757 1.00 90.94 654 LYS A O 1
ATOM 5021 N N . GLN A 1 655 ? 9.884 21.015 -19.087 1.00 87.31 655 GLN A N 1
ATOM 5022 C CA . GLN A 1 655 ? 10.161 21.709 -20.351 1.00 87.31 655 GLN A CA 1
ATOM 5023 C C . GLN A 1 655 ? 9.132 21.405 -21.451 1.00 87.31 655 GLN A C 1
ATOM 5025 O O . GLN A 1 655 ? 9.003 22.186 -22.390 1.00 87.31 655 GLN A O 1
ATOM 5030 N N . MET A 1 656 ? 8.391 20.300 -21.336 1.00 89.12 656 MET A N 1
ATOM 5031 C CA . MET A 1 656 ? 7.504 19.767 -22.374 1.00 89.12 656 MET A CA 1
ATOM 5032 C C . MET A 1 656 ? 6.138 19.385 -21.802 1.00 89.12 656 MET A C 1
ATOM 5034 O O . MET A 1 656 ? 6.003 19.108 -20.608 1.00 89.12 656 MET A O 1
ATOM 5038 N N . ALA A 1 657 ? 5.119 19.306 -22.657 1.00 88.06 657 ALA A N 1
ATOM 5039 C CA . ALA A 1 657 ? 3.835 18.740 -22.269 1.00 88.06 657 ALA A CA 1
ATOM 5040 C C . ALA A 1 657 ? 3.923 17.208 -22.288 1.00 88.06 657 ALA A C 1
ATOM 5042 O O . ALA A 1 657 ? 3.983 16.599 -23.355 1.00 88.06 657 ALA A O 1
ATOM 5043 N N . VAL A 1 658 ? 3.900 16.583 -21.111 1.00 87.25 658 VAL A N 1
ATOM 5044 C CA . VAL A 1 658 ? 3.892 15.121 -20.967 1.00 87.25 658 VAL A CA 1
ATOM 5045 C C . VAL A 1 658 ? 2.510 14.657 -20.547 1.00 87.25 658 VAL A C 1
ATOM 5047 O O . VAL A 1 658 ? 1.879 15.240 -19.662 1.00 87.25 658 VAL A O 1
ATOM 5050 N N . ARG A 1 659 ? 2.033 13.592 -21.182 1.00 77.81 659 ARG A N 1
ATOM 5051 C CA . ARG A 1 659 ? 0.774 12.938 -20.841 1.00 77.81 659 ARG A CA 1
ATOM 5052 C C . ARG A 1 659 ? 0.978 11.444 -20.754 1.00 77.81 659 ARG A C 1
ATOM 5054 O O . ARG A 1 659 ? 1.571 10.844 -21.642 1.00 77.81 659 ARG A O 1
ATOM 5061 N N . THR A 1 660 ? 0.446 10.836 -19.711 1.00 74.12 660 THR A N 1
ATOM 5062 C CA . THR A 1 660 ? 0.351 9.382 -19.642 1.00 74.12 660 THR A CA 1
ATOM 5063 C C . THR A 1 660 ? -0.786 8.926 -20.551 1.00 74.12 660 THR A C 1
ATOM 5065 O O . THR A 1 660 ? -1.868 9.510 -20.538 1.00 74.12 660 THR A O 1
ATOM 5068 N N . THR A 1 661 ? -0.523 7.922 -21.379 1.00 60.06 661 THR A N 1
ATOM 5069 C CA . THR A 1 661 ? -1.482 7.320 -22.312 1.00 60.06 661 THR A CA 1
ATOM 5070 C C . THR A 1 661 ? -1.417 5.806 -22.193 1.00 60.06 661 THR A C 1
ATOM 5072 O O . THR A 1 661 ? -0.517 5.257 -21.563 1.00 60.06 661 THR A O 1
ATOM 5075 N N . SER A 1 662 ? -2.367 5.108 -22.790 1.00 59.47 662 SER A N 1
ATOM 5076 C CA . SER A 1 662 ? -2.408 3.656 -22.731 1.00 59.47 662 SER A CA 1
ATOM 5077 C C . SER A 1 662 ? -1.492 2.965 -23.740 1.00 59.47 662 SER A C 1
ATOM 5079 O O . SER A 1 662 ? -1.081 3.534 -24.766 1.00 59.47 662 SER A O 1
ATOM 5081 N N . ASP A 1 663 ? -1.227 1.689 -23.470 1.00 60.31 663 ASP A N 1
ATOM 5082 C CA . ASP A 1 663 ? -0.549 0.785 -24.385 1.00 60.31 663 ASP A CA 1
ATOM 5083 C C . ASP A 1 663 ? -1.151 -0.634 -24.322 1.00 60.31 663 ASP A C 1
ATOM 5085 O O . ASP A 1 663 ? -1.508 -1.091 -23.237 1.00 60.31 663 ASP A O 1
ATOM 5089 N N . PRO A 1 664 ? -1.240 -1.363 -25.453 1.00 52.00 664 PRO A N 1
ATOM 5090 C CA . PRO A 1 664 ? -1.661 -2.767 -25.490 1.00 52.00 664 PRO A CA 1
ATOM 5091 C C . PRO A 1 664 ? -0.887 -3.720 -24.571 1.00 52.00 664 PRO A C 1
ATOM 5093 O O . PRO A 1 664 ? -1.375 -4.809 -24.290 1.00 52.00 664 PRO A O 1
ATOM 5096 N N . SER A 1 665 ? 0.309 -3.347 -24.114 1.00 55.47 665 SER A N 1
ATOM 5097 C CA . SER A 1 665 ? 1.061 -4.120 -23.119 1.00 55.47 665 SER A CA 1
ATOM 5098 C C . SER A 1 665 ? 0.446 -4.103 -21.712 1.00 55.47 665 SER A C 1
ATOM 5100 O O . SER A 1 665 ? 0.885 -4.875 -20.866 1.00 55.47 665 SER A O 1
ATOM 5102 N N . GLY A 1 666 ? -0.541 -3.241 -21.438 1.00 49.97 666 GLY A N 1
ATOM 5103 C CA . GLY A 1 666 ? -1.139 -3.055 -20.109 1.00 49.97 666 GLY A CA 1
ATOM 5104 C C . GLY A 1 666 ? -0.365 -2.087 -19.206 1.00 49.97 666 GLY A C 1
ATOM 5105 O O . GLY A 1 666 ? -0.900 -1.626 -18.201 1.00 49.97 666 GLY A O 1
ATOM 5106 N N . ALA A 1 667 ? 0.861 -1.725 -19.585 1.00 63.22 667 ALA A N 1
ATOM 5107 C CA . ALA A 1 667 ? 1.671 -0.712 -18.923 1.00 63.22 667 ALA A CA 1
ATOM 5108 C C . ALA A 1 667 ? 1.395 0.695 -19.505 1.00 63.22 667 ALA A C 1
ATOM 5110 O O . ALA A 1 667 ? 1.214 0.833 -20.718 1.00 63.22 667 ALA A O 1
ATOM 5111 N N . PRO A 1 668 ? 1.405 1.772 -18.694 1.00 67.94 668 PRO A N 1
ATOM 5112 C CA . PRO A 1 668 ? 1.237 3.131 -19.202 1.00 67.94 668 PRO A CA 1
ATOM 5113 C C . PRO A 1 668 ? 2.357 3.553 -20.166 1.00 67.94 668 PRO A C 1
ATOM 5115 O O . PRO A 1 668 ? 3.547 3.468 -19.840 1.00 67.94 668 PRO A O 1
ATOM 5118 N N . ALA A 1 669 ? 1.968 4.085 -21.322 1.00 79.19 669 ALA A N 1
ATOM 5119 C CA . ALA A 1 669 ? 2.819 4.822 -22.249 1.00 79.19 669 ALA A CA 1
ATOM 5120 C C . ALA A 1 669 ? 2.911 6.310 -21.871 1.00 79.19 669 ALA A C 1
ATOM 5122 O O . ALA A 1 669 ? 2.071 6.843 -21.145 1.00 79.19 669 ALA A O 1
ATOM 5123 N N . LEU A 1 670 ? 3.908 7.014 -22.409 1.00 86.69 670 LEU A N 1
ATOM 5124 C CA . LEU A 1 670 ? 3.986 8.477 -22.343 1.00 86.69 670 LEU A CA 1
ATOM 5125 C C . LEU A 1 670 ? 3.833 9.076 -23.742 1.00 86.69 670 LEU A C 1
ATOM 5127 O O . LEU A 1 670 ? 4.447 8.611 -24.699 1.00 86.69 670 LEU A O 1
ATOM 5131 N N . GLU A 1 671 ? 3.041 10.131 -23.853 1.00 88.81 671 GLU A N 1
ATOM 5132 C CA . GLU A 1 671 ? 2.916 10.976 -25.034 1.00 88.81 671 GLU A CA 1
ATOM 5133 C C . GLU A 1 671 ? 3.507 12.355 -24.723 1.00 88.81 671 GLU A C 1
ATOM 5135 O O . GLU A 1 671 ? 3.186 12.960 -23.698 1.00 88.81 671 GLU A O 1
ATOM 5140 N N . ILE A 1 672 ? 4.385 12.846 -25.596 1.00 90.25 672 ILE A N 1
ATOM 5141 C CA . ILE A 1 672 ? 5.112 14.108 -25.411 1.00 90.25 672 ILE A CA 1
ATOM 5142 C C . ILE A 1 672 ? 4.724 15.075 -26.531 1.00 90.25 672 ILE A C 1
ATOM 5144 O O . ILE A 1 672 ? 4.740 14.696 -27.706 1.00 90.25 672 ILE A O 1
ATOM 5148 N N . ASP A 1 673 ? 4.386 16.312 -26.159 1.00 87.19 673 ASP A N 1
ATOM 5149 C CA . ASP A 1 673 ? 4.034 17.432 -27.043 1.00 87.19 673 ASP A CA 1
ATOM 5150 C C . ASP A 1 673 ? 3.014 17.056 -28.134 1.00 87.19 673 ASP A C 1
ATOM 5152 O O . ASP A 1 673 ? 3.228 17.266 -29.326 1.00 87.19 673 ASP A O 1
ATOM 5156 N N . GLY A 1 674 ? 1.884 16.473 -27.720 1.00 81.88 674 GLY A N 1
ATOM 5157 C CA . GLY A 1 674 ? 0.765 16.156 -28.621 1.00 81.88 674 GLY A CA 1
ATOM 5158 C C . GLY A 1 674 ? 1.063 15.040 -29.625 1.00 81.88 674 GLY A C 1
ATOM 5159 O O . GLY A 1 674 ? 0.560 15.076 -30.748 1.00 81.88 674 GLY A O 1
ATOM 5160 N N . GLY A 1 675 ? 1.908 14.082 -29.240 1.00 83.25 675 GLY A N 1
ATOM 5161 C CA . GLY A 1 675 ? 2.225 12.904 -30.044 1.00 83.25 675 GLY A CA 1
ATOM 5162 C C . GLY A 1 675 ? 3.519 13.007 -30.843 1.00 83.25 675 GLY A C 1
ATOM 5163 O O . GLY A 1 675 ? 3.799 12.095 -31.622 1.00 83.25 675 GLY A O 1
ATOM 5164 N N . ARG A 1 676 ? 4.336 14.058 -30.642 1.00 87.62 676 ARG A N 1
ATOM 5165 C CA . ARG A 1 676 ? 5.681 14.153 -31.249 1.00 87.62 676 ARG A CA 1
ATOM 5166 C C . ARG A 1 676 ? 6.524 12.931 -30.897 1.00 87.62 676 ARG A C 1
ATOM 5168 O O . ARG A 1 676 ? 7.210 12.381 -31.755 1.00 87.62 676 ARG A O 1
ATOM 5175 N N . TRP A 1 677 ? 6.434 12.496 -29.645 1.00 91.69 677 TRP A N 1
ATOM 5176 C CA . TRP A 1 677 ? 6.972 11.219 -29.203 1.00 91.69 677 TRP A CA 1
ATOM 5177 C C . TRP A 1 677 ? 5.908 10.415 -28.479 1.00 91.69 677 TRP A C 1
ATOM 5179 O O . TRP A 1 677 ? 5.161 10.949 -27.658 1.00 91.69 677 TRP A O 1
ATOM 5189 N N . ARG A 1 678 ? 5.903 9.111 -28.743 1.00 91.12 678 ARG A N 1
ATOM 5190 C CA . ARG A 1 678 ? 5.168 8.120 -27.970 1.00 91.12 678 ARG A CA 1
ATOM 5191 C C . ARG A 1 678 ? 6.143 7.094 -27.409 1.00 91.12 678 ARG A C 1
ATOM 5193 O O . ARG A 1 678 ? 6.765 6.347 -28.159 1.00 91.12 678 ARG A O 1
ATOM 5200 N N . ILE A 1 679 ? 6.276 7.072 -26.093 1.00 93.31 679 ILE A N 1
ATOM 5201 C CA . ILE A 1 679 ? 7.105 6.131 -25.345 1.00 93.31 679 ILE A CA 1
ATOM 5202 C C . ILE A 1 679 ? 6.221 4.952 -24.972 1.00 93.31 679 ILE A C 1
ATOM 5204 O O . ILE A 1 679 ? 5.348 5.079 -24.116 1.00 93.31 679 ILE A O 1
ATOM 5208 N N . ARG A 1 680 ? 6.416 3.828 -25.655 1.00 87.12 680 ARG A N 1
ATOM 5209 C CA . ARG A 1 680 ? 5.586 2.630 -25.522 1.00 87.12 680 ARG A CA 1
ATOM 5210 C C . ARG A 1 680 ? 6.320 1.552 -24.726 1.00 87.12 680 ARG A C 1
ATOM 5212 O O . ARG A 1 680 ? 7.444 1.228 -25.108 1.00 87.12 680 ARG A O 1
ATOM 5219 N N . PRO A 1 681 ? 5.728 0.998 -23.662 1.00 85.56 681 PRO A N 1
ATOM 5220 C CA . PRO A 1 681 ? 6.323 -0.118 -22.943 1.00 85.56 681 PRO A CA 1
ATOM 5221 C C . PRO A 1 681 ? 6.268 -1.429 -23.743 1.00 85.56 681 PRO A C 1
ATOM 5223 O O . PRO A 1 681 ? 5.371 -1.630 -24.562 1.00 85.56 681 PRO A O 1
ATOM 5226 N N . GLN A 1 682 ? 7.233 -2.319 -23.492 1.00 80.56 682 GLN A N 1
ATOM 5227 C CA . GLN A 1 682 ? 7.213 -3.743 -23.869 1.00 80.56 682 GLN A CA 1
ATOM 5228 C C . GLN A 1 682 ? 6.936 -4.032 -25.363 1.00 80.56 682 GLN A C 1
ATOM 5230 O O . GLN A 1 682 ? 6.276 -5.012 -25.719 1.00 80.56 682 GLN A O 1
ATOM 5235 N N . LEU A 1 683 ? 7.448 -3.184 -26.263 1.00 83.25 683 LEU A N 1
ATOM 5236 C CA . LEU A 1 683 ? 7.249 -3.326 -27.707 1.00 83.25 683 LEU A CA 1
ATOM 5237 C C . LEU A 1 683 ? 8.294 -4.263 -28.329 1.00 83.25 683 LEU A C 1
ATOM 5239 O O . LEU A 1 683 ? 9.477 -3.937 -28.360 1.00 83.25 683 LEU A O 1
ATOM 5243 N N . ASP A 1 684 ? 7.861 -5.389 -28.900 1.00 84.56 684 ASP A N 1
ATOM 5244 C CA . ASP A 1 684 ? 8.762 -6.300 -29.616 1.00 84.56 684 ASP A CA 1
ATOM 5245 C C . ASP A 1 684 ? 9.405 -5.627 -30.845 1.00 84.56 684 ASP A C 1
ATOM 5247 O O . ASP A 1 684 ? 8.726 -5.114 -31.738 1.00 84.56 684 ASP A O 1
ATOM 5251 N N . ALA A 1 685 ? 10.735 -5.677 -30.918 1.00 83.94 685 ALA A N 1
ATOM 5252 C CA . ALA A 1 685 ? 11.547 -5.106 -31.983 1.00 83.94 685 ALA A CA 1
ATOM 5253 C C . ALA A 1 685 ? 12.723 -6.033 -32.333 1.00 83.94 685 ALA A C 1
ATOM 5255 O O . ALA A 1 685 ? 13.584 -6.324 -31.502 1.00 83.94 685 ALA A O 1
ATOM 5256 N N . ARG A 1 686 ? 12.784 -6.491 -33.594 1.00 85.88 686 ARG A N 1
ATOM 5257 C CA . ARG A 1 686 ? 13.921 -7.254 -34.164 1.00 85.88 686 ARG A CA 1
ATOM 5258 C C . ARG A 1 686 ? 14.356 -8.471 -33.321 1.00 85.88 686 ARG A C 1
ATOM 5260 O O . ARG A 1 686 ? 15.544 -8.721 -33.135 1.00 85.88 686 ARG A O 1
ATOM 5267 N N . GLY A 1 687 ? 13.386 -9.235 -32.809 1.00 80.56 687 GLY A N 1
ATOM 5268 C CA . GLY A 1 687 ? 13.648 -10.418 -31.974 1.00 80.56 687 GLY A CA 1
ATOM 5269 C C . GLY A 1 687 ? 14.120 -10.086 -30.553 1.00 80.56 687 GLY A C 1
ATOM 5270 O O . GLY A 1 687 ? 14.734 -10.918 -29.890 1.00 80.56 687 GLY A O 1
ATOM 5271 N N . THR A 1 688 ? 13.871 -8.859 -30.099 1.00 87.50 688 THR A N 1
ATOM 5272 C CA . THR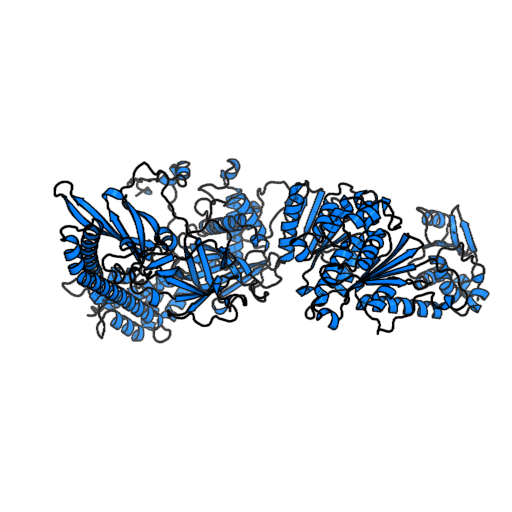 A 1 688 ? 14.150 -8.370 -28.746 1.00 87.50 688 THR A CA 1
ATOM 5273 C C . THR A 1 688 ? 12.931 -7.612 -28.225 1.00 87.50 688 THR A C 1
ATOM 5275 O O . THR A 1 688 ? 12.111 -7.163 -29.023 1.00 87.50 688 THR A O 1
ATOM 5278 N N . ARG A 1 689 ? 12.814 -7.449 -26.907 1.00 88.06 689 ARG A N 1
ATOM 5279 C CA . ARG A 1 689 ? 11.765 -6.642 -26.277 1.00 88.06 689 ARG A CA 1
ATOM 5280 C C . ARG A 1 689 ? 12.425 -5.627 -25.341 1.00 88.06 689 ARG A C 1
ATOM 5282 O O . ARG A 1 689 ? 12.832 -6.026 -24.253 1.00 88.06 689 ARG A O 1
ATOM 5289 N N . PRO A 1 690 ? 12.639 -4.375 -25.781 1.00 91.62 690 PRO A N 1
ATOM 5290 C CA . PRO A 1 690 ? 13.019 -3.284 -24.892 1.00 91.62 690 PRO A CA 1
ATOM 5291 C C . PRO A 1 690 ? 11.911 -3.004 -23.876 1.00 91.62 690 PRO A C 1
ATOM 5293 O O . PRO A 1 690 ? 10.728 -3.142 -24.200 1.00 91.62 690 PRO A O 1
ATOM 5296 N N . ASP A 1 691 ? 12.292 -2.540 -22.689 1.00 92.00 691 ASP A N 1
ATOM 5297 C CA . ASP A 1 691 ? 11.335 -2.175 -21.641 1.00 92.00 691 ASP A CA 1
ATOM 5298 C C . ASP A 1 691 ? 10.474 -0.989 -22.080 1.00 92.00 691 ASP A C 1
ATOM 5300 O O . ASP A 1 691 ? 9.258 -0.999 -21.896 1.00 92.00 691 ASP A O 1
ATOM 5304 N N . PHE A 1 692 ? 11.084 -0.016 -22.768 1.00 94.50 692 PHE A N 1
ATOM 5305 C CA . PHE A 1 692 ? 10.374 1.071 -23.440 1.00 94.50 692 PHE A CA 1
ATOM 5306 C C . PHE A 1 692 ? 10.940 1.334 -24.833 1.00 94.50 692 PHE A C 1
ATOM 5308 O O . PHE A 1 692 ? 12.137 1.215 -25.080 1.00 94.50 692 PHE A O 1
ATOM 5315 N N . THR A 1 693 ? 10.082 1.749 -25.757 1.00 94.44 693 THR A N 1
ATOM 5316 C CA . THR A 1 693 ? 10.475 2.216 -27.087 1.00 94.44 693 THR A CA 1
ATOM 5317 C C . THR A 1 693 ? 9.877 3.593 -27.352 1.00 94.44 693 THR A C 1
ATOM 5319 O O . THR A 1 693 ? 8.657 3.749 -27.402 1.00 94.44 693 THR A O 1
ATOM 5322 N N . CYS A 1 694 ? 10.728 4.597 -27.554 1.00 94.81 694 CYS A N 1
ATOM 5323 C CA . CYS A 1 694 ? 10.325 5.940 -27.957 1.00 94.81 694 CYS A CA 1
ATOM 5324 C C . CYS A 1 694 ? 10.177 5.993 -29.479 1.00 94.81 694 CYS A C 1
ATOM 5326 O O . CYS A 1 694 ? 11.144 5.788 -30.218 1.00 94.81 694 CYS A O 1
ATOM 5328 N N . LEU A 1 695 ? 8.967 6.291 -29.942 1.00 91.81 695 LEU A N 1
ATOM 5329 C CA . LEU A 1 695 ? 8.606 6.345 -31.353 1.00 91.81 695 LEU A CA 1
ATOM 5330 C C . LEU A 1 695 ? 8.155 7.751 -31.743 1.00 91.81 695 LEU A C 1
ATOM 5332 O O . LEU A 1 695 ? 7.351 8.362 -31.040 1.00 91.81 695 LEU A O 1
ATOM 5336 N N . ARG A 1 696 ? 8.616 8.225 -32.901 1.00 88.12 696 ARG A N 1
ATOM 5337 C CA . ARG A 1 696 ? 8.018 9.369 -33.601 1.00 88.12 696 ARG A CA 1
ATOM 5338 C C . ARG A 1 696 ? 6.858 8.917 -34.494 1.00 88.12 696 ARG A C 1
ATOM 5340 O O . ARG A 1 696 ? 6.815 7.743 -34.889 1.00 88.12 696 ARG A O 1
ATOM 5347 N N . PRO A 1 697 ? 5.961 9.833 -34.896 1.00 80.00 697 PRO A N 1
ATOM 5348 C CA . PRO A 1 697 ? 5.066 9.608 -36.025 1.00 80.00 697 PRO A CA 1
ATOM 5349 C C . PRO A 1 697 ? 5.848 9.096 -37.248 1.00 80.00 697 PRO A C 1
ATOM 5351 O O . PRO A 1 697 ? 6.860 9.670 -37.636 1.00 80.00 697 PRO A O 1
ATOM 5354 N N . GLY A 1 698 ? 5.423 7.971 -37.828 1.00 71.69 698 GLY A N 1
ATOM 5355 C CA . GLY A 1 698 ? 6.112 7.336 -38.963 1.00 71.69 698 GLY A CA 1
ATOM 5356 C C . GLY A 1 698 ? 7.289 6.412 -38.607 1.00 71.69 698 GLY A C 1
ATOM 5357 O O . GLY A 1 698 ? 7.826 5.769 -39.503 1.00 71.69 698 GLY A O 1
ATOM 5358 N N . GLY A 1 699 ? 7.668 6.292 -37.327 1.00 72.44 699 GLY A N 1
ATOM 5359 C CA . GLY A 1 699 ? 8.577 5.243 -36.837 1.00 72.44 699 GLY A CA 1
ATOM 5360 C C . GLY A 1 699 ? 10.063 5.410 -37.177 1.00 72.44 699 GLY A C 1
ATOM 5361 O O . GLY A 1 699 ? 10.824 4.460 -37.015 1.00 72.44 699 GLY A O 1
ATOM 5362 N N . ARG A 1 700 ? 10.492 6.590 -37.641 1.00 76.75 700 ARG A N 1
ATOM 5363 C CA . ARG A 1 700 ? 11.904 6.872 -37.948 1.00 76.75 700 ARG A CA 1
ATOM 5364 C C . ARG A 1 700 ? 12.736 7.051 -36.674 1.00 76.75 700 ARG A C 1
ATOM 5366 O O . ARG A 1 700 ? 12.270 7.651 -35.706 1.00 76.75 700 ARG A O 1
ATOM 5373 N N . SER A 1 701 ? 13.966 6.540 -36.708 1.00 81.31 701 SER A N 1
ATOM 5374 C CA . SER A 1 701 ? 15.004 6.695 -35.673 1.00 81.31 701 SER A CA 1
ATOM 5375 C C . SER A 1 701 ? 14.537 6.431 -34.230 1.00 81.31 701 SER A C 1
ATOM 5377 O O . SER A 1 701 ? 14.707 7.295 -33.351 1.00 81.31 701 SER A O 1
ATOM 5379 N N . PRO A 1 702 ? 13.935 5.250 -33.977 1.00 92.25 702 PRO A N 1
ATOM 5380 C CA . PRO A 1 702 ? 13.389 4.888 -32.675 1.00 92.25 702 PRO A CA 1
ATOM 5381 C C . PRO A 1 702 ? 14.481 4.800 -31.602 1.00 92.25 702 PRO A C 1
ATOM 5383 O O . PRO A 1 702 ? 15.643 4.495 -31.888 1.00 92.25 702 PRO A O 1
ATOM 5386 N N . ILE A 1 703 ? 14.093 5.050 -30.351 1.00 95.38 703 ILE A N 1
ATOM 5387 C CA . ILE A 1 703 ? 14.972 4.877 -29.189 1.00 95.38 703 ILE A CA 1
ATOM 5388 C C . ILE A 1 703 ? 14.471 3.675 -28.393 1.00 95.38 703 ILE A C 1
ATOM 5390 O O . ILE A 1 703 ? 13.341 3.691 -27.915 1.00 95.38 703 ILE A O 1
ATOM 5394 N N . ALA A 1 704 ? 15.291 2.638 -28.256 1.00 96.75 704 ALA A N 1
ATOM 5395 C CA . ALA A 1 704 ? 15.031 1.511 -27.369 1.00 96.75 704 ALA A CA 1
ATOM 5396 C C . ALA A 1 704 ? 15.660 1.783 -26.000 1.00 96.75 704 ALA A C 1
ATOM 5398 O O . ALA A 1 704 ? 16.846 2.107 -25.917 1.00 96.75 704 ALA A O 1
ATOM 5399 N N . VAL A 1 705 ? 14.876 1.633 -24.938 1.00 97.75 705 VAL A N 1
ATOM 5400 C CA . VAL A 1 705 ? 15.313 1.817 -23.556 1.00 97.75 705 VAL A CA 1
ATOM 5401 C C . VAL A 1 705 ? 15.244 0.487 -22.814 1.00 97.75 705 VAL A C 1
ATOM 5403 O O . VAL A 1 705 ? 14.211 -0.181 -22.834 1.00 97.75 705 VAL A O 1
ATOM 5406 N N . PHE A 1 706 ? 16.345 0.134 -22.156 1.00 96.81 706 PHE A N 1
ATOM 5407 C CA . PHE A 1 706 ? 16.467 -1.012 -21.260 1.00 96.81 706 PHE A CA 1
ATOM 5408 C C . PHE A 1 706 ? 16.664 -0.517 -19.828 1.00 96.81 706 PHE A C 1
ATOM 5410 O O . PHE A 1 706 ? 17.562 0.282 -19.561 1.00 96.81 706 PHE A O 1
ATOM 5417 N N . THR A 1 707 ? 15.828 -0.977 -18.911 1.00 95.19 707 THR A N 1
ATOM 5418 C CA . THR A 1 707 ? 15.929 -0.729 -17.476 1.00 95.19 707 THR A CA 1
ATOM 5419 C C . THR A 1 707 ? 16.564 -1.940 -16.800 1.00 95.19 707 THR A C 1
ATOM 5421 O O . THR A 1 707 ? 15.883 -2.894 -16.428 1.00 95.19 707 THR A O 1
ATOM 5424 N N . ASP A 1 708 ? 17.884 -1.910 -16.629 1.00 93.56 708 ASP A N 1
ATOM 5425 C CA . ASP A 1 708 ? 18.650 -3.076 -16.198 1.00 93.56 708 ASP A CA 1
ATOM 5426 C C . ASP A 1 708 ? 18.910 -3.071 -14.686 1.00 93.56 708 ASP A C 1
ATOM 5428 O O . ASP A 1 708 ? 19.512 -2.155 -14.119 1.00 93.56 708 ASP A O 1
ATOM 5432 N N . GLY A 1 709 ? 18.519 -4.156 -14.015 1.00 90.94 709 GLY A N 1
ATOM 5433 C CA . GLY A 1 709 ? 18.861 -4.406 -12.614 1.00 90.94 709 GLY A CA 1
ATOM 5434 C C . GLY A 1 709 ? 20.040 -5.370 -12.470 1.00 90.94 709 GLY A C 1
ATOM 5435 O O . GLY A 1 709 ? 19.946 -6.521 -12.905 1.00 90.94 709 GLY A O 1
ATOM 5436 N N . ARG A 1 710 ? 21.116 -4.973 -11.770 1.00 91.00 710 ARG A N 1
ATOM 5437 C CA . ARG A 1 710 ? 22.333 -5.803 -11.602 1.00 91.00 710 ARG A CA 1
ATOM 5438 C C . ARG A 1 710 ? 22.026 -7.229 -11.145 1.00 91.00 710 ARG A C 1
ATOM 5440 O O . ARG A 1 710 ? 22.567 -8.186 -11.685 1.00 91.00 710 ARG A O 1
ATOM 5447 N N . ASN A 1 711 ? 21.129 -7.386 -10.171 1.00 85.12 711 ASN A N 1
ATOM 5448 C CA . ASN A 1 711 ? 20.784 -8.700 -9.624 1.00 85.12 711 ASN A CA 1
ATOM 5449 C C . ASN A 1 711 ? 20.184 -9.652 -10.672 1.00 85.12 711 ASN A C 1
ATOM 5451 O O . ASN A 1 711 ? 20.349 -10.860 -10.525 1.00 85.12 711 ASN A O 1
ATOM 5455 N N . PHE A 1 712 ? 19.539 -9.129 -11.719 1.00 85.00 712 PHE A N 1
ATOM 5456 C CA . PHE A 1 712 ? 18.862 -9.901 -12.766 1.00 85.00 712 PHE A CA 1
ATOM 5457 C C . PHE A 1 712 ? 19.690 -10.069 -14.050 1.00 85.00 712 PHE A C 1
ATOM 5459 O O . PHE A 1 712 ? 19.420 -10.998 -14.810 1.00 85.00 712 PHE A O 1
ATOM 5466 N N . HIS A 1 713 ? 20.693 -9.212 -14.272 1.00 91.06 713 HIS A N 1
ATOM 5467 C CA . HIS A 1 713 ? 21.507 -9.203 -15.497 1.00 91.06 713 HIS A CA 1
ATOM 5468 C C . HIS A 1 713 ? 22.984 -9.557 -15.276 1.00 91.06 713 HIS A C 1
ATOM 5470 O O . HIS A 1 713 ? 23.606 -10.193 -16.125 1.00 91.06 713 HIS A O 1
ATOM 5476 N N . ALA A 1 714 ? 23.550 -9.149 -14.140 1.00 92.62 714 ALA A N 1
ATOM 5477 C CA . ALA A 1 714 ? 24.983 -9.154 -13.862 1.00 92.62 714 ALA A CA 1
ATOM 5478 C C . ALA A 1 714 ? 25.283 -9.734 -12.469 1.00 92.62 714 ALA A C 1
ATOM 5480 O O . ALA A 1 714 ? 25.999 -9.141 -11.656 1.00 92.62 714 ALA A O 1
ATOM 5481 N N . SER A 1 715 ? 24.707 -10.902 -12.171 1.00 90.50 715 SER A N 1
ATOM 5482 C CA . SER A 1 715 ? 25.007 -11.674 -10.961 1.00 90.50 715 SER A CA 1
ATOM 5483 C C . SER A 1 715 ? 25.408 -13.108 -11.305 1.00 90.50 715 SER A C 1
ATOM 5485 O O . SER A 1 715 ? 25.023 -13.634 -12.342 1.00 90.50 715 SER A O 1
ATOM 5487 N N . ARG A 1 716 ? 26.119 -13.799 -10.402 1.00 88.38 716 ARG A N 1
ATOM 5488 C CA . ARG A 1 716 ? 26.449 -15.230 -10.589 1.00 88.38 716 ARG A CA 1
ATOM 5489 C C . ARG A 1 716 ? 25.218 -16.116 -10.799 1.00 88.38 716 ARG A C 1
ATOM 5491 O O . ARG A 1 716 ? 25.299 -17.141 -11.459 1.00 88.38 716 ARG A O 1
ATOM 5498 N N . LYS A 1 717 ? 24.079 -15.747 -10.200 1.00 85.56 717 LYS A N 1
ATOM 5499 C CA . LYS A 1 717 ? 22.823 -16.496 -10.347 1.00 85.56 717 LYS A CA 1
ATOM 5500 C C . LYS A 1 717 ? 22.164 -16.234 -11.703 1.00 85.56 717 LYS A C 1
ATOM 5502 O O . LYS A 1 717 ? 21.541 -17.135 -12.256 1.00 85.56 717 LYS A O 1
ATOM 5507 N N . TYR A 1 718 ? 22.287 -15.010 -12.207 1.00 84.75 718 TYR A N 1
ATOM 5508 C CA . TYR A 1 718 ? 21.676 -14.552 -13.447 1.00 84.75 718 TYR A CA 1
ATOM 5509 C C . TYR A 1 718 ? 22.711 -13.737 -14.239 1.00 84.75 718 TYR A C 1
ATOM 5511 O O . TYR A 1 718 ? 22.793 -12.517 -14.090 1.00 84.75 718 TYR A O 1
ATOM 5519 N N . ASN A 1 719 ? 23.526 -14.432 -15.041 1.00 93.06 719 ASN A N 1
ATOM 5520 C CA . ASN A 1 719 ? 24.495 -13.830 -15.957 1.00 93.06 719 ASN A CA 1
ATOM 5521 C C . ASN A 1 719 ? 23.882 -13.755 -17.362 1.00 93.06 719 ASN A C 1
ATOM 5523 O O . ASN A 1 719 ? 23.824 -14.760 -18.071 1.00 93.06 719 ASN A O 1
ATOM 5527 N N . ARG A 1 720 ? 23.374 -12.576 -17.733 1.00 94.25 720 ARG A N 1
ATOM 5528 C CA . ARG A 1 720 ? 22.745 -12.297 -19.037 1.00 94.25 720 ARG A CA 1
ATOM 5529 C C . ARG A 1 720 ? 23.569 -11.337 -19.897 1.00 94.25 720 ARG A C 1
ATOM 5531 O O . ARG A 1 720 ? 23.137 -10.983 -20.985 1.00 94.25 720 ARG A O 1
ATOM 5538 N N . LEU A 1 721 ? 24.765 -10.958 -19.440 1.00 96.19 721 LEU A N 1
ATOM 5539 C CA . LEU A 1 721 ? 25.578 -9.894 -20.034 1.00 96.19 721 LEU A CA 1
ATOM 5540 C C . LEU A 1 721 ? 25.816 -10.082 -21.539 1.00 96.19 721 LEU A C 1
ATOM 5542 O O . LEU A 1 721 ? 25.633 -9.137 -22.305 1.00 96.19 721 LEU A O 1
ATOM 5546 N N . THR A 1 722 ? 26.173 -11.297 -21.966 1.00 94.44 722 THR A N 1
ATOM 5547 C CA . THR A 1 722 ? 26.391 -11.624 -23.383 1.00 94.44 722 THR A CA 1
ATOM 5548 C C . THR A 1 722 ? 25.112 -11.473 -24.204 1.00 94.44 722 THR A C 1
ATOM 5550 O O . THR A 1 722 ? 25.099 -10.771 -25.209 1.00 94.44 722 THR A O 1
ATOM 5553 N N . ASP A 1 723 ? 24.014 -12.074 -23.741 1.00 93.69 723 ASP A N 1
ATOM 5554 C CA . ASP A 1 723 ? 22.705 -12.009 -24.404 1.00 93.69 723 ASP A CA 1
ATOM 5555 C C . ASP A 1 723 ? 22.195 -10.561 -24.495 1.00 93.69 723 ASP A C 1
ATOM 5557 O O . ASP A 1 723 ? 21.676 -10.126 -25.525 1.00 93.69 723 ASP A O 1
ATOM 5561 N N . ASP A 1 724 ? 22.411 -9.762 -23.453 1.00 95.25 724 ASP A N 1
ATOM 5562 C CA . ASP A 1 724 ? 22.014 -8.361 -23.463 1.00 95.25 724 ASP A CA 1
ATOM 5563 C C . ASP A 1 724 ? 22.890 -7.520 -24.411 1.00 95.25 724 ASP A C 1
ATOM 5565 O O . ASP A 1 724 ? 22.378 -6.628 -25.095 1.00 95.25 724 ASP A O 1
ATOM 5569 N N . ALA A 1 725 ? 24.196 -7.796 -24.505 1.00 95.38 725 ALA A N 1
ATOM 5570 C CA . ALA A 1 725 ? 25.066 -7.170 -25.505 1.00 95.38 725 ALA A CA 1
ATOM 5571 C C . ALA A 1 725 ? 24.614 -7.520 -26.938 1.00 95.38 725 ALA A C 1
ATOM 5573 O O . ALA A 1 725 ? 24.564 -6.642 -27.804 1.00 95.38 725 ALA A O 1
ATOM 5574 N N . ASP A 1 726 ? 24.206 -8.768 -27.183 1.00 93.56 726 ASP A N 1
ATOM 5575 C CA . ASP A 1 726 ? 23.681 -9.238 -28.472 1.00 93.56 726 ASP A CA 1
ATOM 5576 C C . ASP A 1 726 ? 22.383 -8.536 -28.859 1.00 93.56 726 ASP A C 1
ATOM 5578 O O . ASP A 1 726 ? 22.260 -8.025 -29.976 1.00 93.56 726 ASP A O 1
ATOM 5582 N N . LYS A 1 727 ? 21.417 -8.471 -27.936 1.00 93.69 727 LYS A N 1
ATOM 5583 C CA . LYS A 1 727 ? 20.135 -7.788 -28.159 1.00 93.69 727 LYS A CA 1
ATOM 5584 C C . LYS A 1 727 ? 20.341 -6.322 -28.525 1.00 93.69 727 LYS A C 1
ATOM 5586 O O . LYS A 1 727 ? 19.774 -5.851 -29.512 1.00 93.69 727 LYS A O 1
ATOM 5591 N N . ARG A 1 728 ? 21.183 -5.610 -27.768 1.00 95.56 728 ARG A N 1
ATOM 5592 C CA . ARG A 1 728 ? 21.461 -4.188 -28.013 1.00 95.56 728 ARG A CA 1
ATOM 5593 C C . ARG A 1 728 ? 22.226 -3.976 -29.320 1.00 95.56 728 ARG A C 1
ATOM 5595 O O . ARG A 1 728 ? 21.899 -3.048 -30.053 1.00 95.56 728 ARG A O 1
ATOM 5602 N N . ALA A 1 729 ? 23.186 -4.843 -29.654 1.00 93.19 729 ALA A N 1
ATOM 5603 C CA . ALA A 1 729 ? 23.896 -4.787 -30.933 1.00 93.19 729 ALA A CA 1
ATOM 5604 C C . ALA A 1 729 ? 22.947 -4.976 -32.131 1.00 93.19 729 ALA A C 1
ATOM 5606 O O . ALA A 1 729 ? 22.999 -4.188 -33.073 1.00 93.19 729 ALA A O 1
ATOM 5607 N N . ARG A 1 730 ? 22.017 -5.943 -32.067 1.00 93.69 730 ARG A N 1
ATOM 5608 C CA . ARG A 1 730 ? 21.002 -6.156 -33.119 1.00 93.69 730 ARG A CA 1
ATOM 5609 C C . ARG A 1 730 ? 20.102 -4.941 -33.330 1.00 93.69 730 ARG A C 1
ATOM 5611 O O . ARG A 1 730 ? 19.785 -4.608 -34.468 1.00 93.69 730 ARG A O 1
ATOM 5618 N N . LEU A 1 731 ? 19.689 -4.277 -32.251 1.00 93.81 731 LEU A N 1
ATOM 5619 C CA . LEU A 1 731 ? 18.876 -3.062 -32.341 1.00 93.81 731 LEU A CA 1
ATOM 5620 C C . LEU A 1 731 ? 19.657 -1.901 -32.967 1.00 93.81 731 LEU A C 1
ATOM 5622 O O . LEU A 1 731 ? 19.130 -1.249 -33.868 1.00 93.81 731 LEU A O 1
ATOM 5626 N N . ARG A 1 732 ? 20.914 -1.685 -32.553 1.00 91.94 732 ARG A N 1
ATOM 5627 C CA . ARG A 1 732 ? 21.791 -0.659 -33.147 1.00 91.94 732 ARG A CA 1
ATOM 5628 C C . ARG A 1 732 ? 21.995 -0.891 -34.644 1.00 91.94 732 ARG A C 1
ATOM 5630 O O . ARG A 1 732 ? 21.787 0.031 -35.424 1.00 91.94 732 ARG A O 1
ATOM 5637 N N . ALA A 1 733 ? 22.284 -2.130 -35.050 1.00 90.25 733 ALA A N 1
ATOM 5638 C CA . ALA A 1 733 ? 22.408 -2.506 -36.462 1.00 90.25 733 ALA A CA 1
ATOM 5639 C C . ALA A 1 733 ? 21.107 -2.285 -37.262 1.00 90.25 733 ALA A C 1
ATOM 5641 O O . ALA A 1 733 ? 21.145 -2.053 -38.464 1.00 90.25 733 ALA A O 1
ATOM 5642 N N . ALA A 1 734 ? 19.948 -2.315 -36.598 1.00 89.06 734 ALA A N 1
ATOM 5643 C CA . ALA A 1 734 ? 18.650 -2.015 -37.198 1.00 89.06 734 ALA A CA 1
ATOM 5644 C C . ALA A 1 734 ? 18.266 -0.519 -37.153 1.00 89.06 734 ALA A C 1
ATOM 5646 O O . ALA A 1 734 ? 17.108 -0.191 -37.423 1.00 89.06 734 ALA A O 1
ATOM 5647 N N . GLY A 1 735 ? 19.195 0.373 -36.788 1.00 88.62 735 GLY A N 1
ATOM 5648 C CA . GLY A 1 735 ? 18.993 1.826 -36.753 1.00 88.62 735 GLY A CA 1
ATOM 5649 C C . GLY A 1 735 ? 18.344 2.367 -35.474 1.00 88.62 735 GLY A C 1
ATOM 5650 O O . GLY A 1 735 ? 17.934 3.528 -35.441 1.00 88.62 735 GLY A O 1
ATOM 5651 N N . TYR A 1 736 ? 18.222 1.559 -34.413 1.00 92.06 736 TYR A N 1
ATOM 5652 C CA . TYR A 1 736 ? 17.749 2.048 -33.115 1.00 92.06 736 TYR A CA 1
ATOM 5653 C C . TYR A 1 736 ? 18.880 2.745 -32.360 1.00 92.06 736 TYR A C 1
ATOM 5655 O O . TYR A 1 736 ? 19.985 2.213 -32.230 1.00 92.06 736 TYR A O 1
ATOM 5663 N N . ARG A 1 737 ? 18.563 3.877 -31.729 1.00 93.00 737 ARG A N 1
ATOM 5664 C CA . ARG A 1 737 ? 19.381 4.393 -30.623 1.00 93.00 737 ARG A CA 1
ATOM 5665 C C . ARG A 1 737 ? 19.044 3.589 -29.374 1.00 93.00 737 ARG A C 1
ATOM 5667 O O . ARG A 1 737 ? 17.871 3.382 -29.082 1.00 93.00 737 ARG A O 1
ATOM 5674 N N . VAL A 1 738 ? 20.049 3.115 -28.649 1.00 95.75 738 VAL A N 1
ATOM 5675 C CA . VAL A 1 738 ? 19.843 2.241 -27.486 1.00 95.75 738 VAL A CA 1
ATOM 5676 C C . VAL A 1 738 ? 20.333 2.938 -26.226 1.00 95.75 738 VAL A C 1
ATOM 5678 O O . VAL A 1 738 ? 21.496 3.330 -26.162 1.00 95.75 738 VAL A O 1
ATOM 5681 N N . ILE A 1 739 ? 19.455 3.052 -25.232 1.00 97.38 739 ILE A N 1
ATOM 5682 C CA . ILE A 1 739 ? 19.743 3.615 -23.912 1.00 97.38 739 ILE A CA 1
ATOM 5683 C C . ILE A 1 739 ? 19.522 2.532 -22.859 1.00 97.38 739 ILE A C 1
ATOM 5685 O O . ILE A 1 739 ? 18.478 1.892 -22.824 1.00 97.38 739 ILE A O 1
ATOM 5689 N N . SER A 1 740 ? 20.499 2.335 -21.988 1.00 96.88 740 SER A N 1
ATOM 5690 C CA . SER A 1 740 ? 20.415 1.443 -20.833 1.00 96.88 740 SER A CA 1
ATOM 5691 C C . SER A 1 740 ? 20.451 2.281 -19.558 1.00 96.88 740 SER A C 1
ATOM 5693 O O . SER A 1 740 ? 21.290 3.176 -19.435 1.00 96.88 740 SER A O 1
ATOM 5695 N N . VAL A 1 741 ? 19.537 2.020 -18.633 1.00 96.56 741 VAL A N 1
ATOM 5696 C CA . VAL A 1 741 ? 19.342 2.788 -17.399 1.00 96.56 741 VAL A CA 1
ATOM 5697 C C . VAL A 1 741 ? 19.351 1.821 -16.224 1.00 96.56 741 VAL A C 1
ATOM 5699 O O . VAL A 1 741 ? 18.609 0.840 -16.236 1.00 96.56 741 VAL A O 1
ATOM 5702 N N . SER A 1 742 ? 20.159 2.093 -15.204 1.00 94.38 742 SER A N 1
ATOM 5703 C CA . SER A 1 742 ? 20.118 1.354 -13.940 1.00 94.38 742 SER A CA 1
ATOM 5704 C C . SER A 1 742 ? 19.393 2.144 -12.845 1.00 94.38 742 SER A C 1
ATOM 5706 O O . SER A 1 742 ? 19.042 3.313 -13.014 1.00 94.38 742 SER A O 1
ATOM 5708 N N . VAL A 1 743 ? 19.173 1.520 -11.682 1.00 91.75 743 VAL A N 1
ATOM 5709 C CA . VAL A 1 743 ? 18.560 2.207 -10.531 1.00 91.75 743 VAL A CA 1
ATOM 5710 C C . VAL A 1 743 ? 19.391 3.407 -10.063 1.00 91.75 743 VAL A C 1
ATOM 5712 O O . VAL A 1 743 ? 18.821 4.442 -9.728 1.00 91.75 743 VAL A O 1
ATOM 5715 N N . GLU A 1 744 ? 20.722 3.301 -10.116 1.00 91.00 744 GLU A N 1
ATOM 5716 C CA . GLU A 1 744 ? 21.657 4.358 -9.724 1.00 91.00 744 GLU A CA 1
ATOM 5717 C C . GLU A 1 744 ? 21.548 5.602 -10.620 1.00 91.00 744 GLU A C 1
ATOM 5719 O O . GLU A 1 744 ? 21.829 6.710 -10.166 1.00 91.00 744 GLU A O 1
ATOM 5724 N N . ASP A 1 745 ? 21.121 5.439 -11.875 1.00 93.06 745 ASP A N 1
ATOM 5725 C CA . ASP A 1 745 ? 20.896 6.546 -12.814 1.00 93.06 745 ASP A CA 1
ATOM 5726 C C . ASP A 1 745 ? 19.603 7.327 -12.522 1.00 93.06 745 ASP A C 1
ATOM 5728 O O . ASP A 1 745 ? 19.419 8.433 -13.031 1.00 93.06 745 ASP A O 1
ATOM 5732 N N . LEU A 1 746 ? 18.710 6.770 -11.695 1.00 91.25 746 LEU A N 1
ATOM 5733 C CA . LEU A 1 746 ? 17.471 7.415 -11.247 1.00 91.25 746 LEU A CA 1
ATOM 5734 C C . LEU A 1 746 ? 17.636 8.161 -9.911 1.00 91.25 746 LEU A C 1
ATOM 5736 O O . LEU A 1 746 ? 16.712 8.859 -9.491 1.00 91.25 746 LEU A O 1
ATOM 5740 N N . ASP A 1 747 ? 18.765 7.981 -9.218 1.00 86.06 747 ASP A N 1
ATOM 5741 C CA . ASP A 1 747 ? 19.066 8.615 -7.924 1.00 86.06 747 ASP A CA 1
ATOM 5742 C C . ASP A 1 747 ? 19.864 9.926 -8.069 1.00 86.06 747 ASP A C 1
ATOM 5744 O O . ASP A 1 747 ? 19.875 10.752 -7.154 1.00 86.06 747 ASP A O 1
ATOM 5748 N N . GLY A 1 748 ? 20.519 10.153 -9.211 1.00 81.00 748 GLY A N 1
ATOM 5749 C CA . GLY A 1 748 ? 21.291 11.368 -9.462 1.00 81.00 748 GLY A CA 1
ATOM 5750 C C . GLY A 1 748 ? 22.123 11.318 -10.750 1.00 81.00 748 GLY A C 1
ATOM 5751 O O . GLY A 1 748 ? 22.174 10.287 -11.418 1.00 81.00 748 GLY A O 1
ATOM 5752 N N . PRO A 1 749 ? 22.786 12.433 -11.115 1.00 86.44 749 PRO A N 1
ATOM 5753 C CA . PRO A 1 749 ? 23.607 12.506 -12.321 1.00 86.44 749 PRO A CA 1
ATOM 5754 C C . PRO A 1 749 ? 24.869 11.637 -12.208 1.00 86.44 749 PRO A C 1
ATOM 5756 O O . PRO A 1 749 ? 25.390 11.417 -11.114 1.00 86.44 749 PRO A O 1
ATOM 5759 N N . TRP A 1 750 ? 25.418 11.200 -13.346 1.00 89.50 750 TRP A N 1
ATOM 5760 C CA . TRP A 1 750 ? 26.674 10.438 -13.384 1.00 89.50 750 TRP A CA 1
ATOM 5761 C C . TRP A 1 750 ? 27.880 11.274 -12.918 1.00 89.50 750 TRP A C 1
ATOM 5763 O O . TRP A 1 750 ? 28.687 10.803 -12.121 1.00 89.50 750 TRP A O 1
ATOM 5773 N N . ASN A 1 751 ? 27.989 12.504 -13.421 1.00 88.81 751 ASN A N 1
ATOM 5774 C CA . ASN A 1 751 ? 29.026 13.505 -13.162 1.00 88.81 751 ASN A CA 1
ATOM 5775 C C . ASN A 1 751 ? 30.454 12.938 -12.962 1.00 88.81 751 ASN A C 1
ATOM 5777 O O . ASN A 1 751 ? 31.023 13.054 -11.871 1.00 88.81 751 ASN A O 1
ATOM 5781 N N . PRO A 1 752 ? 31.049 12.311 -13.995 1.00 90.50 752 PRO A N 1
ATOM 5782 C CA . PRO A 1 752 ? 32.348 11.664 -13.865 1.00 90.50 752 PRO A CA 1
ATOM 5783 C C . PRO A 1 752 ? 33.485 12.666 -13.617 1.00 90.50 752 PRO A C 1
ATOM 5785 O O . PRO A 1 752 ? 33.620 13.670 -14.320 1.00 90.50 752 PRO A O 1
ATOM 5788 N N . ALA A 1 753 ? 34.374 12.347 -12.670 1.00 90.69 753 ALA A N 1
ATOM 5789 C CA . ALA A 1 753 ? 35.488 13.217 -12.272 1.00 90.69 753 ALA A CA 1
ATOM 5790 C C . ALA A 1 753 ? 36.472 13.533 -13.417 1.00 90.69 753 ALA A C 1
ATOM 5792 O O . ALA A 1 753 ? 37.069 14.613 -13.452 1.00 90.69 753 ALA A O 1
ATOM 5793 N N . TRP A 1 754 ? 36.631 12.602 -14.364 1.00 91.25 754 TRP A N 1
ATOM 5794 C CA . TRP A 1 754 ? 37.492 12.755 -15.541 1.00 91.25 754 TRP A CA 1
ATOM 5795 C C . TRP A 1 754 ? 36.916 13.698 -16.610 1.00 91.25 754 TRP A C 1
ATOM 5797 O O . TRP A 1 754 ? 37.654 14.129 -17.490 1.00 91.25 754 TRP A O 1
ATOM 5807 N N . LEU A 1 755 ? 35.637 14.081 -16.518 1.00 91.88 755 LEU A N 1
ATOM 5808 C CA . LEU A 1 755 ? 34.995 15.067 -17.396 1.00 91.88 755 LEU A CA 1
ATOM 5809 C C . LEU A 1 755 ? 34.734 16.387 -16.650 1.00 91.88 755 LEU A C 1
ATOM 5811 O O . LEU A 1 755 ? 33.654 16.968 -16.747 1.00 91.88 755 LEU A O 1
ATOM 5815 N N . ASN A 1 756 ? 35.706 16.864 -15.869 1.00 91.31 756 ASN A N 1
ATOM 5816 C CA . ASN A 1 756 ? 35.619 18.131 -15.127 1.00 91.31 756 ASN A CA 1
ATOM 5817 C C . ASN A 1 756 ? 35.738 19.375 -16.036 1.00 91.31 756 ASN A C 1
ATOM 5819 O O . ASN A 1 756 ? 36.050 19.269 -17.221 1.00 91.31 756 ASN A O 1
ATOM 5823 N N . GLU A 1 757 ? 35.454 20.564 -15.494 1.00 91.94 757 GLU A N 1
ATOM 5824 C CA . GLU A 1 757 ? 35.429 21.829 -16.251 1.00 91.94 757 GLU A CA 1
ATOM 5825 C C . GLU A 1 757 ? 36.756 22.145 -16.956 1.00 91.94 757 GLU A C 1
ATOM 5827 O O . GLU A 1 757 ? 36.742 22.493 -18.137 1.00 91.94 757 GLU A O 1
ATOM 5832 N N . ASP A 1 758 ? 37.893 21.943 -16.285 1.00 91.94 758 ASP A N 1
ATOM 5833 C CA . ASP A 1 758 ? 39.221 22.183 -16.864 1.00 91.94 758 ASP A CA 1
ATOM 5834 C C . ASP A 1 758 ? 39.494 21.264 -18.063 1.00 91.94 758 ASP A C 1
ATOM 5836 O O . ASP A 1 758 ? 40.037 21.690 -19.085 1.00 91.94 758 ASP A O 1
ATOM 5840 N N . THR A 1 759 ? 39.087 19.998 -17.958 1.00 92.06 759 THR A N 1
ATOM 5841 C CA . THR A 1 759 ? 39.246 19.000 -19.025 1.00 92.06 759 THR A CA 1
ATOM 5842 C C . THR A 1 759 ? 38.332 19.312 -20.206 1.00 92.06 759 THR A C 1
ATOM 5844 O O . THR A 1 759 ? 38.758 19.239 -21.358 1.00 92.06 759 THR A O 1
ATOM 5847 N N . VAL A 1 760 ? 37.094 19.738 -19.940 1.00 91.88 760 VAL A N 1
ATOM 5848 C CA . VAL A 1 760 ? 36.149 20.177 -20.978 1.00 91.88 760 VAL A CA 1
ATOM 5849 C C . VAL A 1 760 ? 36.664 21.425 -21.699 1.00 91.88 760 VAL A C 1
ATOM 5851 O O . VAL A 1 760 ? 36.584 21.498 -22.926 1.00 91.88 760 VAL A O 1
ATOM 5854 N N . ALA A 1 761 ? 37.258 22.381 -20.980 1.00 91.38 761 ALA A N 1
ATOM 5855 C CA . ALA A 1 761 ? 37.874 23.557 -21.588 1.00 91.38 761 ALA A CA 1
ATOM 5856 C C . ALA A 1 761 ? 39.047 23.180 -22.512 1.00 91.38 761 ALA A C 1
ATOM 5858 O O . ALA A 1 761 ? 39.141 23.707 -23.623 1.00 91.38 761 ALA A O 1
ATOM 5859 N N . GLN A 1 762 ? 39.902 22.240 -22.087 1.00 91.12 762 GLN A N 1
ATOM 5860 C CA . GLN A 1 762 ? 41.004 21.706 -22.902 1.00 91.12 762 GLN A CA 1
ATOM 5861 C C . GLN A 1 762 ? 40.519 20.915 -24.123 1.00 91.12 762 GLN A C 1
ATOM 5863 O O . GLN A 1 762 ? 41.152 20.960 -25.178 1.00 91.12 762 GLN A O 1
ATOM 5868 N N . LEU A 1 763 ? 39.401 20.196 -24.001 1.00 90.44 763 LEU A N 1
ATOM 5869 C CA . LEU A 1 763 ? 38.782 19.511 -25.130 1.00 90.44 763 LEU A CA 1
ATOM 5870 C C . LEU A 1 763 ? 38.304 20.539 -26.162 1.00 90.44 763 LEU A C 1
ATOM 5872 O O . LEU A 1 763 ? 38.766 20.532 -27.300 1.00 90.44 763 LEU A O 1
ATOM 5876 N N . LYS A 1 764 ? 37.449 21.483 -25.751 1.00 87.19 764 LYS A N 1
ATOM 5877 C CA . LYS A 1 764 ? 36.814 22.462 -26.652 1.00 87.19 764 LYS A CA 1
ATOM 5878 C C . LYS A 1 764 ? 37.804 23.417 -27.320 1.00 87.19 764 LYS A C 1
ATOM 5880 O O . LYS A 1 764 ? 37.560 23.861 -28.437 1.00 87.19 764 LYS A O 1
ATOM 5885 N N . ASN A 1 765 ? 38.915 23.748 -26.659 1.00 87.44 765 ASN A N 1
ATOM 5886 C CA . ASN A 1 765 ? 39.948 24.610 -27.240 1.00 87.44 765 ASN A CA 1
ATOM 5887 C C . ASN A 1 765 ? 40.969 23.846 -28.115 1.00 87.44 765 ASN A C 1
ATOM 5889 O O . ASN A 1 765 ? 41.912 24.459 -28.613 1.00 87.44 765 ASN A O 1
ATOM 5893 N N . GLY A 1 766 ? 40.794 22.529 -28.290 1.00 83.81 766 GLY A N 1
ATOM 5894 C CA . GLY A 1 766 ? 41.636 21.676 -29.129 1.00 83.81 766 GLY A CA 1
ATOM 5895 C C . GLY A 1 766 ? 42.964 21.244 -28.498 1.00 83.81 766 GLY A C 1
ATOM 5896 O O . GLY A 1 766 ? 43.733 20.542 -29.153 1.00 83.81 766 GLY A O 1
ATOM 5897 N N . SER A 1 767 ? 43.242 21.601 -27.237 1.00 86.88 767 SER A N 1
ATOM 5898 C CA . SER A 1 767 ? 44.505 21.252 -26.560 1.00 86.88 767 SER A CA 1
ATOM 5899 C C . SER A 1 767 ? 44.704 19.744 -26.396 1.00 86.88 767 SER A C 1
ATOM 5901 O O . SER A 1 767 ? 45.842 19.289 -26.322 1.00 86.88 767 SER A O 1
ATOM 5903 N N . LEU A 1 768 ? 43.615 18.967 -26.366 1.00 84.88 768 LEU A N 1
ATOM 5904 C CA . LEU A 1 768 ? 43.666 17.501 -26.284 1.00 84.88 768 LEU A CA 1
ATOM 5905 C C . LEU A 1 768 ? 43.901 16.815 -27.642 1.00 84.88 768 LEU A C 1
ATOM 5907 O O . LEU A 1 768 ? 44.065 15.602 -27.686 1.00 84.88 768 LEU A O 1
ATOM 5911 N N . GLY A 1 769 ? 43.917 17.564 -28.750 1.00 81.00 769 GLY A N 1
ATOM 5912 C CA . GLY A 1 769 ? 44.256 17.049 -30.079 1.00 81.00 769 GLY A CA 1
ATOM 5913 C C . GLY A 1 769 ? 43.171 16.227 -30.784 1.00 81.00 769 GLY A C 1
ATOM 5914 O O . GLY A 1 769 ? 43.378 15.864 -31.937 1.00 81.00 769 GLY A O 1
ATOM 5915 N N . ALA A 1 770 ? 42.020 15.960 -30.157 1.00 82.50 770 ALA A N 1
ATOM 5916 C CA . ALA A 1 770 ? 40.928 15.197 -30.768 1.00 82.50 770 ALA A CA 1
ATOM 5917 C C . ALA A 1 770 ? 40.319 15.923 -31.983 1.00 82.50 770 ALA A C 1
ATOM 5919 O O . ALA A 1 770 ? 39.858 17.063 -31.877 1.00 82.50 770 ALA A O 1
ATOM 5920 N N . SER A 1 771 ? 40.298 15.255 -33.142 1.00 79.94 771 SER A N 1
ATOM 5921 C CA . SER A 1 771 ? 39.986 15.884 -34.437 1.00 79.94 771 SER A CA 1
ATOM 5922 C C . SER A 1 771 ? 38.578 16.488 -34.534 1.00 79.94 771 SER A C 1
ATOM 5924 O O . SER A 1 771 ? 38.387 17.477 -35.241 1.00 79.94 771 SER A O 1
ATOM 5926 N N . ARG A 1 772 ? 37.601 15.956 -33.787 1.00 83.56 772 ARG A N 1
ATOM 5927 C CA . ARG A 1 772 ? 36.204 16.431 -33.776 1.00 83.56 772 ARG A CA 1
ATOM 5928 C C . ARG A 1 772 ? 35.832 17.293 -32.570 1.00 83.56 772 ARG A C 1
ATOM 5930 O O . ARG A 1 772 ? 34.671 17.674 -32.433 1.00 83.56 772 ARG A O 1
ATOM 5937 N N . ALA A 1 773 ? 36.800 17.690 -31.744 1.00 81.19 773 ALA A N 1
ATOM 5938 C CA . ALA A 1 773 ? 36.530 18.443 -30.519 1.00 81.19 773 ALA A CA 1
ATOM 5939 C C . ALA A 1 773 ? 35.834 19.801 -30.752 1.00 81.19 773 ALA A C 1
ATOM 5941 O O . ALA A 1 773 ? 35.082 20.262 -29.896 1.00 81.19 773 ALA A O 1
ATOM 5942 N N . GLY A 1 774 ? 36.018 20.419 -31.926 1.00 82.81 774 GLY A N 1
ATOM 5943 C CA . GLY A 1 774 ? 35.343 21.670 -32.300 1.00 82.81 774 GLY A CA 1
ATOM 5944 C C . GLY A 1 774 ? 33.823 21.551 -32.494 1.00 82.81 774 GLY A C 1
ATOM 5945 O O . GLY A 1 774 ? 33.139 22.571 -32.497 1.00 82.81 774 GLY A O 1
ATOM 5946 N N . GLY A 1 775 ? 33.290 20.331 -32.638 1.00 86.69 775 GLY A N 1
ATOM 5947 C CA . GLY A 1 775 ? 31.848 20.061 -32.712 1.00 86.69 775 GLY A CA 1
ATOM 5948 C C . GLY A 1 775 ? 31.182 19.817 -31.352 1.00 86.69 775 GLY A C 1
ATOM 5949 O O . GLY A 1 775 ? 29.966 19.661 -31.295 1.00 86.69 775 GLY A O 1
ATOM 5950 N N . VAL A 1 776 ? 31.953 19.773 -30.259 1.00 90.62 776 VAL A N 1
ATOM 5951 C CA . VAL A 1 776 ? 31.440 19.489 -28.911 1.00 90.62 776 VAL A CA 1
ATOM 5952 C C . VAL A 1 776 ? 30.773 20.733 -28.317 1.00 90.62 776 VAL A C 1
ATOM 5954 O O . VAL A 1 776 ? 31.395 21.790 -28.175 1.00 90.62 776 VAL A O 1
ATOM 5957 N N . THR A 1 777 ? 29.508 20.598 -27.919 1.00 93.38 777 THR A N 1
ATOM 5958 C CA . THR A 1 777 ? 28.710 21.669 -27.302 1.00 93.38 777 THR A CA 1
ATOM 5959 C C . THR A 1 777 ? 28.583 21.483 -25.790 1.00 93.38 777 THR A C 1
ATOM 5961 O O . THR A 1 777 ? 28.753 20.379 -25.275 1.00 93.38 777 THR A O 1
ATOM 5964 N N . ASP A 1 778 ? 28.246 22.557 -25.066 1.00 93.56 778 ASP A N 1
ATOM 5965 C CA . ASP A 1 778 ? 27.985 22.469 -23.619 1.00 93.56 778 ASP A CA 1
ATOM 5966 C C . ASP A 1 778 ? 26.777 21.569 -23.323 1.00 93.56 778 ASP A C 1
ATOM 5968 O O . ASP A 1 778 ? 26.839 20.747 -22.418 1.00 93.56 778 ASP A O 1
ATOM 5972 N N . GLN A 1 779 ? 25.743 21.605 -24.171 1.00 93.19 779 GLN A N 1
ATOM 5973 C CA . GLN A 1 779 ? 24.592 20.702 -24.068 1.00 93.19 779 GLN A CA 1
ATOM 5974 C C . GLN A 1 779 ? 24.996 19.220 -24.172 1.00 93.19 779 GLN A C 1
ATOM 5976 O O . GLN A 1 779 ? 24.487 18.398 -23.416 1.00 93.19 779 GLN A O 1
ATOM 5981 N N . ALA A 1 780 ? 25.920 18.862 -25.075 1.00 93.12 780 ALA A N 1
ATOM 5982 C CA . ALA A 1 780 ? 26.404 17.484 -25.198 1.00 93.12 780 ALA A CA 1
ATOM 5983 C C . ALA A 1 780 ? 27.200 17.038 -23.956 1.00 93.12 780 ALA A C 1
ATOM 5985 O O . ALA A 1 780 ? 27.059 15.900 -23.504 1.00 93.12 780 ALA A O 1
ATOM 5986 N N . ILE A 1 781 ? 27.998 17.942 -23.376 1.00 94.62 781 ILE A N 1
ATOM 5987 C CA . ILE A 1 781 ? 28.728 17.703 -22.123 1.00 94.62 781 ILE A CA 1
ATOM 5988 C C . ILE A 1 781 ? 27.762 17.525 -20.949 1.00 94.62 781 ILE A C 1
ATOM 5990 O O . ILE A 1 781 ? 27.923 16.586 -20.167 1.00 94.62 781 ILE A O 1
ATOM 5994 N N . ASP A 1 782 ? 26.756 18.389 -20.837 1.00 94.38 782 ASP A N 1
ATOM 5995 C CA . ASP A 1 782 ? 25.753 18.327 -19.775 1.00 94.38 782 ASP A CA 1
ATOM 5996 C C . ASP A 1 782 ? 24.909 17.050 -19.883 1.00 94.38 782 ASP A C 1
ATOM 5998 O O . ASP A 1 782 ? 24.665 16.399 -18.868 1.00 94.38 782 ASP A O 1
ATOM 6002 N N . ALA A 1 783 ? 24.561 16.617 -21.101 1.00 93.94 783 ALA A N 1
ATOM 6003 C CA . ALA A 1 783 ? 23.883 15.344 -21.345 1.00 93.94 783 ALA A CA 1
ATOM 6004 C C . ALA A 1 783 ? 24.714 14.140 -20.864 1.00 93.94 783 ALA A C 1
ATOM 6006 O O . ALA A 1 783 ? 24.188 13.251 -20.195 1.00 93.94 783 ALA A O 1
ATOM 6007 N N . TRP A 1 784 ? 26.025 14.119 -21.140 1.00 92.38 784 TRP A N 1
ATOM 6008 C CA . TRP A 1 784 ? 26.926 13.073 -20.637 1.00 92.38 784 TRP A CA 1
ATOM 6009 C C . TRP A 1 784 ? 27.071 13.113 -19.113 1.00 92.38 784 TRP A C 1
ATOM 6011 O O . TRP A 1 784 ? 26.951 12.079 -18.455 1.00 92.38 784 TRP A O 1
ATOM 6021 N N . ARG A 1 785 ? 27.302 14.297 -18.529 1.00 93.69 785 ARG A N 1
ATOM 6022 C CA . ARG A 1 785 ? 27.432 14.465 -17.070 1.00 93.69 785 ARG A CA 1
ATOM 6023 C C . ARG A 1 785 ? 26.138 14.121 -16.339 1.00 93.69 785 ARG A C 1
ATOM 6025 O O . ARG A 1 785 ? 26.193 13.561 -15.247 1.00 93.69 785 ARG A O 1
ATOM 6032 N N . GLY A 1 786 ? 24.987 14.420 -16.926 1.00 91.81 786 GLY A N 1
ATOM 6033 C CA . GLY A 1 786 ? 23.680 14.079 -16.376 1.00 91.81 786 GLY A CA 1
ATOM 6034 C C . GLY A 1 786 ? 23.347 12.584 -16.447 1.00 91.81 786 GLY A C 1
ATOM 6035 O O . GLY A 1 786 ? 22.425 12.143 -15.769 1.00 91.81 786 GLY A O 1
ATOM 6036 N N . GLY A 1 787 ? 24.121 11.788 -17.192 1.00 94.00 787 GLY A N 1
ATOM 6037 C CA . GLY A 1 787 ? 23.933 10.343 -17.313 1.00 94.00 787 GLY A CA 1
ATOM 6038 C C . GLY A 1 787 ? 22.787 9.948 -18.258 1.00 94.00 787 GLY A C 1
ATOM 6039 O O . GLY A 1 787 ? 22.301 10.774 -19.034 1.00 94.00 787 GLY A O 1
ATOM 6040 N N . PRO A 1 788 ? 22.339 8.678 -18.217 1.00 95.81 788 PRO A N 1
ATOM 6041 C CA . PRO A 1 788 ? 21.372 8.141 -19.180 1.00 95.81 788 PRO A CA 1
ATOM 6042 C C . PRO A 1 788 ? 20.046 8.911 -19.258 1.00 95.81 788 PRO A C 1
ATOM 6044 O O . PRO A 1 788 ? 19.515 9.090 -20.352 1.00 95.81 788 PRO A O 1
ATOM 6047 N N . MET A 1 789 ? 19.538 9.419 -18.128 1.00 96.00 789 MET A N 1
ATOM 6048 C CA . MET A 1 789 ? 18.289 10.190 -18.090 1.00 96.00 789 MET A CA 1
ATOM 6049 C C . MET A 1 789 ? 18.411 11.544 -18.802 1.00 96.00 789 MET A C 1
ATOM 6051 O O . MET A 1 789 ? 17.546 11.886 -19.606 1.00 96.00 789 MET A O 1
ATOM 6055 N N . ALA A 1 790 ? 19.497 12.288 -18.568 1.00 94.88 790 ALA A N 1
ATOM 6056 C CA . ALA A 1 790 ? 19.740 13.572 -19.234 1.00 94.88 790 ALA A CA 1
ATOM 6057 C C . ALA A 1 790 ? 20.053 13.398 -20.728 1.00 94.88 790 ALA A C 1
ATOM 6059 O O . ALA A 1 790 ? 19.644 14.211 -21.560 1.00 94.88 790 ALA A O 1
ATOM 6060 N N . LEU A 1 791 ? 20.745 12.311 -21.086 1.00 95.44 791 LEU A N 1
ATOM 6061 C CA . LEU A 1 791 ? 20.967 11.940 -22.480 1.00 95.44 791 LEU A CA 1
ATOM 6062 C C . LEU A 1 791 ? 19.642 11.648 -23.195 1.00 95.44 791 LEU A C 1
ATOM 6064 O O . LEU A 1 791 ? 19.418 12.159 -24.292 1.00 95.44 791 LEU A O 1
ATOM 6068 N N . LEU A 1 792 ? 18.747 10.881 -22.565 1.00 95.62 792 LEU A N 1
ATOM 6069 C CA . LEU A 1 792 ? 17.423 10.589 -23.110 1.00 95.62 792 LEU A CA 1
ATOM 6070 C C . LEU A 1 792 ? 16.557 11.853 -23.223 1.00 95.62 792 LEU A C 1
ATOM 6072 O O . LEU A 1 792 ? 15.943 12.060 -24.267 1.00 95.62 792 LEU A O 1
ATOM 6076 N N . GLU A 1 793 ? 16.546 12.725 -22.209 1.00 95.06 793 GLU A N 1
ATOM 6077 C CA . GLU A 1 793 ? 15.877 14.037 -22.269 1.00 95.06 793 GLU A CA 1
ATOM 6078 C C . GLU A 1 793 ? 16.392 14.865 -23.452 1.00 95.06 793 GLU A C 1
ATOM 6080 O O . GLU A 1 793 ? 15.594 15.385 -24.232 1.00 95.06 793 GLU A O 1
ATOM 6085 N N . THR A 1 794 ? 17.714 14.924 -23.638 1.00 94.06 794 THR A N 1
ATOM 6086 C CA . THR A 1 794 ? 18.345 15.644 -24.755 1.00 94.06 794 THR A CA 1
ATOM 6087 C C . THR A 1 794 ? 17.914 15.070 -26.107 1.00 94.06 794 THR A C 1
ATOM 6089 O O . THR A 1 794 ? 17.596 15.827 -27.021 1.00 94.06 794 THR A O 1
ATOM 6092 N N . MET A 1 795 ? 17.842 13.740 -26.239 1.00 92.06 795 MET A N 1
ATOM 6093 C CA . MET A 1 795 ? 17.388 13.079 -27.471 1.00 92.06 795 MET A CA 1
ATOM 6094 C C . MET A 1 795 ? 15.894 13.280 -27.755 1.00 92.06 795 MET A C 1
ATOM 6096 O O . MET A 1 795 ? 15.507 13.390 -28.918 1.00 92.06 795 MET A O 1
ATOM 6100 N N . LEU A 1 796 ? 15.051 13.299 -26.719 1.00 92.06 796 LEU A N 1
ATOM 6101 C CA . LEU A 1 796 ? 13.603 13.504 -26.850 1.00 92.06 796 LEU A CA 1
ATOM 6102 C C . LEU A 1 796 ? 13.239 14.976 -27.092 1.00 92.06 796 LEU A C 1
ATOM 6104 O O . LEU A 1 796 ? 12.207 15.253 -27.710 1.00 92.06 796 LEU A O 1
ATOM 6108 N N . SER A 1 797 ? 14.101 15.892 -26.648 1.00 90.00 797 SER A N 1
ATOM 6109 C CA . SER A 1 797 ? 13.972 17.338 -26.855 1.00 90.00 797 SER A CA 1
ATOM 6110 C C . SER A 1 797 ? 14.484 17.816 -28.212 1.00 90.00 797 SER A C 1
ATOM 6112 O O . SER A 1 797 ? 14.277 18.972 -28.565 1.00 90.00 797 SER A O 1
ATOM 6114 N N . ASP A 1 798 ? 15.153 16.954 -28.977 1.00 86.25 798 ASP A N 1
ATOM 6115 C CA . ASP A 1 798 ? 15.617 17.287 -30.320 1.00 86.25 798 ASP A CA 1
ATOM 6116 C C . ASP A 1 798 ? 14.441 17.332 -31.310 1.00 86.25 798 ASP A C 1
ATOM 6118 O O . ASP A 1 798 ? 13.819 16.307 -31.626 1.00 86.25 798 ASP A O 1
ATOM 6122 N N . ASP A 1 799 ? 14.154 18.536 -31.808 1.00 72.56 799 ASP A N 1
ATOM 6123 C CA . ASP A 1 799 ? 13.055 18.819 -32.735 1.00 72.56 799 ASP A CA 1
ATOM 6124 C C . ASP A 1 799 ? 13.340 18.361 -34.182 1.00 72.56 799 ASP A C 1
ATOM 6126 O O . ASP A 1 799 ? 12.432 18.360 -35.014 1.00 72.56 799 ASP A O 1
ATOM 6130 N N . ASN A 1 800 ? 14.569 17.942 -34.515 1.00 78.31 800 ASN A N 1
ATOM 6131 C CA . ASN A 1 800 ? 14.909 17.513 -35.877 1.00 78.31 800 ASN A CA 1
ATOM 6132 C C . ASN A 1 800 ? 14.385 16.105 -36.170 1.00 78.31 800 ASN A C 1
ATOM 6134 O O . ASN A 1 800 ? 14.792 15.143 -35.513 1.00 78.31 800 ASN A O 1
ATOM 6138 N N . GLU A 1 801 ? 13.524 15.961 -37.186 1.00 66.00 801 GLU A N 1
ATOM 6139 C CA . GLU A 1 801 ? 12.932 14.674 -37.589 1.00 66.00 801 GLU A CA 1
ATOM 6140 C C . GLU A 1 801 ? 13.966 13.653 -38.090 1.00 66.00 801 GLU A C 1
ATOM 6142 O O . GLU A 1 801 ? 13.782 12.453 -37.871 1.00 66.00 801 GLU A O 1
ATOM 6147 N N . ASP A 1 802 ? 15.061 14.126 -38.687 1.00 72.12 802 ASP A N 1
ATOM 6148 C CA . ASP A 1 802 ? 16.172 13.311 -39.175 1.00 72.12 802 ASP A CA 1
ATOM 6149 C C . ASP A 1 802 ? 17.436 13.529 -38.315 1.00 72.12 802 ASP A C 1
ATOM 6151 O O . ASP A 1 802 ? 18.013 14.625 -38.349 1.00 72.12 802 ASP A O 1
ATOM 6155 N N . PRO A 1 803 ? 17.884 12.517 -37.542 1.00 68.31 803 PRO A N 1
ATOM 6156 C CA . PRO A 1 803 ? 19.077 12.623 -36.707 1.00 68.31 803 PRO A CA 1
ATOM 6157 C C . PRO A 1 803 ? 20.356 12.955 -37.478 1.00 68.31 803 PRO A C 1
ATOM 6159 O O . PRO A 1 803 ? 21.236 13.591 -36.903 1.00 68.31 803 PRO A O 1
ATOM 6162 N N . GLU A 1 804 ? 20.472 12.575 -38.752 1.00 69.75 804 GLU A N 1
ATOM 6163 C CA . GLU A 1 804 ? 21.676 12.852 -39.552 1.00 69.75 804 GLU A CA 1
ATOM 6164 C C . GLU A 1 804 ? 21.845 14.349 -39.837 1.00 69.75 804 GLU A C 1
ATOM 6166 O O . GLU A 1 804 ? 22.957 14.851 -39.994 1.00 69.75 804 GLU A O 1
ATOM 6171 N N . THR A 1 805 ? 20.736 15.091 -39.819 1.00 75.12 805 THR A N 1
ATOM 6172 C CA . THR A 1 805 ? 20.719 16.551 -39.985 1.00 75.12 805 THR A CA 1
ATOM 6173 C C . THR A 1 805 ? 20.720 17.312 -38.655 1.00 75.12 805 THR A C 1
ATOM 6175 O O . THR A 1 805 ? 20.795 18.543 -38.644 1.00 75.12 805 THR A O 1
ATOM 6178 N N . SER A 1 806 ? 20.653 16.601 -37.524 1.00 85.94 806 SER A N 1
ATOM 6179 C CA . SER A 1 806 ? 20.530 17.207 -36.200 1.00 85.94 806 SER A CA 1
ATOM 6180 C C . SER A 1 806 ? 21.877 17.727 -35.672 1.00 85.94 806 SER A C 1
ATOM 6182 O O . SER A 1 806 ? 22.815 16.943 -35.484 1.00 85.94 806 SER A O 1
ATOM 6184 N N . PRO A 1 807 ? 21.983 19.024 -35.312 1.00 87.69 807 PRO A N 1
ATOM 6185 C CA . PRO A 1 807 ? 23.183 19.562 -34.678 1.00 87.69 807 PRO A CA 1
ATOM 6186 C C . PRO A 1 807 ? 23.414 18.958 -33.286 1.00 87.69 807 PRO A C 1
ATOM 6188 O O . PRO A 1 807 ? 24.561 18.798 -32.871 1.00 87.69 807 PRO A O 1
ATOM 6191 N N . THR A 1 808 ? 22.347 18.582 -32.575 1.00 90.00 808 THR A N 1
ATOM 6192 C CA . THR A 1 808 ? 22.432 17.924 -31.265 1.00 90.00 808 THR A CA 1
ATOM 6193 C C . THR A 1 808 ? 23.015 16.522 -31.405 1.00 90.00 808 THR A C 1
ATOM 6195 O O . THR A 1 808 ? 23.939 16.166 -30.672 1.00 90.00 808 THR A O 1
ATOM 6198 N N . THR A 1 809 ? 22.546 15.747 -32.387 1.00 88.81 809 THR A N 1
ATOM 6199 C CA . THR A 1 809 ? 23.087 14.408 -32.672 1.00 88.81 809 THR A CA 1
ATOM 6200 C C . THR A 1 809 ? 24.546 14.494 -33.126 1.00 88.81 809 THR A C 1
ATOM 6202 O O . THR A 1 809 ? 25.391 13.765 -32.604 1.00 88.81 809 THR A O 1
ATOM 6205 N N . ALA A 1 810 ? 24.882 15.445 -34.004 1.00 91.19 810 ALA A N 1
ATOM 6206 C CA . ALA A 1 810 ? 26.256 15.673 -34.448 1.00 91.19 810 ALA A CA 1
ATOM 6207 C C . ALA A 1 810 ? 27.205 16.063 -33.296 1.00 91.19 810 ALA A C 1
ATOM 6209 O O . ALA A 1 810 ? 28.350 15.603 -33.265 1.00 91.19 810 ALA A O 1
ATOM 6210 N N . ALA A 1 811 ? 26.738 16.873 -32.338 1.00 93.06 811 ALA A N 1
ATOM 6211 C CA . ALA A 1 811 ? 27.516 17.270 -31.165 1.00 93.06 811 ALA A CA 1
ATOM 6212 C C . ALA A 1 811 ? 27.744 16.108 -30.184 1.00 93.06 811 ALA A C 1
ATOM 6214 O O . ALA A 1 811 ? 28.856 15.941 -29.678 1.00 93.06 811 ALA A O 1
ATOM 6215 N N . LEU A 1 812 ? 26.720 15.280 -29.945 1.00 93.62 812 LEU A N 1
ATOM 6216 C CA . LEU A 1 812 ? 26.839 14.065 -29.132 1.00 93.62 812 LEU A CA 1
ATOM 6217 C C . LEU A 1 812 ? 27.812 13.060 -29.768 1.00 93.62 812 LEU A C 1
ATOM 6219 O O . LEU A 1 812 ? 28.665 12.513 -29.068 1.00 93.62 812 LEU A O 1
ATOM 6223 N N . ALA A 1 813 ? 27.740 12.879 -31.089 1.00 92.88 813 ALA A N 1
ATOM 6224 C CA . ALA A 1 813 ? 28.666 12.040 -31.844 1.00 92.88 813 ALA A CA 1
ATOM 6225 C C . ALA A 1 813 ? 30.106 12.577 -31.795 1.00 92.88 813 ALA A C 1
ATOM 6227 O O . ALA A 1 813 ? 31.043 11.825 -31.548 1.00 92.88 813 ALA A O 1
ATOM 6228 N N . ALA A 1 814 ? 30.293 13.892 -31.956 1.00 92.62 814 ALA A N 1
ATOM 6229 C CA . ALA A 1 814 ? 31.609 14.525 -31.865 1.00 92.62 814 ALA A CA 1
ATOM 6230 C C . ALA A 1 814 ? 32.258 14.340 -30.482 1.00 92.62 814 ALA A C 1
ATOM 6232 O O . ALA A 1 814 ? 33.475 14.146 -30.392 1.00 92.62 814 ALA A O 1
ATOM 6233 N N . LEU A 1 815 ? 31.456 14.379 -29.412 1.00 93.62 815 LEU A N 1
ATOM 6234 C CA . LEU A 1 815 ? 31.918 14.093 -28.055 1.00 93.62 815 LEU A CA 1
ATOM 6235 C C . LEU A 1 815 ? 32.285 12.613 -27.882 1.00 93.62 815 LEU A C 1
ATOM 6237 O O . LEU A 1 815 ? 33.342 12.329 -27.320 1.00 93.62 815 LEU A O 1
ATOM 6241 N N . ALA A 1 816 ? 31.476 11.691 -28.415 1.00 93.75 816 ALA A N 1
ATOM 6242 C CA . ALA A 1 816 ? 31.776 10.258 -28.416 1.00 93.75 816 ALA A CA 1
ATOM 6243 C C . ALA A 1 816 ? 33.093 9.950 -29.144 1.00 93.75 816 ALA A C 1
ATOM 6245 O O . ALA A 1 816 ? 33.973 9.311 -28.571 1.00 93.75 816 ALA A O 1
ATOM 6246 N N . ASP A 1 817 ? 33.289 10.500 -30.344 1.00 92.19 817 ASP A N 1
ATOM 6247 C CA . ASP A 1 817 ? 34.518 10.326 -31.131 1.00 92.19 817 ASP A CA 1
ATOM 6248 C C . ASP A 1 817 ? 35.754 10.884 -30.411 1.00 92.19 817 ASP A C 1
ATOM 6250 O O . ASP A 1 817 ? 36.868 10.396 -30.603 1.00 92.19 817 ASP A O 1
ATOM 6254 N N . SER A 1 818 ? 35.562 11.898 -29.564 1.00 92.25 818 SER A N 1
ATOM 6255 C CA . SER A 1 818 ? 36.630 12.585 -28.830 1.00 92.25 818 SER A CA 1
ATOM 6256 C C . SER A 1 818 ? 36.798 12.093 -27.384 1.00 92.25 818 SER A C 1
ATOM 6258 O O . SER A 1 818 ? 37.572 12.686 -26.627 1.00 92.25 818 SER A O 1
ATOM 6260 N N . ALA A 1 819 ? 36.099 11.023 -26.983 1.00 91.19 819 ALA A N 1
ATOM 6261 C CA . ALA A 1 819 ? 36.040 10.544 -25.598 1.00 91.19 819 ALA A CA 1
ATOM 6262 C C . ALA A 1 819 ? 37.413 10.176 -25.013 1.00 91.19 819 ALA A C 1
ATOM 6264 O O . ALA A 1 819 ? 37.645 10.328 -23.812 1.00 91.19 819 ALA A O 1
ATOM 6265 N N . TRP A 1 820 ? 38.346 9.734 -25.861 1.00 91.38 820 TRP A N 1
ATOM 6266 C CA . TRP A 1 820 ? 39.701 9.375 -25.450 1.00 91.38 820 TRP A CA 1
ATOM 6267 C C . TRP A 1 820 ? 40.477 10.562 -24.856 1.00 91.38 820 TRP A C 1
ATOM 6269 O O . TRP A 1 820 ? 41.291 10.359 -23.960 1.00 91.38 820 TRP A O 1
ATOM 6279 N N . GLY A 1 821 ? 40.207 11.801 -25.288 1.00 90.88 821 GLY A N 1
ATOM 6280 C CA . GLY A 1 821 ? 40.910 12.994 -24.802 1.00 90.88 821 GLY A CA 1
ATOM 6281 C C . GLY A 1 821 ? 40.730 13.202 -23.292 1.00 90.88 821 GLY A C 1
ATOM 6282 O O . GLY A 1 821 ? 41.717 13.170 -22.552 1.00 90.88 821 GLY A O 1
ATOM 6283 N N . PRO A 1 822 ? 39.485 13.370 -22.801 1.00 92.44 822 PRO A N 1
ATOM 6284 C CA . PRO A 1 822 ? 39.206 13.458 -21.370 1.00 92.44 822 PRO A CA 1
ATOM 6285 C C . PRO A 1 822 ? 39.676 12.238 -20.567 1.00 92.44 822 PRO A C 1
ATOM 6287 O O . PRO A 1 822 ? 40.180 12.391 -19.455 1.00 92.44 822 PRO A O 1
ATOM 6290 N N . LEU A 1 823 ? 39.575 11.030 -21.132 1.00 93.19 823 LEU A N 1
ATOM 6291 C CA . LEU A 1 823 ? 40.027 9.805 -20.467 1.00 93.19 823 LEU A CA 1
ATOM 6292 C C . LEU A 1 823 ? 41.550 9.764 -20.269 1.00 93.19 823 LEU A C 1
ATOM 6294 O O . LEU A 1 823 ? 42.006 9.316 -19.217 1.00 93.19 823 LEU A O 1
ATOM 6298 N N . ILE A 1 824 ? 42.349 10.288 -21.206 1.00 92.19 824 ILE A N 1
ATOM 6299 C CA . ILE A 1 824 ? 43.807 10.425 -21.023 1.00 92.19 824 ILE A CA 1
ATOM 6300 C C . ILE A 1 824 ? 44.123 11.356 -19.852 1.00 92.19 824 ILE A C 1
ATOM 6302 O O . ILE A 1 824 ? 44.960 11.019 -19.010 1.00 92.19 824 ILE A O 1
ATOM 6306 N N . VAL A 1 825 ? 43.443 12.503 -19.763 1.00 91.12 825 VAL A N 1
ATOM 6307 C CA . VAL A 1 825 ? 43.618 13.447 -18.645 1.00 91.12 825 VAL A CA 1
ATOM 6308 C C . VAL A 1 825 ? 43.221 12.785 -17.324 1.00 91.12 825 VAL A C 1
ATOM 6310 O O . VAL A 1 825 ? 43.955 12.877 -16.338 1.00 91.12 825 VAL A O 1
ATOM 6313 N N . GLY A 1 826 ? 42.103 12.053 -17.318 1.00 90.81 826 GLY A N 1
ATOM 6314 C CA . GLY A 1 826 ? 41.644 11.281 -16.168 1.00 90.81 826 GLY A CA 1
ATOM 6315 C C . GLY A 1 826 ? 42.657 10.236 -15.703 1.00 90.81 826 GLY A C 1
ATOM 6316 O O . GLY A 1 826 ? 42.974 10.181 -14.514 1.00 90.81 826 GLY A O 1
ATOM 6317 N N . ALA A 1 827 ? 43.221 9.458 -16.628 1.00 91.94 827 ALA A N 1
ATOM 6318 C CA . ALA A 1 827 ? 44.223 8.441 -16.321 1.00 91.94 827 ALA A CA 1
ATOM 6319 C C . ALA A 1 827 ? 45.531 9.055 -15.792 1.00 91.94 827 ALA A C 1
ATOM 6321 O O . ALA A 1 827 ? 46.087 8.559 -14.811 1.00 91.94 827 ALA A O 1
ATOM 6322 N N . ALA A 1 828 ? 45.990 10.166 -16.381 1.00 91.75 828 ALA A N 1
ATOM 6323 C CA . ALA A 1 828 ? 47.164 10.903 -15.906 1.00 91.75 828 ALA A CA 1
ATOM 6324 C C . ALA A 1 828 ? 46.964 11.479 -14.491 1.00 91.75 828 ALA A C 1
ATOM 6326 O O . ALA A 1 828 ? 47.913 11.554 -13.712 1.00 91.75 828 ALA A O 1
ATOM 6327 N N . GLY A 1 829 ? 45.728 11.855 -14.151 1.00 89.38 829 GLY A N 1
ATOM 6328 C CA . GLY A 1 829 ? 45.331 12.306 -12.817 1.00 89.38 829 GLY A CA 1
ATOM 6329 C C . GLY A 1 829 ? 44.940 11.189 -11.842 1.00 89.38 829 GLY A C 1
ATOM 6330 O O . GLY A 1 829 ? 44.535 11.500 -10.724 1.00 89.38 829 GLY A O 1
ATOM 6331 N N . HIS A 1 830 ? 45.023 9.913 -12.242 1.00 89.62 830 HIS A N 1
ATOM 6332 C CA . HIS A 1 830 ? 44.537 8.754 -11.477 1.00 89.62 830 HIS A CA 1
ATOM 6333 C C . HIS A 1 830 ? 43.069 8.863 -11.018 1.00 89.62 830 HIS A C 1
ATOM 6335 O O . HIS A 1 830 ? 42.681 8.295 -9.990 1.00 89.62 830 HIS A O 1
ATOM 6341 N N . LEU A 1 831 ? 42.244 9.583 -11.782 1.00 91.50 831 LEU A N 1
ATOM 6342 C CA . LEU A 1 831 ? 40.829 9.782 -11.485 1.00 91.50 831 LEU A CA 1
ATOM 6343 C C . LEU A 1 831 ? 40.037 8.480 -11.708 1.00 91.50 831 LEU A C 1
ATOM 6345 O O . LEU A 1 831 ? 40.390 7.689 -12.590 1.00 91.50 831 LEU A O 1
ATOM 6349 N N . PRO A 1 832 ? 38.977 8.226 -10.920 1.00 89.38 832 PRO A N 1
ATOM 6350 C CA . PRO A 1 832 ? 38.134 7.053 -11.112 1.00 89.38 832 PRO A CA 1
ATOM 6351 C C . PRO A 1 832 ? 37.308 7.168 -12.396 1.00 89.38 832 PRO A C 1
ATOM 6353 O O . PRO A 1 832 ? 36.841 8.258 -12.726 1.00 89.38 832 PRO A O 1
ATOM 6356 N N . LEU A 1 833 ? 37.099 6.051 -13.106 1.00 86.56 833 LEU A N 1
ATOM 6357 C CA . LEU A 1 833 ? 36.192 6.012 -14.267 1.00 86.56 833 LEU A CA 1
ATOM 6358 C C . LEU A 1 833 ? 34.725 6.125 -13.829 1.00 86.56 833 LEU A C 1
ATOM 6360 O O . LEU A 1 833 ? 33.938 6.837 -14.457 1.00 86.56 833 LEU A O 1
ATOM 6364 N N . GLY A 1 834 ? 34.388 5.407 -12.753 1.00 80.94 834 GLY A N 1
ATOM 6365 C CA . GLY A 1 834 ? 33.109 5.456 -12.058 1.00 80.94 834 GLY A CA 1
ATOM 6366 C C . GLY A 1 834 ? 33.235 6.216 -10.741 1.00 80.94 834 GLY A C 1
ATOM 6367 O O . GLY A 1 834 ? 33.234 7.444 -10.725 1.00 80.94 834 GLY A O 1
ATOM 6368 N N . GLN A 1 835 ? 33.331 5.476 -9.637 1.00 80.75 835 GLN A N 1
ATOM 6369 C CA . GLN A 1 835 ? 33.372 6.018 -8.277 1.00 80.75 835 GLN A CA 1
ATOM 6370 C C . GLN A 1 835 ? 34.695 5.738 -7.557 1.00 80.75 835 GLN A C 1
ATOM 6372 O O . GLN A 1 835 ? 35.232 6.646 -6.926 1.00 80.75 835 GLN A O 1
ATOM 6377 N N . ASN A 1 836 ? 35.233 4.517 -7.650 1.00 84.56 836 ASN A N 1
ATOM 6378 C CA . ASN A 1 836 ? 36.333 4.071 -6.790 1.00 84.56 836 ASN A CA 1
ATOM 6379 C C . ASN A 1 836 ? 37.562 3.621 -7.585 1.00 84.56 836 ASN A C 1
ATOM 6381 O O . ASN A 1 836 ? 38.690 3.913 -7.184 1.00 84.56 836 ASN A O 1
ATOM 6385 N N . ALA A 1 837 ? 37.376 2.913 -8.700 1.00 88.31 837 ALA A N 1
ATOM 6386 C CA . ALA A 1 837 ? 38.489 2.337 -9.443 1.00 88.31 837 ALA A CA 1
ATOM 6387 C C . ALA A 1 837 ? 39.179 3.371 -10.350 1.00 88.31 837 ALA A C 1
ATOM 6389 O O . ALA A 1 837 ? 38.604 3.834 -11.338 1.00 88.31 837 ALA A O 1
ATOM 6390 N N . SER A 1 838 ? 40.437 3.703 -10.035 1.00 88.69 838 SER A N 1
ATOM 6391 C CA . SER A 1 838 ? 41.271 4.604 -10.843 1.00 88.69 838 SER A CA 1
ATOM 6392 C C . SER A 1 838 ? 41.494 4.075 -12.259 1.00 88.69 838 SER A C 1
ATOM 6394 O O . SER A 1 838 ? 41.876 2.917 -12.453 1.00 88.69 838 SER A O 1
ATOM 6396 N N . LEU A 1 839 ? 41.327 4.965 -13.236 1.00 90.62 839 LEU A N 1
ATOM 6397 C CA . LEU A 1 839 ? 41.539 4.689 -14.650 1.00 90.62 839 LEU A CA 1
ATOM 6398 C C . LEU A 1 839 ? 43.021 4.416 -14.947 1.00 90.62 839 LEU A C 1
ATOM 6400 O O . LEU A 1 839 ? 43.902 5.186 -14.557 1.00 90.62 839 LEU A O 1
ATOM 6404 N N . ARG A 1 840 ? 43.296 3.325 -15.663 1.00 91.81 840 ARG A N 1
ATOM 6405 C CA . ARG A 1 840 ? 44.624 2.987 -16.196 1.00 91.81 840 ARG A CA 1
ATOM 6406 C C . ARG A 1 840 ? 44.667 3.269 -17.687 1.00 91.81 840 ARG A C 1
ATOM 6408 O O . ARG A 1 840 ? 43.656 3.103 -18.360 1.00 91.81 840 ARG A O 1
ATOM 6415 N N . TYR A 1 841 ? 45.839 3.646 -18.186 1.00 92.88 841 TYR A N 1
ATOM 6416 C CA . TYR A 1 841 ? 46.076 3.929 -19.598 1.00 92.88 841 TYR A CA 1
ATOM 6417 C C . TYR A 1 841 ? 47.302 3.170 -20.113 1.00 92.88 841 TYR A C 1
ATOM 6419 O O . TYR A 1 841 ? 48.344 3.146 -19.450 1.00 92.88 841 TYR A O 1
ATOM 6427 N N . SER A 1 842 ? 47.184 2.591 -21.306 1.00 89.38 842 SER A N 1
ATOM 6428 C CA . SER A 1 842 ? 48.293 2.009 -22.063 1.00 89.38 842 SER A CA 1
ATOM 6429 C C . SER A 1 842 ? 48.179 2.349 -23.548 1.00 89.38 842 SER A C 1
ATOM 6431 O O . SER A 1 842 ? 47.115 2.178 -24.141 1.00 89.38 842 SER A O 1
ATOM 6433 N N . SER A 1 843 ? 49.281 2.800 -24.150 1.00 85.00 843 SER A N 1
ATOM 6434 C CA . SER A 1 843 ? 49.389 3.055 -25.592 1.00 85.00 843 SER A CA 1
ATOM 6435 C C . SER A 1 843 ? 49.948 1.845 -26.337 1.00 85.00 843 SER A C 1
ATOM 6437 O O . SER A 1 843 ? 50.888 1.216 -25.842 1.00 85.00 843 SER A O 1
ATOM 6439 N N . THR A 1 844 ? 49.467 1.591 -27.551 1.00 77.88 844 THR A N 1
ATOM 6440 C CA . THR A 1 844 ? 49.957 0.522 -28.435 1.00 77.88 844 THR A CA 1
ATOM 6441 C C . THR A 1 844 ? 50.300 1.077 -29.824 1.00 77.88 844 THR A C 1
ATOM 6443 O O . THR A 1 844 ? 49.681 2.029 -30.301 1.00 77.88 844 THR A O 1
ATOM 6446 N N . GLN A 1 845 ? 51.350 0.539 -30.457 1.00 65.19 845 GLN A N 1
ATOM 6447 C CA . GLN A 1 845 ? 51.803 0.927 -31.802 1.00 65.19 845 GLN A CA 1
ATOM 6448 C C . GLN A 1 845 ? 51.980 -0.317 -32.677 1.00 65.19 845 GLN A C 1
ATOM 6450 O O . GLN A 1 845 ? 52.470 -1.333 -32.184 1.00 65.19 845 GLN A O 1
ATOM 6455 N N . GLY A 1 846 ? 51.634 -0.221 -33.964 1.00 58.03 846 GLY A N 1
ATOM 6456 C CA . GLY A 1 846 ? 51.825 -1.288 -34.953 1.00 58.03 846 GLY A CA 1
ATOM 6457 C C . GLY A 1 846 ? 50.559 -1.638 -35.742 1.00 58.03 846 GLY A C 1
ATOM 6458 O O . GLY A 1 846 ? 49.475 -1.140 -35.451 1.00 58.03 846 GLY A O 1
ATOM 6459 N N . ALA A 1 847 ? 50.709 -2.511 -36.745 1.00 45.84 847 ALA A N 1
ATOM 6460 C CA . ALA A 1 847 ? 49.631 -2.977 -37.628 1.00 45.84 847 ALA A CA 1
ATOM 6461 C C . ALA A 1 847 ? 48.485 -3.715 -36.896 1.00 45.84 847 ALA A C 1
ATOM 6463 O O . ALA A 1 847 ? 47.382 -3.782 -37.416 1.00 45.84 847 ALA A O 1
ATOM 6464 N N . GLY A 1 848 ? 48.713 -4.201 -35.668 1.00 55.84 848 GLY A N 1
ATOM 6465 C CA . GLY A 1 848 ? 47.733 -4.937 -34.858 1.00 55.84 848 GLY A CA 1
ATOM 6466 C C . GLY A 1 848 ? 46.890 -4.095 -33.892 1.00 55.84 848 GLY A C 1
ATOM 6467 O O . GLY A 1 848 ? 46.475 -4.619 -32.864 1.00 55.84 848 GLY A O 1
ATOM 6468 N N . ALA A 1 849 ? 46.655 -2.804 -34.153 1.00 66.88 849 ALA A N 1
ATOM 6469 C CA . ALA A 1 849 ? 45.857 -1.928 -33.281 1.00 66.88 849 ALA A CA 1
ATOM 6470 C C . ALA A 1 849 ? 44.337 -2.228 -33.325 1.00 66.88 849 ALA A C 1
ATOM 6472 O O . ALA A 1 849 ? 43.542 -1.291 -33.378 1.00 66.88 849 ALA A O 1
ATOM 6473 N N . ASP A 1 850 ? 43.934 -3.503 -33.349 1.00 86.50 850 ASP A N 1
ATOM 6474 C CA . ASP A 1 850 ? 42.536 -3.946 -33.270 1.00 86.50 850 ASP A CA 1
ATOM 6475 C C . ASP A 1 850 ? 41.986 -3.631 -31.863 1.00 86.50 850 ASP A C 1
ATOM 6477 O O . ASP A 1 850 ? 42.466 -4.204 -30.874 1.00 86.50 850 ASP A O 1
ATOM 6481 N N . PRO A 1 851 ? 40.986 -2.734 -31.735 1.00 91.12 851 PRO A N 1
ATOM 6482 C CA . PRO A 1 851 ? 40.402 -2.388 -30.444 1.00 91.12 851 PRO A CA 1
ATOM 6483 C C . PRO A 1 851 ? 39.878 -3.595 -29.656 1.00 91.12 851 PRO A C 1
ATOM 6485 O O . PRO A 1 851 ? 40.065 -3.668 -28.439 1.00 91.12 851 PRO A O 1
ATOM 6488 N N . LEU A 1 852 ? 39.221 -4.548 -30.319 1.00 91.81 852 LEU A N 1
ATOM 6489 C CA . LEU A 1 852 ? 38.573 -5.677 -29.655 1.00 91.81 852 LEU A CA 1
ATOM 6490 C C . LEU A 1 852 ? 39.611 -6.610 -29.028 1.00 91.81 852 LEU A C 1
ATOM 6492 O O . LEU A 1 852 ? 39.474 -7.021 -27.870 1.00 91.81 852 LEU A O 1
ATOM 6496 N N . TRP A 1 853 ? 40.676 -6.891 -29.776 1.00 92.19 853 TRP A N 1
ATOM 6497 C CA . TRP A 1 853 ? 41.802 -7.690 -29.304 1.00 92.19 853 TRP A CA 1
ATOM 6498 C C . TRP A 1 853 ? 42.532 -7.009 -28.139 1.00 92.19 853 TRP A C 1
ATOM 6500 O O . TRP A 1 853 ? 42.806 -7.635 -27.112 1.00 92.19 853 TRP A O 1
ATOM 6510 N N . GLU A 1 854 ? 42.775 -5.704 -28.256 1.00 91.88 854 GLU A N 1
ATOM 6511 C CA . GLU A 1 854 ? 43.469 -4.902 -27.249 1.00 91.88 854 GLU A CA 1
ATOM 6512 C C . GLU A 1 854 ? 42.714 -4.820 -25.915 1.00 91.88 854 GLU A C 1
ATOM 6514 O O . GLU A 1 854 ? 43.295 -5.035 -24.843 1.00 91.88 854 GLU A O 1
ATOM 6519 N N . ALA A 1 855 ? 41.403 -4.574 -25.968 1.00 93.75 855 ALA A N 1
ATOM 6520 C CA . ALA A 1 855 ? 40.555 -4.567 -24.781 1.00 93.75 855 ALA A CA 1
ATOM 6521 C C . ALA A 1 855 ? 40.530 -5.946 -24.100 1.00 93.75 855 ALA A C 1
ATOM 6523 O O . ALA A 1 855 ? 40.646 -6.039 -22.873 1.00 93.75 855 ALA A O 1
ATOM 6524 N N . LEU A 1 856 ? 40.433 -7.028 -24.883 1.00 92.88 856 LEU A N 1
ATOM 6525 C CA . LEU A 1 856 ? 40.393 -8.386 -24.348 1.00 92.88 856 LEU A CA 1
ATOM 6526 C C . LEU A 1 856 ? 41.728 -8.798 -23.718 1.00 92.88 856 LEU A C 1
ATOM 6528 O O . LEU A 1 856 ? 41.720 -9.372 -22.629 1.00 92.88 856 LEU A O 1
ATOM 6532 N N . ARG A 1 857 ? 42.866 -8.452 -24.331 1.00 91.56 857 ARG A N 1
ATOM 6533 C CA . ARG A 1 857 ? 44.205 -8.726 -23.784 1.00 91.56 857 ARG A CA 1
ATOM 6534 C C . ARG A 1 857 ? 44.394 -8.123 -22.394 1.00 91.56 857 ARG A C 1
ATOM 6536 O O . ARG A 1 857 ? 44.963 -8.770 -21.517 1.00 91.56 857 ARG A O 1
ATOM 6543 N N . VAL A 1 858 ? 43.913 -6.898 -22.176 1.00 92.38 858 VAL A N 1
ATOM 6544 C CA . VAL A 1 858 ? 44.031 -6.222 -20.872 1.00 92.38 858 VAL A CA 1
ATOM 6545 C C . VAL A 1 858 ? 43.162 -6.888 -19.800 1.00 92.38 858 VAL A C 1
ATOM 6547 O O . VAL A 1 858 ? 43.585 -6.976 -18.647 1.00 92.38 858 VAL A O 1
ATOM 6550 N N . LEU A 1 859 ? 41.977 -7.388 -20.162 1.00 93.25 859 LEU A N 1
ATOM 6551 C CA . LEU A 1 859 ? 41.076 -8.078 -19.229 1.00 93.25 859 LEU A CA 1
ATOM 6552 C C . LEU A 1 859 ? 41.459 -9.546 -18.990 1.00 93.25 859 LEU A C 1
ATOM 6554 O O . LEU A 1 859 ? 41.172 -10.101 -17.929 1.00 93.25 859 LEU A O 1
ATOM 6558 N N . ARG A 1 860 ? 42.102 -10.183 -19.971 1.00 90.12 860 ARG A N 1
ATOM 6559 C CA . ARG A 1 860 ? 42.444 -11.611 -19.986 1.00 90.12 860 ARG A CA 1
ATOM 6560 C C . ARG A 1 860 ? 43.899 -11.846 -20.412 1.00 90.12 860 ARG A C 1
ATOM 6562 O O . ARG A 1 860 ? 44.133 -12.524 -21.410 1.00 90.12 860 ARG A O 1
ATOM 6569 N N . PRO A 1 861 ? 44.891 -11.362 -19.641 1.00 86.00 861 PRO A N 1
ATOM 6570 C CA . PRO A 1 861 ? 46.300 -11.455 -20.030 1.00 86.00 861 PRO A CA 1
ATOM 6571 C C . PRO A 1 861 ? 46.818 -12.898 -20.137 1.00 86.00 861 PRO A C 1
ATOM 6573 O O . PRO A 1 861 ? 47.752 -13.156 -20.884 1.00 86.00 861 PRO A O 1
ATOM 6576 N N . GLU A 1 862 ? 46.202 -13.837 -19.413 1.00 85.69 862 GLU A N 1
ATOM 6577 C CA . GLU A 1 862 ? 46.575 -15.260 -19.408 1.00 85.69 862 GLU A CA 1
ATOM 6578 C C . GLU A 1 862 ? 45.867 -16.083 -20.505 1.00 85.69 862 GLU A C 1
ATOM 6580 O O . GLU A 1 862 ? 46.091 -17.286 -20.621 1.00 85.69 862 GLU A O 1
ATOM 6585 N N . THR A 1 863 ? 44.954 -15.481 -21.277 1.00 84.75 863 THR A N 1
ATOM 6586 C CA . THR A 1 863 ? 44.227 -16.188 -22.344 1.00 84.75 863 THR A CA 1
ATOM 6587 C C . THR A 1 863 ? 44.985 -16.070 -23.658 1.00 84.75 863 THR A C 1
ATOM 6589 O O . THR A 1 863 ? 45.278 -14.966 -24.103 1.00 84.75 863 THR A O 1
ATOM 6592 N N . GLU A 1 864 ? 45.258 -17.201 -24.312 1.00 83.94 864 GLU A N 1
ATOM 6593 C CA . GLU A 1 864 ? 45.801 -17.206 -25.673 1.00 83.94 864 GLU A CA 1
ATOM 6594 C C . GLU A 1 864 ? 44.761 -16.635 -26.651 1.00 83.94 864 GLU A C 1
ATOM 6596 O O . GLU A 1 864 ? 43.684 -17.213 -26.850 1.00 83.94 864 GLU A O 1
ATOM 6601 N N . LEU A 1 865 ? 45.076 -15.473 -27.229 1.00 85.56 865 LEU A N 1
ATOM 6602 C CA . LEU A 1 865 ? 44.258 -14.794 -28.231 1.00 85.56 865 LEU A CA 1
ATOM 6603 C C . LEU A 1 865 ? 44.787 -15.107 -29.638 1.00 85.56 865 LEU A C 1
ATOM 6605 O O . LEU A 1 865 ? 46.005 -15.159 -29.812 1.00 85.56 865 LEU A O 1
ATOM 6609 N N . PRO A 1 866 ? 43.913 -15.287 -30.645 1.00 82.94 866 PRO A N 1
ATOM 6610 C CA . PRO A 1 866 ? 44.343 -15.329 -32.041 1.00 82.94 866 PRO A CA 1
ATOM 6611 C C . PRO A 1 866 ? 45.099 -14.045 -32.410 1.00 82.94 866 PRO A C 1
ATOM 6613 O O . PRO A 1 866 ? 44.719 -12.969 -31.951 1.00 82.94 866 PRO A O 1
ATOM 6616 N N . GLU A 1 867 ? 46.165 -14.148 -33.204 1.00 76.69 867 GLU A N 1
ATOM 6617 C CA . GLU A 1 867 ? 46.880 -12.967 -33.707 1.00 76.69 867 GLU A CA 1
ATOM 6618 C C . GLU A 1 867 ? 45.969 -12.162 -34.653 1.00 76.69 867 GLU A C 1
ATOM 6620 O O . GLU A 1 867 ? 45.228 -12.771 -35.428 1.00 76.69 867 GLU A O 1
ATOM 6625 N N . PRO A 1 868 ? 45.991 -10.819 -34.603 1.00 68.06 868 PRO A N 1
ATOM 6626 C CA . PRO A 1 868 ? 45.185 -9.993 -35.494 1.00 68.06 868 PRO A CA 1
ATOM 6627 C C . PRO A 1 868 ? 45.669 -10.089 -36.952 1.00 68.06 868 PRO A C 1
ATOM 6629 O O . PRO A 1 868 ? 46.874 -10.201 -37.215 1.00 68.06 868 PRO A O 1
ATOM 6632 N N . ALA A 1 869 ? 44.728 -9.993 -37.895 1.00 56.00 869 ALA A N 1
ATOM 6633 C CA . ALA A 1 869 ? 44.982 -9.966 -39.335 1.00 56.00 869 ALA A CA 1
ATOM 6634 C C . ALA A 1 869 ? 46.096 -8.962 -39.696 1.00 56.00 869 ALA A C 1
ATOM 6636 O O . ALA A 1 869 ? 46.100 -7.828 -39.215 1.00 56.00 869 ALA A O 1
ATOM 6637 N N . GLY A 1 870 ? 47.059 -9.358 -40.536 1.00 54.28 870 GLY A N 1
ATOM 6638 C CA . GLY A 1 870 ? 48.154 -8.479 -40.986 1.00 54.28 870 GLY A CA 1
ATOM 6639 C C . GLY A 1 870 ? 49.357 -8.356 -40.034 1.00 54.28 870 GLY A C 1
ATOM 6640 O O . GLY A 1 870 ? 50.338 -7.687 -40.369 1.00 54.28 870 GLY A O 1
ATOM 6641 N N . ALA A 1 871 ? 49.362 -9.036 -38.879 1.00 50.75 871 ALA A N 1
ATOM 6642 C CA . ALA A 1 871 ? 50.543 -9.100 -38.007 1.00 50.75 871 ALA A CA 1
ATOM 6643 C C . ALA A 1 871 ? 51.727 -9.869 -38.641 1.00 50.75 871 ALA A C 1
ATOM 6645 O O . ALA A 1 871 ? 52.887 -9.586 -38.333 1.00 50.75 871 ALA A O 1
ATOM 6646 N N . ALA A 1 872 ? 51.450 -10.813 -39.552 1.00 45.16 872 ALA A N 1
ATOM 6647 C CA . ALA A 1 872 ? 52.459 -11.664 -40.191 1.00 45.16 872 ALA A CA 1
ATOM 6648 C C . ALA A 1 872 ? 53.327 -10.929 -41.238 1.00 45.16 872 ALA A C 1
ATOM 6650 O O . ALA A 1 872 ? 54.525 -11.206 -41.333 1.00 45.16 872 ALA A O 1
ATOM 6651 N N . ASP A 1 873 ? 52.774 -9.944 -41.956 1.00 42.66 873 ASP A N 1
ATOM 6652 C CA . ASP A 1 873 ? 53.487 -9.203 -43.016 1.00 42.66 873 ASP A CA 1
ATOM 6653 C C . ASP A 1 873 ? 54.457 -8.137 -42.470 1.00 42.66 873 ASP A C 1
ATOM 6655 O O . ASP A 1 873 ? 55.368 -7.674 -43.161 1.00 42.66 873 ASP A O 1
ATOM 6659 N N . ALA A 1 874 ? 54.333 -7.781 -41.187 1.00 45.09 874 ALA A N 1
ATOM 6660 C CA . ALA A 1 874 ? 55.166 -6.772 -40.531 1.00 45.09 874 ALA A CA 1
ATOM 6661 C C . ALA A 1 874 ? 56.557 -7.282 -40.097 1.00 45.09 874 ALA A C 1
ATOM 6663 O O . ALA A 1 874 ? 57.406 -6.489 -39.681 1.00 45.09 874 ALA A O 1
ATOM 6664 N N . ALA A 1 875 ? 56.838 -8.586 -40.206 1.00 44.31 875 ALA A N 1
ATOM 6665 C CA . ALA A 1 875 ? 58.119 -9.163 -39.783 1.00 44.31 875 ALA A CA 1
ATOM 6666 C C . ALA A 1 875 ? 59.311 -8.800 -40.705 1.00 44.31 875 ALA A C 1
ATOM 6668 O O . ALA A 1 875 ? 60.459 -9.085 -40.354 1.00 44.31 875 ALA A O 1
ATOM 6669 N N . GLY A 1 876 ? 59.068 -8.169 -41.866 1.00 42.19 876 GLY A N 1
ATOM 6670 C CA . GLY A 1 876 ? 60.080 -7.947 -42.911 1.00 42.19 876 GLY A CA 1
ATOM 6671 C C . GLY A 1 876 ? 60.481 -6.499 -43.237 1.00 42.19 876 GLY A C 1
ATOM 6672 O O . GLY A 1 876 ? 61.559 -6.305 -43.802 1.00 42.19 876 GLY A O 1
ATOM 6673 N N . ALA A 1 877 ? 59.694 -5.472 -42.895 1.00 38.72 877 ALA A N 1
ATOM 6674 C CA . ALA A 1 877 ? 60.038 -4.075 -43.199 1.00 38.72 877 ALA A CA 1
ATOM 6675 C C . ALA A 1 877 ? 59.371 -3.085 -42.223 1.00 38.72 877 ALA A C 1
ATOM 6677 O O . ALA A 1 877 ? 58.174 -3.201 -41.971 1.00 38.72 877 ALA A O 1
ATOM 6678 N N . PRO A 1 878 ? 60.090 -2.068 -41.701 1.00 42.12 878 PRO A N 1
ATOM 6679 C CA . PRO A 1 878 ? 59.497 -1.031 -40.867 1.00 42.12 878 PRO A CA 1
ATOM 6680 C C . PRO A 1 878 ? 58.779 -0.008 -41.759 1.00 42.12 878 PRO A C 1
ATOM 6682 O O . PRO A 1 878 ? 59.278 1.096 -41.985 1.00 42.12 878 PRO A O 1
ATOM 6685 N N . ALA A 1 879 ? 57.617 -0.370 -42.300 1.00 43.06 879 ALA A N 1
ATOM 6686 C CA . ALA A 1 879 ? 56.660 0.630 -42.753 1.00 43.06 879 ALA A CA 1
ATOM 6687 C C . ALA A 1 879 ? 56.056 1.285 -41.501 1.00 43.06 879 ALA A C 1
ATOM 6689 O O . ALA A 1 879 ? 55.641 0.594 -40.572 1.00 43.06 879 ALA A O 1
ATOM 6690 N N . ALA A 1 880 ? 56.071 2.618 -41.430 1.00 47.69 880 ALA A N 1
ATOM 6691 C CA . ALA A 1 880 ? 55.478 3.356 -40.320 1.00 47.69 880 ALA A CA 1
ATOM 6692 C C . ALA A 1 880 ? 53.991 2.983 -40.207 1.00 47.69 880 ALA A C 1
ATOM 6694 O O . ALA A 1 880 ? 53.214 3.312 -41.099 1.00 47.69 880 ALA A O 1
ATOM 6695 N N . SER A 1 881 ? 53.597 2.279 -39.141 1.00 53.72 881 SER A N 1
ATOM 6696 C CA . SER A 1 881 ? 52.192 1.938 -38.917 1.00 53.72 881 SER A CA 1
ATOM 6697 C C . SER A 1 881 ? 51.372 3.226 -38.821 1.00 53.72 881 SER A C 1
ATOM 6699 O O . SER A 1 881 ? 51.630 4.061 -37.954 1.00 53.72 881 SER A O 1
ATOM 6701 N N . THR A 1 882 ? 50.393 3.392 -39.709 1.00 65.31 882 THR A N 1
ATOM 6702 C CA . THR A 1 882 ? 49.489 4.555 -39.769 1.00 65.31 882 THR A CA 1
ATOM 6703 C C . THR A 1 882 ? 48.488 4.607 -38.611 1.00 65.31 882 THR A C 1
ATOM 6705 O O . THR A 1 882 ? 47.927 5.669 -38.342 1.00 65.31 882 THR A O 1
ATOM 6708 N N . HIS A 1 883 ? 48.314 3.490 -37.898 1.00 74.44 883 HIS A N 1
ATOM 6709 C CA . HIS A 1 883 ? 47.376 3.320 -36.791 1.00 74.44 883 HIS A CA 1
ATOM 6710 C C . HIS A 1 883 ? 48.096 3.286 -35.432 1.00 74.44 883 HIS A C 1
ATOM 6712 O O . HIS A 1 883 ? 49.192 2.733 -35.294 1.00 74.44 883 HIS A O 1
ATOM 6718 N N . SER A 1 884 ? 47.461 3.862 -34.411 1.00 82.56 884 SER A N 1
ATOM 6719 C CA . SER A 1 884 ? 47.878 3.797 -33.005 1.00 82.56 884 SER A CA 1
ATOM 6720 C C . SER A 1 884 ? 46.691 3.428 -32.116 1.00 82.56 884 SER A C 1
ATOM 6722 O O . SER A 1 884 ? 45.556 3.769 -32.439 1.00 82.56 884 SER A O 1
ATOM 6724 N N . GLY A 1 885 ? 46.938 2.720 -31.015 1.00 84.19 885 GLY A N 1
ATOM 6725 C CA . GLY A 1 885 ? 45.900 2.284 -30.082 1.00 84.19 885 GLY A CA 1
ATOM 6726 C C . GLY A 1 885 ? 46.046 2.922 -28.701 1.00 84.19 885 GLY A C 1
ATOM 6727 O O . GLY A 1 885 ? 47.153 3.166 -28.215 1.00 84.19 885 GLY A O 1
ATOM 6728 N N . SER A 1 886 ? 44.915 3.195 -28.057 1.00 90.31 886 SER A N 1
ATOM 6729 C CA . SER A 1 886 ? 44.813 3.675 -26.676 1.00 90.31 886 SER A CA 1
ATOM 6730 C C . SER A 1 886 ? 43.847 2.791 -25.900 1.00 90.31 886 SER A C 1
ATOM 6732 O O . SER A 1 886 ? 42.679 2.704 -26.266 1.00 90.31 886 SER A O 1
ATOM 6734 N N . VAL A 1 887 ? 44.311 2.156 -24.823 1.00 93.81 887 VAL A N 1
ATOM 6735 C CA . VAL A 1 887 ? 43.468 1.310 -23.966 1.00 93.81 887 VAL A CA 1
ATOM 6736 C C . VAL A 1 887 ? 43.310 1.948 -22.594 1.00 93.81 887 VAL A C 1
ATOM 6738 O O . VAL A 1 887 ? 44.296 2.266 -21.925 1.00 93.81 887 VAL A O 1
ATOM 6741 N N . PHE A 1 888 ? 42.059 2.111 -22.180 1.00 95.50 888 PHE A N 1
ATOM 6742 C CA . PHE A 1 888 ? 41.639 2.627 -20.887 1.00 95.50 888 PHE A CA 1
ATOM 6743 C C . PHE A 1 888 ? 40.956 1.512 -20.103 1.00 95.50 888 PHE A C 1
ATOM 6745 O O . PHE A 1 888 ? 40.012 0.905 -20.603 1.00 95.50 888 PHE A O 1
ATOM 6752 N N . ALA A 1 889 ? 41.404 1.232 -18.882 1.00 95.19 889 ALA A N 1
ATOM 6753 C CA . ALA A 1 889 ? 40.864 0.112 -18.116 1.00 95.19 889 ALA A CA 1
ATOM 6754 C C . ALA A 1 889 ? 40.710 0.411 -16.624 1.00 95.19 889 ALA A C 1
ATOM 6756 O O . ALA A 1 889 ? 41.538 1.088 -16.008 1.00 95.19 889 ALA A O 1
ATOM 6757 N N . ILE A 1 890 ? 39.666 -0.172 -16.047 1.00 95.56 890 ILE A N 1
ATOM 6758 C CA . ILE A 1 890 ? 39.488 -0.405 -14.610 1.00 95.56 890 ILE A CA 1
ATOM 6759 C C . ILE A 1 890 ? 39.354 -1.927 -14.398 1.00 95.56 890 ILE A C 1
ATOM 6761 O O . ILE A 1 890 ? 39.284 -2.665 -15.384 1.00 95.56 890 ILE A O 1
ATOM 6765 N N . PRO A 1 891 ? 39.343 -2.458 -13.161 1.00 95.19 891 PRO A N 1
ATOM 6766 C CA . PRO A 1 891 ? 39.041 -3.872 -12.957 1.00 95.19 891 PRO A CA 1
ATOM 6767 C C . PRO A 1 891 ? 37.740 -4.261 -13.675 1.00 95.19 891 PRO A C 1
ATOM 6769 O O . PRO A 1 891 ? 36.732 -3.577 -13.522 1.00 95.19 891 PRO A O 1
ATOM 6772 N N . HIS A 1 892 ? 37.783 -5.344 -14.456 1.00 96.06 892 HIS A N 1
ATOM 6773 C CA . HIS A 1 892 ? 36.644 -5.940 -15.177 1.00 96.06 892 HIS A CA 1
ATOM 6774 C C . HIS A 1 892 ? 36.046 -5.139 -16.346 1.00 96.06 892 HIS A C 1
ATOM 6776 O O . HIS A 1 892 ? 35.097 -5.624 -16.954 1.00 96.06 892 HIS A O 1
ATOM 6782 N N . LEU A 1 893 ? 36.578 -3.967 -16.710 1.00 97.62 893 LEU A N 1
ATOM 6783 C CA . LEU A 1 893 ? 36.110 -3.180 -17.863 1.00 97.62 893 LEU A CA 1
ATOM 6784 C C . LEU A 1 893 ? 37.282 -2.539 -18.614 1.00 97.62 893 LEU A C 1
ATOM 6786 O O . LEU A 1 893 ? 38.120 -1.869 -18.005 1.00 97.62 893 LEU A O 1
ATOM 6790 N N . ALA A 1 894 ? 37.299 -2.687 -19.939 1.00 96.94 894 ALA A N 1
ATOM 6791 C CA . ALA A 1 894 ? 38.278 -2.050 -20.816 1.00 96.94 894 ALA A CA 1
ATOM 6792 C C . ALA A 1 894 ? 37.605 -1.357 -22.010 1.00 96.94 894 ALA A C 1
ATOM 6794 O O . ALA A 1 894 ? 36.682 -1.898 -22.616 1.00 96.94 894 ALA A O 1
ATOM 6795 N N . LEU A 1 895 ? 38.098 -0.166 -22.349 1.00 96.88 895 LEU A N 1
ATOM 6796 C CA . LEU A 1 895 ? 37.794 0.575 -23.568 1.00 96.88 895 LEU A CA 1
ATOM 6797 C C . LEU A 1 895 ? 39.083 0.730 -24.376 1.00 96.88 895 LEU A C 1
ATOM 6799 O O . LEU A 1 895 ? 40.008 1.406 -23.929 1.00 96.88 895 LEU A O 1
ATOM 6803 N N . ALA A 1 896 ? 39.139 0.144 -25.563 1.00 95.31 896 ALA A N 1
ATOM 6804 C CA . ALA A 1 896 ? 40.211 0.367 -26.522 1.00 95.31 896 ALA A CA 1
ATOM 6805 C C . ALA A 1 896 ? 39.738 1.294 -27.646 1.00 95.31 896 ALA A C 1
ATOM 6807 O O . ALA A 1 896 ? 38.596 1.210 -28.096 1.00 95.31 896 ALA A O 1
ATOM 6808 N N . VAL A 1 897 ? 40.623 2.179 -28.093 1.00 93.50 897 VAL A N 1
ATOM 6809 C CA . VAL A 1 897 ? 40.374 3.172 -29.141 1.00 93.50 897 VAL A CA 1
ATOM 6810 C C . VAL A 1 897 ? 41.510 3.100 -30.152 1.00 93.50 897 VAL A C 1
ATOM 6812 O O . VAL A 1 897 ? 42.676 3.232 -29.777 1.00 93.50 897 VAL A O 1
ATOM 6815 N N . GLN A 1 898 ? 41.173 2.911 -31.423 1.00 91.94 898 GLN A N 1
ATOM 6816 C CA . GLN A 1 898 ? 42.102 2.991 -32.544 1.00 91.94 898 GLN A CA 1
ATOM 6817 C C . GLN A 1 898 ? 42.052 4.395 -33.154 1.00 91.94 898 GLN A C 1
ATOM 6819 O O . GLN A 1 898 ? 40.978 4.966 -33.363 1.00 91.94 898 GLN A O 1
ATOM 6824 N N . LEU A 1 899 ? 43.234 4.947 -33.417 1.00 88.19 899 LEU A N 1
ATOM 6825 C CA . LEU A 1 899 ? 43.444 6.279 -33.961 1.00 88.19 899 LEU A CA 1
ATOM 6826 C C . LEU A 1 899 ? 44.297 6.210 -35.232 1.00 88.19 899 LEU A C 1
ATOM 6828 O O . LEU A 1 899 ? 45.370 5.599 -35.225 1.00 88.19 899 LEU A O 1
ATOM 6832 N N . THR A 1 900 ? 43.893 6.949 -36.262 1.00 86.94 900 THR A N 1
ATOM 6833 C CA . THR A 1 900 ? 44.722 7.274 -37.432 1.00 86.94 900 THR A CA 1
ATOM 6834 C C . THR A 1 900 ? 45.085 8.753 -37.362 1.00 86.94 900 THR A C 1
ATOM 6836 O O . THR A 1 900 ? 44.247 9.641 -37.543 1.00 86.94 900 THR A O 1
ATOM 6839 N N . GLY A 1 901 ? 46.343 9.041 -37.018 1.00 83.62 901 GLY A N 1
ATOM 6840 C CA . GLY A 1 901 ? 46.746 10.383 -36.596 1.00 83.62 901 GLY A CA 1
ATOM 6841 C C . GLY A 1 901 ? 46.045 10.780 -35.292 1.00 83.62 901 GLY A C 1
ATOM 6842 O O . GLY A 1 901 ? 46.304 10.187 -34.251 1.00 83.62 901 GLY A O 1
ATOM 6843 N N . THR A 1 902 ? 45.166 11.785 -35.344 1.00 80.94 902 THR A N 1
ATOM 6844 C CA . THR A 1 902 ? 44.349 12.224 -34.194 1.00 80.94 902 THR A CA 1
ATOM 6845 C C . THR A 1 902 ? 42.854 11.932 -34.345 1.00 80.94 902 THR A C 1
ATOM 6847 O O . THR A 1 902 ? 42.054 12.319 -33.486 1.00 80.94 902 THR A O 1
ATOM 6850 N N . SER A 1 903 ? 42.471 11.269 -35.436 1.00 86.44 903 SER A N 1
ATOM 6851 C CA . SER A 1 903 ? 41.096 10.856 -35.687 1.00 86.44 903 SER A CA 1
ATOM 6852 C C . SER A 1 903 ? 40.867 9.454 -35.163 1.00 86.44 903 SER A C 1
ATOM 6854 O O . SER A 1 903 ? 41.636 8.545 -35.459 1.00 86.44 903 SER A O 1
ATOM 6856 N N . THR A 1 904 ? 39.783 9.287 -34.420 1.00 90.94 904 THR A N 1
ATOM 6857 C CA . THR A 1 904 ? 39.263 7.973 -34.058 1.00 90.94 904 THR A CA 1
ATOM 6858 C C . THR A 1 904 ? 38.812 7.240 -35.313 1.00 90.94 904 THR A C 1
ATOM 6860 O O . THR A 1 904 ? 38.140 7.839 -36.150 1.00 90.94 904 THR A O 1
ATOM 6863 N N . THR A 1 905 ? 39.185 5.967 -35.435 1.00 90.62 905 THR A N 1
ATOM 6864 C CA . THR A 1 905 ? 38.785 5.084 -36.543 1.00 90.62 905 THR A CA 1
ATOM 6865 C C . THR A 1 905 ? 38.114 3.793 -36.083 1.00 90.62 905 THR A C 1
ATOM 6867 O O . THR A 1 905 ? 37.430 3.165 -36.882 1.00 90.62 905 THR A O 1
ATOM 6870 N N . GLY A 1 906 ? 38.220 3.427 -34.803 1.00 91.88 906 GLY A N 1
ATOM 6871 C CA . GLY A 1 906 ? 37.492 2.293 -34.234 1.00 91.88 906 GLY A CA 1
ATOM 6872 C C . GLY A 1 906 ? 37.539 2.270 -32.709 1.00 91.88 906 GLY A C 1
ATOM 6873 O O . GLY A 1 906 ? 38.441 2.849 -32.097 1.00 91.88 906 GLY A O 1
ATOM 6874 N N . MET A 1 907 ? 36.571 1.609 -32.077 1.00 95.50 907 MET A N 1
ATOM 6875 C CA . MET A 1 907 ? 36.497 1.466 -30.620 1.00 95.50 907 MET A CA 1
ATOM 6876 C C . MET A 1 907 ? 36.001 0.077 -30.198 1.00 95.50 907 MET A C 1
ATOM 6878 O O . MET A 1 907 ? 35.197 -0.536 -30.891 1.00 95.50 907 MET A O 1
ATOM 6882 N N . ALA A 1 908 ? 36.408 -0.391 -29.017 1.00 96.88 908 ALA A N 1
ATOM 6883 C CA . ALA A 1 908 ? 35.817 -1.565 -28.373 1.00 96.88 908 ALA A CA 1
ATOM 6884 C C . ALA A 1 908 ? 35.676 -1.363 -26.861 1.00 96.88 908 ALA A C 1
ATOM 6886 O O . ALA A 1 908 ? 36.659 -1.100 -26.169 1.00 96.88 908 ALA A O 1
ATOM 6887 N N . LEU A 1 909 ? 34.457 -1.516 -26.346 1.00 98.06 909 LEU A N 1
ATOM 6888 C CA . LEU A 1 909 ? 34.105 -1.485 -24.930 1.00 98.06 909 LEU A CA 1
ATOM 6889 C C . LEU A 1 909 ? 33.729 -2.901 -24.469 1.00 98.06 909 LEU A C 1
ATOM 6891 O O . LEU A 1 909 ? 32.676 -3.425 -24.842 1.00 98.06 909 LEU A O 1
ATOM 6895 N N . VAL A 1 910 ? 34.569 -3.506 -23.628 1.00 98.25 910 VAL A N 1
ATOM 6896 C CA . VAL A 1 910 ? 34.461 -4.914 -23.221 1.00 98.25 910 VAL A CA 1
ATOM 6897 C C . VAL A 1 910 ? 34.293 -5.029 -21.706 1.00 98.25 910 VAL A C 1
ATOM 6899 O O . VAL A 1 910 ? 35.131 -4.539 -20.949 1.00 98.25 910 VAL A O 1
ATOM 6902 N N . LEU A 1 911 ? 33.224 -5.697 -21.263 1.00 98.25 911 LEU A N 1
ATOM 6903 C CA . LEU A 1 911 ? 32.984 -6.049 -19.857 1.00 98.25 911 LEU A CA 1
ATOM 6904 C C . LEU A 1 911 ? 33.345 -7.516 -19.586 1.00 98.25 911 LEU A C 1
ATOM 6906 O O . LEU A 1 911 ? 32.999 -8.408 -20.363 1.00 98.25 911 LEU A O 1
ATOM 6910 N N . ASP A 1 912 ? 33.996 -7.781 -18.458 1.00 97.25 912 ASP A N 1
ATOM 6911 C CA . ASP A 1 912 ? 34.255 -9.135 -17.975 1.00 97.25 912 ASP A CA 1
ATOM 6912 C C . ASP A 1 912 ? 32.966 -9.796 -17.456 1.00 97.25 912 ASP A C 1
ATOM 6914 O O . ASP A 1 912 ? 32.338 -9.336 -16.500 1.00 97.25 912 ASP A O 1
ATOM 6918 N N . ASP A 1 913 ? 32.578 -10.891 -18.105 1.00 96.38 913 ASP A N 1
ATOM 6919 C CA . ASP A 1 913 ? 31.382 -11.686 -17.829 1.00 96.38 913 ASP A CA 1
ATOM 6920 C C . ASP A 1 913 ? 31.686 -13.071 -17.226 1.00 96.38 913 ASP A C 1
ATOM 6922 O O . ASP A 1 913 ? 30.824 -13.953 -17.233 1.00 96.38 913 ASP A O 1
ATOM 6926 N N . SER A 1 914 ? 32.891 -13.279 -16.685 1.00 94.50 914 SER A N 1
ATOM 6927 C CA . SER A 1 914 ? 33.249 -14.516 -15.974 1.00 94.50 914 SER A CA 1
ATOM 6928 C C . SER A 1 914 ? 32.612 -14.628 -14.589 1.00 94.50 914 SER A C 1
ATOM 6930 O O . SER A 1 914 ? 32.389 -13.638 -13.891 1.00 94.50 914 SER A O 1
ATOM 6932 N N . ASP A 1 915 ? 32.417 -15.865 -14.125 1.00 92.19 915 ASP A N 1
ATOM 6933 C CA . ASP A 1 915 ? 31.937 -16.144 -12.763 1.00 92.19 915 ASP A CA 1
ATOM 6934 C C . ASP A 1 915 ? 32.877 -15.605 -11.669 1.00 92.19 915 ASP A C 1
ATOM 6936 O O . ASP A 1 915 ? 32.432 -15.258 -10.564 1.00 92.19 915 ASP A O 1
ATOM 6940 N N . GLU A 1 916 ? 34.181 -15.534 -11.956 1.00 92.25 916 GLU A N 1
ATOM 6941 C CA . GLU A 1 916 ? 35.173 -14.931 -11.065 1.00 92.25 916 GLU A CA 1
ATOM 6942 C C . GLU A 1 916 ? 34.920 -13.428 -10.925 1.00 92.25 916 GLU A C 1
ATOM 6944 O O . GLU A 1 916 ? 34.699 -12.959 -9.803 1.00 92.25 916 GLU A O 1
ATOM 6949 N N . ALA A 1 917 ? 34.832 -12.707 -12.047 1.00 93.31 917 ALA A N 1
ATOM 6950 C CA . ALA A 1 917 ? 34.545 -11.277 -12.065 1.00 93.31 917 ALA A CA 1
ATOM 6951 C C . ALA A 1 917 ? 33.188 -10.948 -11.430 1.00 93.31 917 ALA A C 1
ATOM 6953 O O . ALA A 1 917 ? 33.116 -10.087 -10.559 1.00 93.31 917 ALA A O 1
ATOM 6954 N N . LEU A 1 918 ? 32.128 -11.699 -11.743 1.00 92.31 918 LEU A N 1
ATOM 6955 C CA . LEU A 1 918 ? 30.787 -11.492 -11.172 1.00 92.31 918 LEU A CA 1
ATOM 6956 C C . LEU A 1 918 ? 30.725 -11.642 -9.642 1.00 92.31 918 LEU A C 1
ATOM 6958 O O . LEU A 1 918 ? 29.785 -11.151 -9.008 1.00 92.31 918 LEU A O 1
ATOM 6962 N N . GLY A 1 919 ? 31.690 -12.346 -9.042 1.00 89.38 919 GLY A N 1
ATOM 6963 C CA . GLY A 1 919 ? 31.818 -12.455 -7.589 1.00 89.38 919 GLY A CA 1
ATOM 6964 C C . GLY A 1 919 ? 32.714 -11.411 -6.938 1.00 89.38 919 GLY A C 1
ATOM 6965 O O . GLY A 1 919 ? 32.769 -11.373 -5.709 1.00 89.38 919 GLY A O 1
ATOM 6966 N N . SER A 1 920 ? 33.418 -10.597 -7.723 1.00 92.44 920 SER A N 1
ATOM 6967 C CA . SER A 1 920 ? 34.258 -9.518 -7.215 1.00 92.44 920 SER A CA 1
ATOM 6968 C C . SER A 1 920 ? 33.396 -8.290 -6.874 1.00 92.44 920 SER A C 1
ATOM 6970 O O . SER A 1 920 ? 32.456 -7.961 -7.606 1.00 92.44 920 SER A O 1
ATOM 6972 N N . PRO A 1 921 ? 33.683 -7.601 -5.754 1.00 88.50 921 PRO A N 1
ATOM 6973 C CA . PRO A 1 921 ? 32.944 -6.404 -5.357 1.00 88.50 921 PRO A CA 1
ATOM 6974 C C . PRO A 1 921 ? 33.147 -5.227 -6.324 1.00 88.50 921 PRO A C 1
ATOM 6976 O O . PRO A 1 921 ? 32.283 -4.363 -6.413 1.00 88.50 921 PRO A O 1
ATOM 6979 N N . GLU A 1 922 ? 34.245 -5.200 -7.082 1.00 89.75 922 GLU A N 1
ATOM 6980 C CA . GLU A 1 922 ? 34.550 -4.159 -8.071 1.00 89.75 922 GLU A CA 1
ATOM 6981 C C . GLU A 1 922 ? 33.692 -4.268 -9.346 1.00 89.75 922 GLU A C 1
ATOM 6983 O O . GLU A 1 922 ? 33.552 -3.298 -10.092 1.00 89.75 922 GLU A O 1
ATOM 6988 N N . HIS A 1 923 ? 33.081 -5.430 -9.603 1.00 94.75 923 HIS A N 1
ATOM 6989 C CA . HIS A 1 923 ? 32.311 -5.666 -10.828 1.00 94.75 923 HIS A CA 1
ATOM 6990 C C . HIS A 1 923 ? 31.056 -4.799 -10.934 1.00 94.75 923 HIS A C 1
ATOM 6992 O O . HIS A 1 923 ? 30.675 -4.412 -12.034 1.00 94.75 923 HIS A O 1
ATOM 6998 N N . SER A 1 924 ? 30.424 -4.434 -9.812 1.00 92.94 924 SER A N 1
ATOM 6999 C CA . SER A 1 924 ? 29.250 -3.550 -9.846 1.00 92.94 924 SER A CA 1
ATOM 7000 C C . SER A 1 924 ? 29.568 -2.184 -10.453 1.00 92.94 924 SER A C 1
ATOM 7002 O O . SER A 1 924 ? 28.764 -1.658 -11.219 1.00 92.94 924 SER A O 1
ATOM 7004 N N . GLU A 1 925 ? 30.746 -1.632 -10.147 1.00 93.31 925 GLU A N 1
ATOM 7005 C CA . GLU A 1 925 ? 31.209 -0.368 -10.724 1.00 93.31 925 GLU A CA 1
ATOM 7006 C C . GLU A 1 925 ? 31.521 -0.525 -12.217 1.00 93.31 925 GLU A C 1
ATOM 7008 O O . GLU A 1 925 ? 31.102 0.308 -13.021 1.00 93.31 925 GLU A O 1
ATOM 7013 N N . ALA A 1 926 ? 32.203 -1.611 -12.593 1.00 95.62 926 ALA A N 1
ATOM 7014 C CA . ALA A 1 926 ? 32.525 -1.930 -13.981 1.00 95.62 926 ALA A CA 1
ATOM 7015 C C . ALA A 1 926 ? 31.267 -2.094 -14.847 1.00 95.62 926 ALA A C 1
ATOM 7017 O O . ALA A 1 926 ? 31.173 -1.513 -15.924 1.00 95.62 926 ALA A O 1
ATOM 7018 N N . TRP A 1 927 ? 30.269 -2.829 -14.355 1.00 97.06 927 TRP A N 1
ATOM 7019 C CA . TRP A 1 927 ? 28.996 -3.032 -15.043 1.00 97.06 927 TRP A CA 1
ATOM 7020 C C . TRP A 1 927 ? 28.226 -1.720 -15.236 1.00 97.06 927 TRP A C 1
ATOM 7022 O O . TRP A 1 927 ? 27.767 -1.436 -16.341 1.00 97.06 927 TRP A O 1
ATOM 7032 N N . LEU A 1 928 ? 28.141 -0.877 -14.201 1.00 95.19 928 LEU A N 1
ATOM 7033 C CA . LEU A 1 928 ? 27.466 0.420 -14.302 1.00 95.19 928 LEU A CA 1
ATOM 7034 C C . LEU A 1 928 ? 28.186 1.368 -15.277 1.00 95.19 928 LEU A C 1
ATOM 7036 O O . LEU A 1 928 ? 27.546 2.031 -16.095 1.00 95.19 928 LEU A O 1
ATOM 7040 N N . ALA A 1 929 ? 29.521 1.412 -15.228 1.00 94.94 929 ALA A N 1
ATOM 7041 C CA . ALA A 1 929 ? 30.323 2.184 -16.173 1.00 94.94 929 ALA A CA 1
ATOM 7042 C C . ALA A 1 929 ? 30.163 1.666 -17.611 1.00 94.94 929 ALA A C 1
ATOM 7044 O O . ALA A 1 929 ? 30.063 2.473 -18.534 1.00 94.94 929 ALA A O 1
ATOM 7045 N N . TRP A 1 930 ? 30.072 0.346 -17.801 1.00 97.12 930 TRP A N 1
ATOM 7046 C CA . TRP A 1 930 ? 29.808 -0.271 -19.099 1.00 97.12 930 TRP A CA 1
ATOM 7047 C C . TRP A 1 930 ? 28.453 0.159 -19.671 1.00 97.12 930 TRP A C 1
ATOM 7049 O O . TRP A 1 930 ? 28.412 0.598 -20.818 1.00 97.12 930 TRP A O 1
ATOM 7059 N N . LEU A 1 931 ? 27.371 0.142 -18.880 1.00 96.81 931 LEU A N 1
ATOM 7060 C CA . LEU A 1 931 ? 26.056 0.629 -19.327 1.00 96.81 931 LEU A CA 1
ATOM 7061 C C . LEU A 1 931 ? 26.108 2.108 -19.738 1.00 96.81 931 LEU A C 1
ATOM 7063 O O . LEU A 1 931 ? 25.711 2.455 -20.853 1.00 96.81 931 LEU A O 1
ATOM 7067 N N . ARG A 1 932 ? 26.666 2.975 -18.884 1.00 95.25 932 ARG A N 1
ATOM 7068 C CA . ARG A 1 932 ? 26.754 4.424 -19.137 1.00 95.25 932 ARG A CA 1
ATOM 7069 C C . ARG A 1 932 ? 27.592 4.751 -20.370 1.00 95.25 932 ARG A C 1
ATOM 7071 O O . ARG A 1 932 ? 27.146 5.520 -21.220 1.00 95.25 932 ARG A O 1
ATOM 7078 N N . LEU A 1 933 ? 28.769 4.134 -20.498 1.00 95.69 933 LEU A N 1
ATOM 7079 C CA . LEU A 1 933 ? 29.634 4.301 -21.666 1.00 95.69 933 LEU A CA 1
ATOM 7080 C C . LEU A 1 933 ? 28.991 3.718 -22.928 1.00 95.69 933 LEU A C 1
ATOM 7082 O O . LEU A 1 933 ? 29.097 4.326 -23.987 1.00 95.69 933 LEU A O 1
ATOM 7086 N N . SER A 1 934 ? 28.261 2.603 -22.830 1.00 96.38 934 SER A N 1
ATOM 7087 C CA . SER A 1 934 ? 27.581 2.010 -23.986 1.00 96.38 934 SER A CA 1
ATOM 7088 C C . SER A 1 934 ? 26.529 2.929 -24.611 1.00 96.38 934 SER A C 1
ATOM 7090 O O . SER A 1 934 ? 26.347 2.901 -25.827 1.00 96.38 934 SER A O 1
ATOM 7092 N N . ASN A 1 935 ? 25.857 3.754 -23.802 1.00 96.00 935 ASN A N 1
ATOM 7093 C CA . ASN A 1 935 ? 24.841 4.693 -24.281 1.00 96.00 935 ASN A CA 1
ATOM 7094 C C . ASN A 1 935 ? 25.456 5.817 -25.108 1.00 96.00 935 ASN A C 1
ATOM 7096 O O . ASN A 1 935 ? 24.876 6.254 -26.098 1.00 96.00 935 ASN A O 1
ATOM 7100 N N . VAL A 1 936 ? 26.625 6.293 -24.681 1.00 94.25 936 VAL A N 1
ATOM 7101 C CA . VAL A 1 936 ? 27.270 7.450 -25.294 1.00 94.25 936 VAL A CA 1
ATOM 7102 C C . VAL A 1 936 ? 28.204 7.068 -26.434 1.00 94.25 936 VAL A C 1
ATOM 7104 O O . VAL A 1 936 ? 28.192 7.726 -27.469 1.00 94.25 936 VAL A O 1
ATOM 7107 N N . LEU A 1 937 ? 28.968 5.982 -26.288 1.00 94.88 937 LEU A N 1
ATOM 7108 C CA . LEU A 1 937 ? 29.881 5.509 -27.326 1.00 94.88 937 LEU A CA 1
ATOM 7109 C C . LEU A 1 937 ? 29.121 4.971 -28.533 1.00 94.88 937 LEU A C 1
ATOM 7111 O O . LEU A 1 937 ? 29.614 5.103 -29.638 1.00 94.88 937 LEU A O 1
ATOM 7115 N N . ALA A 1 938 ? 27.897 4.462 -28.363 1.00 93.38 938 ALA A N 1
ATOM 7116 C CA . ALA A 1 938 ? 27.048 4.054 -29.484 1.00 93.38 938 ALA A CA 1
ATOM 7117 C C . ALA A 1 938 ? 26.617 5.211 -30.410 1.00 93.38 938 ALA A C 1
ATOM 7119 O O . ALA A 1 938 ? 26.001 4.949 -31.438 1.00 93.38 938 ALA A O 1
ATOM 7120 N N . LEU A 1 939 ? 26.893 6.472 -30.050 1.00 92.38 939 LEU A N 1
ATOM 7121 C CA . LEU A 1 939 ? 26.584 7.656 -30.866 1.00 92.38 939 LEU A CA 1
ATOM 7122 C C . LEU A 1 939 ? 27.739 8.072 -31.787 1.00 92.38 939 LEU A C 1
ATOM 7124 O O . LEU A 1 939 ? 27.590 9.014 -32.564 1.00 92.38 939 LEU A O 1
ATOM 7128 N N . THR A 1 940 ? 28.890 7.411 -31.672 1.00 90.50 940 THR A N 1
ATOM 7129 C CA . THR A 1 940 ? 30.052 7.621 -32.538 1.00 90.50 940 THR A CA 1
ATOM 7130 C C . THR A 1 940 ? 29.715 7.381 -34.013 1.00 90.50 940 THR A C 1
ATOM 7132 O O . THR A 1 940 ? 28.786 6.645 -34.339 1.00 90.50 940 THR A O 1
ATOM 7135 N N . GLN A 1 941 ? 30.481 8.005 -34.910 1.00 87.94 941 GLN A N 1
ATOM 7136 C CA . GLN A 1 941 ? 30.378 7.766 -36.359 1.00 87.94 941 GLN A CA 1
ATOM 7137 C C . GLN A 1 941 ? 31.371 6.706 -36.858 1.00 87.94 941 GLN A C 1
ATOM 7139 O O . GLN A 1 941 ? 31.462 6.472 -38.060 1.00 87.94 941 GLN A O 1
ATOM 7144 N N . VAL A 1 942 ? 32.141 6.090 -35.957 1.00 89.44 942 VAL A N 1
ATOM 7145 C CA . VAL A 1 942 ? 33.100 5.030 -36.293 1.00 89.44 942 VAL A CA 1
ATOM 7146 C C . VAL A 1 942 ? 32.592 3.655 -35.851 1.00 89.44 942 VAL A C 1
ATOM 7148 O O . VAL A 1 942 ? 31.694 3.569 -35.015 1.00 89.44 942 VAL A O 1
ATOM 7151 N N . PRO A 1 943 ? 33.156 2.548 -36.354 1.00 91.19 943 PRO A N 1
ATOM 7152 C CA . PRO A 1 943 ? 32.840 1.226 -35.827 1.00 91.19 943 PRO A CA 1
ATOM 7153 C C . PRO A 1 943 ? 33.123 1.130 -34.319 1.00 91.19 943 PRO A C 1
ATOM 7155 O O . PRO A 1 943 ? 34.214 1.474 -33.853 1.00 91.19 943 PRO A O 1
ATOM 7158 N N . VAL A 1 944 ? 32.138 0.652 -33.551 1.00 94.12 944 VAL A N 1
ATOM 7159 C CA . VAL A 1 944 ? 32.265 0.432 -32.105 1.00 94.12 944 VAL A CA 1
ATOM 7160 C C . VAL A 1 944 ? 31.710 -0.925 -31.677 1.00 94.12 944 VAL A C 1
ATOM 7162 O O . VAL A 1 944 ? 30.517 -1.203 -31.806 1.00 94.12 944 VAL A O 1
ATOM 7165 N N . ASP A 1 945 ? 32.573 -1.747 -31.082 1.00 95.50 945 ASP A N 1
ATOM 7166 C CA . ASP A 1 945 ? 32.201 -3.029 -30.487 1.00 95.50 945 ASP A CA 1
ATOM 7167 C C . ASP A 1 945 ? 31.850 -2.848 -29.004 1.00 95.50 945 ASP A C 1
ATOM 7169 O O . ASP A 1 945 ? 32.719 -2.650 -28.161 1.00 95.50 945 ASP A O 1
ATOM 7173 N N . ILE A 1 946 ? 30.566 -2.936 -28.649 1.00 97.44 946 ILE A N 1
ATOM 7174 C CA . ILE A 1 946 ? 30.108 -2.944 -27.248 1.00 97.44 946 ILE A CA 1
ATOM 7175 C C . ILE A 1 946 ? 29.738 -4.378 -26.882 1.00 97.44 946 ILE A C 1
ATOM 7177 O O . ILE A 1 946 ? 28.693 -4.877 -27.306 1.00 97.44 946 ILE A O 1
ATOM 7181 N N . THR A 1 947 ? 30.587 -5.047 -26.105 1.00 97.56 947 THR A N 1
ATOM 7182 C CA . THR A 1 947 ? 30.519 -6.505 -25.937 1.00 97.56 947 THR A CA 1
ATOM 7183 C C . THR A 1 947 ? 31.030 -6.976 -24.569 1.00 97.56 947 THR A C 1
ATOM 7185 O O . THR A 1 947 ? 31.319 -6.172 -23.677 1.00 97.56 947 THR A O 1
ATOM 7188 N N . THR A 1 948 ? 31.111 -8.293 -24.385 1.00 97.81 948 THR A N 1
ATOM 7189 C CA . THR A 1 948 ? 31.645 -8.957 -23.191 1.00 97.81 948 THR A CA 1
ATOM 7190 C C . THR A 1 948 ? 32.857 -9.826 -23.521 1.00 97.81 948 THR A C 1
ATOM 7192 O O . THR A 1 948 ? 33.103 -10.134 -24.689 1.00 97.81 948 THR A O 1
ATOM 7195 N N . THR A 1 949 ? 33.632 -10.243 -22.511 1.00 96.50 949 THR A N 1
ATOM 7196 C CA . THR A 1 949 ? 34.862 -11.023 -22.743 1.00 96.50 949 THR A CA 1
ATOM 7197 C C . THR A 1 949 ? 34.612 -12.346 -23.463 1.00 96.50 949 THR A C 1
ATOM 7199 O O . THR A 1 949 ? 35.375 -12.696 -24.364 1.00 96.50 949 THR A O 1
ATOM 7202 N N . SER A 1 950 ? 33.540 -13.069 -23.119 1.00 94.25 950 SER A N 1
ATOM 7203 C CA . SER A 1 950 ? 33.213 -14.343 -23.773 1.00 94.25 950 SER A CA 1
ATOM 7204 C C . SER A 1 950 ? 32.879 -14.170 -25.260 1.00 94.25 950 SER A C 1
ATOM 7206 O O . SER A 1 950 ? 33.380 -14.928 -26.094 1.00 94.25 950 SER A O 1
ATOM 7208 N N . ARG A 1 951 ? 32.096 -13.140 -25.607 1.00 93.88 951 ARG A N 1
ATOM 7209 C CA . ARG A 1 951 ? 31.710 -12.847 -26.991 1.00 93.88 951 ARG A CA 1
ATOM 7210 C C . ARG A 1 951 ? 32.859 -12.268 -27.804 1.00 93.88 951 ARG A C 1
ATOM 7212 O O . ARG A 1 951 ? 33.047 -12.695 -28.936 1.00 93.88 951 ARG A O 1
ATOM 7219 N N . ALA A 1 952 ? 33.646 -11.360 -27.230 1.00 93.88 952 ALA A N 1
ATOM 7220 C CA . ALA A 1 952 ? 34.851 -10.831 -27.866 1.00 93.88 952 ALA A CA 1
ATOM 7221 C C . ALA A 1 952 ? 35.813 -11.960 -28.267 1.00 93.88 952 ALA A C 1
ATOM 7223 O O . ALA A 1 952 ? 36.310 -11.995 -29.388 1.00 93.88 952 ALA A O 1
ATOM 7224 N N . LEU A 1 953 ? 36.025 -12.932 -27.374 1.00 93.12 953 LEU A N 1
ATOM 7225 C CA . LEU A 1 953 ? 36.880 -14.083 -27.656 1.00 93.12 953 LEU A CA 1
ATOM 7226 C C . LEU A 1 953 ? 36.308 -14.985 -28.759 1.00 93.12 953 LEU A C 1
ATOM 7228 O O . LEU A 1 953 ? 37.063 -15.490 -29.589 1.00 93.12 953 LEU A O 1
ATOM 7232 N N . ALA A 1 954 ? 34.992 -15.216 -28.759 1.00 91.50 954 ALA A N 1
ATOM 7233 C CA . ALA A 1 954 ? 34.328 -15.995 -29.800 1.00 91.50 954 ALA A CA 1
ATOM 7234 C C . ALA A 1 954 ? 34.434 -15.313 -31.173 1.00 91.50 954 ALA A C 1
ATOM 7236 O O . ALA A 1 954 ? 34.757 -15.980 -32.152 1.00 91.50 954 ALA A O 1
ATOM 7237 N N . GLU A 1 955 ? 34.238 -13.996 -31.215 1.00 90.81 955 GLU A N 1
ATOM 7238 C CA . GLU A 1 955 ? 34.363 -13.169 -32.415 1.00 90.81 955 GLU A CA 1
ATOM 7239 C C . GLU A 1 955 ? 35.786 -13.214 -32.986 1.00 90.81 955 GLU A C 1
ATOM 7241 O O . GLU A 1 955 ? 35.969 -13.546 -34.152 1.00 90.81 955 GLU A O 1
ATOM 7246 N N . LEU A 1 956 ? 36.814 -12.992 -32.160 1.00 89.75 956 LEU A N 1
ATOM 7247 C CA . LEU A 1 956 ? 38.210 -13.058 -32.615 1.00 89.75 956 LEU A CA 1
ATOM 7248 C C . LEU A 1 956 ? 38.584 -14.448 -33.149 1.00 89.75 956 LEU A C 1
ATOM 7250 O O . LEU A 1 956 ? 39.305 -14.567 -34.137 1.00 89.75 956 LEU A O 1
ATOM 7254 N N . ARG A 1 957 ? 38.072 -15.517 -32.528 1.00 88.44 957 ARG A N 1
ATOM 7255 C CA . ARG A 1 957 ? 38.262 -16.888 -33.029 1.00 88.44 957 ARG A CA 1
ATOM 7256 C C . ARG A 1 957 ? 37.530 -17.126 -34.346 1.00 88.44 957 ARG A C 1
ATOM 7258 O O . ARG A 1 957 ? 38.061 -17.837 -35.193 1.00 88.44 957 ARG A O 1
ATOM 7265 N N . ALA A 1 958 ? 36.340 -16.554 -34.517 1.00 84.44 958 ALA A N 1
ATOM 7266 C CA . ALA A 1 958 ? 35.589 -16.643 -35.762 1.00 84.44 958 ALA A CA 1
ATOM 7267 C C . ALA A 1 958 ? 36.310 -15.908 -36.902 1.00 84.44 958 ALA A C 1
ATOM 7269 O O . ALA A 1 958 ? 36.467 -16.497 -37.969 1.00 84.44 958 ALA A O 1
ATOM 7270 N N . ARG A 1 959 ? 36.828 -14.693 -36.652 1.00 85.25 959 ARG A N 1
ATOM 7271 C CA . ARG A 1 959 ? 37.661 -13.934 -37.605 1.00 85.25 959 ARG A CA 1
ATOM 7272 C C . ARG A 1 959 ? 38.893 -14.736 -38.032 1.00 85.25 959 ARG A C 1
ATOM 7274 O O . ARG A 1 959 ? 39.088 -14.967 -39.220 1.00 85.25 959 ARG A O 1
ATOM 7281 N N . ALA A 1 960 ? 39.639 -15.279 -37.069 1.00 80.75 960 ALA A N 1
ATOM 7282 C CA . ALA A 1 960 ? 40.813 -16.106 -37.354 1.00 80.75 960 ALA A CA 1
ATOM 7283 C C . ALA A 1 960 ? 40.469 -17.392 -38.132 1.00 80.75 960 ALA A C 1
ATOM 7285 O O . ALA A 1 960 ? 41.198 -17.796 -39.034 1.00 80.75 960 ALA A O 1
ATOM 7286 N N . GLN A 1 961 ? 39.347 -18.046 -37.814 1.00 75.56 961 GLN A N 1
ATOM 7287 C CA . GLN A 1 961 ? 38.895 -19.223 -38.557 1.00 75.56 961 GLN A CA 1
ATOM 7288 C C . GLN A 1 961 ? 38.480 -18.859 -39.988 1.00 75.56 961 GLN A C 1
ATOM 7290 O O . GLN A 1 961 ? 38.774 -19.621 -40.909 1.00 75.56 961 GLN A O 1
ATOM 7295 N N . ALA A 1 962 ? 37.814 -17.719 -40.185 1.00 71.88 962 ALA A N 1
ATOM 7296 C CA . ALA A 1 962 ? 37.450 -17.223 -41.507 1.00 71.88 962 ALA A CA 1
ATOM 7297 C C . ALA A 1 962 ? 38.702 -16.944 -42.349 1.00 71.88 962 ALA A C 1
ATOM 7299 O O . ALA A 1 962 ? 38.774 -17.428 -43.474 1.00 71.88 962 ALA A O 1
ATOM 7300 N N . GLU A 1 963 ? 39.725 -16.297 -41.785 1.00 68.25 963 GLU A N 1
ATOM 7301 C CA . GLU A 1 963 ? 41.017 -16.078 -42.453 1.00 68.25 963 GLU A CA 1
ATOM 7302 C C . GLU A 1 963 ? 41.695 -17.385 -42.877 1.00 68.25 963 GLU A C 1
ATOM 7304 O O . GLU A 1 963 ? 42.130 -17.504 -44.020 1.00 68.25 963 GLU A O 1
ATOM 7309 N N . VAL A 1 964 ? 41.731 -18.398 -42.003 1.00 64.94 964 VAL A N 1
ATOM 7310 C CA . VAL A 1 964 ? 42.265 -19.729 -42.353 1.00 64.94 964 VAL A CA 1
ATOM 7311 C C . VAL A 1 964 ? 41.450 -20.368 -43.479 1.00 64.94 964 VAL A C 1
ATOM 7313 O O . VAL A 1 964 ? 42.016 -20.966 -44.387 1.00 64.94 964 VAL A O 1
ATOM 7316 N N . THR A 1 965 ? 40.126 -20.212 -43.452 1.00 60.12 965 THR A N 1
ATOM 7317 C CA . THR A 1 965 ? 39.240 -20.774 -44.481 1.00 60.12 965 THR A CA 1
ATOM 7318 C C . THR A 1 965 ? 39.437 -20.070 -45.825 1.00 60.12 965 THR A C 1
ATOM 7320 O O . THR A 1 965 ? 39.493 -20.735 -46.852 1.00 60.12 965 THR A O 1
ATOM 7323 N N . VAL A 1 966 ? 39.609 -18.744 -45.831 1.00 57.97 966 VAL A N 1
ATOM 7324 C CA . VAL A 1 966 ? 39.935 -17.968 -47.038 1.00 57.97 966 VAL A CA 1
ATOM 7325 C C . VAL A 1 966 ? 41.323 -18.340 -47.561 1.00 57.97 966 VAL A C 1
ATOM 7327 O O . VAL A 1 966 ? 41.470 -18.527 -48.764 1.00 57.97 966 VAL A O 1
ATOM 7330 N N . ALA A 1 967 ? 42.319 -18.530 -46.691 1.00 57.84 967 ALA A N 1
ATOM 7331 C CA . ALA A 1 967 ? 43.656 -18.983 -47.084 1.00 57.84 967 ALA A CA 1
ATOM 7332 C C . ALA A 1 967 ? 43.671 -20.422 -47.643 1.00 57.84 967 ALA A C 1
ATOM 7334 O O . ALA A 1 967 ? 44.479 -20.722 -48.517 1.00 57.84 967 ALA A O 1
ATOM 7335 N N . ASP A 1 968 ? 42.776 -21.297 -47.172 1.00 51.16 968 ASP A N 1
ATOM 7336 C CA . ASP A 1 968 ? 42.606 -22.662 -47.691 1.00 51.16 968 ASP A CA 1
ATOM 7337 C C . ASP A 1 968 ? 41.803 -22.704 -49.011 1.00 51.16 968 ASP A C 1
ATOM 7339 O O . ASP A 1 968 ? 42.002 -23.610 -49.825 1.00 51.16 968 ASP A O 1
ATOM 7343 N N . VAL A 1 969 ? 40.890 -21.746 -49.232 1.00 46.81 969 VAL A N 1
ATOM 7344 C CA . VAL A 1 969 ? 40.064 -21.628 -50.453 1.00 46.81 969 VAL A CA 1
ATOM 7345 C C . VAL A 1 969 ? 40.789 -20.863 -51.562 1.00 46.81 969 VAL A C 1
ATOM 7347 O O . VAL A 1 969 ? 40.632 -21.210 -52.732 1.00 46.81 969 VAL A O 1
ATOM 7350 N N . ALA A 1 970 ? 41.620 -19.877 -51.219 1.00 49.12 970 ALA A N 1
ATOM 7351 C CA . ALA A 1 970 ? 42.567 -19.247 -52.127 1.00 49.12 970 ALA A CA 1
ATOM 7352 C C . ALA A 1 970 ? 43.599 -20.298 -52.567 1.00 49.12 970 ALA A C 1
ATOM 7354 O O . ALA A 1 970 ? 44.605 -20.534 -51.900 1.00 49.12 970 ALA A O 1
ATOM 7355 N N . GLY A 1 971 ? 43.323 -20.994 -53.672 1.00 53.41 971 GLY A N 1
ATOM 7356 C CA . GLY A 1 971 ? 44.232 -21.985 -54.244 1.00 53.41 971 GLY A CA 1
ATOM 7357 C C . GLY A 1 971 ? 45.656 -21.441 -54.432 1.00 53.41 971 GLY A C 1
ATOM 7358 O O . GLY A 1 971 ? 45.890 -20.236 -54.422 1.00 53.41 971 GLY A O 1
ATOM 7359 N N . SER A 1 972 ? 46.623 -22.354 -54.609 1.00 55.38 972 SER A N 1
ATOM 7360 C CA . SER A 1 972 ? 48.049 -22.036 -54.809 1.00 55.38 972 SER A CA 1
ATOM 7361 C C . SER A 1 972 ? 48.252 -20.786 -55.687 1.00 55.38 972 SER A C 1
ATOM 7363 O O . SER A 1 972 ? 47.581 -20.699 -56.713 1.00 55.38 972 SER A O 1
ATOM 7365 N N . PRO A 1 973 ? 49.215 -19.886 -55.386 1.00 59.53 973 PRO A N 1
ATOM 7366 C CA . PRO A 1 973 ? 49.535 -18.707 -56.208 1.00 59.53 973 PRO A CA 1
ATOM 7367 C C . PRO A 1 973 ? 49.689 -18.989 -57.714 1.00 59.53 973 PRO A C 1
ATOM 7369 O O . PRO A 1 973 ? 49.527 -18.097 -58.537 1.00 59.53 973 PRO A O 1
ATOM 7372 N N . ALA A 1 974 ? 49.964 -20.244 -58.085 1.00 60.09 974 ALA A N 1
ATOM 7373 C CA . ALA A 1 974 ? 49.958 -20.709 -59.466 1.00 60.09 974 ALA A CA 1
ATOM 7374 C C . ALA A 1 974 ? 48.590 -20.570 -60.172 1.00 60.09 974 ALA A C 1
ATOM 7376 O O . ALA A 1 974 ? 48.562 -20.192 -61.333 1.00 60.09 974 ALA A O 1
ATOM 7377 N N . ALA A 1 975 ? 47.465 -20.819 -59.491 1.00 62.50 975 ALA A N 1
ATOM 7378 C CA . ALA A 1 975 ? 46.123 -20.763 -60.084 1.00 62.50 975 ALA A CA 1
ATOM 7379 C C . ALA A 1 975 ? 45.652 -19.326 -60.373 1.00 62.50 975 ALA A C 1
ATOM 7381 O O . ALA A 1 975 ? 45.005 -19.091 -61.388 1.00 62.50 975 ALA A O 1
ATOM 7382 N N . MET A 1 976 ? 46.010 -18.365 -59.513 1.00 71.38 976 MET A N 1
ATOM 7383 C CA . MET A 1 976 ? 45.789 -16.929 -59.747 1.00 71.38 976 MET A CA 1
ATOM 7384 C C . MET A 1 976 ? 46.514 -16.461 -61.018 1.00 71.38 976 MET A C 1
ATOM 7386 O O . MET A 1 976 ? 45.906 -15.840 -61.888 1.00 71.38 976 MET A O 1
ATOM 7390 N N . SER A 1 977 ? 47.790 -16.840 -61.146 1.00 74.69 977 SER A N 1
ATOM 7391 C CA . SER A 1 977 ? 48.640 -16.481 -62.285 1.00 74.69 977 SER A CA 1
ATOM 7392 C C . SER A 1 977 ? 48.197 -17.149 -63.591 1.00 74.69 977 SER A C 1
ATOM 7394 O O . SER A 1 977 ? 48.087 -16.488 -64.621 1.00 74.69 977 SER A O 1
ATOM 7396 N N . ASP A 1 978 ? 47.873 -18.447 -63.551 1.00 76.94 978 ASP A N 1
ATOM 7397 C CA . ASP A 1 978 ? 47.449 -19.218 -64.730 1.00 76.94 978 ASP A CA 1
ATOM 7398 C C . ASP A 1 978 ? 46.117 -18.718 -65.322 1.00 76.94 978 ASP A C 1
ATOM 7400 O O . ASP A 1 978 ? 45.870 -18.884 -66.518 1.00 76.94 978 ASP A O 1
ATOM 7404 N N . LEU A 1 979 ? 45.272 -18.091 -64.498 1.00 81.19 979 LEU A N 1
ATOM 7405 C CA . LEU A 1 979 ? 43.965 -17.550 -64.880 1.00 81.19 979 LEU A CA 1
ATOM 7406 C C . LEU A 1 979 ? 43.975 -16.028 -65.109 1.00 81.19 979 LEU A C 1
ATOM 7408 O O . LEU A 1 979 ? 42.920 -15.467 -65.392 1.00 81.19 979 LEU A O 1
ATOM 7412 N N . GLY A 1 980 ? 45.136 -15.368 -65.023 1.00 79.00 980 GLY A N 1
ATOM 7413 C CA . GLY A 1 980 ? 45.295 -13.937 -65.322 1.00 79.00 980 GLY A CA 1
ATOM 7414 C C . GLY A 1 980 ? 44.876 -12.980 -64.202 1.00 79.00 980 GLY A C 1
ATOM 7415 O O . GLY A 1 980 ? 44.896 -11.773 -64.399 1.00 79.00 980 GLY A O 1
ATOM 7416 N N . TRP A 1 981 ? 44.542 -13.478 -63.009 1.00 84.56 981 TRP A N 1
ATOM 7417 C CA . TRP A 1 981 ? 44.094 -12.631 -61.894 1.00 84.56 981 TRP A CA 1
ATOM 7418 C C . TRP A 1 981 ? 45.201 -11.748 -61.297 1.00 84.56 981 TRP A C 1
ATOM 7420 O O . TRP A 1 981 ? 44.896 -10.808 -60.568 1.00 84.56 981 TRP A O 1
ATOM 7430 N N . ASP A 1 982 ? 46.470 -12.012 -61.629 1.00 79.31 982 ASP A N 1
ATOM 7431 C CA . ASP A 1 982 ? 47.609 -11.154 -61.267 1.00 79.31 982 ASP A CA 1
ATOM 7432 C C . ASP A 1 982 ? 47.609 -9.804 -62.016 1.00 79.31 982 ASP A C 1
ATOM 7434 O O . ASP A 1 982 ? 48.294 -8.875 -61.587 1.00 79.31 982 ASP A O 1
ATOM 7438 N N . ASP A 1 983 ? 46.863 -9.686 -63.123 1.00 77.19 983 ASP A N 1
ATOM 7439 C CA . ASP A 1 983 ? 46.798 -8.466 -63.940 1.00 77.19 983 ASP A CA 1
ATOM 7440 C C . ASP A 1 983 ? 45.788 -7.428 -63.398 1.00 77.19 983 ASP A C 1
ATOM 7442 O O . ASP A 1 983 ? 45.739 -6.306 -63.906 1.00 77.19 983 ASP A O 1
ATOM 7446 N N . VAL A 1 984 ? 45.013 -7.765 -62.355 1.00 80.25 984 VAL A N 1
ATOM 7447 C CA . VAL A 1 984 ? 44.067 -6.845 -61.694 1.00 80.25 984 VAL A CA 1
ATOM 7448 C C . VAL A 1 984 ? 44.819 -5.841 -60.815 1.00 80.25 984 VAL A C 1
ATOM 7450 O O . VAL A 1 984 ? 45.577 -6.218 -59.916 1.00 80.25 984 VAL A O 1
ATOM 7453 N N . ASP A 1 985 ? 44.580 -4.547 -61.035 1.00 77.12 985 ASP A N 1
ATOM 7454 C CA . ASP A 1 985 ? 45.208 -3.475 -60.257 1.00 77.12 985 ASP A CA 1
ATOM 7455 C C . ASP A 1 985 ? 44.606 -3.392 -58.844 1.00 77.12 985 ASP A C 1
ATOM 7457 O O . ASP A 1 985 ? 43.485 -2.918 -58.644 1.00 77.12 985 ASP A O 1
ATOM 7461 N N . GLN A 1 986 ? 45.371 -3.843 -57.848 1.00 74.75 986 GLN A N 1
ATOM 7462 C CA . GLN A 1 986 ? 44.938 -3.868 -56.450 1.00 74.75 986 GLN A CA 1
ATOM 7463 C C . GLN A 1 986 ? 44.731 -2.472 -55.845 1.00 74.75 986 GLN A C 1
ATOM 7465 O O . GLN A 1 986 ? 43.956 -2.343 -54.900 1.00 74.75 986 GLN A O 1
ATOM 7470 N N . ASP A 1 987 ? 45.378 -1.434 -56.383 1.00 69.25 987 ASP A N 1
ATOM 7471 C CA . ASP A 1 987 ? 45.272 -0.067 -55.859 1.00 69.25 987 ASP A CA 1
ATOM 7472 C C . ASP A 1 987 ? 44.006 0.651 -56.365 1.00 69.25 987 ASP A C 1
ATOM 7474 O O . ASP A 1 987 ? 43.569 1.639 -55.768 1.00 69.25 987 ASP A O 1
ATOM 7478 N N . LEU A 1 988 ? 43.420 0.176 -57.471 1.00 72.69 988 LEU A N 1
ATOM 7479 C CA . LEU A 1 988 ? 42.253 0.784 -58.125 1.00 72.69 988 LEU A CA 1
ATOM 7480 C C . LEU A 1 988 ? 40.971 -0.054 -58.007 1.00 72.69 988 LEU A C 1
ATOM 7482 O O . LEU A 1 988 ? 39.903 0.426 -58.389 1.00 72.69 988 LEU A O 1
ATOM 7486 N N . THR A 1 989 ? 41.063 -1.272 -57.472 1.00 79.75 989 THR A N 1
ATOM 7487 C CA . THR A 1 989 ? 39.947 -2.222 -57.378 1.00 79.75 989 THR A CA 1
ATOM 7488 C C . THR A 1 989 ? 39.283 -2.177 -55.992 1.00 79.75 989 THR A C 1
ATOM 7490 O O . THR A 1 989 ? 39.990 -2.236 -54.985 1.00 79.75 989 THR A O 1
ATOM 7493 N N . PRO A 1 990 ? 37.939 -2.120 -55.893 1.00 79.25 990 PRO A N 1
ATOM 7494 C CA . PRO A 1 990 ? 37.238 -2.149 -54.608 1.00 79.25 990 PRO A CA 1
ATOM 7495 C C . PRO A 1 990 ? 37.517 -3.418 -53.786 1.00 79.25 990 PRO A C 1
ATOM 7497 O O . PRO A 1 990 ? 37.604 -4.525 -54.320 1.00 79.25 990 PRO A O 1
ATOM 7500 N N . GLU A 1 991 ? 37.569 -3.283 -52.460 1.00 77.62 991 GLU A N 1
ATOM 7501 C CA . GLU A 1 991 ? 37.824 -4.393 -51.526 1.00 77.62 991 GLU A CA 1
ATOM 7502 C C . GLU A 1 991 ? 36.856 -5.595 -51.682 1.00 77.62 991 GLU A C 1
ATOM 7504 O O . GLU A 1 991 ? 37.328 -6.740 -51.669 1.00 77.62 991 GLU A O 1
ATOM 7509 N N . PRO A 1 992 ? 35.540 -5.408 -51.940 1.00 80.50 992 PRO A N 1
ATOM 7510 C CA . PRO A 1 992 ? 34.629 -6.526 -52.221 1.00 80.50 992 PRO A CA 1
ATOM 7511 C C . PRO A 1 992 ? 35.013 -7.357 -53.456 1.00 80.50 992 PRO A C 1
ATOM 7513 O O . PRO A 1 992 ? 34.705 -8.545 -53.534 1.00 80.50 992 PRO A O 1
ATOM 7516 N N . ILE A 1 993 ? 35.713 -6.758 -54.420 1.00 84.69 993 ILE A N 1
ATOM 7517 C CA . ILE A 1 993 ? 36.176 -7.437 -55.636 1.00 84.69 993 ILE A CA 1
ATOM 7518 C C . ILE A 1 993 ? 37.497 -8.151 -55.365 1.00 84.69 993 ILE A C 1
ATOM 7520 O O . ILE A 1 993 ? 37.658 -9.302 -55.763 1.00 84.69 993 ILE A O 1
ATOM 7524 N N . LEU A 1 994 ? 38.408 -7.527 -54.613 1.00 80.50 994 LEU A N 1
ATOM 7525 C CA . LEU A 1 994 ? 39.676 -8.145 -54.209 1.00 80.50 994 LEU A CA 1
ATOM 7526 C C . LEU A 1 994 ? 39.467 -9.418 -53.376 1.00 80.50 994 LEU A C 1
ATOM 7528 O O . LEU A 1 994 ? 40.149 -10.419 -53.591 1.00 80.50 994 LEU A O 1
ATOM 7532 N N . THR A 1 995 ? 38.485 -9.415 -52.473 1.00 80.50 995 THR A N 1
ATOM 7533 C CA . THR A 1 995 ? 38.118 -10.597 -51.666 1.00 80.50 995 THR A CA 1
ATOM 7534 C C . THR A 1 995 ? 37.438 -11.703 -52.487 1.00 80.50 995 THR A C 1
ATOM 7536 O O . THR A 1 995 ? 37.456 -12.879 -52.104 1.00 80.50 995 THR A O 1
ATOM 7539 N N . LEU A 1 996 ? 36.882 -11.357 -53.650 1.00 84.31 996 LEU A N 1
ATOM 7540 C CA . LEU A 1 996 ? 36.229 -12.277 -54.575 1.00 84.31 996 LEU A CA 1
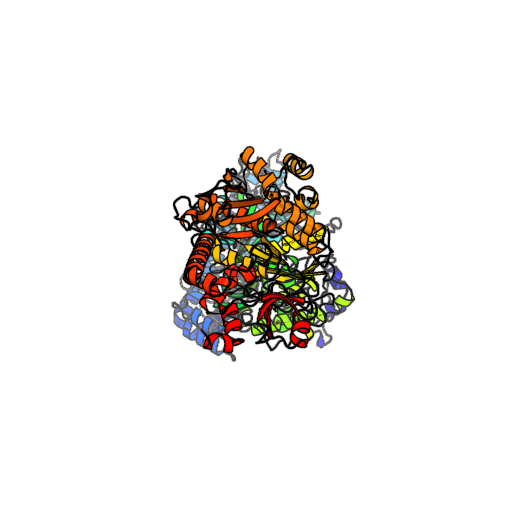ATOM 7541 C C . LEU A 1 996 ? 37.223 -12.995 -55.509 1.00 84.31 996 LEU A C 1
ATOM 7543 O O . LEU A 1 996 ? 36.989 -14.161 -55.842 1.00 84.31 996 LEU A O 1
ATOM 7547 N N . LEU A 1 997 ? 38.343 -12.360 -55.891 1.00 86.31 997 LEU A N 1
ATOM 7548 C CA . LEU A 1 997 ? 39.316 -12.917 -56.854 1.00 86.31 997 LEU A CA 1
ATOM 7549 C C . LEU A 1 997 ? 39.799 -14.337 -56.506 1.00 86.31 997 LEU A C 1
ATOM 7551 O O . LEU A 1 997 ? 39.766 -15.197 -57.388 1.00 86.31 997 LEU A O 1
ATOM 7555 N N . PRO A 1 998 ? 40.174 -14.656 -55.248 1.00 77.19 998 PRO A N 1
ATOM 7556 C CA . PRO A 1 998 ? 40.660 -15.994 -54.915 1.00 77.19 998 PRO A CA 1
ATOM 7557 C C . PRO A 1 998 ? 39.586 -17.073 -55.080 1.00 77.19 998 PRO A C 1
ATOM 7559 O O . PRO A 1 998 ? 39.897 -18.205 -55.443 1.00 77.19 998 PRO A O 1
ATOM 7562 N N . HIS A 1 999 ? 38.316 -16.722 -54.860 1.00 80.31 999 HIS A N 1
ATOM 7563 C CA . HIS A 1 999 ? 37.179 -17.626 -55.023 1.00 80.31 999 HIS A CA 1
ATOM 7564 C C . HIS A 1 999 ? 36.876 -17.882 -56.504 1.00 80.31 999 HIS A C 1
ATOM 7566 O O . HIS A 1 999 ? 36.565 -19.011 -56.881 1.00 80.31 999 HIS A O 1
ATOM 7572 N N . LEU A 1 1000 ? 37.018 -16.860 -57.353 1.00 84.25 1000 LEU A N 1
ATOM 7573 C CA . LEU A 1 1000 ? 36.897 -16.993 -58.807 1.00 84.25 1000 LEU A CA 1
ATOM 7574 C C . LEU A 1 1000 ? 38.047 -17.817 -59.398 1.00 84.25 1000 LEU A C 1
ATOM 7576 O O . LEU A 1 1000 ? 37.803 -18.711 -60.210 1.00 84.25 1000 LEU A O 1
ATOM 7580 N N . ALA A 1 1001 ? 39.277 -17.584 -58.931 1.00 80.06 1001 ALA A N 1
ATOM 7581 C CA . ALA A 1 1001 ? 40.448 -18.368 -59.310 1.00 80.06 1001 ALA A CA 1
ATOM 7582 C C . ALA A 1 1001 ? 40.309 -19.839 -58.877 1.00 80.06 1001 ALA A C 1
ATOM 7584 O O . ALA A 1 1001 ? 40.554 -20.750 -59.667 1.00 80.06 1001 ALA A O 1
ATOM 7585 N N . ALA A 1 1002 ? 39.848 -20.093 -57.648 1.00 74.25 1002 ALA A N 1
ATOM 7586 C CA . ALA A 1 1002 ? 39.588 -21.445 -57.150 1.00 74.25 1002 ALA A CA 1
ATOM 7587 C C . ALA A 1 1002 ? 38.458 -22.156 -57.911 1.00 74.25 1002 ALA A C 1
ATOM 7589 O O . ALA A 1 1002 ? 38.496 -23.377 -58.077 1.00 74.25 1002 ALA A O 1
ATOM 7590 N N . ALA A 1 1003 ? 37.473 -21.401 -58.400 1.00 76.38 1003 ALA A N 1
ATOM 7591 C CA . ALA A 1 1003 ? 36.400 -21.913 -59.242 1.00 76.38 1003 ALA A CA 1
ATOM 7592 C C . ALA A 1 1003 ? 36.810 -22.118 -60.714 1.00 76.38 1003 ALA A C 1
ATOM 7594 O O . ALA A 1 1003 ? 36.013 -22.637 -61.493 1.00 76.38 1003 ALA A O 1
ATOM 7595 N N . GLY A 1 1004 ? 38.040 -21.755 -61.093 1.00 78.19 1004 GLY A N 1
ATOM 7596 C CA . GLY A 1 1004 ? 38.575 -21.952 -62.439 1.00 78.19 1004 GLY A CA 1
ATOM 7597 C C . GLY A 1 1004 ? 38.135 -20.904 -63.462 1.00 78.19 1004 GLY A C 1
ATOM 7598 O O . GLY A 1 1004 ? 38.264 -21.152 -64.659 1.00 78.19 1004 GLY A O 1
ATOM 7599 N N . LEU A 1 1005 ? 37.603 -19.751 -63.034 1.00 83.88 1005 LEU A N 1
ATOM 7600 C CA . LEU A 1 1005 ? 37.228 -18.688 -63.968 1.00 83.88 1005 LEU A CA 1
ATOM 7601 C C . LEU A 1 1005 ? 38.461 -17.879 -64.377 1.00 83.88 1005 LEU A C 1
ATOM 7603 O O . LEU A 1 1005 ? 39.157 -17.379 -63.493 1.00 83.88 1005 LEU A O 1
ATOM 7607 N N . PRO A 1 1006 ? 38.714 -17.691 -65.683 1.00 85.00 1006 PRO A N 1
ATOM 7608 C CA . PRO A 1 1006 ? 39.755 -16.785 -66.145 1.00 85.00 1006 PRO A CA 1
ATOM 7609 C C . PRO A 1 1006 ? 39.321 -15.322 -65.992 1.00 85.00 1006 PRO A C 1
ATOM 7611 O O . PRO A 1 1006 ? 38.144 -14.984 -66.169 1.00 85.00 1006 PRO A O 1
ATOM 7614 N N . HIS A 1 1007 ? 40.284 -14.452 -65.701 1.00 87.62 1007 HIS A N 1
ATOM 7615 C CA . HIS A 1 1007 ? 40.136 -13.002 -65.802 1.00 87.62 1007 HIS A CA 1
ATOM 7616 C C . HIS A 1 1007 ? 39.978 -12.602 -67.280 1.00 87.62 1007 HIS A C 1
ATOM 7618 O O . HIS A 1 1007 ? 40.755 -13.032 -68.132 1.00 87.62 1007 HIS A O 1
ATOM 7624 N N . GLU A 1 1008 ? 38.946 -11.812 -67.604 1.00 83.56 1008 GLU A N 1
ATOM 7625 C CA . GLU A 1 1008 ? 38.702 -11.309 -68.971 1.00 83.56 1008 GLU A CA 1
ATOM 7626 C C . GLU A 1 1008 ? 38.733 -9.778 -69.073 1.00 83.56 1008 GLU A C 1
ATOM 7628 O O . GLU A 1 1008 ? 39.274 -9.248 -70.046 1.00 83.56 1008 GLU A O 1
ATOM 7633 N N . GLY A 1 1009 ? 38.154 -9.054 -68.114 1.00 78.88 1009 GLY A N 1
ATOM 7634 C CA . GLY A 1 1009 ? 38.224 -7.596 -68.109 1.00 78.88 1009 GLY A CA 1
ATOM 7635 C C . GLY A 1 1009 ? 37.664 -6.951 -66.848 1.00 78.88 1009 GLY A C 1
ATOM 7636 O O . GLY A 1 1009 ? 36.517 -7.188 -66.472 1.00 78.88 1009 GLY A O 1
ATOM 7637 N N . ASP A 1 1010 ? 38.465 -6.086 -66.246 1.00 82.44 1010 ASP A N 1
ATOM 7638 C CA . ASP A 1 1010 ? 38.134 -5.146 -65.178 1.00 82.44 1010 ASP A CA 1
ATOM 7639 C C . ASP A 1 1010 ? 38.069 -3.713 -65.738 1.00 82.44 1010 ASP A C 1
ATOM 7641 O O . ASP A 1 1010 ? 38.712 -3.384 -66.739 1.00 82.44 1010 ASP A O 1
ATOM 7645 N N . GLY A 1 1011 ? 37.223 -2.861 -65.155 1.00 76.44 1011 GLY A N 1
ATOM 7646 C CA . GLY A 1 1011 ? 37.094 -1.460 -65.573 1.00 76.44 1011 GLY A CA 1
ATOM 7647 C C . GLY A 1 1011 ? 36.577 -1.261 -67.007 1.00 76.44 1011 GLY A C 1
ATOM 7648 O O . GLY A 1 1011 ? 36.960 -0.304 -67.682 1.00 76.44 1011 GLY A O 1
ATOM 7649 N N . VAL A 1 1012 ? 35.723 -2.154 -67.513 1.00 82.62 1012 VAL A N 1
ATOM 7650 C CA . VAL A 1 1012 ? 35.159 -2.040 -68.868 1.00 82.62 1012 VAL A CA 1
ATOM 7651 C C . VAL A 1 1012 ? 33.937 -1.118 -68.866 1.00 82.62 1012 VAL A C 1
ATOM 7653 O O . VAL A 1 1012 ? 32.989 -1.321 -68.113 1.00 82.62 1012 VAL A O 1
ATOM 7656 N N . GLU A 1 1013 ? 33.925 -0.113 -69.747 1.00 86.06 1013 GLU A N 1
ATOM 7657 C CA . GLU A 1 1013 ? 32.777 0.789 -69.897 1.00 86.06 1013 GLU A CA 1
ATOM 7658 C C . GLU A 1 1013 ? 31.676 0.153 -70.764 1.00 86.06 1013 GLU A C 1
ATOM 7660 O O . GLU A 1 1013 ? 31.848 -0.086 -71.966 1.00 86.06 1013 GLU A O 1
ATOM 7665 N N . VAL A 1 1014 ? 30.504 -0.073 -70.174 1.00 82.69 1014 VAL A N 1
ATOM 7666 C CA . VAL A 1 1014 ? 29.317 -0.616 -70.838 1.00 82.69 1014 VAL A CA 1
ATOM 7667 C C . VAL A 1 1014 ? 28.154 0.349 -70.652 1.00 82.69 1014 VAL A C 1
ATOM 7669 O O . VAL A 1 1014 ? 27.644 0.540 -69.555 1.00 82.69 1014 VAL A O 1
ATOM 7672 N N . GLY A 1 1015 ? 27.700 0.968 -71.745 1.00 73.69 1015 GLY A N 1
ATOM 7673 C CA . GLY A 1 1015 ? 26.546 1.874 -71.694 1.00 73.69 1015 GLY A CA 1
ATOM 7674 C C . GLY A 1 1015 ? 26.760 3.125 -70.829 1.00 73.69 1015 GLY A C 1
ATOM 7675 O O . GLY A 1 1015 ? 25.776 3.720 -70.403 1.00 73.69 1015 GLY A O 1
ATOM 7676 N N . GLY A 1 1016 ? 28.016 3.525 -70.595 1.00 81.19 1016 GLY A N 1
ATOM 7677 C CA . GLY A 1 1016 ? 28.390 4.639 -69.717 1.00 81.19 1016 GLY A CA 1
ATOM 7678 C C . GLY A 1 1016 ? 28.715 4.238 -68.274 1.00 81.19 1016 GLY A C 1
ATOM 7679 O O . GLY A 1 1016 ? 29.021 5.118 -67.476 1.00 81.19 1016 GLY A O 1
ATOM 7680 N N . ILE A 1 1017 ? 28.649 2.942 -67.943 1.00 87.19 1017 ILE A N 1
ATOM 7681 C CA . ILE A 1 1017 ? 28.903 2.398 -66.601 1.00 87.19 1017 ILE A CA 1
ATOM 7682 C C . ILE A 1 1017 ? 30.205 1.611 -66.623 1.00 87.19 1017 ILE A C 1
ATOM 7684 O O . ILE A 1 1017 ? 30.405 0.772 -67.501 1.00 87.19 1017 ILE A O 1
ATOM 7688 N N . MET A 1 1018 ? 31.079 1.877 -65.659 1.00 88.25 1018 MET A N 1
ATOM 7689 C CA . MET A 1 1018 ? 32.326 1.139 -65.474 1.00 88.25 1018 MET A CA 1
ATOM 7690 C C . MET A 1 1018 ? 32.036 -0.121 -64.661 1.00 88.25 1018 MET A C 1
ATOM 7692 O O . MET A 1 1018 ? 31.593 -0.020 -63.523 1.00 88.25 1018 MET A O 1
ATOM 7696 N N . THR A 1 1019 ? 32.246 -1.299 -65.243 1.00 89.81 1019 THR A N 1
ATOM 7697 C CA . THR A 1 1019 ? 32.079 -2.569 -64.521 1.00 89.81 1019 THR A CA 1
ATOM 7698 C C . THR A 1 1019 ? 33.337 -2.903 -63.732 1.00 89.81 1019 THR A C 1
ATOM 7700 O O . THR A 1 1019 ? 34.427 -2.817 -64.302 1.00 89.81 1019 THR A O 1
ATOM 7703 N N . ASP A 1 1020 ? 33.204 -3.374 -62.493 1.00 89.31 1020 ASP A N 1
ATOM 7704 C CA . ASP A 1 1020 ? 34.359 -3.787 -61.690 1.00 89.31 1020 ASP A CA 1
ATOM 7705 C C . ASP A 1 1020 ? 34.996 -5.076 -62.231 1.00 89.31 1020 ASP A C 1
ATOM 7707 O O . ASP A 1 1020 ? 36.206 -5.129 -62.417 1.00 89.31 1020 ASP A O 1
ATOM 7711 N N . LEU A 1 1021 ? 34.181 -6.079 -62.585 1.00 91.88 1021 LEU A N 1
ATOM 7712 C CA . LEU A 1 1021 ? 34.600 -7.243 -63.379 1.00 91.88 1021 LEU A CA 1
ATOM 7713 C C . LEU A 1 1021 ? 33.583 -7.531 -64.482 1.00 91.88 1021 LEU A C 1
ATOM 7715 O O . LEU A 1 1021 ? 32.380 -7.320 -64.313 1.00 91.88 1021 LEU A O 1
ATOM 7719 N N . SER A 1 1022 ? 34.044 -8.063 -65.609 1.00 91.62 1022 SER A N 1
ATOM 7720 C CA . SER A 1 1022 ? 33.179 -8.381 -66.737 1.00 91.62 1022 SER A CA 1
ATOM 7721 C C . SER A 1 1022 ? 33.687 -9.545 -67.583 1.00 91.62 1022 SER A C 1
ATOM 7723 O O . SER A 1 1022 ? 34.882 -9.708 -67.814 1.00 91.62 1022 SER A O 1
ATOM 7725 N N . TRP A 1 1023 ? 32.734 -10.315 -68.107 1.00 92.12 1023 TRP A N 1
ATOM 7726 C CA . TRP A 1 1023 ? 32.958 -11.322 -69.141 1.00 92.12 1023 TRP A CA 1
ATOM 7727 C C . TRP A 1 1023 ? 32.069 -10.992 -70.337 1.00 92.12 1023 TRP A C 1
ATOM 7729 O O . TRP A 1 1023 ? 30.836 -11.111 -70.286 1.00 92.12 1023 TRP A O 1
ATOM 7739 N N . ALA A 1 1024 ? 32.690 -10.533 -71.422 1.00 84.69 1024 ALA A N 1
ATOM 7740 C CA . ALA A 1 1024 ? 31.983 -9.898 -72.534 1.00 84.69 1024 ALA A CA 1
ATOM 7741 C C . ALA A 1 1024 ? 31.188 -10.893 -73.390 1.00 84.69 1024 ALA A C 1
ATOM 7743 O O . ALA A 1 1024 ? 30.091 -10.572 -73.857 1.00 84.69 1024 ALA A O 1
ATOM 7744 N N . ALA A 1 1025 ? 31.715 -12.105 -73.582 1.00 84.25 1025 ALA A N 1
ATOM 7745 C CA . ALA A 1 1025 ? 31.041 -13.162 -74.334 1.00 84.25 1025 ALA A CA 1
ATOM 7746 C C . ALA A 1 1025 ? 29.741 -13.645 -73.652 1.00 84.25 1025 ALA A C 1
ATOM 7748 O O . ALA A 1 1025 ? 28.695 -13.625 -74.310 1.00 84.25 1025 ALA A O 1
ATOM 7749 N N . PRO A 1 1026 ? 29.737 -14.002 -72.350 1.00 87.00 1026 PRO A N 1
ATOM 7750 C CA . PRO A 1 1026 ? 28.512 -14.369 -71.637 1.00 87.00 1026 PRO A CA 1
ATOM 7751 C C . PRO A 1 1026 ? 27.675 -13.153 -71.200 1.00 87.00 1026 PRO A C 1
ATOM 7753 O O . PRO A 1 1026 ? 26.566 -13.340 -70.691 1.00 87.00 1026 PRO A O 1
ATOM 7756 N N . LYS A 1 1027 ? 28.176 -11.924 -71.379 1.00 90.75 1027 LYS A N 1
ATOM 7757 C CA . LYS A 1 1027 ? 27.572 -10.676 -70.890 1.00 90.75 1027 LYS A CA 1
ATOM 7758 C C . LYS A 1 1027 ? 27.231 -10.732 -69.400 1.00 90.75 1027 LYS A C 1
ATOM 7760 O O . LYS A 1 1027 ? 26.069 -10.576 -69.016 1.00 90.75 1027 LYS A O 1
ATOM 7765 N N . VAL A 1 1028 ? 28.232 -10.993 -68.568 1.00 92.06 1028 VAL A N 1
ATOM 7766 C CA . VAL A 1 1028 ? 28.110 -10.941 -67.103 1.00 92.06 1028 VAL A CA 1
ATOM 7767 C C . VAL A 1 1028 ? 28.978 -9.806 -66.583 1.00 92.06 1028 VAL A C 1
ATOM 7769 O O . VAL A 1 1028 ? 30.134 -9.708 -66.984 1.00 92.06 1028 VAL A O 1
ATOM 7772 N N . ALA A 1 1029 ? 28.410 -8.949 -65.739 1.00 92.44 1029 ALA A N 1
ATOM 7773 C CA . ALA A 1 1029 ? 29.100 -7.837 -65.094 1.00 92.44 1029 ALA A CA 1
ATOM 7774 C C . ALA A 1 1029 ? 28.949 -7.956 -63.575 1.00 92.44 1029 ALA A C 1
ATOM 7776 O O . ALA A 1 1029 ? 27.870 -8.300 -63.088 1.00 92.44 1029 ALA A O 1
ATOM 7777 N N . VAL A 1 1030 ? 30.018 -7.666 -62.843 1.00 92.81 1030 VAL A N 1
ATOM 7778 C CA . VAL A 1 1030 ? 30.040 -7.626 -61.381 1.00 92.81 1030 VAL A CA 1
ATOM 7779 C C . VAL A 1 1030 ? 30.266 -6.187 -60.949 1.00 92.81 1030 VAL A C 1
ATOM 7781 O O . VAL A 1 1030 ? 31.147 -5.525 -61.502 1.00 92.81 1030 VAL A O 1
ATOM 7784 N N . LEU A 1 1031 ? 29.463 -5.722 -59.995 1.00 92.44 1031 LEU A N 1
ATOM 7785 C CA . LEU A 1 1031 ? 29.573 -4.397 -59.391 1.00 92.44 1031 LEU A CA 1
ATOM 7786 C C . LEU A 1 1031 ? 29.782 -4.526 -57.878 1.00 92.44 1031 LEU A C 1
ATOM 7788 O O . LEU A 1 1031 ? 29.072 -5.290 -57.222 1.00 92.44 1031 LEU A O 1
ATOM 7792 N N . ALA A 1 1032 ? 30.738 -3.783 -57.331 1.00 87.31 1032 ALA A N 1
ATOM 7793 C CA . ALA A 1 1032 ? 31.003 -3.726 -55.898 1.00 87.31 1032 ALA A CA 1
ATOM 7794 C C . ALA A 1 1032 ? 30.000 -2.809 -55.188 1.00 87.31 1032 ALA A C 1
ATOM 7796 O O . ALA A 1 1032 ? 29.339 -3.204 -54.231 1.00 87.31 1032 ALA A O 1
ATOM 7797 N N . GLU A 1 1033 ? 29.859 -1.588 -55.707 1.00 85.25 1033 GLU A N 1
ATOM 7798 C CA . GLU A 1 1033 ? 29.017 -0.526 -55.154 1.00 85.25 1033 GLU A CA 1
ATOM 7799 C C . GLU A 1 1033 ? 28.307 0.218 -56.303 1.00 85.25 1033 GLU A C 1
ATOM 7801 O O . GLU A 1 1033 ? 28.783 1.262 -56.755 1.00 85.25 1033 GLU A O 1
ATOM 7806 N N . PRO A 1 1034 ? 27.196 -0.321 -56.844 1.00 87.19 1034 PRO A N 1
ATOM 7807 C CA . PRO A 1 1034 ? 26.469 0.324 -57.937 1.00 87.19 1034 PRO A CA 1
ATOM 7808 C C . PRO A 1 1034 ? 25.848 1.660 -57.499 1.00 87.19 1034 PRO A C 1
ATOM 7810 O O . PRO A 1 1034 ? 25.297 1.772 -56.401 1.00 87.19 1034 PRO A O 1
ATOM 7813 N N . LEU A 1 1035 ? 25.863 2.663 -58.382 1.00 86.06 1035 LEU A N 1
ATOM 7814 C CA . LEU A 1 1035 ? 25.070 3.882 -58.215 1.00 86.06 1035 LEU A CA 1
ATOM 7815 C C . LEU A 1 1035 ? 23.608 3.637 -58.626 1.00 86.06 1035 LEU A C 1
ATOM 7817 O O . LEU A 1 1035 ? 23.292 2.717 -59.387 1.00 86.06 1035 LEU A O 1
ATOM 7821 N N . ASP A 1 1036 ? 22.701 4.495 -58.148 1.00 79.94 1036 ASP A N 1
ATOM 7822 C CA . ASP A 1 1036 ? 21.272 4.426 -58.477 1.00 79.94 1036 ASP A CA 1
ATOM 7823 C C . ASP A 1 1036 ? 21.043 4.406 -60.003 1.00 79.94 1036 ASP A C 1
ATOM 7825 O O . ASP A 1 1036 ? 21.249 5.403 -60.700 1.00 79.94 1036 ASP A O 1
ATOM 7829 N N . GLY A 1 1037 ? 20.558 3.267 -60.510 1.00 81.25 1037 GLY A N 1
ATOM 7830 C CA . GLY A 1 1037 ? 20.240 3.043 -61.925 1.00 81.25 1037 GLY A CA 1
ATOM 7831 C C . GLY A 1 1037 ? 21.292 2.266 -62.727 1.00 81.25 1037 GLY A C 1
ATOM 7832 O O . GLY A 1 1037 ? 21.005 1.898 -63.871 1.00 81.25 1037 GLY A O 1
ATOM 7833 N N . ASP A 1 1038 ? 22.459 1.955 -62.151 1.00 87.31 1038 ASP A N 1
ATOM 7834 C CA . ASP A 1 1038 ? 23.534 1.239 -62.854 1.00 87.31 1038 ASP A CA 1
ATOM 7835 C C . ASP A 1 1038 ? 23.119 -0.190 -63.242 1.00 87.31 1038 ASP A C 1
ATOM 7837 O O . ASP A 1 1038 ? 23.268 -0.613 -64.395 1.00 87.31 1038 ASP A O 1
ATOM 7841 N N . GLU A 1 1039 ? 22.509 -0.924 -62.308 1.00 89.69 1039 GLU A N 1
ATOM 7842 C CA . GLU A 1 1039 ? 22.011 -2.281 -62.558 1.00 89.69 1039 GLU A CA 1
ATOM 7843 C C . GLU A 1 1039 ? 20.953 -2.309 -63.671 1.00 89.69 1039 GLU A C 1
ATOM 7845 O O . GLU A 1 1039 ? 20.985 -3.169 -64.558 1.00 89.69 1039 GLU A O 1
ATOM 7850 N N . GLU A 1 1040 ? 20.024 -1.348 -63.661 1.00 87.12 1040 GLU A N 1
ATOM 7851 C CA . GLU A 1 1040 ? 18.943 -1.252 -64.645 1.00 87.12 1040 GLU A CA 1
ATOM 7852 C C . GLU A 1 1040 ? 19.484 -0.937 -66.044 1.00 87.12 1040 GLU A C 1
ATOM 7854 O O . GLU A 1 1040 ? 19.035 -1.526 -67.033 1.00 87.12 1040 GLU A O 1
ATOM 7859 N N . ALA A 1 1041 ? 20.473 -0.048 -66.141 1.00 85.06 1041 ALA A N 1
ATOM 7860 C CA . ALA A 1 1041 ? 21.093 0.350 -67.399 1.00 85.06 1041 ALA A CA 1
ATOM 7861 C C . ALA A 1 1041 ? 21.956 -0.767 -68.014 1.00 85.06 1041 ALA A C 1
ATOM 7863 O O . ALA A 1 1041 ? 21.837 -1.037 -69.216 1.00 85.06 1041 ALA A O 1
ATOM 7864 N N . LEU A 1 1042 ? 22.752 -1.480 -67.211 1.00 87.94 1042 LEU A N 1
ATOM 7865 C CA . LEU A 1 1042 ? 23.492 -2.662 -67.670 1.00 87.94 1042 LEU A CA 1
ATOM 7866 C C . LEU A 1 1042 ? 22.542 -3.797 -68.081 1.00 87.94 1042 LEU A C 1
ATOM 7868 O O . LEU A 1 1042 ? 22.717 -4.409 -69.142 1.00 87.94 1042 LEU A O 1
ATOM 7872 N N . THR A 1 1043 ? 21.478 -4.026 -67.307 1.00 89.44 1043 THR A N 1
ATOM 7873 C CA . THR A 1 1043 ? 20.445 -5.017 -67.642 1.00 89.44 1043 THR A CA 1
ATOM 7874 C C . THR A 1 1043 ? 19.723 -4.651 -68.942 1.00 89.44 1043 THR A C 1
ATOM 7876 O O . THR A 1 1043 ? 19.516 -5.510 -69.804 1.00 89.44 1043 THR A O 1
ATOM 7879 N N . ALA A 1 1044 ? 19.413 -3.368 -69.159 1.00 84.94 1044 ALA A N 1
ATOM 7880 C CA . ALA A 1 1044 ? 18.838 -2.872 -70.411 1.00 84.94 1044 ALA A CA 1
ATOM 7881 C C . ALA A 1 1044 ? 19.795 -3.025 -71.611 1.00 84.94 1044 ALA A C 1
ATOM 7883 O O . ALA A 1 1044 ? 19.340 -3.266 -72.733 1.00 84.94 1044 ALA A O 1
ATOM 7884 N N . ALA A 1 1045 ? 21.113 -2.961 -71.387 1.00 84.12 1045 ALA A N 1
ATOM 7885 C CA . ALA A 1 1045 ? 22.145 -3.273 -72.382 1.00 84.12 1045 ALA A CA 1
ATOM 7886 C C . ALA A 1 1045 ? 22.319 -4.792 -72.636 1.00 84.12 1045 ALA A C 1
ATOM 7888 O O . ALA A 1 1045 ? 23.117 -5.213 -73.489 1.00 84.12 1045 ALA A O 1
ATOM 7889 N N . GLY A 1 1046 ? 21.539 -5.627 -71.943 1.00 88.00 1046 GLY A N 1
ATOM 7890 C CA . GLY A 1 1046 ? 21.509 -7.078 -72.086 1.00 88.00 1046 GLY A CA 1
ATOM 7891 C C . GLY A 1 1046 ? 22.603 -7.801 -71.305 1.00 88.00 1046 GLY A C 1
ATOM 7892 O O . GLY A 1 1046 ? 22.955 -8.916 -71.692 1.00 88.00 1046 GLY A O 1
ATOM 7893 N N . TRP A 1 1047 ? 23.156 -7.167 -70.268 1.00 92.69 1047 TRP A N 1
ATOM 7894 C CA . TRP A 1 1047 ? 24.092 -7.782 -69.331 1.00 92.69 1047 TRP A CA 1
ATOM 7895 C C . TRP A 1 1047 ? 23.361 -8.377 -68.133 1.00 92.69 1047 TRP A C 1
ATOM 7897 O O . TRP A 1 1047 ? 22.303 -7.903 -67.726 1.00 92.69 1047 TRP A O 1
ATOM 7907 N N . ARG A 1 1048 ? 23.926 -9.442 -67.57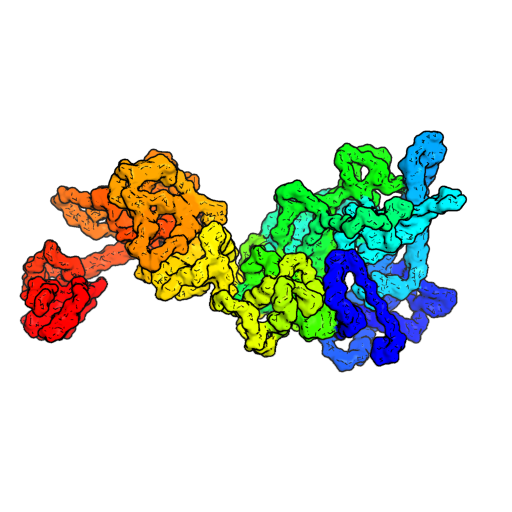4 1.00 92.38 1048 ARG A N 1
ATOM 7908 C CA . ARG A 1 1048 ? 23.501 -10.026 -66.304 1.00 92.38 1048 ARG A CA 1
ATOM 7909 C C . ARG A 1 1048 ? 24.399 -9.444 -65.224 1.00 92.38 1048 ARG A C 1
ATOM 7911 O O . ARG A 1 1048 ? 25.606 -9.667 -65.266 1.00 92.38 1048 ARG A O 1
ATOM 7918 N N . VAL A 1 1049 ? 23.811 -8.661 -64.328 1.00 91.12 1049 VAL A N 1
ATOM 7919 C CA . VAL A 1 1049 ? 24.541 -7.925 -63.293 1.00 91.12 1049 VAL A CA 1
ATOM 7920 C C . VAL A 1 1049 ? 24.499 -8.704 -61.988 1.00 91.12 1049 VAL A C 1
ATOM 7922 O O . VAL A 1 1049 ? 23.449 -9.227 -61.612 1.00 91.12 1049 VAL A O 1
ATOM 7925 N N . ILE A 1 1050 ? 25.641 -8.792 -61.317 1.00 91.50 1050 ILE A N 1
ATOM 7926 C CA . ILE A 1 1050 ? 25.774 -9.348 -59.974 1.00 91.50 1050 ILE A CA 1
ATOM 7927 C C . ILE A 1 1050 ? 26.393 -8.267 -59.106 1.00 91.50 1050 ILE A C 1
ATOM 7929 O O . ILE A 1 1050 ? 27.463 -7.756 -59.422 1.00 91.50 1050 ILE A O 1
ATOM 7933 N N . VAL A 1 1051 ? 25.727 -7.932 -58.012 1.00 89.62 1051 VAL A N 1
ATOM 7934 C CA . VAL A 1 1051 ? 26.297 -7.052 -56.995 1.00 89.62 1051 VAL A CA 1
ATOM 7935 C C . VAL A 1 1051 ? 26.979 -7.924 -55.951 1.00 89.62 1051 VAL A C 1
ATOM 7937 O O . VAL A 1 1051 ? 26.404 -8.933 -55.530 1.00 89.62 1051 VAL A O 1
ATOM 7940 N N . THR A 1 1052 ? 28.209 -7.587 -55.567 1.00 85.31 1052 THR A N 1
ATOM 7941 C CA . THR A 1 1052 ? 28.942 -8.362 -54.559 1.00 85.31 1052 THR A CA 1
ATOM 7942 C C . THR A 1 1052 ? 28.192 -8.345 -53.228 1.00 85.31 1052 THR A C 1
ATOM 7944 O O . THR A 1 1052 ? 27.844 -7.276 -52.731 1.00 85.31 1052 THR A O 1
ATOM 7947 N N . GLY A 1 1053 ? 27.930 -9.522 -52.655 1.00 72.88 1053 GLY A N 1
ATOM 7948 C CA . GLY A 1 1053 ? 27.370 -9.648 -51.307 1.00 72.88 1053 GLY A CA 1
ATOM 7949 C C . GLY A 1 1053 ? 28.444 -9.923 -50.252 1.00 72.88 1053 GLY A C 1
ATOM 7950 O O . GLY A 1 1053 ? 29.600 -10.160 -50.587 1.00 72.88 1053 GLY A O 1
ATOM 7951 N N . ASP A 1 1054 ? 28.033 -9.997 -48.983 1.00 69.81 1054 ASP A N 1
ATOM 7952 C CA . ASP A 1 1054 ? 28.927 -10.240 -47.831 1.00 69.81 1054 ASP A CA 1
ATOM 7953 C C . ASP A 1 1054 ? 29.662 -11.603 -47.867 1.00 69.81 1054 ASP A C 1
ATOM 7955 O O . ASP A 1 1054 ? 30.580 -11.840 -47.086 1.00 69.81 1054 ASP A O 1
ATOM 7959 N N . ASP A 1 1055 ? 29.243 -12.521 -48.747 1.00 77.75 1055 ASP A N 1
ATOM 7960 C CA . ASP A 1 1055 ? 29.835 -13.851 -48.924 1.00 77.75 1055 ASP A CA 1
ATOM 7961 C C . ASP A 1 1055 ? 30.482 -13.972 -50.323 1.00 77.75 1055 ASP A C 1
ATOM 7963 O O . ASP A 1 1055 ? 29.780 -14.216 -51.320 1.00 77.75 1055 ASP A O 1
ATOM 7967 N N . PRO A 1 1056 ? 31.815 -13.817 -50.430 1.00 74.31 1056 PRO A N 1
ATOM 7968 C CA . PRO A 1 1056 ? 32.522 -13.897 -51.706 1.00 74.31 1056 PRO A CA 1
ATOM 7969 C C . PRO A 1 1056 ? 32.505 -15.312 -52.308 1.00 74.31 1056 PRO A C 1
ATOM 7971 O O . PRO A 1 1056 ? 32.486 -15.451 -53.530 1.00 74.31 1056 PRO A O 1
ATOM 7974 N N . ALA A 1 1057 ? 32.417 -16.375 -51.500 1.00 72.62 1057 ALA A N 1
ATOM 7975 C CA . ALA A 1 1057 ? 32.331 -17.747 -52.007 1.00 72.62 1057 ALA A CA 1
ATOM 7976 C C . ALA A 1 1057 ? 30.978 -18.013 -52.683 1.00 72.62 1057 ALA A C 1
ATOM 7978 O O . ALA A 1 1057 ? 30.900 -18.626 -53.758 1.00 72.62 1057 ALA A O 1
ATOM 7979 N N . ARG A 1 1058 ? 29.897 -17.511 -52.081 1.00 79.12 1058 ARG A N 1
ATOM 7980 C CA . ARG A 1 1058 ? 28.564 -17.565 -52.686 1.00 79.12 1058 ARG A CA 1
ATOM 7981 C C . ARG A 1 1058 ? 28.482 -16.698 -53.939 1.00 79.12 1058 ARG A C 1
ATOM 7983 O O . ARG A 1 1058 ? 27.996 -17.176 -54.958 1.00 79.12 1058 ARG A O 1
ATOM 7990 N N . THR A 1 1059 ? 29.017 -15.480 -53.886 1.00 82.56 1059 THR A N 1
ATOM 7991 C CA . THR A 1 1059 ? 29.063 -14.571 -55.043 1.00 82.56 1059 THR A CA 1
ATOM 7992 C C . THR A 1 1059 ? 29.829 -15.206 -56.211 1.00 82.56 1059 THR A C 1
ATOM 7994 O O . THR A 1 1059 ? 29.344 -15.202 -57.342 1.00 82.56 1059 THR A O 1
ATOM 7997 N N . ALA A 1 1060 ? 30.970 -15.854 -55.948 1.00 82.44 1060 ALA A N 1
ATOM 7998 C CA . ALA A 1 1060 ? 31.709 -16.610 -56.958 1.00 82.44 1060 ALA A CA 1
ATOM 7999 C C . ALA A 1 1060 ? 30.881 -17.767 -57.536 1.00 82.44 1060 ALA A C 1
ATOM 8001 O O . ALA A 1 1060 ? 30.868 -17.969 -58.749 1.00 82.44 1060 ALA A O 1
ATOM 8002 N N . THR A 1 1061 ? 30.135 -18.493 -56.698 1.00 81.62 1061 THR A N 1
ATOM 8003 C CA . THR A 1 1061 ? 29.235 -19.571 -57.147 1.00 81.62 1061 THR A CA 1
ATOM 8004 C C . THR A 1 1061 ? 28.130 -19.045 -58.071 1.00 81.62 1061 THR A C 1
ATOM 8006 O O . THR A 1 1061 ? 27.840 -19.660 -59.101 1.00 81.62 1061 THR A O 1
ATOM 8009 N N . ASP A 1 1062 ? 27.545 -17.894 -57.740 1.00 84.62 1062 ASP A N 1
ATOM 8010 C CA . ASP A 1 1062 ? 26.506 -17.247 -58.544 1.00 84.62 1062 ASP A CA 1
ATOM 8011 C C . ASP A 1 1062 ? 27.065 -16.769 -59.900 1.00 84.62 1062 ASP A C 1
ATOM 8013 O O . ASP A 1 1062 ? 26.423 -16.959 -60.937 1.00 84.62 1062 ASP A O 1
ATOM 8017 N N . ILE A 1 1063 ? 28.302 -16.254 -59.924 1.00 86.81 1063 ILE A N 1
ATOM 8018 C CA . ILE A 1 1063 ? 29.029 -15.925 -61.163 1.00 86.81 1063 ILE A CA 1
ATOM 8019 C C . ILE A 1 1063 ? 29.262 -17.188 -62.009 1.00 86.81 1063 ILE A C 1
ATOM 8021 O O . ILE A 1 1063 ? 28.930 -17.203 -63.197 1.00 86.81 1063 ILE A O 1
ATOM 8025 N N . CYS A 1 1064 ? 29.758 -18.275 -61.406 1.00 83.62 1064 CYS A N 1
ATOM 8026 C CA . CYS A 1 1064 ? 30.003 -19.551 -62.094 1.00 83.62 1064 CYS A CA 1
ATOM 8027 C C . CYS A 1 1064 ? 28.736 -20.103 -62.757 1.00 83.62 1064 CYS A C 1
ATOM 8029 O O . CYS A 1 1064 ? 28.771 -20.572 -63.896 1.00 83.62 1064 CYS A O 1
ATOM 8031 N N . ALA A 1 1065 ? 27.597 -20.017 -62.065 1.00 83.75 1065 ALA A N 1
ATOM 8032 C CA . ALA A 1 1065 ? 26.312 -20.477 -62.582 1.00 83.75 1065 ALA A CA 1
ATOM 8033 C C . ALA A 1 1065 ? 25.861 -19.698 -63.831 1.00 83.75 1065 ALA A C 1
ATOM 8035 O O . ALA A 1 1065 ? 25.113 -20.223 -64.661 1.00 83.75 1065 ALA A O 1
ATOM 8036 N N . LEU A 1 1066 ? 26.316 -18.453 -63.984 1.00 84.38 1066 LEU A N 1
ATOM 8037 C CA . LEU A 1 1066 ? 25.979 -17.594 -65.114 1.00 84.38 1066 LEU A CA 1
ATOM 8038 C C . LEU A 1 1066 ? 26.953 -17.744 -66.290 1.00 84.38 1066 LEU A C 1
ATOM 8040 O O . LEU A 1 1066 ? 26.596 -17.347 -67.407 1.00 84.38 1066 LEU A O 1
ATOM 8044 N N . ILE A 1 1067 ? 28.115 -18.368 -66.076 1.00 83.50 1067 ILE A N 1
ATOM 8045 C CA . ILE A 1 1067 ? 29.161 -18.559 -67.088 1.00 83.50 1067 ILE A CA 1
ATOM 8046 C C . ILE A 1 1067 ? 29.625 -20.033 -67.177 1.00 83.50 1067 ILE A C 1
ATOM 8048 O O . ILE A 1 1067 ? 30.816 -20.327 -67.077 1.00 83.50 1067 ILE A O 1
ATOM 8052 N N . PRO A 1 1068 ? 28.715 -21.001 -67.410 1.00 70.06 1068 PRO A N 1
ATOM 8053 C CA . PRO A 1 1068 ? 29.094 -22.414 -67.487 1.00 70.06 1068 PRO A CA 1
ATOM 8054 C C . PRO A 1 1068 ? 29.985 -22.731 -68.701 1.00 70.06 1068 PRO A C 1
ATOM 8056 O O . PRO A 1 1068 ? 30.794 -23.650 -68.649 1.00 70.06 1068 PRO A O 1
ATOM 8059 N N . GLU A 1 1069 ? 29.875 -21.956 -69.785 1.00 65.12 1069 GLU A N 1
ATOM 8060 C CA . GLU A 1 1069 ? 30.606 -22.191 -71.040 1.00 65.12 1069 GLU A CA 1
ATOM 8061 C C . GLU A 1 1069 ? 32.125 -21.953 -70.922 1.00 65.12 1069 GLU A C 1
ATOM 8063 O O . GLU A 1 1069 ? 32.885 -22.566 -71.669 1.00 65.12 1069 GLU A O 1
ATOM 8068 N N . LEU A 1 1070 ? 32.582 -21.113 -69.980 1.00 63.16 1070 LEU A N 1
ATOM 8069 C CA . LEU A 1 1070 ? 34.018 -20.899 -69.721 1.00 63.16 1070 LEU A CA 1
ATOM 8070 C C . LEU A 1 1070 ? 34.623 -21.978 -68.808 1.00 63.16 1070 LEU A C 1
ATOM 8072 O O . LEU A 1 1070 ? 35.835 -22.164 -68.807 1.00 63.16 1070 LEU A O 1
ATOM 8076 N N . LEU A 1 1071 ? 33.786 -22.722 -68.079 1.00 61.19 1071 LEU A N 1
ATOM 8077 C CA . LEU A 1 1071 ? 34.210 -23.800 -67.181 1.00 61.19 1071 LEU A CA 1
ATOM 8078 C C . LEU A 1 1071 ? 34.418 -25.142 -67.910 1.00 61.19 1071 LEU A C 1
ATOM 8080 O O . LEU A 1 1071 ? 35.137 -26.000 -67.413 1.00 61.19 1071 LEU A O 1
ATOM 8084 N N . GLU A 1 1072 ? 33.819 -25.343 -69.092 1.00 53.22 1072 GLU A N 1
ATOM 8085 C CA . GLU A 1 1072 ? 33.968 -26.579 -69.890 1.00 53.22 1072 GLU A CA 1
ATOM 8086 C C . GLU A 1 1072 ? 35.216 -26.583 -70.808 1.00 53.22 1072 GLU A C 1
ATOM 8088 O O . GLU A 1 1072 ? 35.471 -27.567 -71.508 1.00 53.22 1072 GLU A O 1
ATOM 8093 N N . GLY A 1 1073 ? 35.994 -25.493 -70.821 1.00 53.41 1073 GLY A N 1
ATOM 8094 C CA . GLY A 1 1073 ? 37.136 -25.271 -71.719 1.00 53.41 1073 GLY A CA 1
ATOM 8095 C C . GLY A 1 1073 ? 38.534 -25.352 -71.090 1.00 53.41 1073 GLY A C 1
ATOM 8096 O O . GLY A 1 1073 ? 39.509 -25.173 -71.827 1.00 53.41 1073 GLY A O 1
ATOM 8097 N N . HIS A 1 1074 ? 38.645 -25.633 -69.787 1.00 44.03 1074 HIS A N 1
ATOM 8098 C CA . HIS A 1 1074 ? 39.910 -25.708 -69.046 1.00 44.03 1074 HIS A CA 1
ATOM 8099 C C . HIS A 1 1074 ? 40.094 -27.030 -68.299 1.00 44.03 1074 HIS A C 1
ATOM 8101 O O . HIS A 1 1074 ? 39.138 -27.490 -67.635 1.00 44.03 1074 HIS A O 1
#